Protein AF-A0AA36HZY8-F1 (afdb_monomer)

Foldseek 3Di:
DDDDDDDDDDDDDDDDDDDDDDDDDDDDDDDDDDDDDDDPDPPPPPPPPCPPPPVVPDDDPDDDDFLLLVQLQVLLLLQLPVLLLVLLVLQLLLQDPVSCVVLVHDDADPDQDDCPPPVNVVSLVSSQVSNVVSLLVSLLSQLVSLCLRQAPPNNLSNLSYPDPVSLLVSLVNLVLLLVLVLVLLVPLVVDDDLLSVLSVVLVLLLLRVQDPLRLLLSLQCVLQVSDSPDPSSVVSSSLVGSDDSDPCCVVVVVVVVVVQVLCLVQPPNQDDDPVNVVCSQPSQPLRPDDDDRDRDDSVLSVVSVVVSVVPPDDDPCRNPSDDRPDDDPPDPPPVDPVSCCVPRNGDGSLSSSSSSLSSLLSSPDDSVLSSQQQLQLLQDAQKWKDADQWIWHWSDDRRRWTFTATWDWDADPNFIKTFHDPSDPDSGDHTDTDTWRDLEQPPARMWIFRKRWDDQNNDDPVRNVTSTMIGGPDDTGRSNLRSLLQLREDDLVSLVVSCVVHVLDDFQAPADQDPVRGHDRDSLSSSLSVLCVNCVPDDPVSSVNSSCSHNPPPPPLPLDPVVLLVVLVPDDPCVVPPPSCVVVVVSSVVNVVVVVVVVVVVVCVVPVVDPPPDADQLCQLLAVVSVPDPFFHWDADPPQRKIKTKEWAPDVPPDTDIDIDTDDGPPVLDWSLRRSVVRSVVNVVVVCVRDVDPPCPVSRQDSVSSVVSVVVVCVVVVHDGDRDDDDDDDDDDDDDDDDDDDDDDDDDDDDDDDDDDDDDDDDDDDDDDDDDDDDD

Solvent-accessible surface area (backbone atoms only — not comparable to full-atom values): 46536 Å² total; per-residue (Å²): 140,86,82,89,84,88,86,88,88,88,88,83,90,85,89,82,89,82,90,85,88,84,86,82,86,85,81,90,82,85,89,84,89,87,84,90,79,88,78,83,78,76,84,74,80,70,78,73,71,70,64,69,77,69,72,77,73,78,71,69,98,63,81,80,76,53,61,27,56,48,38,28,44,50,44,2,34,37,14,28,18,53,58,47,57,56,32,49,50,47,51,37,40,69,61,30,70,67,52,38,50,75,70,71,47,84,71,86,62,98,63,73,77,62,75,85,41,68,70,50,46,52,50,50,52,53,49,49,50,50,49,56,50,33,46,51,51,27,26,54,48,48,51,68,48,43,41,28,43,70,35,58,57,42,18,51,26,3,49,55,25,93,47,68,68,34,11,48,49,35,27,52,49,52,50,51,47,51,54,39,51,50,52,48,54,52,46,40,75,76,41,93,47,68,46,28,55,37,49,51,56,37,55,59,39,29,54,47,71,59,33,67,66,24,46,51,51,51,48,46,31,58,66,47,71,45,42,48,82,32,67,65,46,46,50,50,28,41,72,76,45,22,65,74,70,43,69,66,55,59,51,48,46,52,52,43,46,51,49,46,50,52,45,45,67,41,90,83,59,81,61,81,49,69,64,57,55,47,44,68,58,59,72,46,91,62,46,94,56,94,80,34,85,63,81,76,51,78,62,55,59,50,51,50,59,53,51,60,69,52,85,74,77,90,85,81,54,85,63,55,87,67,72,65,84,60,80,65,66,94,61,81,72,67,88,38,72,66,49,40,35,73,76,73,45,72,71,48,56,73,38,54,37,27,19,42,18,24,48,55,36,57,72,74,56,63,64,88,48,50,69,33,19,59,35,23,62,45,50,46,56,63,22,38,37,33,46,90,95,46,39,27,39,28,48,26,50,32,79,41,20,23,41,23,44,70,37,43,84,43,78,56,96,90,42,69,32,40,27,56,64,78,90,66,94,60,80,58,42,76,73,46,74,48,72,31,57,54,66,37,70,87,75,34,73,38,26,23,24,55,53,42,69,59,54,77,68,73,56,52,78,92,52,66,85,54,59,27,52,31,30,60,74,49,78,75,32,38,28,57,54,35,20,47,66,69,13,49,61,55,57,56,73,55,48,52,50,44,27,56,74,63,71,55,76,82,65,74,34,78,46,62,70,39,97,83,74,47,38,38,73,43,54,52,31,52,30,43,42,46,42,51,71,74,44,70,86,52,52,70,69,58,46,50,51,21,24,35,26,27,55,46,61,77,69,70,78,65,76,57,54,67,68,59,44,50,58,50,68,69,41,55,71,68,58,55,66,30,84,83,37,46,67,58,49,53,44,38,55,49,31,51,51,48,50,51,53,48,56,65,39,72,82,39,68,88,51,67,90,58,81,69,82,68,46,57,78,72,55,30,74,64,38,67,72,55,51,71,39,78,74,42,41,47,40,72,40,87,87,71,67,26,46,34,28,35,35,62,38,87,44,93,87,77,50,89,46,70,51,71,43,71,52,77,48,82,80,72,74,62,52,70,64,57,49,46,52,53,34,43,51,51,49,42,52,52,46,58,75,72,43,98,56,87,82,57,71,88,69,64,76,46,74,67,54,54,51,52,39,45,53,55,50,28,61,77,72,72,50,80,92,72,81,84,82,77,91,78,82,87,85,88,84,88,89,80,89,87,87,85,82,85,83,86,87,87,89,85,84,84,82,92,77,87,84,85,82,80,86,78,84,84,84,82,88,79,89,84,77,92,84,81,89,84,92,132

Organism: NCBI:txid2562239

Mean predicted aligned error: 17.42 Å

Nearest PDB structures (foldseek):
  6uzl-assembly1_B  TM=1.230E-01  e=9.679E+00  Escherichia coli
  7qks-assembly1_A  TM=1.029E-01  e=6.547E+00  Komagataella phaffii CBS 7435

Radius of gyration: 38.02 Å; Cα contacts (8 Å, |Δi|>4): 880; chains: 1; bounding box: 108×96×110 Å

Sequence (776 aa):
MTRSPLKRLRRKNKRKLRTGRRRSTLKQSSSGTSFGKNTRTCIWWTCYTVTGTCSLSSVSAGSAPSLQESCLRWAAGLASGSWLTTVLQTLHLLHSAKFASDLNMTGWLPVKPQLDEPWVQEEVQIWETAWKLLVEIAAARSWSQATYSLCVPHVSAGVFAKSVRAREFCMVLQKKLWERLHAAAQFVKNNDDEISAALTALLDDCWWQKTQIALETLAVGQQAEWRHNNVEVRREAFRLHAGPGNTKFSCEDAFAHLHHVVQKANKGVHKLNKWARWFYASASKSLAGPVNMVETSVDDYYVTRQSAKMNTARSSRHGQYFSPRVELPKSLQLSSLVAVKKQWGTAGTEADMRSIAATATLLRVDFPSLPHLWAGCFFAKGFVVQIEAQTYLTLGFRTWASQAIKLETVQCNGQEFFAFPAMEEREHRMPHFIVNDDPKKTTCKWKMAKVAPVHPMMMEEGLQQHVSLLKPVMPLEPLPVAAVRWGVWMPAKLLQKVCKHNGVTAVTGSGKVLKSGRRSVLKVDWARALVQAWFPAASLAEQEEMVAGLSGVKKPSMECPEEIIECFQDLDPANQQAGYFIGLKDMAATAQKANQQVSARGDDIDVRSSKKHYTPKELIPLLPGKGSLERCFIQRHPVNKTYQGFYPVQDTTYGSGSKHATWAGKRENLTETQALTRVVRQLWAWHYFTVDDAVNKDMEPTDADIHRVVAGFSEFTGIRDQPAESGSGARSSTDPLPKAAGPKPKAGQPPKAGPTPKAGPKPKSVGRGKKRSATS

Structure (mmCIF, N/CA/C/O backbone):
data_AF-A0AA36HZY8-F1
#
_entry.id   AF-A0AA36HZY8-F1
#
loop_
_atom_site.group_PDB
_atom_site.id
_atom_site.type_symbol
_atom_site.label_atom_id
_atom_site.label_alt_id
_atom_site.label_comp_id
_atom_site.label_asym_id
_atom_site.label_entity_id
_atom_site.label_seq_id
_atom_site.pdbx_PDB_ins_code
_atom_site.Cartn_x
_atom_site.Cartn_y
_atom_site.Cartn_z
_atom_site.occupancy
_atom_site.B_iso_or_equiv
_atom_site.auth_seq_id
_atom_site.auth_comp_id
_atom_site.auth_asym_id
_atom_site.auth_atom_id
_atom_site.pdbx_PDB_model_num
ATOM 1 N N . MET A 1 1 ? 53.632 -23.801 -46.470 1.00 32.47 1 MET A N 1
ATOM 2 C CA . MET A 1 1 ? 54.754 -22.954 -46.940 1.00 32.47 1 MET A CA 1
ATOM 3 C C . MET A 1 1 ? 54.245 -21.518 -46.886 1.00 32.47 1 MET A C 1
ATOM 5 O O . MET A 1 1 ? 53.195 -21.298 -47.454 1.00 32.47 1 MET A O 1
ATOM 9 N N . THR A 1 2 ? 54.749 -20.540 -46.138 1.00 32.31 2 THR A N 1
ATOM 10 C CA . THR A 1 2 ? 56.031 -20.298 -45.457 1.00 32.31 2 THR A CA 1
ATOM 11 C C . THR A 1 2 ? 55.795 -19.331 -44.280 1.00 32.31 2 THR A C 1
ATOM 13 O O . THR A 1 2 ? 54.789 -18.631 -44.218 1.00 32.31 2 THR A O 1
ATOM 16 N N . ARG A 1 3 ? 56.706 -19.372 -43.303 1.00 29.53 3 ARG A N 1
ATOM 17 C CA . ARG A 1 3 ? 56.644 -18.783 -41.953 1.00 29.53 3 ARG A CA 1
ATOM 18 C C . ARG A 1 3 ? 57.263 -17.366 -41.876 1.00 29.53 3 ARG A C 1
ATOM 20 O O . ARG A 1 3 ? 58.287 -17.156 -42.509 1.00 29.53 3 ARG A O 1
ATOM 27 N N . SER A 1 4 ? 56.784 -16.571 -40.896 1.00 30.23 4 SER A N 1
ATOM 28 C CA . SER A 1 4 ? 57.526 -15.621 -40.003 1.00 30.23 4 SER A CA 1
ATOM 29 C C . SER A 1 4 ? 58.208 -14.352 -40.589 1.00 30.23 4 SER A C 1
ATOM 31 O O . SER A 1 4 ? 58.350 -14.296 -41.803 1.00 30.23 4 SER A O 1
ATOM 33 N N . PRO A 1 5 ? 58.693 -13.355 -39.775 1.00 51.53 5 PRO A N 1
ATOM 34 C CA . PRO A 1 5 ? 58.953 -13.387 -38.317 1.00 51.53 5 PRO A CA 1
ATOM 35 C C . PRO A 1 5 ? 58.607 -12.168 -37.414 1.00 51.53 5 PRO A C 1
ATOM 37 O O . PRO A 1 5 ? 58.583 -11.004 -37.799 1.00 51.53 5 PRO A O 1
ATOM 40 N N . LEU A 1 6 ? 58.482 -12.531 -36.128 1.00 32.25 6 LEU A N 1
ATOM 41 C CA . LEU A 1 6 ? 58.842 -11.868 -34.858 1.00 32.25 6 LEU A CA 1
ATOM 42 C C . LEU A 1 6 ? 59.732 -10.602 -34.870 1.00 32.25 6 LEU A C 1
ATOM 44 O O . LEU A 1 6 ? 60.822 -10.597 -35.437 1.00 32.25 6 LEU A O 1
ATOM 48 N N . LYS A 1 7 ? 59.410 -9.662 -33.961 1.00 32.06 7 LYS A N 1
ATOM 49 C CA . LYS A 1 7 ? 60.400 -8.849 -33.223 1.00 32.06 7 LYS A CA 1
ATOM 50 C C . LYS A 1 7 ? 60.172 -8.925 -31.706 1.00 32.06 7 LYS A C 1
ATOM 52 O O . LYS A 1 7 ? 59.118 -8.571 -31.190 1.00 32.06 7 LYS A O 1
ATOM 57 N N . ARG A 1 8 ? 61.209 -9.407 -31.011 1.00 31.05 8 ARG A N 1
ATOM 58 C CA . ARG A 1 8 ? 61.438 -9.389 -29.555 1.00 31.05 8 ARG A CA 1
ATOM 59 C C . ARG A 1 8 ? 62.174 -8.101 -29.175 1.00 31.05 8 ARG A C 1
ATOM 61 O O . ARG A 1 8 ? 63.092 -7.708 -29.888 1.00 31.05 8 ARG A O 1
ATOM 68 N N . LEU A 1 9 ? 61.919 -7.580 -27.975 1.00 30.52 9 LEU A N 1
ATOM 69 C CA . LEU A 1 9 ? 62.876 -6.745 -27.244 1.00 30.52 9 LEU A CA 1
ATOM 70 C C . LEU A 1 9 ? 62.975 -7.225 -25.787 1.00 30.52 9 LEU A C 1
ATOM 72 O O . LEU A 1 9 ? 61.982 -7.383 -25.084 1.00 30.52 9 LEU A O 1
ATOM 76 N N . ARG A 1 10 ? 64.211 -7.540 -25.387 1.00 31.67 10 ARG A N 1
ATOM 77 C CA . ARG A 1 10 ? 64.671 -8.009 -24.069 1.00 31.67 10 ARG A CA 1
ATOM 78 C C . ARG A 1 10 ? 65.386 -6.857 -23.355 1.00 31.67 10 ARG A C 1
ATOM 80 O O . ARG A 1 10 ? 66.175 -6.183 -24.010 1.00 31.67 10 ARG A O 1
ATOM 87 N N . ARG A 1 11 ? 65.251 -6.779 -22.022 1.00 30.58 11 ARG A N 1
ATOM 88 C CA . ARG A 1 11 ? 66.266 -6.473 -20.965 1.00 30.58 11 ARG A CA 1
ATOM 89 C C . ARG A 1 11 ? 65.507 -6.034 -19.696 1.00 30.58 11 ARG A C 1
ATOM 91 O O . ARG A 1 11 ? 64.504 -5.359 -19.828 1.00 30.58 11 ARG A O 1
ATOM 98 N N . LYS A 1 12 ? 65.887 -6.312 -18.447 1.00 29.78 12 LYS A N 1
ATOM 99 C CA . LYS A 1 12 ? 66.865 -7.190 -17.777 1.00 29.78 12 LYS A CA 1
ATOM 100 C C . LYS A 1 12 ? 66.467 -7.181 -16.280 1.00 29.78 12 LYS A C 1
ATOM 102 O O . LYS A 1 12 ? 65.964 -6.182 -15.784 1.00 29.78 12 LYS A O 1
ATOM 107 N N . ASN A 1 13 ? 66.717 -8.292 -15.591 1.00 30.33 13 ASN A N 1
ATOM 108 C CA . ASN A 1 13 ? 66.464 -8.544 -14.165 1.00 30.33 13 ASN A CA 1
ATOM 109 C C . ASN A 1 13 ? 67.177 -7.585 -13.192 1.00 30.33 13 ASN A C 1
ATOM 111 O O . ASN A 1 13 ? 68.329 -7.230 -13.435 1.00 30.33 13 ASN A O 1
ATOM 115 N N . LYS A 1 14 ? 66.599 -7.406 -11.991 1.00 29.92 14 LYS A N 1
ATOM 116 C CA . LYS A 1 14 ? 67.334 -7.526 -10.713 1.00 29.92 14 LYS A CA 1
ATOM 117 C C . LYS A 1 14 ? 66.409 -7.960 -9.561 1.00 29.92 14 LYS A C 1
ATOM 119 O O . LYS A 1 14 ? 65.411 -7.318 -9.264 1.00 29.92 14 LYS A O 1
ATOM 124 N N . ARG A 1 15 ? 66.781 -9.087 -8.941 1.00 33.06 15 ARG A N 1
ATOM 125 C CA . ARG A 1 15 ? 66.234 -9.686 -7.710 1.00 33.06 15 ARG A CA 1
ATOM 126 C C . ARG A 1 15 ? 66.537 -8.814 -6.482 1.00 33.06 15 ARG A C 1
ATOM 128 O O . ARG A 1 15 ? 67.659 -8.331 -6.369 1.00 33.06 15 ARG A O 1
ATOM 135 N N . LYS A 1 16 ? 65.639 -8.817 -5.491 1.00 30.11 16 LYS A N 1
ATOM 136 C CA . LYS A 1 16 ? 66.000 -8.938 -4.064 1.00 30.11 16 LYS A CA 1
ATOM 137 C C . LYS A 1 16 ? 64.950 -9.788 -3.340 1.00 30.11 16 LYS A C 1
ATOM 139 O O . LYS A 1 16 ? 63.770 -9.462 -3.326 1.00 30.11 16 LYS A O 1
ATOM 144 N N . LEU A 1 17 ? 65.421 -10.907 -2.793 1.00 33.62 17 LEU A N 1
ATOM 145 C CA . LEU A 1 17 ? 64.727 -11.790 -1.861 1.00 33.62 17 LEU A CA 1
ATOM 146 C C . LEU A 1 17 ? 64.622 -11.115 -0.488 1.00 33.62 17 LEU A C 1
ATOM 148 O O . LEU A 1 17 ? 65.614 -10.568 -0.006 1.00 33.62 17 LEU A O 1
ATOM 152 N N . ARG A 1 18 ? 63.481 -11.263 0.190 1.00 30.25 18 ARG A N 1
ATOM 153 C CA . ARG A 1 18 ? 63.458 -11.399 1.651 1.00 30.25 18 ARG A CA 1
ATOM 154 C C . ARG A 1 18 ? 62.280 -12.273 2.073 1.00 30.25 18 ARG A C 1
ATOM 156 O O . ARG A 1 18 ? 61.123 -11.993 1.788 1.00 30.25 18 ARG A O 1
ATOM 163 N N . THR A 1 19 ? 62.647 -13.385 2.687 1.00 32.97 19 THR A N 1
ATOM 164 C CA . THR A 1 19 ? 61.826 -14.445 3.264 1.00 32.97 19 THR A CA 1
ATOM 165 C C . THR A 1 19 ? 61.255 -14.021 4.615 1.00 32.97 19 THR A C 1
ATOM 167 O O . THR A 1 19 ? 61.982 -13.480 5.443 1.00 32.97 19 THR A O 1
ATOM 170 N N . GLY A 1 20 ? 59.988 -14.345 4.867 1.00 27.42 20 GLY A N 1
ATOM 171 C CA . GLY A 1 20 ? 59.344 -14.209 6.174 1.00 27.42 20 GLY A CA 1
ATOM 172 C C . GLY A 1 20 ? 58.092 -15.077 6.237 1.00 27.42 20 GLY A C 1
ATOM 173 O O . GLY A 1 20 ? 56.984 -14.595 6.046 1.00 27.42 20 GLY A O 1
ATOM 174 N N . ARG A 1 21 ? 58.282 -16.386 6.430 1.00 30.28 21 ARG A N 1
ATOM 175 C CA . ARG A 1 21 ? 57.223 -17.397 6.560 1.00 30.28 21 ARG A CA 1
ATOM 176 C C . ARG A 1 21 ? 57.064 -17.694 8.056 1.00 30.28 21 ARG A C 1
ATOM 178 O O . ARG A 1 21 ? 57.976 -18.259 8.648 1.00 30.28 21 ARG A O 1
ATOM 185 N N . ARG A 1 22 ? 55.928 -17.349 8.667 1.00 28.03 22 ARG A N 1
ATOM 186 C CA . ARG A 1 22 ? 55.488 -17.925 9.951 1.00 28.03 22 ARG A CA 1
ATOM 187 C C . ARG A 1 22 ? 54.153 -18.630 9.724 1.00 28.03 22 ARG A C 1
ATOM 189 O O . ARG A 1 22 ? 53.143 -17.989 9.465 1.00 28.03 22 ARG A O 1
ATOM 196 N N . ARG A 1 23 ? 54.192 -19.964 9.763 1.00 32.28 23 ARG A N 1
ATOM 197 C CA . ARG A 1 23 ? 53.033 -20.840 9.971 1.00 32.28 23 ARG A CA 1
ATOM 198 C C . ARG A 1 23 ? 52.913 -21.053 11.479 1.00 32.28 23 ARG A C 1
ATOM 200 O O . ARG A 1 23 ? 53.897 -21.462 12.088 1.00 32.28 23 ARG A O 1
ATOM 207 N N . SER A 1 24 ? 51.736 -20.832 12.049 1.00 28.61 24 SER A N 1
ATOM 208 C CA . SER A 1 24 ? 51.366 -21.367 13.360 1.00 28.61 24 SER A CA 1
ATOM 209 C C . SER A 1 24 ? 50.248 -22.386 13.173 1.00 28.61 24 SER A C 1
ATOM 211 O O . SER A 1 24 ? 49.175 -22.079 12.661 1.00 28.61 24 SER A O 1
ATOM 213 N N . THR A 1 25 ? 50.569 -23.615 13.548 1.00 31.33 25 THR A N 1
ATOM 214 C CA . THR A 1 25 ? 49.707 -24.783 13.725 1.00 31.33 25 THR A CA 1
ATOM 215 C C . THR A 1 25 ? 48.715 -24.564 14.867 1.00 31.33 25 THR A C 1
ATOM 217 O O . THR A 1 25 ? 49.142 -24.181 15.955 1.00 31.33 25 THR A O 1
ATOM 220 N N . LEU A 1 26 ? 47.430 -24.866 14.657 1.00 28.52 26 LEU A N 1
ATOM 221 C CA . LEU A 1 26 ? 46.455 -25.007 15.742 1.00 28.52 26 LEU A CA 1
ATOM 222 C C . LEU A 1 26 ? 46.300 -26.497 16.078 1.00 28.52 26 LEU A C 1
ATOM 224 O O . LEU A 1 26 ? 45.941 -27.296 15.213 1.00 28.52 26 LEU A O 1
ATOM 228 N N . LYS A 1 27 ? 46.621 -26.852 17.325 1.00 28.91 27 LYS A N 1
ATOM 229 C CA . LYS A 1 27 ? 46.382 -28.165 17.935 1.00 28.91 27 LYS A CA 1
ATOM 230 C C . LYS A 1 27 ? 44.932 -28.246 18.417 1.00 28.91 27 LYS A C 1
ATOM 232 O O . LYS A 1 27 ? 44.441 -27.313 19.045 1.00 28.91 27 LYS A O 1
ATOM 237 N N . GLN A 1 28 ? 44.300 -29.387 18.160 1.00 32.88 28 GLN A N 1
ATOM 238 C CA . GLN A 1 28 ? 43.131 -29.866 18.891 1.00 32.88 28 GLN A CA 1
ATOM 239 C C . GLN A 1 28 ? 43.563 -30.358 20.279 1.00 32.88 28 GLN A C 1
ATOM 241 O O . GLN A 1 28 ? 44.546 -31.091 20.392 1.00 32.88 28 GLN A O 1
ATOM 246 N N . SER A 1 29 ? 42.796 -30.016 21.310 1.00 27.86 29 SER A N 1
ATOM 247 C CA . SER A 1 29 ? 42.727 -30.791 22.548 1.00 27.86 29 SER A CA 1
ATOM 248 C C . SER A 1 29 ? 41.345 -30.641 23.172 1.00 27.86 29 SER A C 1
ATOM 250 O O . SER A 1 29 ? 40.812 -29.542 23.306 1.00 27.86 29 SER A O 1
ATOM 252 N N . SER A 1 30 ? 40.788 -31.793 23.505 1.00 30.97 30 SER A N 1
ATOM 253 C CA . SER A 1 30 ? 39.521 -32.062 24.169 1.00 30.97 30 SER A CA 1
ATOM 254 C C . SER A 1 30 ? 39.594 -31.889 25.693 1.00 30.97 30 SER A C 1
ATOM 256 O O . SER A 1 30 ? 40.678 -31.963 26.267 1.00 30.97 30 SER A O 1
ATOM 258 N N . SER A 1 31 ? 38.399 -31.853 26.303 1.00 30.14 31 SER A N 1
ATOM 259 C CA . SER A 1 31 ? 38.006 -32.211 27.688 1.00 30.14 31 SER A CA 1
ATOM 260 C C . SER A 1 31 ? 37.760 -31.081 28.709 1.00 30.14 31 SER A C 1
ATOM 262 O O . SER A 1 31 ? 38.574 -30.179 28.861 1.00 30.14 31 SER A O 1
ATOM 264 N N . GLY A 1 32 ? 36.635 -31.200 29.443 1.00 26.73 32 GLY A N 1
ATOM 265 C CA . GLY A 1 32 ? 36.565 -30.835 30.871 1.00 26.73 32 GLY A CA 1
ATOM 266 C C . GLY A 1 32 ? 35.585 -29.743 31.343 1.00 26.73 32 GLY A C 1
ATOM 267 O O . GLY A 1 32 ? 36.016 -28.649 31.667 1.00 26.73 32 GLY A O 1
ATOM 268 N N . THR A 1 33 ? 34.290 -30.073 31.440 1.00 28.67 33 THR A N 1
ATOM 269 C CA . THR A 1 33 ? 33.314 -29.745 32.523 1.00 28.67 33 THR A CA 1
ATOM 270 C C . THR A 1 33 ? 33.404 -28.460 33.387 1.00 28.67 33 THR A C 1
ATOM 272 O O . THR A 1 33 ? 34.289 -28.323 34.225 1.00 28.67 33 THR A O 1
ATOM 275 N N . SER A 1 34 ? 32.298 -27.689 33.377 1.00 26.42 34 SER A N 1
ATOM 276 C CA . SER A 1 34 ? 31.408 -27.355 34.528 1.00 26.42 34 SER A CA 1
ATOM 277 C C . SER A 1 34 ? 31.065 -25.866 34.778 1.00 26.42 34 SER A C 1
ATOM 279 O O . SER A 1 34 ? 31.925 -25.003 34.872 1.00 26.42 34 SER A O 1
ATOM 281 N N . PHE A 1 35 ? 29.747 -25.650 34.922 1.00 26.34 35 PHE A N 1
ATOM 282 C CA . PHE A 1 35 ? 28.996 -24.641 35.690 1.00 26.34 35 PHE A CA 1
ATOM 283 C C . PHE A 1 35 ? 29.164 -23.121 35.459 1.00 26.34 35 PHE A C 1
ATOM 285 O O . PHE A 1 35 ? 30.047 -22.466 35.994 1.00 26.34 35 PHE A O 1
ATOM 292 N N . GLY A 1 36 ? 28.108 -22.548 34.859 1.00 26.61 36 GLY A N 1
ATOM 293 C CA . GLY A 1 36 ? 27.237 -21.586 35.549 1.00 26.61 36 GLY A CA 1
ATOM 294 C C . GLY A 1 36 ? 27.568 -20.096 35.428 1.00 26.61 36 GLY A C 1
ATOM 295 O O . GLY A 1 36 ? 28.413 -19.597 36.162 1.00 26.61 36 GLY A O 1
ATOM 296 N N . LYS A 1 37 ? 26.783 -19.371 34.612 1.00 26.91 37 LYS A N 1
ATOM 297 C CA . LYS A 1 37 ? 26.009 -18.157 34.982 1.00 26.91 37 LYS A CA 1
ATOM 298 C C . LYS A 1 37 ? 25.560 -17.373 33.738 1.00 26.91 37 LYS A C 1
ATOM 300 O O . LYS A 1 37 ? 26.364 -17.039 32.878 1.00 26.91 37 LYS A O 1
ATOM 305 N N . ASN A 1 38 ? 24.257 -17.078 33.704 1.00 30.11 38 ASN A N 1
ATOM 306 C CA . ASN A 1 38 ? 23.578 -15.960 33.038 1.00 30.11 38 ASN A CA 1
ATOM 307 C C . ASN A 1 38 ? 24.191 -15.416 31.740 1.00 30.11 38 ASN A C 1
ATOM 309 O O . ASN A 1 38 ? 24.915 -14.423 31.748 1.00 30.11 38 ASN A O 1
ATOM 313 N N . THR A 1 39 ? 23.765 -15.966 30.605 1.00 25.91 39 THR A N 1
ATOM 314 C CA . THR A 1 39 ? 23.838 -15.264 29.320 1.00 25.91 39 THR A CA 1
ATOM 315 C C . THR A 1 39 ? 22.444 -14.778 28.942 1.00 25.91 39 THR A C 1
ATOM 317 O O . THR A 1 39 ? 21.607 -15.532 28.458 1.00 25.91 39 THR A O 1
ATOM 320 N N . ARG A 1 40 ? 22.191 -13.486 29.189 1.00 28.19 40 ARG A N 1
ATOM 321 C CA . ARG A 1 40 ? 21.090 -12.750 28.561 1.00 28.19 40 ARG A CA 1
ATOM 322 C C . ARG A 1 40 ? 21.330 -12.772 27.055 1.00 28.19 40 ARG A C 1
ATOM 324 O O . ARG A 1 40 ? 22.292 -12.184 26.563 1.00 28.19 40 ARG A O 1
ATOM 331 N N . THR A 1 41 ? 20.480 -13.486 26.334 1.00 24.45 41 THR A N 1
ATOM 332 C CA . THR A 1 41 ? 20.510 -13.554 24.877 1.00 24.45 41 THR A CA 1
ATOM 333 C C . THR A 1 41 ? 19.941 -12.245 24.329 1.00 24.45 41 THR A C 1
ATOM 335 O O . THR A 1 41 ? 18.736 -12.096 24.161 1.00 24.45 41 THR A O 1
ATOM 338 N N . CYS A 1 42 ? 20.804 -11.259 24.068 1.00 22.23 42 CYS A N 1
ATOM 339 C CA . CYS A 1 42 ? 20.448 -10.157 23.178 1.00 22.23 42 CYS A CA 1
ATOM 340 C C . CYS A 1 42 ? 20.217 -10.751 21.786 1.00 22.23 42 CYS A C 1
ATOM 342 O O . CYS A 1 42 ? 21.172 -11.124 21.101 1.00 22.23 42 CYS A O 1
ATOM 344 N N . ILE A 1 43 ? 18.952 -10.855 21.380 1.00 24.67 43 ILE A N 1
ATOM 345 C CA . ILE A 1 43 ? 18.560 -11.248 20.027 1.00 24.67 43 ILE A CA 1
ATOM 346 C C . ILE A 1 43 ? 18.962 -10.107 19.087 1.00 24.67 43 ILE A C 1
ATOM 348 O O . ILE A 1 43 ? 18.191 -9.193 18.802 1.00 24.67 43 ILE A O 1
ATOM 352 N N . TRP A 1 44 ? 20.205 -10.144 18.611 1.00 21.61 44 TRP A N 1
ATOM 353 C CA . TRP A 1 44 ? 20.622 -9.362 17.458 1.00 21.61 44 TRP A CA 1
ATOM 354 C C . TRP A 1 44 ? 19.903 -9.931 16.238 1.00 21.61 44 TRP A C 1
ATOM 356 O O . TRP A 1 44 ? 20.275 -10.977 15.704 1.00 21.61 44 TRP A O 1
ATOM 366 N N . TRP A 1 45 ? 18.860 -9.229 15.790 1.00 28.58 45 TRP A N 1
ATOM 367 C CA . TRP A 1 45 ? 18.311 -9.402 14.451 1.00 28.58 45 TRP A CA 1
ATOM 368 C C . TRP A 1 45 ? 19.375 -8.960 13.450 1.00 28.58 45 TRP A C 1
ATOM 370 O O . TRP A 1 45 ? 19.400 -7.824 12.976 1.00 28.58 45 TRP A O 1
ATOM 380 N N . THR A 1 46 ? 20.278 -9.877 13.117 1.00 23.91 46 THR A N 1
ATOM 381 C CA . THR A 1 46 ? 21.019 -9.790 11.869 1.00 23.91 46 THR A CA 1
ATOM 382 C C . THR A 1 46 ? 19.952 -9.736 10.789 1.00 23.91 46 THR A C 1
ATOM 384 O O . THR A 1 46 ? 19.219 -10.707 10.596 1.00 23.91 46 THR A O 1
ATOM 387 N N . CYS A 1 47 ? 19.817 -8.587 10.120 1.00 24.83 47 CYS A N 1
ATOM 388 C CA . CYS A 1 47 ? 19.181 -8.531 8.817 1.00 24.83 47 CYS A CA 1
ATOM 389 C C . CYS A 1 47 ? 19.810 -9.662 8.010 1.00 24.83 47 CYS A C 1
ATOM 391 O O . CYS A 1 47 ? 20.940 -9.536 7.538 1.00 24.83 47 CYS A O 1
ATOM 393 N N . TYR A 1 48 ? 19.094 -10.777 7.875 1.00 28.97 48 TYR A N 1
ATOM 394 C CA . TYR A 1 48 ? 19.298 -11.687 6.777 1.00 28.97 48 TYR A CA 1
ATOM 395 C C . TYR A 1 48 ? 19.013 -10.829 5.541 1.00 28.97 48 TYR A C 1
ATOM 397 O O . TYR A 1 48 ? 17.916 -10.812 4.987 1.00 28.97 48 TYR A O 1
ATOM 405 N N . THR A 1 49 ? 20.040 -10.128 5.051 1.00 29.11 49 THR A N 1
ATOM 406 C CA . THR A 1 49 ? 20.350 -10.272 3.645 1.00 29.11 49 THR A CA 1
ATOM 407 C C . THR A 1 49 ? 20.402 -11.771 3.441 1.00 29.11 49 THR A C 1
ATOM 409 O O . THR A 1 49 ? 21.431 -12.412 3.621 1.00 29.11 49 THR A O 1
ATOM 412 N N . VAL A 1 50 ? 19.254 -12.325 3.060 1.00 32.81 50 VAL A N 1
ATOM 413 C CA . VAL A 1 50 ? 19.222 -13.342 2.036 1.00 32.81 50 VAL A CA 1
ATOM 414 C C . VAL A 1 50 ? 19.926 -12.670 0.853 1.00 32.81 50 VAL A C 1
ATOM 416 O O . VAL A 1 50 ? 19.311 -12.171 -0.086 1.00 32.81 50 VAL A O 1
ATOM 419 N N . THR A 1 51 ? 21.266 -12.613 0.910 1.00 32.00 51 THR A N 1
ATOM 420 C CA . THR A 1 51 ? 22.047 -13.070 -0.219 1.00 32.00 51 THR A CA 1
ATOM 421 C C . THR A 1 51 ? 21.314 -14.331 -0.581 1.00 32.00 51 THR A C 1
ATOM 423 O O . THR A 1 51 ? 21.247 -15.262 0.224 1.00 32.00 51 THR A O 1
ATOM 426 N N . GLY A 1 52 ? 20.586 -14.295 -1.698 1.00 33.09 52 GLY A N 1
ATOM 427 C CA . GLY A 1 52 ? 20.098 -15.533 -2.248 1.00 33.09 52 GLY A CA 1
ATOM 428 C C . GLY A 1 52 ? 21.295 -16.457 -2.151 1.00 33.09 52 GLY A C 1
ATOM 429 O O . GLY A 1 52 ? 22.353 -16.171 -2.721 1.00 33.09 52 GLY A O 1
ATOM 430 N N . THR A 1 53 ? 21.157 -17.530 -1.390 1.00 31.69 53 THR A N 1
ATOM 431 C CA . THR A 1 53 ? 21.729 -18.771 -1.834 1.00 31.69 53 THR A CA 1
ATOM 432 C C . THR A 1 53 ? 21.101 -18.960 -3.215 1.00 31.69 53 THR A C 1
ATOM 434 O O . THR A 1 53 ? 20.110 -19.648 -3.403 1.00 31.69 53 THR A O 1
ATOM 437 N N . CYS A 1 54 ? 21.672 -18.284 -4.224 1.00 34.06 54 CYS A N 1
ATOM 438 C CA . CYS A 1 54 ? 22.003 -18.950 -5.454 1.00 34.06 54 CYS A CA 1
ATOM 439 C C . CYS A 1 54 ? 22.652 -20.220 -4.940 1.00 34.06 54 CYS A C 1
ATOM 441 O O . CYS A 1 54 ? 23.803 -20.182 -4.499 1.00 34.06 54 CYS A O 1
ATOM 443 N N . SER A 1 55 ? 21.867 -21.290 -4.833 1.00 30.62 55 SER A N 1
ATOM 444 C CA . SER A 1 55 ? 22.424 -22.606 -4.687 1.00 30.62 55 SER A CA 1
ATOM 445 C C . SER A 1 55 ? 23.359 -22.705 -5.880 1.00 30.62 55 SER A C 1
ATOM 447 O O . SER A 1 55 ? 22.950 -22.835 -7.031 1.00 30.62 55 SER A O 1
ATOM 449 N N . LEU A 1 56 ? 24.650 -22.531 -5.614 1.00 34.88 56 LEU A N 1
ATOM 450 C CA . LEU A 1 56 ? 25.719 -22.945 -6.500 1.00 34.88 56 LEU A CA 1
ATOM 451 C C . LEU A 1 56 ? 25.749 -24.475 -6.424 1.00 34.88 56 LEU A C 1
ATOM 453 O O . LEU A 1 56 ? 26.752 -25.082 -6.074 1.00 34.88 56 LEU A O 1
ATOM 457 N N . SER A 1 57 ? 24.606 -25.107 -6.682 1.00 30.89 57 SER A N 1
ATOM 458 C CA . SER A 1 57 ? 24.502 -26.517 -6.982 1.00 30.89 57 SER A CA 1
ATOM 459 C C . SER A 1 57 ? 25.195 -26.680 -8.328 1.00 30.89 57 SER A C 1
ATOM 461 O O . SER A 1 57 ? 24.672 -26.268 -9.361 1.00 30.89 57 SER A O 1
ATOM 463 N N . SER A 1 58 ? 26.442 -27.154 -8.262 1.00 35.50 58 SER A N 1
ATOM 464 C CA . SER A 1 58 ? 27.265 -27.606 -9.386 1.00 35.50 58 SER A CA 1
ATOM 465 C C . SER A 1 58 ? 27.266 -26.678 -10.608 1.00 35.50 58 SER A C 1
ATOM 467 O O . SER A 1 58 ? 26.839 -27.058 -11.697 1.00 35.50 58 SER A O 1
ATOM 469 N N . VAL A 1 59 ? 27.791 -25.459 -10.462 1.00 38.12 59 VAL A N 1
ATOM 470 C CA . VAL A 1 59 ? 28.232 -24.704 -11.642 1.00 38.12 59 VAL A CA 1
ATOM 471 C C . VAL A 1 59 ? 29.550 -25.331 -12.091 1.00 38.12 59 VAL A C 1
ATOM 473 O O . VAL A 1 59 ? 30.580 -25.166 -11.439 1.00 38.12 59 VAL A O 1
ATOM 476 N N . SER A 1 60 ? 29.495 -26.094 -13.187 1.00 41.72 60 SER A N 1
ATOM 477 C CA . SER A 1 60 ? 30.659 -26.488 -13.995 1.00 41.72 60 SER A CA 1
ATOM 478 C C . SER A 1 60 ? 31.632 -25.314 -14.111 1.00 41.72 60 SER A C 1
ATOM 480 O O . SER A 1 60 ? 31.142 -24.197 -14.231 1.00 41.72 60 SER A O 1
ATOM 482 N N . ALA A 1 61 ? 32.949 -25.552 -14.110 1.00 45.38 61 ALA A N 1
ATOM 483 C CA . ALA A 1 61 ? 34.053 -24.574 -14.071 1.00 45.38 61 ALA A CA 1
ATOM 484 C C . ALA A 1 61 ? 34.058 -23.475 -15.173 1.00 45.38 61 ALA A C 1
ATOM 486 O O . ALA A 1 61 ? 35.027 -23.301 -15.907 1.00 45.38 61 ALA A O 1
ATOM 487 N N . GLY A 1 62 ? 32.974 -22.714 -15.294 1.00 51.09 62 GLY A N 1
ATOM 488 C CA . GLY A 1 62 ? 32.830 -21.522 -16.105 1.00 51.09 62 GLY A CA 1
ATOM 489 C C . GLY A 1 62 ? 33.348 -20.320 -15.330 1.00 51.09 62 GLY A C 1
ATOM 490 O O . GLY A 1 62 ? 33.184 -20.223 -14.113 1.00 51.09 62 GLY A O 1
ATOM 491 N N . SER A 1 63 ? 33.998 -19.403 -16.041 1.00 64.00 63 SER A N 1
ATOM 492 C CA . SER A 1 63 ? 34.500 -18.145 -15.490 1.00 64.00 63 SER A CA 1
ATOM 493 C C . SER A 1 63 ? 33.414 -17.418 -14.693 1.00 64.00 63 SER A C 1
ATOM 495 O O . SER A 1 63 ? 32.306 -17.226 -15.201 1.00 64.00 63 SER A O 1
ATOM 497 N N . ALA A 1 64 ? 33.738 -16.993 -13.469 1.00 68.88 64 ALA A N 1
ATOM 498 C CA . ALA A 1 64 ? 32.840 -16.186 -12.651 1.00 68.88 64 ALA A CA 1
ATOM 499 C C . ALA A 1 64 ? 32.350 -14.956 -13.448 1.00 68.88 64 ALA A C 1
ATOM 501 O O . ALA A 1 64 ? 33.162 -14.319 -14.129 1.00 68.88 64 ALA A O 1
ATOM 502 N N . PRO A 1 65 ? 31.046 -14.624 -13.395 1.00 72.19 65 PRO A N 1
ATOM 503 C CA . PRO A 1 65 ? 30.512 -13.473 -14.111 1.00 72.19 65 PRO A CA 1
ATOM 504 C C . PRO A 1 65 ? 31.204 -12.193 -13.639 1.00 72.19 65 PRO A C 1
ATOM 506 O O . PRO A 1 65 ? 31.532 -12.042 -12.460 1.00 72.19 65 PRO A O 1
ATOM 509 N N . SER A 1 66 ? 31.405 -11.248 -14.558 1.00 81.12 66 SER A N 1
ATOM 510 C CA . SER A 1 66 ? 31.938 -9.931 -14.191 1.00 81.12 66 SER A CA 1
ATOM 511 C C . SER A 1 66 ? 31.022 -9.233 -13.169 1.00 81.12 66 SER A C 1
ATOM 513 O O . SER A 1 66 ? 29.821 -9.515 -13.095 1.00 81.12 66 SER A O 1
ATOM 515 N N . LEU A 1 67 ? 31.555 -8.289 -12.381 1.00 74.69 67 LEU A N 1
ATOM 516 C CA . LEU A 1 67 ? 30.737 -7.548 -11.407 1.00 74.69 67 LEU A CA 1
ATOM 517 C C . LEU A 1 67 ? 29.573 -6.812 -12.091 1.00 74.69 67 LEU A C 1
ATOM 519 O O . LEU A 1 67 ? 28.452 -6.837 -11.595 1.00 74.69 67 LEU A O 1
ATOM 523 N N . GLN A 1 68 ? 29.815 -6.241 -13.274 1.00 77.31 68 GLN A N 1
ATOM 524 C CA . GLN A 1 68 ? 28.785 -5.568 -14.071 1.00 77.31 68 GLN A CA 1
ATOM 525 C C . GLN A 1 68 ? 27.686 -6.527 -14.523 1.00 77.31 68 GLN A C 1
ATOM 527 O O . GLN A 1 68 ? 26.501 -6.214 -14.447 1.00 77.31 68 GLN A O 1
ATOM 532 N N . GLU A 1 69 ? 28.069 -7.728 -14.956 1.00 82.44 69 GLU A N 1
ATOM 533 C CA . GLU A 1 69 ? 27.110 -8.769 -15.310 1.00 82.44 69 GLU A CA 1
ATOM 534 C C . GLU A 1 69 ? 26.277 -9.207 -14.099 1.00 82.44 69 GLU A C 1
ATOM 536 O O . GLU A 1 69 ? 25.079 -9.451 -14.232 1.00 82.44 69 GLU A O 1
ATOM 541 N N . SER A 1 70 ? 26.877 -9.248 -12.909 1.00 82.94 70 SER A N 1
ATOM 542 C CA . SER A 1 70 ? 26.160 -9.543 -11.665 1.00 82.94 70 SER A CA 1
ATOM 543 C C . SER A 1 70 ? 25.149 -8.444 -11.314 1.00 82.94 70 SER A C 1
ATOM 545 O O . SER A 1 70 ? 23.997 -8.766 -11.023 1.00 82.94 70 SER A O 1
ATOM 547 N N . CYS A 1 71 ? 25.528 -7.164 -11.431 1.00 80.31 71 CYS A N 1
ATOM 548 C CA . CYS A 1 71 ? 24.617 -6.025 -11.257 1.00 80.31 71 CYS A CA 1
ATOM 549 C C . CYS A 1 71 ? 23.446 -6.074 -12.248 1.00 80.31 71 CYS A C 1
ATOM 551 O O . CYS A 1 71 ? 22.291 -5.933 -11.847 1.00 80.31 71 CYS A O 1
ATOM 553 N N . LEU A 1 72 ? 23.722 -6.360 -13.525 1.00 85.69 72 LEU A N 1
ATOM 554 C CA . LEU A 1 72 ? 22.681 -6.508 -14.547 1.00 85.69 72 LEU A CA 1
ATOM 555 C C . LEU A 1 72 ? 21.738 -7.659 -14.246 1.00 85.69 72 LEU A C 1
ATOM 557 O O . LEU A 1 72 ? 20.527 -7.487 -14.333 1.00 85.69 72 LEU A O 1
ATOM 561 N N . ARG A 1 73 ? 22.270 -8.833 -13.892 1.00 89.62 73 ARG A N 1
ATOM 562 C CA . ARG A 1 73 ? 21.450 -10.002 -13.553 1.00 89.62 73 ARG A CA 1
ATOM 563 C C . ARG A 1 73 ? 20.578 -9.729 -12.331 1.00 89.62 73 ARG A C 1
ATOM 565 O O . ARG A 1 73 ? 19.429 -10.161 -12.309 1.00 89.62 73 ARG A O 1
ATOM 572 N N . TRP A 1 74 ? 21.100 -9.003 -11.343 1.00 88.62 74 TRP A N 1
ATOM 573 C CA . TRP A 1 74 ? 20.341 -8.587 -10.168 1.00 88.62 74 TRP A CA 1
ATOM 574 C C . TRP A 1 74 ? 19.216 -7.608 -10.532 1.00 88.62 74 TRP A C 1
ATOM 576 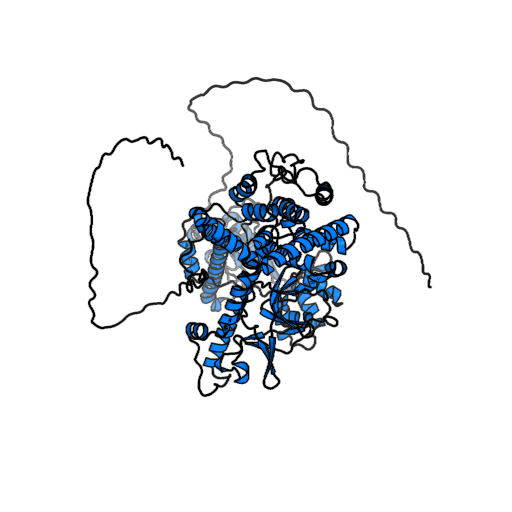O O . TRP A 1 74 ? 18.054 -7.894 -10.245 1.00 88.62 74 TRP A O 1
ATOM 586 N N . ALA A 1 75 ? 19.528 -6.517 -11.240 1.00 89.38 75 ALA A N 1
ATOM 587 C CA . ALA A 1 75 ? 18.541 -5.527 -11.675 1.00 89.38 75 ALA A CA 1
ATOM 588 C C . ALA A 1 75 ? 17.471 -6.146 -12.589 1.00 89.38 75 ALA A C 1
ATOM 590 O O . ALA A 1 75 ? 16.280 -5.885 -12.432 1.00 89.38 75 ALA A O 1
ATOM 591 N N . ALA A 1 76 ? 17.882 -7.025 -13.504 1.00 94.31 76 ALA A N 1
ATOM 592 C CA . ALA A 1 76 ? 16.976 -7.761 -14.371 1.00 94.31 76 ALA A CA 1
ATOM 593 C C . ALA A 1 76 ? 16.081 -8.729 -13.592 1.00 94.31 76 ALA A C 1
ATOM 595 O O . ALA A 1 76 ? 14.892 -8.826 -13.888 1.00 94.31 76 ALA A O 1
ATOM 596 N N . GLY A 1 77 ? 16.629 -9.403 -12.575 1.00 92.62 77 GLY A N 1
ATOM 597 C CA . GLY A 1 77 ? 15.858 -10.215 -11.638 1.00 92.62 77 GLY A CA 1
ATOM 598 C C . GLY A 1 77 ? 14.760 -9.391 -10.969 1.00 92.62 77 GLY A C 1
ATOM 599 O O . GLY A 1 77 ? 13.586 -9.762 -11.035 1.00 92.62 77 GLY A O 1
ATOM 600 N N . LEU A 1 78 ? 15.113 -8.221 -10.428 1.00 92.31 78 LEU A N 1
ATOM 601 C CA . LEU A 1 78 ? 14.143 -7.320 -9.811 1.00 92.31 78 LEU A CA 1
ATOM 602 C C . LEU A 1 78 ? 13.077 -6.837 -10.801 1.00 92.31 78 LEU A C 1
ATOM 604 O O . LEU A 1 78 ? 11.887 -6.910 -10.497 1.00 92.31 78 LEU A O 1
ATOM 608 N N . ALA A 1 79 ? 13.477 -6.413 -12.001 1.00 94.62 79 ALA A N 1
ATOM 609 C CA . ALA A 1 79 ? 12.551 -5.993 -13.050 1.00 94.62 79 ALA A CA 1
ATOM 610 C C . ALA A 1 79 ? 11.583 -7.115 -13.462 1.00 94.62 79 ALA A C 1
ATOM 612 O O . ALA A 1 79 ? 10.400 -6.858 -13.670 1.00 94.62 79 ALA A O 1
ATOM 613 N N . SER A 1 80 ? 12.053 -8.365 -13.493 1.00 94.31 80 SER A N 1
ATOM 614 C CA . SER A 1 80 ? 11.224 -9.546 -13.778 1.00 94.31 80 SER A CA 1
ATOM 615 C C . SER A 1 80 ? 10.344 -10.016 -12.608 1.00 94.31 80 SER A C 1
ATOM 617 O O . SER A 1 80 ? 9.510 -10.903 -12.786 1.00 94.31 80 SER A O 1
ATOM 619 N N . GLY A 1 81 ? 10.492 -9.420 -11.419 1.00 93.12 81 GLY A N 1
ATOM 620 C CA . GLY A 1 81 ? 9.664 -9.732 -10.252 1.00 93.12 81 GLY A CA 1
ATOM 621 C C . GLY A 1 81 ? 10.211 -10.833 -9.338 1.00 93.12 81 GLY A C 1
ATOM 622 O O . GLY A 1 81 ? 9.472 -11.361 -8.509 1.00 93.12 81 GLY A O 1
ATOM 623 N N . SER A 1 82 ? 11.503 -11.178 -9.434 1.00 91.56 82 SER A N 1
ATOM 624 C CA . SER A 1 82 ? 12.110 -12.242 -8.609 1.00 91.56 82 SER A CA 1
ATOM 625 C C . SER A 1 82 ? 11.998 -11.992 -7.098 1.00 91.56 82 SER A C 1
ATOM 627 O O . SER A 1 82 ? 12.010 -12.927 -6.301 1.00 91.56 82 SER A O 1
ATOM 629 N N . TRP A 1 83 ? 11.848 -10.732 -6.692 1.00 93.06 83 TRP A N 1
ATOM 630 C CA . TRP A 1 83 ? 11.658 -10.328 -5.303 1.00 93.06 83 TRP A CA 1
ATOM 631 C C . TRP A 1 83 ? 10.320 -10.786 -4.705 1.00 93.06 83 TRP A C 1
ATOM 633 O O . TRP A 1 83 ? 10.221 -10.869 -3.479 1.00 93.06 83 TRP A O 1
ATOM 643 N N . LEU A 1 84 ? 9.294 -11.087 -5.517 1.00 94.44 84 LEU A N 1
ATOM 644 C CA . LEU A 1 84 ? 8.001 -11.538 -4.989 1.00 94.44 84 LEU A CA 1
ATOM 645 C C . LEU A 1 84 ? 8.127 -12.918 -4.337 1.00 94.44 84 LEU A C 1
ATOM 647 O O . LEU A 1 84 ? 7.438 -13.199 -3.363 1.00 94.44 84 LEU A O 1
ATOM 651 N N . THR A 1 85 ? 9.057 -13.747 -4.811 1.00 93.00 85 THR A N 1
ATOM 652 C CA . THR A 1 85 ? 9.412 -15.017 -4.169 1.00 93.00 85 THR A CA 1
ATOM 653 C C . THR A 1 85 ? 9.823 -14.795 -2.716 1.00 93.00 85 THR A C 1
ATOM 655 O O . THR A 1 85 ? 9.332 -15.498 -1.844 1.00 93.00 85 THR A O 1
ATOM 658 N N . THR A 1 86 ? 10.634 -13.773 -2.428 1.00 92.62 86 THR A N 1
ATOM 659 C CA . THR A 1 86 ? 11.015 -13.428 -1.049 1.00 92.62 86 THR A CA 1
ATOM 660 C C . THR A 1 86 ? 9.813 -12.973 -0.223 1.00 92.62 86 THR A C 1
ATOM 662 O O . THR A 1 86 ? 9.682 -13.384 0.922 1.00 92.62 86 THR A O 1
ATOM 665 N N . VAL A 1 87 ? 8.913 -12.167 -0.796 1.00 94.94 87 VAL A N 1
ATOM 666 C CA . VAL A 1 87 ? 7.677 -11.727 -0.117 1.00 94.94 87 VAL A CA 1
ATOM 667 C C . VAL A 1 87 ? 6.809 -12.928 0.264 1.00 94.94 87 VAL A C 1
ATOM 669 O O . VAL A 1 87 ? 6.329 -13.008 1.390 1.00 94.94 87 VAL A O 1
ATOM 672 N N . LEU A 1 88 ? 6.636 -13.877 -0.656 1.00 95.19 88 LEU A N 1
ATOM 673 C CA . LEU A 1 88 ? 5.866 -15.091 -0.403 1.00 95.19 88 LEU A CA 1
ATOM 674 C C . LEU A 1 88 ? 6.568 -15.998 0.603 1.00 95.19 88 LEU A C 1
ATOM 676 O O . LEU A 1 88 ? 5.916 -16.471 1.522 1.00 95.19 88 LEU A O 1
ATOM 680 N N . GLN A 1 89 ? 7.889 -16.177 0.503 1.00 94.25 89 GLN A N 1
ATOM 681 C CA . GLN A 1 89 ? 8.674 -16.905 1.504 1.00 94.25 89 GLN A CA 1
ATOM 682 C C . GLN A 1 89 ? 8.487 -16.313 2.899 1.00 94.25 89 GLN A C 1
ATOM 684 O O . GLN A 1 89 ? 8.279 -17.071 3.835 1.00 94.25 89 GLN A O 1
ATOM 689 N N . THR A 1 90 ? 8.502 -14.982 3.038 1.00 95.50 90 THR A N 1
ATOM 690 C CA . THR A 1 90 ? 8.217 -14.312 4.315 1.00 95.50 90 THR A CA 1
ATOM 691 C C . THR A 1 90 ? 6.837 -14.682 4.849 1.00 95.50 90 THR A C 1
ATOM 693 O O . THR A 1 90 ? 6.713 -14.977 6.029 1.00 95.50 90 THR A O 1
ATOM 696 N N . LEU A 1 91 ? 5.806 -14.707 4.005 1.00 95.94 91 LEU A N 1
ATOM 697 C CA . LEU A 1 91 ? 4.454 -15.083 4.433 1.00 95.94 91 LEU A CA 1
ATOM 698 C C . LEU A 1 91 ? 4.348 -16.583 4.763 1.00 95.94 91 LEU A C 1
ATOM 700 O O . LEU A 1 91 ? 3.710 -16.946 5.745 1.00 95.94 91 LEU A O 1
ATOM 704 N N . HIS A 1 92 ? 5.049 -17.441 4.017 1.00 94.88 92 HIS A N 1
ATOM 705 C CA . HIS A 1 92 ? 5.153 -18.878 4.283 1.00 94.88 92 HIS A CA 1
ATOM 706 C C . HIS A 1 92 ? 5.956 -19.220 5.543 1.00 94.88 92 HIS A C 1
ATOM 708 O O . HIS A 1 92 ? 5.830 -20.340 6.034 1.00 94.88 92 HIS A O 1
ATOM 714 N N . LEU A 1 93 ? 6.751 -18.292 6.099 1.00 94.62 93 LEU A N 1
ATOM 715 C CA . LEU A 1 93 ? 7.416 -18.523 7.386 1.00 94.62 93 LEU A CA 1
ATOM 716 C C . LEU A 1 93 ? 6.414 -18.817 8.494 1.00 94.62 93 LEU A C 1
ATOM 718 O O . LEU A 1 93 ? 6.793 -19.524 9.421 1.00 94.62 93 LEU A O 1
ATOM 722 N N . LEU A 1 94 ? 5.174 -18.320 8.370 1.00 92.31 94 LEU A N 1
ATOM 723 C CA . LEU A 1 94 ? 4.136 -18.495 9.372 1.00 92.31 94 LEU A CA 1
ATOM 724 C C . LEU A 1 94 ? 4.072 -19.951 9.832 1.00 92.31 94 LEU A C 1
ATOM 726 O O . LEU A 1 94 ? 4.295 -20.167 10.998 1.00 92.31 94 LEU A O 1
ATOM 730 N N . HIS A 1 95 ? 3.923 -20.957 8.969 1.00 90.88 95 HIS A N 1
ATOM 731 C CA . HIS A 1 95 ? 3.865 -22.364 9.418 1.00 90.88 95 HIS A CA 1
ATOM 732 C C . HIS A 1 95 ? 5.162 -23.152 9.205 1.00 90.88 95 HIS A C 1
ATOM 734 O O . HIS A 1 95 ? 5.153 -24.381 9.158 1.00 90.88 95 HIS A O 1
ATOM 740 N N . SER A 1 96 ? 6.302 -22.468 9.095 1.00 92.25 96 SER A N 1
ATOM 741 C CA . SER A 1 96 ? 7.599 -23.144 9.080 1.00 92.25 96 SER A CA 1
ATOM 742 C C . SER A 1 96 ? 7.890 -23.746 10.454 1.00 92.25 96 SER A C 1
ATOM 744 O O . SER A 1 96 ? 7.932 -23.024 11.448 1.00 92.25 96 SER A O 1
ATOM 746 N N . ALA A 1 97 ? 8.179 -25.050 10.508 1.00 90.81 97 ALA A N 1
ATOM 747 C CA . ALA A 1 97 ? 8.539 -25.737 11.753 1.00 90.81 97 ALA A CA 1
ATOM 748 C C . ALA A 1 97 ? 9.722 -25.065 12.471 1.00 90.81 97 ALA A C 1
ATOM 750 O O . ALA A 1 97 ? 9.719 -24.928 13.691 1.00 90.81 97 ALA A O 1
ATOM 751 N N . LYS A 1 98 ? 10.706 -24.575 11.703 1.00 93.25 98 LYS A N 1
ATOM 752 C CA . LYS A 1 98 ? 11.834 -23.819 12.255 1.00 93.25 98 LYS A CA 1
ATOM 753 C C . LYS A 1 98 ? 11.374 -22.509 12.895 1.00 93.25 98 LYS A C 1
ATOM 755 O O . LYS A 1 98 ? 11.810 -22.197 13.990 1.00 93.25 98 LYS A O 1
ATOM 760 N N . PHE A 1 99 ? 10.499 -21.758 12.228 1.00 93.06 99 PHE A N 1
ATOM 761 C CA . PHE A 1 99 ? 10.030 -20.470 12.740 1.00 93.06 99 PHE A CA 1
ATOM 762 C C . PHE A 1 99 ? 9.165 -20.636 13.996 1.00 93.06 99 PHE A C 1
ATOM 764 O O . PHE A 1 99 ? 9.351 -19.899 14.956 1.00 93.06 99 PHE A O 1
ATOM 771 N N . ALA A 1 100 ? 8.285 -21.642 14.024 1.00 91.62 100 ALA A N 1
ATOM 772 C CA . ALA A 1 100 ? 7.521 -21.998 15.220 1.00 91.62 100 ALA A CA 1
ATOM 773 C C . ALA A 1 100 ? 8.447 -22.378 16.390 1.00 91.62 100 ALA A C 1
ATOM 775 O O . ALA A 1 100 ? 8.282 -21.880 17.501 1.00 91.62 100 ALA A O 1
ATOM 776 N N . SER A 1 101 ? 9.478 -23.188 16.122 1.00 92.44 101 SER A N 1
ATOM 777 C CA . SER A 1 101 ? 10.495 -23.534 17.121 1.00 92.44 101 SER A CA 1
ATOM 778 C C . SER A 1 101 ? 11.285 -22.314 17.604 1.00 92.44 101 SER A C 1
ATOM 780 O O . SER A 1 101 ? 11.546 -22.211 18.797 1.00 92.44 101 SER A O 1
ATOM 782 N N . ASP A 1 102 ? 11.655 -21.391 16.711 1.00 92.81 102 ASP A N 1
ATOM 783 C CA . ASP A 1 102 ? 12.374 -20.156 17.057 1.00 92.81 102 ASP A CA 1
ATOM 784 C C . ASP A 1 102 ? 11.513 -19.221 17.937 1.00 92.81 102 ASP A C 1
ATOM 786 O O . ASP A 1 102 ? 12.048 -18.421 18.705 1.00 92.81 102 ASP A O 1
ATOM 790 N N . LEU A 1 103 ? 10.181 -19.334 17.854 1.00 92.12 103 LEU A N 1
ATOM 791 C CA . LEU A 1 103 ? 9.219 -18.648 18.724 1.00 92.12 103 LEU A CA 1
ATOM 792 C C . LEU A 1 103 ? 8.924 -19.405 20.032 1.00 92.12 103 LEU A C 1
ATOM 794 O O . LEU A 1 103 ? 8.082 -18.954 20.803 1.00 92.12 103 LEU A O 1
ATOM 798 N N . ASN A 1 104 ? 9.622 -20.517 20.298 1.00 93.56 104 ASN A N 1
ATOM 799 C CA . ASN A 1 104 ? 9.383 -21.428 21.424 1.00 93.56 104 ASN A CA 1
ATOM 800 C C . ASN A 1 104 ? 7.946 -21.959 21.491 1.00 93.56 104 ASN A C 1
ATOM 802 O O . ASN A 1 104 ? 7.412 -22.163 22.577 1.00 93.56 104 ASN A O 1
ATOM 806 N N . MET A 1 105 ? 7.319 -22.170 20.336 1.00 91.31 105 MET A N 1
ATOM 807 C CA . MET A 1 105 ? 5.981 -22.744 20.296 1.00 91.31 105 MET A CA 1
ATOM 808 C C . MET A 1 105 ? 6.022 -24.248 20.487 1.00 91.31 105 MET A C 1
ATOM 810 O O . MET A 1 105 ? 6.956 -24.933 20.054 1.00 91.31 105 MET A O 1
ATOM 814 N N . THR A 1 106 ? 4.963 -24.759 21.094 1.00 89.94 106 THR A N 1
ATOM 815 C CA . THR A 1 106 ? 4.775 -26.178 21.325 1.00 89.94 106 THR A CA 1
ATOM 816 C C . THR A 1 106 ? 4.702 -26.914 19.988 1.00 89.94 106 THR A C 1
ATOM 818 O O . THR A 1 106 ? 4.030 -26.508 19.035 1.00 89.94 106 THR A O 1
ATOM 821 N N . GLY A 1 107 ? 5.469 -28.002 19.894 1.00 84.00 107 GLY A N 1
ATOM 822 C CA . GLY A 1 107 ? 5.473 -28.871 18.723 1.00 84.00 107 GLY A CA 1
ATOM 823 C C . GLY A 1 107 ? 4.154 -29.630 18.559 1.00 84.00 107 GLY A C 1
ATOM 824 O O . GLY A 1 107 ? 3.243 -29.549 19.378 1.00 84.00 107 GLY A O 1
ATOM 825 N N . TRP A 1 108 ? 4.059 -30.426 17.497 1.00 82.12 108 TRP A N 1
ATOM 826 C CA . TRP A 1 108 ? 2.905 -31.298 17.286 1.00 82.12 108 TRP A CA 1
ATOM 827 C C . TRP A 1 108 ? 2.739 -32.288 18.448 1.00 82.12 108 TRP A C 1
ATOM 829 O O . TRP A 1 108 ? 3.650 -33.062 18.740 1.00 82.12 108 TRP A O 1
ATOM 839 N N . LEU A 1 109 ? 1.564 -32.268 19.084 1.00 82.88 109 LEU A N 1
ATOM 840 C CA . LEU A 1 109 ? 1.177 -33.220 20.123 1.00 82.88 109 LEU A CA 1
ATOM 841 C C . LEU A 1 109 ? 0.270 -34.320 19.545 1.00 82.88 109 LEU A C 1
ATOM 843 O O . LEU A 1 109 ? -0.472 -34.057 18.597 1.00 82.88 109 LEU A O 1
ATOM 847 N N . PRO A 1 110 ? 0.274 -35.537 20.127 1.00 85.56 110 PRO A N 1
ATOM 848 C CA . PRO A 1 110 ? -0.618 -36.621 19.705 1.00 85.56 110 PRO A CA 1
ATOM 849 C C . PRO A 1 110 ? -2.105 -36.302 19.913 1.00 85.56 110 PRO A C 1
ATOM 851 O O . PRO A 1 110 ? -2.955 -36.780 19.169 1.00 85.56 110 PRO A O 1
ATOM 854 N N . VAL A 1 111 ? -2.416 -35.503 20.937 1.00 87.94 111 VAL A N 1
ATOM 855 C CA . VAL A 1 111 ? -3.775 -35.079 21.288 1.00 87.94 111 VAL A CA 1
ATOM 856 C C . VAL A 1 111 ? -3.884 -33.579 21.043 1.00 87.94 111 VAL A C 1
ATOM 858 O O . VAL A 1 111 ? -3.013 -32.818 21.466 1.00 87.94 111 VAL A O 1
ATOM 861 N N . LYS A 1 112 ? -4.947 -33.153 20.350 1.00 89.56 112 LYS A N 1
ATOM 862 C CA . LYS A 1 112 ? -5.208 -31.730 20.114 1.00 89.56 112 LYS A CA 1
ATOM 863 C C . LYS A 1 112 ? -5.563 -31.054 21.444 1.00 89.56 112 LYS A C 1
ATOM 865 O O . LYS A 1 112 ? -6.505 -31.517 22.089 1.00 89.56 112 LYS A O 1
ATOM 870 N N . PRO A 1 113 ? -4.850 -29.990 21.841 1.00 90.25 113 PRO A N 1
ATOM 871 C CA . PRO A 1 113 ? -5.171 -29.268 23.064 1.00 90.25 113 PRO A CA 1
ATOM 872 C C . PRO A 1 113 ? -6.502 -28.528 22.913 1.00 90.25 113 PRO A C 1
ATOM 874 O O . PRO A 1 113 ? -6.925 -28.208 21.792 1.00 90.25 113 PRO A O 1
ATOM 877 N N . GLN A 1 114 ? -7.166 -28.252 24.034 1.00 91.88 114 GLN A N 1
ATOM 878 C CA . GLN A 1 114 ? -8.373 -27.433 24.015 1.00 91.88 114 GLN A CA 1
ATOM 879 C C . GLN A 1 114 ? -7.993 -25.957 23.840 1.00 91.88 114 GLN A C 1
ATOM 881 O O . GLN A 1 114 ? -6.959 -25.496 24.319 1.00 91.88 114 GLN A O 1
ATOM 886 N N . LEU A 1 115 ? -8.807 -25.201 23.095 1.00 89.50 115 LEU A N 1
ATOM 887 C CA . LEU A 1 115 ? -8.485 -23.807 22.765 1.00 89.50 115 LEU A CA 1
ATOM 888 C C . LEU A 1 115 ? -8.460 -22.915 24.015 1.00 89.50 115 LEU A C 1
ATOM 890 O O . LEU A 1 115 ? -7.757 -21.915 24.027 1.00 89.50 115 LEU A O 1
ATOM 894 N N . ASP A 1 116 ? -9.241 -23.242 25.036 1.00 93.00 116 ASP A N 1
ATOM 895 C CA . ASP A 1 116 ? -9.386 -22.504 26.292 1.00 93.00 116 ASP A CA 1
ATOM 896 C C . ASP A 1 116 ? -8.228 -22.713 27.279 1.00 93.00 116 ASP A C 1
ATOM 898 O O . ASP A 1 116 ? -8.145 -21.991 28.274 1.00 93.00 116 ASP A O 1
ATOM 902 N N . GLU A 1 117 ? -7.298 -23.628 26.995 1.00 93.69 117 GLU A N 1
ATOM 903 C CA . GLU A 1 117 ? -6.096 -23.791 27.808 1.00 93.69 117 GLU A CA 1
ATOM 904 C C . GLU A 1 117 ? -5.246 -22.497 27.791 1.00 93.69 117 GLU A C 1
ATOM 906 O O . GLU A 1 117 ? -4.935 -21.976 26.713 1.00 93.69 117 GLU A O 1
ATOM 911 N N . PRO A 1 118 ? -4.827 -21.955 28.957 1.00 94.88 118 PRO A N 1
ATOM 912 C CA . PRO A 1 118 ? -4.153 -20.654 29.028 1.00 94.88 118 PRO A CA 1
ATOM 913 C C . PRO A 1 118 ? -2.894 -20.544 28.161 1.00 94.88 118 PRO A C 1
ATOM 915 O O . PRO A 1 118 ? -2.694 -19.538 27.484 1.00 94.88 118 PRO A O 1
ATOM 918 N N . TRP A 1 119 ? -2.075 -21.597 28.124 1.00 94.06 119 TRP A N 1
ATOM 919 C CA . TRP A 1 119 ? -0.853 -21.619 27.320 1.00 94.06 119 TRP A CA 1
ATOM 920 C C . TRP A 1 119 ? -1.149 -21.614 25.808 1.00 94.06 119 TRP A C 1
ATOM 922 O O . TRP A 1 119 ? -0.411 -20.997 25.044 1.00 94.06 119 TRP A O 1
ATOM 932 N N . VAL A 1 120 ? -2.263 -22.220 25.362 1.00 93.31 120 VAL A N 1
ATOM 933 C CA . VAL A 1 120 ? -2.700 -22.171 23.953 1.00 93.31 120 VAL A CA 1
ATOM 934 C C . VAL A 1 120 ? -3.105 -20.750 23.584 1.00 93.31 120 VAL A C 1
ATOM 936 O O . VAL A 1 120 ? -2.763 -20.267 22.507 1.00 93.31 120 VAL A O 1
ATOM 939 N N . GLN A 1 121 ? -3.811 -20.052 24.475 1.00 94.25 121 GLN A N 1
ATOM 940 C CA . GLN A 1 121 ? -4.185 -18.653 24.262 1.00 94.25 121 GLN A CA 1
ATOM 941 C C . GLN A 1 121 ? -2.955 -17.743 24.156 1.00 94.25 121 GLN A C 1
ATOM 943 O O . GLN A 1 121 ? -2.917 -16.869 23.286 1.00 94.25 121 GLN A O 1
ATOM 948 N N . GLU A 1 122 ? -1.934 -17.966 24.987 1.00 94.50 122 GLU A N 1
ATOM 949 C CA . GLU A 1 122 ? -0.651 -17.258 24.898 1.00 94.50 122 GLU A CA 1
ATOM 950 C C . GLU A 1 122 ? 0.042 -17.510 23.550 1.00 94.50 122 GLU A C 1
ATOM 952 O O . GLU A 1 122 ? 0.411 -16.557 22.856 1.00 94.50 122 GLU A O 1
ATOM 957 N N . GLU A 1 123 ? 0.149 -18.771 23.120 1.00 95.31 123 GLU A N 1
ATOM 958 C CA . GLU A 1 123 ? 0.734 -19.119 21.820 1.00 95.31 123 GLU A CA 1
ATOM 959 C C . GLU A 1 123 ? -0.054 -18.521 20.648 1.00 95.31 123 GLU A C 1
ATOM 961 O O . GLU A 1 123 ? 0.541 -17.972 19.719 1.00 95.31 123 GLU A O 1
ATOM 966 N N . VAL A 1 124 ? -1.389 -18.542 20.698 1.00 94.19 124 VAL A N 1
ATOM 967 C CA . VAL A 1 124 ? -2.252 -17.909 19.688 1.00 94.19 124 VAL A CA 1
ATOM 968 C C . VAL A 1 124 ? -1.983 -16.404 19.602 1.00 94.19 124 VAL A C 1
ATOM 970 O O . VAL A 1 124 ? -1.874 -15.869 18.496 1.00 94.19 124 VAL A O 1
ATOM 973 N N . GLN A 1 125 ? -1.808 -15.708 20.728 1.00 94.06 125 GLN A N 1
ATOM 974 C CA . GLN A 1 125 ? -1.480 -14.276 20.737 1.00 94.06 125 GLN A CA 1
ATOM 975 C C . GLN A 1 125 ? -0.087 -13.984 20.161 1.00 94.06 125 GLN A C 1
ATOM 977 O O . GLN A 1 125 ? 0.079 -13.032 19.381 1.00 94.06 125 GLN A O 1
ATOM 982 N N . ILE A 1 126 ? 0.913 -14.806 20.502 1.00 94.19 126 ILE A N 1
ATOM 983 C CA . ILE A 1 126 ? 2.258 -14.736 19.911 1.00 94.19 126 ILE A CA 1
ATOM 984 C C . ILE A 1 126 ? 2.156 -14.936 18.395 1.00 94.19 126 ILE A C 1
ATOM 986 O O . ILE A 1 126 ? 2.715 -14.152 17.623 1.00 94.19 126 ILE A O 1
ATOM 990 N N . TRP A 1 127 ? 1.370 -15.919 17.958 1.00 94.00 127 TRP A N 1
ATOM 991 C CA . TRP A 1 127 ? 1.171 -16.252 16.552 1.00 94.00 127 TRP A CA 1
ATOM 992 C C . TRP A 1 127 ? 0.481 -15.139 15.765 1.00 94.00 127 TRP A C 1
ATOM 994 O O . TRP A 1 127 ? 0.923 -14.773 14.674 1.00 94.00 127 TRP A O 1
ATOM 1004 N N . GLU A 1 128 ? -0.563 -14.526 16.323 1.00 94.69 128 GLU A N 1
ATOM 1005 C CA . GLU A 1 128 ? -1.211 -13.357 15.726 1.00 94.69 128 GLU A CA 1
ATOM 1006 C C . GLU A 1 128 ? -0.263 -12.157 15.615 1.00 94.69 128 GLU A C 1
ATOM 1008 O O . GLU A 1 128 ? -0.319 -11.397 14.641 1.00 94.69 128 GLU A O 1
ATOM 1013 N N . THR A 1 129 ? 0.609 -11.970 16.605 1.00 94.44 129 THR A N 1
ATOM 1014 C CA . THR A 1 129 ? 1.619 -10.906 16.601 1.00 94.44 129 THR A CA 1
ATOM 1015 C C . THR A 1 129 ? 2.678 -11.164 15.533 1.00 94.44 129 THR A C 1
ATOM 1017 O O . THR A 1 129 ? 2.989 -10.262 14.747 1.00 94.44 129 THR A O 1
ATOM 1020 N N . ALA A 1 130 ? 3.164 -12.403 15.429 1.00 94.88 130 ALA A N 1
ATOM 1021 C CA . ALA A 1 130 ? 4.075 -12.833 14.375 1.00 94.88 130 ALA A CA 1
ATOM 1022 C C . ALA A 1 130 ? 3.449 -12.636 12.987 1.00 94.88 130 ALA A C 1
ATOM 1024 O O . ALA A 1 130 ? 4.078 -12.053 12.105 1.00 94.88 130 ALA A O 1
ATOM 1025 N N . TRP A 1 131 ? 2.181 -13.012 12.801 1.00 96.19 131 TRP A N 1
ATOM 1026 C CA . TRP A 1 131 ? 1.449 -12.789 11.553 1.00 96.19 131 TRP A CA 1
ATOM 1027 C C . TRP A 1 131 ? 1.386 -11.308 11.163 1.00 96.19 131 TRP A C 1
ATOM 1029 O O . TRP A 1 131 ? 1.726 -10.950 10.031 1.00 96.19 131 TRP A O 1
ATOM 1039 N N . LYS A 1 132 ? 1.015 -10.425 12.101 1.00 95.38 132 LYS A N 1
ATOM 1040 C CA . LYS A 1 132 ? 1.003 -8.971 11.863 1.00 95.38 132 LYS A CA 1
ATOM 1041 C C . LYS A 1 132 ? 2.382 -8.480 11.411 1.00 95.38 132 LYS A C 1
ATOM 1043 O O . LYS A 1 132 ? 2.464 -7.731 10.438 1.00 95.38 132 LYS A O 1
ATOM 1048 N N . LEU A 1 133 ? 3.458 -8.934 12.059 1.00 94.44 133 LEU A N 1
ATOM 1049 C CA . LEU A 1 133 ? 4.832 -8.585 11.690 1.00 94.44 133 LEU A CA 1
ATOM 1050 C C . LEU A 1 133 ? 5.210 -9.093 10.287 1.00 94.44 133 LEU A C 1
ATOM 1052 O O . LEU A 1 133 ? 5.742 -8.326 9.483 1.00 94.44 133 LEU A O 1
ATOM 1056 N N . LEU A 1 134 ? 4.912 -10.353 9.958 1.00 96.12 134 LEU A N 1
ATOM 1057 C CA . LEU A 1 134 ? 5.213 -10.933 8.645 1.00 96.12 134 LEU A CA 1
ATOM 1058 C C . LEU A 1 134 ? 4.484 -10.189 7.519 1.00 96.12 134 LEU A C 1
ATOM 1060 O O . LEU A 1 134 ? 5.096 -9.879 6.496 1.00 96.12 134 LEU A O 1
ATOM 1064 N N . VAL A 1 135 ? 3.212 -9.829 7.718 1.00 97.19 135 VAL A N 1
ATOM 1065 C CA . VAL A 1 135 ? 2.441 -9.018 6.761 1.00 97.19 135 VAL A CA 1
ATOM 1066 C C . VAL A 1 135 ? 3.042 -7.621 6.590 1.00 97.19 135 VAL A C 1
ATOM 1068 O O . VAL A 1 135 ? 3.114 -7.119 5.467 1.00 97.19 135 VAL A O 1
ATOM 1071 N N . GLU A 1 136 ? 3.486 -6.980 7.674 1.00 94.75 136 GLU A N 1
ATOM 1072 C CA . GLU A 1 136 ? 4.165 -5.680 7.621 1.00 94.75 136 GLU A CA 1
ATOM 1073 C C . GLU A 1 136 ? 5.454 -5.744 6.791 1.00 94.75 136 GLU A C 1
ATOM 1075 O O . GLU A 1 136 ? 5.643 -4.932 5.880 1.00 94.75 136 GLU A O 1
ATOM 1080 N N . ILE A 1 137 ? 6.304 -6.744 7.048 1.00 93.00 137 ILE A N 1
ATOM 1081 C CA . ILE A 1 137 ? 7.560 -6.964 6.317 1.00 93.00 137 ILE A CA 1
ATOM 1082 C C . ILE A 1 137 ? 7.275 -7.266 4.842 1.00 93.00 137 ILE A C 1
ATOM 1084 O O . ILE A 1 137 ? 7.860 -6.637 3.955 1.00 93.00 137 ILE A O 1
ATOM 1088 N N . ALA A 1 138 ? 6.346 -8.185 4.570 1.00 96.38 138 ALA A N 1
ATOM 1089 C CA . ALA A 1 138 ? 5.947 -8.575 3.224 1.00 96.38 138 ALA A CA 1
ATOM 1090 C C . ALA A 1 138 ? 5.411 -7.377 2.426 1.00 96.38 138 ALA A C 1
ATOM 1092 O O . ALA A 1 138 ? 5.842 -7.139 1.296 1.00 96.38 138 ALA A O 1
ATOM 1093 N N . ALA A 1 139 ? 4.530 -6.573 3.026 1.00 96.31 139 ALA A N 1
ATOM 1094 C CA . ALA A 1 139 ? 3.988 -5.376 2.397 1.00 96.31 139 ALA A CA 1
ATOM 1095 C C . ALA A 1 139 ? 5.071 -4.321 2.143 1.00 96.31 139 ALA A C 1
ATOM 1097 O O . ALA A 1 139 ? 5.165 -3.801 1.030 1.00 96.31 139 ALA A O 1
ATOM 1098 N N . ALA A 1 140 ? 5.912 -4.016 3.136 1.00 90.00 140 ALA A N 1
ATOM 1099 C CA . ALA A 1 140 ? 6.993 -3.043 2.987 1.00 90.00 140 ALA A CA 1
ATOM 1100 C C . ALA A 1 140 ? 7.967 -3.456 1.875 1.00 90.00 140 ALA A C 1
ATOM 1102 O O . ALA A 1 140 ? 8.308 -2.645 1.006 1.00 90.00 140 ALA A O 1
ATOM 1103 N N . ARG A 1 141 ? 8.359 -4.737 1.848 1.00 92.31 141 ARG A N 1
ATOM 1104 C CA . ARG A 1 141 ? 9.227 -5.287 0.806 1.00 92.31 141 ARG A CA 1
ATOM 1105 C C . ARG A 1 141 ? 8.551 -5.210 -0.558 1.00 92.31 141 ARG A C 1
ATOM 1107 O O . ARG A 1 141 ? 9.150 -4.647 -1.472 1.00 92.31 141 ARG A O 1
ATOM 1114 N N . SER A 1 142 ? 7.315 -5.691 -0.681 1.00 95.81 142 SER A N 1
ATOM 1115 C CA . SER A 1 142 ? 6.567 -5.696 -1.943 1.00 95.81 142 SER A CA 1
ATOM 1116 C C . SER A 1 142 ? 6.436 -4.297 -2.543 1.00 95.81 142 SER A C 1
ATOM 1118 O O . SER A 1 142 ? 6.785 -4.073 -3.702 1.00 95.81 142 SER A O 1
ATOM 1120 N N . TRP A 1 143 ? 6.041 -3.312 -1.736 1.00 94.25 143 TRP A N 1
ATOM 1121 C CA . TRP A 1 143 ? 5.963 -1.923 -2.179 1.00 94.25 143 TRP A CA 1
ATOM 1122 C C . TRP A 1 143 ? 7.324 -1.346 -2.572 1.00 94.25 143 TRP A C 1
ATOM 1124 O O . TRP A 1 143 ? 7.419 -0.680 -3.596 1.00 94.25 143 TRP A O 1
ATOM 1134 N N . SER A 1 144 ? 8.386 -1.611 -1.806 1.00 88.00 144 SER A N 1
ATOM 1135 C CA . SER A 1 144 ? 9.723 -1.092 -2.133 1.00 88.00 144 SER A CA 1
ATOM 1136 C C . SER A 1 144 ? 10.275 -1.647 -3.450 1.00 88.00 144 SER A C 1
ATOM 1138 O O . SER A 1 144 ? 10.979 -0.941 -4.169 1.00 88.00 144 SER A O 1
ATOM 1140 N N . GLN A 1 145 ? 9.957 -2.906 -3.768 1.00 92.19 145 GLN A N 1
ATOM 1141 C CA . GLN A 1 145 ? 10.530 -3.608 -4.912 1.00 92.19 145 GLN A CA 1
ATOM 1142 C C . GLN A 1 145 ? 9.672 -3.494 -6.175 1.00 92.19 145 GLN A C 1
ATOM 1144 O O . GLN A 1 145 ? 10.202 -3.541 -7.283 1.00 92.19 145 GLN A O 1
ATOM 1149 N N . ALA A 1 146 ? 8.364 -3.258 -6.039 1.00 95.62 146 ALA A N 1
ATOM 1150 C CA . ALA A 1 146 ? 7.464 -3.106 -7.179 1.00 95.62 146 ALA A CA 1
ATOM 1151 C C . ALA A 1 146 ? 7.830 -1.935 -8.108 1.00 95.62 146 ALA A C 1
ATOM 1153 O O . ALA A 1 146 ? 7.487 -1.979 -9.289 1.00 95.62 146 ALA A O 1
ATOM 1154 N N . THR A 1 147 ? 8.589 -0.942 -7.624 1.00 92.75 147 THR A N 1
ATOM 1155 C CA . THR A 1 147 ? 9.132 0.124 -8.483 1.00 92.75 147 THR A CA 1
ATOM 1156 C C . THR A 1 147 ? 10.012 -0.441 -9.597 1.00 92.75 147 THR A C 1
ATOM 1158 O O . THR A 1 147 ? 9.961 0.043 -10.724 1.00 92.75 147 THR A O 1
ATOM 1161 N N . TYR A 1 148 ? 10.771 -1.509 -9.321 1.00 92.88 148 TYR A N 1
ATOM 1162 C CA . TYR A 1 148 ? 11.686 -2.085 -10.301 1.00 92.88 148 TYR A CA 1
ATOM 1163 C C . TYR A 1 148 ? 10.954 -2.797 -11.435 1.00 92.88 148 TYR A C 1
ATOM 1165 O O . TYR A 1 148 ? 11.440 -2.815 -12.562 1.00 92.88 148 TYR A O 1
ATOM 1173 N N . SER A 1 149 ? 9.789 -3.373 -11.139 1.00 95.44 149 SER A N 1
ATOM 1174 C CA . SER A 1 149 ? 9.022 -4.174 -12.095 1.00 95.44 149 SER A CA 1
ATOM 1175 C C . SER A 1 149 ? 7.971 -3.374 -12.860 1.00 95.44 149 SER A C 1
ATOM 1177 O O . SER A 1 149 ? 7.559 -3.818 -13.923 1.00 95.44 149 SER A O 1
ATOM 1179 N N . LEU A 1 150 ? 7.524 -2.220 -12.346 1.00 95.75 150 LEU A N 1
ATOM 1180 C CA . LEU A 1 150 ? 6.437 -1.435 -12.956 1.00 95.75 150 LEU A CA 1
ATOM 1181 C C . LEU A 1 150 ? 6.874 -0.087 -13.510 1.00 95.75 150 LEU A C 1
ATOM 1183 O O . LEU A 1 150 ? 6.294 0.372 -14.491 1.00 95.75 150 LEU A O 1
ATOM 1187 N N . CYS A 1 151 ? 7.858 0.558 -12.887 1.00 93.75 151 CYS A N 1
ATOM 1188 C CA . CYS A 1 151 ? 8.217 1.929 -13.214 1.00 93.75 151 CYS A CA 1
ATOM 1189 C C . CYS A 1 151 ? 9.414 1.971 -14.171 1.00 93.75 151 CYS A C 1
ATOM 1191 O O . CYS A 1 151 ? 10.346 1.162 -14.102 1.00 93.75 151 CYS A O 1
ATOM 1193 N N . VAL A 1 152 ? 9.415 2.964 -15.056 1.00 89.75 152 VAL A N 1
ATOM 1194 C CA . VAL A 1 152 ? 10.546 3.280 -15.934 1.00 89.75 152 VAL A CA 1
ATOM 1195 C C . VAL A 1 152 ? 11.470 4.255 -15.185 1.00 89.75 152 VAL A C 1
ATOM 1197 O O . VAL A 1 152 ? 10.969 5.126 -14.477 1.00 89.75 152 VAL A O 1
ATOM 1200 N N . PRO A 1 153 ? 12.805 4.121 -15.283 1.00 90.94 153 PRO A N 1
ATOM 1201 C CA . PRO A 1 153 ? 13.551 3.243 -16.191 1.00 90.94 153 PRO A CA 1
ATOM 1202 C C . PRO A 1 153 ? 13.794 1.821 -15.694 1.00 90.94 153 PRO A C 1
ATOM 1204 O O . PRO A 1 153 ? 14.328 1.013 -16.448 1.00 90.94 153 PRO A O 1
ATOM 1207 N N . HIS A 1 154 ? 13.439 1.481 -14.459 1.00 91.50 154 HIS A N 1
ATOM 1208 C CA . HIS A 1 154 ? 13.880 0.228 -13.845 1.00 91.50 154 HIS A CA 1
ATOM 1209 C C . HIS A 1 154 ? 13.418 -1.033 -14.581 1.00 91.50 154 HIS A C 1
ATOM 1211 O O . HIS A 1 154 ? 14.225 -1.939 -14.789 1.00 91.50 154 HIS A O 1
ATOM 1217 N N . VAL A 1 155 ? 12.176 -1.055 -15.072 1.00 96.00 155 VAL A N 1
ATOM 1218 C CA . VAL A 1 155 ? 11.632 -2.199 -15.822 1.00 96.00 155 VAL A CA 1
ATOM 1219 C C . VAL A 1 155 ? 12.443 -2.534 -17.091 1.00 96.00 155 VAL A C 1
ATOM 1221 O O . VAL A 1 155 ? 12.441 -3.681 -17.542 1.00 96.00 155 VAL A O 1
ATOM 1224 N N . SER A 1 156 ? 13.214 -1.579 -17.636 1.00 95.38 156 SER A N 1
ATOM 1225 C CA . SER A 1 156 ? 14.088 -1.807 -18.800 1.00 95.38 156 SER A CA 1
ATOM 1226 C C . SER A 1 156 ? 15.237 -2.774 -18.530 1.00 95.38 156 SER A C 1
ATOM 1228 O O . SER A 1 156 ? 15.677 -3.453 -19.457 1.00 95.38 156 SER A O 1
ATOM 1230 N N . ALA A 1 157 ? 15.669 -2.934 -17.272 1.00 95.50 157 ALA A N 1
ATOM 1231 C CA . ALA A 1 157 ? 16.664 -3.941 -16.903 1.00 95.50 157 ALA A CA 1
ATOM 1232 C C . ALA A 1 157 ? 16.203 -5.364 -17.267 1.00 95.50 157 ALA A C 1
ATOM 1234 O O . ALA A 1 157 ? 17.031 -6.241 -17.523 1.00 95.50 157 ALA A O 1
ATOM 1235 N N . GLY A 1 158 ? 14.886 -5.584 -17.363 1.00 96.50 158 GLY A N 1
ATOM 1236 C CA . GLY A 1 158 ? 14.274 -6.858 -17.727 1.00 96.50 158 GLY A CA 1
ATOM 1237 C C . GLY A 1 158 ? 14.747 -7.439 -19.062 1.00 96.50 158 GLY A C 1
ATOM 1238 O O . GLY A 1 158 ? 14.696 -8.652 -19.235 1.00 96.50 158 GLY A O 1
ATOM 1239 N N . VAL A 1 159 ? 15.314 -6.644 -19.982 1.00 97.44 159 VAL A N 1
ATOM 1240 C CA . VAL A 1 159 ? 15.919 -7.173 -21.226 1.00 97.44 159 VAL A CA 1
ATOM 1241 C C . VAL A 1 159 ? 17.141 -8.068 -20.985 1.00 97.44 159 VAL A C 1
ATOM 1243 O O . VAL A 1 159 ? 17.537 -8.838 -21.866 1.00 97.44 159 VAL A O 1
ATOM 1246 N N . PHE A 1 160 ? 17.725 -8.009 -19.787 1.00 96.31 160 PHE A N 1
ATOM 1247 C CA . PHE A 1 160 ? 18.797 -8.892 -19.326 1.00 96.31 160 PHE A CA 1
ATOM 1248 C C . PHE A 1 160 ? 18.302 -10.033 -18.427 1.00 96.31 160 PHE A C 1
ATOM 1250 O O . PHE A 1 160 ? 19.127 -10.754 -17.867 1.00 96.31 160 PHE A O 1
ATOM 1257 N N . ALA A 1 161 ? 16.983 -10.239 -18.297 1.00 95.44 161 ALA A N 1
ATOM 1258 C CA . ALA A 1 161 ? 16.438 -11.335 -17.495 1.00 95.44 161 ALA A CA 1
ATOM 1259 C C . ALA A 1 161 ? 16.948 -12.689 -18.010 1.00 95.44 161 ALA A C 1
ATOM 1261 O O . ALA A 1 161 ? 17.322 -12.824 -19.179 1.00 95.44 161 ALA A O 1
ATOM 1262 N N . LYS A 1 162 ? 17.003 -13.704 -17.144 1.00 93.62 162 LYS A N 1
ATOM 1263 C CA . LYS A 1 162 ? 17.552 -15.015 -17.525 1.00 93.62 162 LYS A CA 1
ATOM 1264 C C . LYS A 1 162 ? 16.746 -15.648 -18.660 1.00 93.62 162 LYS A C 1
ATOM 1266 O O . LYS A 1 162 ? 17.340 -16.060 -19.654 1.00 93.62 162 LYS A O 1
ATOM 1271 N N . SER A 1 163 ? 15.420 -15.634 -18.555 1.00 94.12 163 SER A N 1
ATOM 1272 C CA . SER A 1 163 ? 14.539 -16.245 -19.544 1.00 94.12 163 SER A CA 1
ATOM 1273 C C . SER A 1 163 ? 14.026 -15.273 -20.594 1.00 94.12 163 SER A C 1
ATOM 1275 O O . SER A 1 163 ? 13.811 -14.088 -20.338 1.00 94.12 163 SER A O 1
ATOM 1277 N N . VAL A 1 164 ? 13.807 -15.797 -21.801 1.00 95.31 164 VAL A N 1
ATOM 1278 C CA . VAL A 1 164 ? 13.258 -15.033 -22.930 1.00 95.31 164 VAL A CA 1
ATOM 1279 C C . VAL A 1 164 ? 11.861 -14.514 -22.596 1.00 95.31 164 VAL A C 1
ATOM 1281 O O . VAL A 1 164 ? 11.600 -13.329 -22.774 1.00 95.31 164 VAL A O 1
ATOM 1284 N N . ARG A 1 165 ? 11.017 -15.351 -21.981 1.00 94.50 165 ARG A N 1
ATOM 1285 C CA . ARG A 1 165 ? 9.663 -14.976 -21.559 1.00 94.50 165 ARG A CA 1
ATOM 1286 C C . ARG A 1 165 ? 9.651 -13.779 -20.605 1.00 94.50 165 ARG A C 1
ATOM 1288 O O . ARG A 1 165 ? 8.820 -12.889 -20.757 1.00 94.50 165 ARG A O 1
ATOM 1295 N N . ALA A 1 166 ? 10.574 -13.722 -19.641 1.00 93.94 166 ALA A N 1
ATOM 1296 C CA . ALA A 1 166 ? 10.687 -12.573 -18.742 1.00 93.94 166 ALA A CA 1
ATOM 1297 C C . ALA A 1 166 ? 11.129 -11.299 -19.485 1.00 93.94 166 ALA A C 1
ATOM 1299 O O . ALA A 1 166 ? 10.585 -10.222 -19.240 1.00 93.94 166 ALA A O 1
ATOM 1300 N N . ARG A 1 167 ? 12.066 -11.417 -20.438 1.00 96.00 167 ARG A N 1
ATOM 1301 C CA . ARG A 1 167 ? 12.499 -10.287 -21.281 1.00 96.00 167 ARG A CA 1
ATOM 1302 C C . ARG A 1 167 ? 11.348 -9.734 -22.118 1.00 96.00 167 ARG A C 1
ATOM 1304 O O . ARG A 1 167 ? 11.149 -8.521 -22.162 1.00 96.00 167 ARG A O 1
ATOM 1311 N N . GLU A 1 168 ? 10.595 -10.618 -22.767 1.00 96.19 168 GLU A N 1
ATOM 1312 C CA . GLU A 1 168 ? 9.409 -10.270 -23.553 1.00 96.19 168 GLU A CA 1
ATOM 1313 C C . GLU A 1 168 ? 8.347 -9.606 -22.680 1.00 96.19 168 GLU A C 1
ATOM 1315 O O . GLU A 1 168 ? 7.855 -8.535 -23.030 1.00 96.19 168 GLU A O 1
ATOM 1320 N N . PHE A 1 169 ? 8.054 -10.180 -21.510 1.00 95.12 169 PHE A N 1
ATOM 1321 C CA . PHE A 1 169 ? 7.110 -9.613 -20.550 1.00 95.12 169 PHE A CA 1
ATOM 1322 C C . PHE A 1 169 ? 7.465 -8.166 -20.178 1.00 95.12 169 PHE A C 1
ATOM 1324 O O . PHE A 1 169 ? 6.610 -7.284 -20.277 1.00 95.12 169 PHE A O 1
ATOM 1331 N N . CYS A 1 170 ? 8.723 -7.890 -19.817 1.00 96.44 170 CYS A N 1
ATOM 1332 C CA . CYS A 1 170 ? 9.160 -6.540 -19.451 1.00 96.44 170 CYS A CA 1
ATOM 1333 C C . CYS A 1 170 ? 9.057 -5.542 -20.618 1.00 96.44 170 CYS A C 1
ATOM 1335 O O . CYS A 1 170 ? 8.752 -4.369 -20.394 1.00 96.44 170 CYS A O 1
ATOM 1337 N N . MET A 1 171 ? 9.280 -5.977 -21.863 1.00 97.69 171 MET A N 1
ATOM 1338 C CA . MET A 1 171 ? 9.109 -5.111 -23.037 1.00 97.69 171 MET A CA 1
ATOM 1339 C C . MET A 1 171 ? 7.640 -4.869 -23.389 1.00 97.69 171 MET A C 1
ATOM 1341 O O . MET A 1 171 ? 7.264 -3.740 -23.702 1.00 97.69 171 MET A O 1
ATOM 1345 N N . VAL A 1 172 ? 6.793 -5.896 -23.287 1.00 97.00 172 VAL A N 1
ATOM 1346 C CA . VAL A 1 172 ? 5.337 -5.777 -23.456 1.00 97.00 172 VAL A CA 1
ATOM 1347 C C . VAL A 1 172 ? 4.758 -4.820 -22.417 1.00 97.00 172 VAL A C 1
ATOM 1349 O O . VAL A 1 172 ? 3.909 -3.991 -22.743 1.00 97.00 172 VAL A O 1
ATOM 1352 N N . LEU A 1 173 ? 5.233 -4.900 -21.173 1.00 96.25 173 LEU A N 1
ATOM 1353 C CA . LEU A 1 173 ? 4.826 -4.004 -20.098 1.00 96.25 173 LEU A CA 1
ATOM 1354 C C . LEU A 1 173 ? 5.204 -2.546 -20.400 1.00 96.25 173 LEU A C 1
ATOM 1356 O O . LEU A 1 173 ? 4.347 -1.671 -20.304 1.00 96.25 173 LEU A O 1
ATOM 1360 N N . GLN A 1 174 ? 6.442 -2.289 -20.837 1.00 96.56 174 GLN A N 1
ATOM 1361 C CA . GLN A 1 174 ? 6.880 -0.948 -21.250 1.00 96.56 174 GLN A CA 1
ATOM 1362 C C . GLN A 1 174 ? 6.069 -0.398 -22.426 1.00 96.56 174 GLN A C 1
ATOM 1364 O O . GLN A 1 174 ? 5.655 0.759 -22.389 1.00 96.56 174 GLN A O 1
ATOM 1369 N N . LYS A 1 175 ? 5.788 -1.232 -23.435 1.00 97.62 175 LYS A N 1
ATOM 1370 C CA . LYS A 1 175 ? 4.937 -0.860 -24.570 1.00 97.62 175 LYS A CA 1
ATOM 1371 C C . LYS A 1 175 ? 3.549 -0.422 -24.106 1.00 97.62 175 LYS A C 1
ATOM 1373 O O . LYS A 1 175 ? 3.102 0.667 -24.456 1.00 97.62 175 LYS A O 1
ATOM 1378 N N . LYS A 1 176 ? 2.889 -1.243 -23.281 1.00 97.12 176 LYS A N 1
ATOM 1379 C CA . LYS A 1 176 ? 1.560 -0.930 -22.729 1.00 97.12 176 LYS A CA 1
ATOM 1380 C C . LYS A 1 176 ? 1.579 0.357 -21.912 1.00 97.12 176 LYS A C 1
ATOM 1382 O O . LYS A 1 176 ? 0.653 1.156 -22.000 1.00 97.12 176 LYS A O 1
ATOM 1387 N N . LEU A 1 177 ? 2.632 0.561 -21.126 1.00 95.88 177 LEU A N 1
ATOM 1388 C CA . LEU A 1 177 ? 2.793 1.753 -20.306 1.00 95.88 177 LEU A CA 1
ATOM 1389 C C . LEU A 1 177 ? 2.937 3.018 -21.160 1.00 95.88 177 LEU A C 1
ATOM 1391 O O . LEU A 1 177 ? 2.262 4.007 -20.888 1.00 95.88 177 LEU A O 1
ATOM 1395 N N . TRP A 1 178 ? 3.744 2.969 -22.223 1.00 94.50 178 TRP A N 1
ATOM 1396 C CA . TRP A 1 178 ? 3.855 4.050 -23.206 1.00 94.50 178 TRP A CA 1
ATOM 1397 C C . TRP A 1 178 ? 2.511 4.375 -23.862 1.00 94.50 178 TRP A C 1
ATOM 1399 O O . TRP A 1 178 ? 2.104 5.535 -23.904 1.00 94.50 178 TRP A O 1
ATOM 1409 N N . GLU A 1 179 ? 1.802 3.353 -24.345 1.00 94.88 179 GLU A N 1
ATOM 1410 C CA . GLU A 1 179 ? 0.499 3.512 -24.999 1.00 94.88 179 GLU A CA 1
ATOM 1411 C C . GLU A 1 179 ? -0.529 4.150 -24.056 1.00 94.88 179 GLU A C 1
ATOM 1413 O O . GLU A 1 179 ? -1.228 5.088 -24.445 1.00 94.88 179 GLU A O 1
ATOM 1418 N N . ARG A 1 180 ? -0.582 3.698 -22.796 1.00 96.62 180 ARG A N 1
ATOM 1419 C CA . ARG A 1 180 ? -1.500 4.236 -21.786 1.00 96.62 180 ARG A CA 1
ATOM 1420 C C . ARG A 1 180 ? -1.130 5.651 -21.345 1.00 96.62 180 ARG A C 1
ATOM 1422 O O . ARG A 1 180 ? -2.034 6.469 -21.209 1.00 96.62 180 ARG A O 1
ATOM 1429 N N . LEU A 1 181 ? 0.157 5.968 -21.177 1.00 94.06 181 LEU A N 1
ATOM 1430 C CA . LEU A 1 181 ? 0.613 7.336 -20.898 1.00 94.06 181 LEU A CA 1
ATOM 1431 C C . LEU A 1 181 ? 0.236 8.293 -22.030 1.00 94.06 181 LEU A C 1
ATOM 1433 O O . LEU A 1 181 ? -0.284 9.376 -21.773 1.00 94.06 181 LEU A O 1
ATOM 1437 N N . HIS A 1 182 ? 0.454 7.885 -23.282 1.00 90.50 182 HIS A N 1
ATOM 1438 C CA . HIS A 1 182 ? 0.111 8.703 -24.439 1.00 90.50 182 HIS A CA 1
ATOM 1439 C C . HIS A 1 182 ? -1.399 8.940 -24.536 1.00 90.50 182 HIS A C 1
ATOM 1441 O O . HIS A 1 182 ? -1.827 10.085 -24.682 1.00 90.50 182 HIS A O 1
ATOM 1447 N N . ALA A 1 183 ? -2.204 7.881 -24.396 1.00 94.88 183 ALA A N 1
ATOM 1448 C CA . ALA A 1 183 ? -3.660 7.991 -24.375 1.00 94.88 183 ALA A CA 1
ATOM 1449 C C . ALA A 1 183 ? -4.138 8.901 -23.233 1.00 94.88 183 ALA A C 1
ATOM 1451 O O . ALA A 1 183 ? -5.021 9.733 -23.434 1.00 94.88 183 ALA A O 1
ATOM 1452 N N . ALA A 1 184 ? -3.519 8.791 -22.055 1.00 95.44 184 ALA A N 1
ATOM 1453 C CA . ALA A 1 184 ? -3.852 9.623 -20.912 1.00 95.44 184 ALA A CA 1
ATOM 1454 C C . ALA A 1 184 ? -3.532 11.105 -21.155 1.00 95.44 184 ALA A C 1
ATOM 1456 O O . ALA A 1 184 ? -4.376 11.969 -20.930 1.00 95.44 184 ALA A O 1
ATOM 1457 N N . ALA A 1 185 ? -2.338 11.402 -21.671 1.00 91.25 185 ALA A N 1
ATOM 1458 C CA . ALA A 1 185 ? -1.928 12.764 -21.997 1.00 91.25 185 ALA A CA 1
ATOM 1459 C C . ALA A 1 185 ? -2.820 13.394 -23.081 1.00 91.25 185 ALA A C 1
ATOM 1461 O O . ALA A 1 185 ? -3.172 14.569 -22.987 1.00 91.25 185 ALA A O 1
ATOM 1462 N N . GLN A 1 186 ? -3.225 12.617 -24.092 1.00 92.12 186 GLN A N 1
ATOM 1463 C CA . GLN A 1 186 ? -4.184 13.068 -25.105 1.00 92.12 186 GLN A CA 1
ATOM 1464 C C . GLN A 1 186 ? -5.559 13.353 -24.501 1.00 92.12 186 GLN A C 1
ATOM 1466 O O . GLN A 1 186 ? -6.160 14.374 -24.827 1.00 92.12 186 GLN A O 1
ATOM 1471 N N . PHE A 1 187 ? -6.040 12.487 -23.606 1.00 96.31 187 PHE A N 1
ATOM 1472 C CA . PHE A 1 187 ? -7.316 12.691 -22.931 1.00 96.31 187 PHE A CA 1
ATOM 1473 C C . PHE A 1 187 ? -7.308 13.985 -22.111 1.00 96.31 187 PHE A C 1
ATOM 1475 O O . PHE A 1 187 ? -8.213 14.797 -22.275 1.00 96.31 187 PHE A O 1
ATOM 1482 N N . VAL A 1 188 ? -6.265 14.214 -21.303 1.00 95.75 188 VAL A N 1
ATOM 1483 C CA . VAL A 1 188 ? -6.127 15.440 -20.498 1.00 95.75 188 VAL A CA 1
ATOM 1484 C C . VAL A 1 188 ? -6.047 16.692 -21.373 1.00 95.75 188 VAL A C 1
ATOM 1486 O O . VAL A 1 188 ? -6.647 17.708 -21.049 1.00 95.75 188 VAL A O 1
ATOM 1489 N N . LYS A 1 189 ? -5.340 16.635 -22.510 1.00 93.06 189 LYS A N 1
ATOM 1490 C CA . LYS A 1 189 ? -5.233 17.777 -23.435 1.00 93.06 189 LYS A CA 1
ATOM 1491 C C . LYS A 1 189 ? -6.571 18.140 -24.090 1.00 93.06 189 LYS A C 1
ATOM 1493 O O . LYS A 1 189 ? -6.797 19.309 -24.386 1.00 93.06 189 LYS A O 1
ATOM 1498 N N . ASN A 1 190 ? -7.419 17.147 -24.348 1.00 96.31 190 ASN A N 1
ATOM 1499 C CA . ASN A 1 190 ? -8.644 17.318 -25.130 1.00 96.31 190 ASN A CA 1
ATOM 1500 C C . ASN A 1 190 ? -9.906 17.517 -24.272 1.00 96.31 190 ASN A C 1
ATOM 1502 O O . ASN A 1 190 ? -10.948 17.845 -24.831 1.00 96.31 190 ASN A O 1
ATOM 1506 N N . ASN A 1 191 ? -9.836 17.306 -22.953 1.00 96.69 191 ASN A N 1
ATOM 1507 C CA . ASN A 1 191 ? -10.992 17.344 -22.055 1.00 96.69 191 ASN A CA 1
ATOM 1508 C C . ASN A 1 191 ? -10.684 18.154 -20.788 1.00 96.69 191 ASN A C 1
ATOM 1510 O O . ASN A 1 191 ? -9.587 18.062 -20.238 1.00 96.69 191 ASN A O 1
ATOM 1514 N N . ASP A 1 192 ? -11.680 18.882 -20.286 1.00 96.38 192 ASP A N 1
ATOM 1515 C CA . ASP A 1 192 ? -11.628 19.640 -19.025 1.00 96.38 192 ASP A CA 1
ATOM 1516 C C . ASP A 1 192 ? -12.792 19.219 -18.111 1.00 96.38 192 ASP A C 1
ATOM 1518 O O . ASP A 1 192 ? -13.706 19.985 -17.808 1.00 96.38 192 ASP A O 1
ATOM 1522 N N . ASP A 1 193 ? -12.819 17.933 -17.758 1.00 96.69 193 ASP A N 1
ATOM 1523 C CA . ASP A 1 193 ? -13.842 17.309 -16.918 1.00 96.69 193 ASP A CA 1
ATOM 1524 C C . ASP A 1 193 ? -13.240 16.665 -15.651 1.00 96.69 193 ASP A C 1
ATOM 1526 O O . ASP A 1 193 ? -12.032 16.710 -15.393 1.00 96.69 193 ASP A O 1
ATOM 1530 N N . GLU A 1 194 ? -14.089 16.056 -14.814 1.00 96.56 194 GLU A N 1
ATOM 1531 C CA . GLU A 1 194 ? -13.642 15.390 -13.580 1.00 96.56 194 GLU A CA 1
ATOM 1532 C C . GLU A 1 194 ? -12.681 14.220 -13.864 1.00 96.56 194 GLU A C 1
ATOM 1534 O O . GLU A 1 194 ? -11.764 13.968 -13.077 1.00 96.56 194 GLU A O 1
ATOM 1539 N N . ILE A 1 195 ? -12.847 13.540 -15.005 1.00 97.25 195 ILE A N 1
ATOM 1540 C CA . ILE A 1 195 ? -11.970 12.447 -15.438 1.00 97.25 195 ILE A CA 1
ATOM 1541 C C . ILE A 1 195 ? -10.579 12.997 -15.763 1.00 97.25 195 ILE A C 1
ATOM 1543 O O . ILE A 1 195 ? -9.587 12.469 -15.263 1.00 97.25 195 ILE A O 1
ATOM 1547 N N . SER A 1 196 ? -10.497 14.080 -16.538 1.00 97.06 196 SER A N 1
ATOM 1548 C CA . SER A 1 196 ? -9.255 14.782 -16.875 1.00 97.06 196 SER A CA 1
ATOM 1549 C C . SER A 1 196 ? -8.533 15.282 -15.620 1.00 97.06 196 SER A C 1
ATOM 1551 O O . SER A 1 196 ? -7.321 15.090 -15.476 1.00 97.06 196 SER A O 1
ATOM 1553 N N . ALA A 1 197 ? -9.270 15.818 -14.641 1.00 96.69 197 ALA A N 1
ATOM 1554 C CA . ALA A 1 197 ? -8.709 16.224 -13.353 1.00 96.69 197 ALA A CA 1
ATOM 1555 C C . ALA A 1 197 ? -8.150 15.032 -12.548 1.00 96.69 197 ALA A C 1
ATOM 1557 O O . ALA A 1 197 ? -7.043 15.109 -12.005 1.00 96.69 197 ALA A O 1
ATOM 1558 N N . ALA A 1 198 ? -8.881 13.912 -12.485 1.00 96.44 198 ALA A N 1
ATOM 1559 C CA . ALA A 1 198 ? -8.425 12.694 -11.811 1.00 96.44 198 ALA A CA 1
ATOM 1560 C C . ALA A 1 198 ? -7.198 12.081 -12.504 1.00 96.44 198 ALA A C 1
ATOM 1562 O O . ALA A 1 198 ? -6.248 11.660 -11.842 1.00 96.44 198 ALA A O 1
ATOM 1563 N N . LEU A 1 199 ? -7.189 12.081 -13.835 1.00 97.06 199 LEU A N 1
ATOM 1564 C CA . LEU A 1 199 ? -6.096 11.575 -14.652 1.00 97.06 199 LEU A CA 1
ATOM 1565 C C . LEU A 1 199 ? -4.846 12.453 -14.545 1.00 97.06 199 LEU A C 1
ATOM 1567 O O . LEU A 1 199 ? -3.742 11.926 -14.449 1.00 97.06 199 LEU A O 1
ATOM 1571 N N . THR A 1 200 ? -5.009 13.774 -14.465 1.00 95.44 200 THR A N 1
ATOM 1572 C CA . THR A 1 200 ? -3.912 14.709 -14.173 1.00 95.44 200 THR A CA 1
ATOM 1573 C C . THR A 1 200 ? -3.272 14.385 -12.824 1.00 95.44 200 THR A C 1
ATOM 1575 O O . THR A 1 200 ? -2.056 14.228 -12.741 1.00 95.44 200 THR A O 1
ATOM 1578 N N . ALA A 1 201 ? -4.083 14.183 -11.779 1.00 94.69 201 ALA A N 1
ATOM 1579 C CA . ALA A 1 201 ? -3.579 13.796 -10.462 1.00 94.69 201 ALA A CA 1
ATOM 1580 C C . ALA A 1 201 ? -2.866 12.428 -10.479 1.00 94.69 201 ALA A C 1
ATOM 1582 O O . ALA A 1 201 ? -1.846 12.258 -9.809 1.00 94.69 201 ALA A O 1
ATOM 1583 N N . LEU A 1 202 ? -3.364 11.466 -11.262 1.00 96.31 202 LEU A N 1
ATOM 1584 C CA . LEU A 1 202 ? -2.716 10.167 -11.451 1.00 96.31 202 LEU A CA 1
ATOM 1585 C C . LEU A 1 202 ? -1.358 10.318 -12.153 1.00 96.31 202 LEU A C 1
ATOM 1587 O O . LEU A 1 202 ? -0.364 9.751 -11.700 1.00 96.31 202 LEU A O 1
ATOM 1591 N N . LEU A 1 203 ? -1.293 11.107 -13.230 1.00 93.25 203 LEU A N 1
ATOM 1592 C CA . LEU A 1 203 ? -0.063 11.378 -13.982 1.00 93.25 203 LEU A CA 1
ATOM 1593 C C . LEU A 1 203 ? 0.975 12.163 -13.166 1.00 93.25 203 LEU A C 1
ATOM 1595 O O . LEU A 1 203 ? 2.176 12.002 -13.403 1.00 93.25 203 LEU A O 1
ATOM 1599 N N . ASP A 1 204 ? 0.533 12.984 -12.213 1.00 88.19 204 ASP A N 1
ATOM 1600 C CA . ASP A 1 204 ? 1.401 13.678 -11.260 1.00 88.19 204 ASP A CA 1
ATOM 1601 C C . ASP A 1 204 ? 2.007 12.727 -10.216 1.00 88.19 204 ASP A C 1
ATOM 1603 O O . ASP A 1 204 ? 3.173 12.888 -9.846 1.00 88.19 204 ASP A O 1
ATOM 1607 N N . ASP A 1 205 ? 1.262 11.708 -9.773 1.00 91.88 205 ASP A N 1
ATOM 1608 C CA . ASP A 1 205 ? 1.798 10.650 -8.906 1.00 91.88 205 ASP A CA 1
ATOM 1609 C C . ASP A 1 205 ? 2.713 9.675 -9.688 1.00 91.88 205 ASP A C 1
ATOM 1611 O O . ASP A 1 205 ? 3.673 9.139 -9.123 1.00 91.88 205 ASP A O 1
ATOM 1615 N N . CYS A 1 206 ? 2.524 9.510 -11.005 1.00 90.75 206 CYS A N 1
ATOM 1616 C CA . CYS A 1 206 ? 3.465 8.845 -11.926 1.00 90.75 206 CYS A CA 1
ATOM 1617 C C . CYS A 1 206 ? 4.740 9.680 -12.187 1.00 90.75 206 CYS A C 1
ATOM 1619 O O . CYS A 1 206 ? 5.174 9.813 -13.325 1.00 90.75 206 CYS A O 1
ATOM 1621 N N . TRP A 1 207 ? 5.363 10.248 -11.153 1.00 80.62 207 TRP A N 1
ATOM 1622 C CA . TRP A 1 207 ? 6.428 11.259 -11.260 1.00 80.62 207 TRP A CA 1
ATOM 1623 C C . TRP A 1 207 ? 7.575 10.914 -12.226 1.00 80.62 207 TRP A C 1
ATOM 1625 O O . TRP A 1 207 ? 8.135 11.810 -12.860 1.00 80.62 207 TRP A O 1
ATOM 1635 N N . TRP A 1 208 ? 7.916 9.630 -12.374 1.00 81.50 208 TRP A N 1
ATOM 1636 C CA . TRP A 1 208 ? 8.996 9.180 -13.249 1.00 81.50 208 TRP A CA 1
ATOM 1637 C C . TRP A 1 208 ? 8.728 9.489 -14.732 1.00 81.50 208 TRP A C 1
ATOM 1639 O O . TRP A 1 208 ? 9.684 9.665 -15.483 1.00 81.50 208 TRP A O 1
ATOM 1649 N N . GLN A 1 209 ? 7.466 9.625 -15.164 1.00 83.69 209 GLN A N 1
ATOM 1650 C CA . GLN A 1 209 ? 7.101 9.870 -16.572 1.00 83.69 209 GLN A CA 1
ATOM 1651 C C . GLN A 1 209 ? 7.560 11.236 -17.093 1.00 83.69 209 GLN A C 1
ATOM 1653 O O . GLN A 1 209 ? 7.709 11.421 -18.295 1.00 83.69 209 GLN A O 1
ATOM 1658 N N . LYS A 1 210 ? 7.841 12.177 -16.185 1.00 76.06 210 LYS A N 1
ATOM 1659 C CA . LYS A 1 210 ? 8.397 13.496 -16.516 1.00 76.06 210 LYS A CA 1
ATOM 1660 C C . LYS A 1 210 ? 9.929 13.495 -16.524 1.00 76.06 210 LYS A C 1
ATOM 1662 O O . LYS A 1 210 ? 10.544 14.512 -16.826 1.00 76.06 210 LYS A O 1
ATOM 1667 N N . THR A 1 211 ? 10.563 12.381 -16.148 1.00 70.50 211 THR A N 1
ATOM 1668 C CA . THR A 1 211 ? 12.024 12.300 -16.070 1.00 70.50 211 THR A CA 1
ATOM 1669 C C . THR A 1 211 ? 12.628 12.023 -17.437 1.00 70.50 211 THR A C 1
ATOM 1671 O O . THR A 1 211 ? 12.174 11.149 -18.175 1.00 70.50 211 THR A O 1
ATOM 1674 N N . GLN A 1 212 ? 13.720 12.725 -17.727 1.00 69.19 212 GLN A N 1
ATOM 1675 C CA . GLN A 1 212 ? 14.483 12.589 -18.964 1.00 69.19 212 GLN A CA 1
ATOM 1676 C C . GLN A 1 212 ? 14.852 11.132 -19.276 1.00 69.19 212 GLN A C 1
ATOM 1678 O O . GLN A 1 212 ? 14.626 10.642 -20.378 1.00 69.19 212 GLN A O 1
ATOM 1683 N N . ILE A 1 213 ? 15.363 10.419 -18.271 1.00 73.94 213 ILE A N 1
ATOM 1684 C CA . ILE A 1 213 ? 15.811 9.031 -18.417 1.00 73.94 213 ILE A CA 1
ATOM 1685 C C . ILE A 1 213 ? 14.642 8.115 -18.795 1.00 73.94 213 ILE A C 1
ATOM 1687 O O . ILE A 1 213 ? 14.795 7.228 -19.637 1.00 73.94 213 ILE A O 1
ATOM 1691 N N . ALA A 1 214 ? 13.463 8.313 -18.198 1.00 81.94 214 ALA A N 1
ATOM 1692 C CA . ALA A 1 214 ? 12.320 7.476 -18.523 1.00 81.94 214 ALA A CA 1
ATOM 1693 C C . ALA A 1 214 ? 11.825 7.700 -19.952 1.00 81.94 214 ALA A C 1
ATOM 1695 O O . ALA A 1 214 ? 11.515 6.742 -20.658 1.00 81.94 214 ALA A O 1
ATOM 1696 N N . LEU A 1 215 ? 11.805 8.952 -20.394 1.00 77.56 215 LEU A N 1
ATOM 1697 C CA . LEU A 1 215 ? 11.393 9.317 -21.742 1.00 77.56 215 LEU A CA 1
ATOM 1698 C C . LEU A 1 215 ? 12.358 8.777 -22.799 1.00 77.56 215 LEU A C 1
ATOM 1700 O O . LEU A 1 215 ? 11.912 8.196 -23.785 1.00 77.56 215 LEU A O 1
ATOM 1704 N N . GLU A 1 216 ? 13.669 8.893 -22.572 1.00 76.19 216 GLU A N 1
ATOM 1705 C CA . GLU A 1 216 ? 14.689 8.291 -23.439 1.00 76.19 216 GLU A CA 1
ATOM 1706 C C . GLU A 1 216 ? 14.533 6.769 -23.513 1.00 76.19 216 GLU A C 1
ATOM 1708 O O . GLU A 1 216 ? 14.532 6.202 -24.606 1.00 76.19 216 GLU A O 1
ATOM 1713 N N . THR A 1 217 ? 14.313 6.113 -22.369 1.00 83.12 217 THR A N 1
ATOM 1714 C CA . THR A 1 217 ? 14.085 4.661 -22.305 1.00 83.12 217 THR A CA 1
ATOM 1715 C C . THR A 1 217 ? 12.873 4.252 -23.150 1.00 83.12 217 THR A C 1
ATOM 1717 O O . THR A 1 217 ? 12.950 3.308 -23.940 1.00 83.12 217 THR A O 1
ATOM 1720 N N . LEU A 1 218 ? 11.757 4.979 -23.029 1.00 88.00 218 LEU A N 1
ATOM 1721 C CA . LEU A 1 218 ? 10.535 4.708 -23.790 1.00 88.00 218 LEU A CA 1
ATOM 1722 C C . LEU A 1 218 ? 10.699 5.016 -25.285 1.00 88.00 218 LEU A C 1
ATOM 1724 O O . LEU A 1 218 ? 10.234 4.236 -26.115 1.00 88.00 218 LEU A O 1
ATOM 1728 N N . ALA A 1 219 ? 11.405 6.092 -25.643 1.00 82.44 219 ALA A N 1
ATOM 1729 C CA . ALA A 1 219 ? 11.708 6.449 -27.028 1.00 82.44 219 ALA A CA 1
ATOM 1730 C C . ALA A 1 219 ? 12.572 5.382 -27.722 1.00 82.44 219 ALA A C 1
ATOM 1732 O O . ALA A 1 219 ? 12.258 4.953 -28.836 1.00 82.44 219 ALA A O 1
ATOM 1733 N N . VAL A 1 220 ? 13.630 4.910 -27.050 1.00 83.62 220 VAL A N 1
ATOM 1734 C CA . VAL A 1 220 ? 14.483 3.814 -27.537 1.00 83.62 220 VAL A CA 1
ATOM 1735 C C . VAL A 1 220 ? 13.664 2.531 -27.681 1.00 83.62 220 VAL A C 1
ATOM 1737 O O . VAL A 1 220 ? 13.748 1.866 -28.714 1.00 83.62 220 VAL A O 1
ATOM 1740 N N . GLY A 1 221 ? 12.817 2.213 -26.696 1.00 90.25 221 GLY A N 1
ATOM 1741 C CA . GLY A 1 221 ? 11.886 1.086 -26.761 1.00 90.25 221 GLY A CA 1
ATOM 1742 C C . GLY A 1 221 ? 10.951 1.159 -27.971 1.00 90.25 221 GLY A C 1
ATOM 1743 O O . GLY A 1 221 ? 10.845 0.189 -28.721 1.00 90.25 221 GLY A O 1
ATOM 1744 N N . GLN A 1 222 ? 10.340 2.319 -28.217 1.00 90.44 222 GLN A N 1
ATOM 1745 C CA . GLN A 1 222 ? 9.440 2.546 -29.347 1.00 90.44 222 GLN A CA 1
ATOM 1746 C C . GLN A 1 222 ? 10.145 2.368 -30.699 1.00 90.44 222 GLN A C 1
ATOM 1748 O O . GLN A 1 222 ? 9.631 1.666 -31.569 1.00 90.44 222 GLN A O 1
ATOM 1753 N N . GLN A 1 223 ? 11.321 2.974 -30.886 1.00 84.31 223 GLN A N 1
ATOM 1754 C CA . GLN A 1 223 ? 12.093 2.881 -32.136 1.00 84.31 223 GLN A CA 1
ATOM 1755 C C . GLN A 1 223 ? 12.623 1.475 -32.417 1.00 84.31 223 GLN A C 1
ATOM 1757 O O . GLN A 1 223 ? 12.826 1.094 -33.571 1.00 84.31 223 GLN A O 1
ATOM 1762 N N . ALA A 1 224 ? 12.863 0.712 -31.355 1.00 91.56 224 ALA A N 1
ATOM 1763 C CA . ALA A 1 224 ? 13.251 -0.685 -31.412 1.00 91.56 224 ALA A CA 1
ATOM 1764 C C . ALA A 1 224 ? 12.059 -1.644 -31.551 1.00 91.56 224 ALA A C 1
ATOM 1766 O O . ALA A 1 224 ? 12.257 -2.857 -31.447 1.00 91.56 224 ALA A O 1
ATOM 1767 N N . GLU A 1 225 ? 10.840 -1.124 -31.737 1.00 94.56 225 GLU A N 1
ATOM 1768 C CA . GLU A 1 225 ? 9.594 -1.898 -31.795 1.00 94.56 225 GLU A CA 1
ATOM 1769 C C . GLU A 1 225 ? 9.403 -2.811 -30.577 1.00 94.56 225 GLU A C 1
ATOM 1771 O O . GLU A 1 225 ? 8.833 -3.898 -30.669 1.00 94.56 225 GLU A O 1
ATOM 1776 N N . TRP A 1 226 ? 9.907 -2.379 -29.422 1.00 96.31 226 TRP A N 1
ATOM 1777 C CA . TRP A 1 226 ? 9.834 -3.105 -28.159 1.00 96.31 226 TRP A CA 1
ATOM 1778 C C . TRP A 1 226 ? 10.475 -4.505 -28.211 1.00 96.31 226 TRP A C 1
ATOM 1780 O O . TRP A 1 226 ? 10.117 -5.392 -27.440 1.00 96.31 226 TRP A O 1
ATOM 1790 N N . ARG A 1 227 ? 11.453 -4.725 -29.100 1.00 97.44 227 ARG A N 1
ATOM 1791 C CA . ARG A 1 227 ? 12.170 -6.005 -29.202 1.00 97.44 227 ARG A CA 1
ATOM 1792 C C . ARG A 1 227 ? 13.273 -6.095 -28.145 1.00 97.44 227 ARG A C 1
ATOM 1794 O O . ARG A 1 227 ? 14.235 -5.329 -28.169 1.00 97.44 227 ARG A O 1
ATOM 1801 N N . HIS A 1 228 ? 13.186 -7.074 -27.243 1.00 97.25 228 HIS A N 1
ATOM 1802 C CA . HIS A 1 228 ? 14.143 -7.238 -26.135 1.00 97.25 228 HIS A CA 1
ATOM 1803 C C . HIS A 1 228 ? 15.578 -7.602 -26.578 1.00 97.25 228 HIS A C 1
ATOM 1805 O O . HIS A 1 228 ? 16.529 -7.503 -25.797 1.00 97.25 228 HIS A O 1
ATOM 1811 N N . ASN A 1 229 ? 15.744 -8.093 -27.810 1.00 97.12 229 ASN A N 1
ATOM 1812 C CA . ASN A 1 229 ? 17.033 -8.434 -28.414 1.00 97.12 229 ASN A CA 1
ATOM 1813 C C . ASN A 1 229 ? 17.634 -7.280 -29.235 1.00 97.12 229 ASN A C 1
ATOM 1815 O O . ASN A 1 229 ? 18.741 -7.423 -29.749 1.00 97.12 229 ASN A O 1
ATOM 1819 N N . ASN A 1 230 ? 16.944 -6.139 -29.340 1.00 96.62 230 ASN A N 1
ATOM 1820 C CA . ASN A 1 230 ? 17.462 -4.973 -30.039 1.00 96.62 230 ASN A CA 1
ATOM 1821 C C . ASN A 1 230 ? 18.721 -4.434 -29.339 1.00 96.62 230 ASN A C 1
ATOM 1823 O O . ASN A 1 230 ? 18.743 -4.241 -28.120 1.00 96.62 230 ASN A O 1
ATOM 1827 N N . VAL A 1 231 ? 19.771 -4.184 -30.124 1.00 92.75 231 VAL A N 1
ATOM 1828 C CA . VAL A 1 231 ? 21.081 -3.750 -29.620 1.00 92.75 231 VAL A CA 1
ATOM 1829 C C . VAL A 1 231 ? 20.989 -2.422 -28.869 1.00 92.75 231 VAL A C 1
ATOM 1831 O O . VAL A 1 231 ? 21.642 -2.279 -27.839 1.00 92.75 231 VAL A O 1
ATOM 1834 N N . GLU A 1 232 ? 20.163 -1.483 -29.329 1.00 87.00 232 GLU A N 1
ATOM 1835 C CA . GLU A 1 232 ? 20.039 -0.158 -28.716 1.00 87.00 232 GLU A CA 1
ATOM 1836 C C . GLU A 1 232 ? 19.271 -0.205 -27.394 1.00 87.00 232 GLU A C 1
ATOM 1838 O O . GLU A 1 232 ? 19.728 0.367 -26.410 1.00 87.00 232 GLU A O 1
ATOM 1843 N N . VAL A 1 233 ? 18.189 -0.989 -27.306 1.00 91.31 233 VAL A N 1
ATOM 1844 C CA . VAL A 1 233 ? 17.473 -1.207 -26.031 1.00 91.31 233 VAL A CA 1
ATOM 1845 C C . VAL A 1 233 ? 18.398 -1.838 -24.993 1.00 91.31 233 VAL A C 1
ATOM 1847 O O . VAL A 1 233 ? 18.464 -1.390 -23.850 1.00 91.31 233 VAL A O 1
ATOM 1850 N N . ARG A 1 234 ? 19.150 -2.874 -25.388 1.00 93.12 234 ARG A N 1
ATOM 1851 C CA . ARG A 1 234 ? 20.107 -3.536 -24.492 1.00 93.12 234 ARG A CA 1
ATOM 1852 C C . ARG A 1 234 ? 21.237 -2.598 -24.091 1.00 93.12 234 ARG A C 1
ATOM 1854 O O . ARG A 1 234 ? 21.641 -2.614 -22.936 1.00 93.12 234 ARG A O 1
ATOM 1861 N N . ARG A 1 235 ? 21.748 -1.787 -25.018 1.00 83.88 235 ARG A N 1
ATOM 1862 C CA . ARG A 1 235 ? 22.793 -0.795 -24.745 1.00 83.88 235 ARG A CA 1
ATOM 1863 C C . ARG A 1 235 ? 22.308 0.263 -23.758 1.00 83.88 235 ARG A C 1
ATOM 1865 O O . ARG A 1 235 ? 23.058 0.604 -22.849 1.00 83.88 235 ARG A O 1
ATOM 1872 N N . GLU A 1 236 ? 21.080 0.744 -23.913 1.00 83.50 236 GLU A N 1
ATOM 1873 C CA . GLU A 1 236 ? 20.485 1.726 -23.010 1.00 83.50 236 GLU A CA 1
ATOM 1874 C C . GLU A 1 236 ? 20.272 1.138 -21.611 1.00 83.50 236 GLU A C 1
ATOM 1876 O O . GLU A 1 236 ? 20.824 1.642 -20.635 1.00 83.50 236 GLU A O 1
ATOM 1881 N N . ALA A 1 237 ? 19.617 -0.021 -21.513 1.00 86.44 237 ALA A N 1
ATOM 1882 C CA . ALA A 1 237 ? 19.461 -0.723 -20.241 1.00 86.44 237 ALA A CA 1
ATOM 1883 C C . ALA A 1 237 ? 20.818 -1.071 -19.592 1.00 86.44 237 ALA A C 1
ATOM 1885 O O . ALA A 1 237 ? 20.965 -0.990 -18.374 1.00 86.44 237 ALA A O 1
ATOM 1886 N N . PHE A 1 238 ? 21.840 -1.412 -20.386 1.00 83.81 238 PHE A N 1
ATOM 1887 C CA . PHE A 1 238 ? 23.191 -1.651 -19.879 1.00 83.81 238 PHE A CA 1
ATOM 1888 C C . PHE A 1 238 ? 23.773 -0.387 -19.244 1.00 83.81 238 PHE A C 1
ATOM 1890 O O . PHE A 1 238 ? 24.305 -0.446 -18.143 1.00 83.81 238 PHE A O 1
ATOM 1897 N N . ARG A 1 239 ? 23.661 0.771 -19.900 1.00 77.19 239 ARG A N 1
ATOM 1898 C CA . ARG A 1 239 ? 24.178 2.040 -19.360 1.00 77.19 239 ARG A CA 1
ATOM 1899 C C . ARG A 1 239 ? 23.526 2.413 -18.035 1.00 77.19 239 ARG A C 1
ATOM 1901 O O . ARG A 1 239 ? 24.218 2.905 -17.150 1.00 77.19 239 ARG A O 1
ATOM 1908 N N . LEU A 1 240 ? 22.228 2.152 -17.910 1.00 77.06 240 LEU A N 1
ATOM 1909 C CA . LEU A 1 240 ? 21.454 2.488 -16.719 1.00 77.06 240 LEU A CA 1
ATOM 1910 C C . LEU A 1 240 ? 21.730 1.541 -15.544 1.00 77.06 240 LEU A C 1
ATOM 1912 O O . LEU A 1 240 ? 21.764 1.994 -14.404 1.00 77.06 240 LEU A O 1
ATOM 1916 N N . HIS A 1 241 ? 21.948 0.247 -15.810 1.00 83.19 241 HIS A N 1
ATOM 1917 C CA . HIS A 1 241 ? 21.921 -0.786 -14.762 1.00 83.19 241 HIS A CA 1
ATOM 1918 C C . HIS A 1 241 ? 23.224 -1.576 -14.589 1.00 83.19 241 HIS A C 1
ATOM 1920 O O . HIS A 1 241 ? 23.366 -2.294 -13.601 1.00 83.19 241 HIS A O 1
ATOM 1926 N N . ALA A 1 242 ? 24.193 -1.474 -15.507 1.00 76.50 242 ALA A N 1
ATOM 1927 C CA . ALA A 1 242 ? 25.420 -2.274 -15.427 1.00 76.50 242 ALA A CA 1
ATOM 1928 C C . ALA A 1 242 ? 26.396 -1.820 -14.343 1.00 76.50 242 ALA A C 1
ATOM 1930 O O . ALA A 1 242 ? 27.274 -2.601 -13.984 1.00 76.50 242 ALA A O 1
ATOM 1931 N N . GLY A 1 243 ? 26.241 -0.600 -13.819 1.00 64.75 243 GLY A N 1
ATOM 1932 C CA . GLY A 1 243 ? 27.113 -0.007 -12.807 1.00 64.75 243 GLY A CA 1
ATOM 1933 C C . GLY A 1 243 ? 28.603 0.042 -13.202 1.00 64.75 243 GLY A C 1
ATOM 1934 O O . GLY A 1 243 ? 29.083 -0.668 -14.093 1.00 64.75 243 GLY A O 1
ATOM 1935 N N . PRO A 1 244 ? 29.420 0.884 -12.559 1.00 58.22 244 PRO A N 1
ATOM 1936 C CA . PRO A 1 244 ? 30.856 0.662 -12.578 1.00 58.22 244 PRO A CA 1
ATOM 1937 C C . PRO A 1 244 ? 31.133 -0.629 -11.798 1.00 58.22 244 PRO A C 1
ATOM 1939 O O . PRO A 1 244 ? 30.711 -0.766 -10.653 1.00 58.22 244 PRO A O 1
ATOM 1942 N N . GLY A 1 245 ? 31.837 -1.584 -12.410 1.00 52.16 245 GLY A N 1
ATOM 1943 C CA . GLY A 1 245 ? 32.228 -2.849 -11.781 1.00 52.16 245 GLY A CA 1
ATOM 1944 C C . GLY A 1 245 ? 33.296 -2.680 -10.695 1.00 52.16 245 GLY A C 1
ATOM 1945 O O . GLY A 1 245 ? 34.298 -3.387 -10.718 1.00 52.16 245 GLY A O 1
ATOM 1946 N N . ASN A 1 246 ? 33.123 -1.727 -9.775 1.00 53.47 246 ASN A N 1
ATOM 1947 C CA . ASN A 1 246 ? 34.002 -1.528 -8.636 1.00 53.47 246 ASN A CA 1
ATOM 1948 C C . ASN A 1 246 ? 33.276 -1.925 -7.333 1.00 53.47 246 ASN A C 1
ATOM 1950 O O . ASN A 1 246 ? 32.107 -1.608 -7.117 1.00 53.47 246 ASN A O 1
ATOM 1954 N N . THR A 1 247 ? 33.985 -2.651 -6.467 1.00 45.97 247 THR A N 1
ATOM 1955 C CA . THR A 1 247 ? 33.470 -3.161 -5.185 1.00 45.97 247 THR A CA 1
ATOM 1956 C C . THR A 1 247 ? 33.064 -2.043 -4.234 1.00 45.97 247 THR A C 1
ATOM 1958 O O . THR A 1 247 ? 32.145 -2.222 -3.443 1.00 45.97 247 THR A O 1
ATOM 1961 N N . LYS A 1 248 ? 33.702 -0.872 -4.342 1.00 47.38 248 LYS A N 1
ATOM 1962 C CA . LYS A 1 248 ? 33.342 0.319 -3.576 1.00 47.38 248 LYS A CA 1
ATOM 1963 C C . LYS A 1 248 ? 31.903 0.740 -3.874 1.00 47.38 248 LYS A C 1
ATOM 1965 O O . LYS A 1 248 ? 31.152 0.912 -2.939 1.00 47.38 248 LYS A O 1
ATOM 1970 N N . PHE A 1 249 ? 31.486 0.781 -5.135 1.00 41.00 249 PHE A N 1
ATOM 1971 C CA . PHE A 1 249 ? 30.134 1.126 -5.556 1.00 41.00 249 PHE A CA 1
ATOM 1972 C C . PHE A 1 249 ? 29.146 0.051 -5.129 1.00 41.00 249 PHE A C 1
ATOM 1974 O O . PHE A 1 249 ? 28.091 0.392 -4.645 1.00 41.00 249 PHE A O 1
ATOM 1981 N N . SER A 1 250 ? 29.462 -1.240 -5.245 1.00 41.44 250 SER A N 1
ATOM 1982 C CA . SER A 1 250 ? 28.524 -2.303 -4.841 1.00 41.44 250 SER A CA 1
ATOM 1983 C C . SER A 1 250 ? 28.330 -2.381 -3.320 1.00 41.44 250 SER A C 1
ATOM 1985 O O . SER A 1 250 ? 27.215 -2.592 -2.849 1.00 41.44 250 SER A O 1
ATOM 1987 N N . CYS A 1 251 ? 29.395 -2.174 -2.540 1.00 42.62 251 CYS A N 1
ATOM 1988 C CA . CYS A 1 251 ? 29.318 -2.118 -1.081 1.00 42.62 251 CYS A CA 1
ATOM 1989 C C . CYS A 1 251 ? 28.709 -0.794 -0.607 1.00 42.62 251 CYS A C 1
ATOM 1991 O O . CYS A 1 251 ? 27.831 -0.801 0.250 1.00 42.62 251 CYS A O 1
ATOM 1993 N N . GLU A 1 252 ? 29.120 0.336 -1.184 1.00 41.50 252 GLU A N 1
ATOM 1994 C CA . GLU A 1 252 ? 28.526 1.643 -0.906 1.00 41.50 252 GLU A CA 1
ATOM 1995 C C . GLU A 1 252 ? 27.100 1.740 -1.419 1.00 41.50 252 GLU A C 1
ATOM 1997 O O . GLU A 1 252 ? 26.377 2.511 -0.835 1.00 41.50 252 GLU A O 1
ATOM 2002 N N . ASP A 1 253 ? 26.651 0.978 -2.417 1.00 43.38 253 ASP A N 1
ATOM 2003 C CA . ASP A 1 253 ? 25.252 0.946 -2.865 1.00 43.38 253 ASP A CA 1
ATOM 2004 C C . ASP A 1 253 ? 24.413 0.009 -1.993 1.00 43.38 253 ASP A C 1
ATOM 2006 O O . ASP A 1 253 ? 23.248 0.285 -1.769 1.00 43.38 253 ASP A O 1
ATOM 2010 N N . ALA A 1 254 ? 24.989 -1.029 -1.374 1.00 40.06 254 ALA A N 1
ATOM 2011 C CA . ALA A 1 254 ? 24.315 -1.776 -0.307 1.00 40.06 254 ALA A CA 1
ATOM 2012 C C . ALA A 1 254 ? 24.178 -0.929 0.971 1.00 40.06 254 ALA A C 1
ATOM 2014 O O . ALA A 1 254 ? 23.091 -0.842 1.543 1.00 40.06 254 ALA A O 1
ATOM 2015 N N . PHE A 1 255 ? 25.248 -0.242 1.385 1.00 37.03 255 PHE A N 1
ATOM 2016 C CA . PHE A 1 255 ? 25.211 0.702 2.503 1.00 37.03 255 PHE A CA 1
ATOM 2017 C C . PHE A 1 255 ? 24.429 1.968 2.167 1.00 37.03 255 PHE A C 1
ATOM 2019 O O . PHE A 1 255 ? 23.752 2.480 3.043 1.00 37.03 255 PHE A O 1
ATOM 2026 N N . ALA A 1 256 ? 24.448 2.455 0.927 1.00 43.00 256 ALA A N 1
ATOM 2027 C CA . ALA A 1 256 ? 23.641 3.579 0.472 1.00 43.00 256 ALA A CA 1
ATOM 2028 C C . ALA A 1 256 ? 22.206 3.149 0.264 1.00 43.00 256 ALA A C 1
ATOM 2030 O O . ALA A 1 256 ? 21.355 3.971 0.524 1.00 43.00 256 ALA A O 1
ATOM 2031 N N . HIS A 1 257 ? 21.897 1.910 -0.115 1.00 44.94 257 HIS A N 1
ATOM 2032 C CA . HIS A 1 257 ? 20.538 1.378 -0.127 1.00 44.94 257 HIS A CA 1
ATOM 2033 C C . HIS A 1 257 ? 20.021 1.237 1.300 1.00 44.94 257 HIS A C 1
ATOM 2035 O O . HIS A 1 257 ? 18.938 1.728 1.576 1.00 44.94 257 HIS A O 1
ATOM 2041 N N . LEU A 1 258 ? 20.795 0.667 2.229 1.00 39.59 258 LEU A N 1
ATOM 2042 C CA . LEU A 1 258 ? 20.451 0.606 3.655 1.00 39.59 258 LEU A CA 1
ATOM 2043 C C . LEU A 1 258 ? 20.295 2.007 4.252 1.00 39.59 258 LEU A C 1
ATOM 2045 O O . LEU A 1 258 ? 19.277 2.306 4.860 1.00 39.59 258 LEU A O 1
ATOM 2049 N N . HIS A 1 259 ? 21.242 2.905 4.006 1.00 41.62 259 HIS A N 1
ATOM 2050 C CA . HIS A 1 259 ? 21.185 4.301 4.426 1.00 41.62 259 HIS A CA 1
ATOM 2051 C C . HIS A 1 259 ? 20.050 5.055 3.729 1.00 41.62 259 HIS A C 1
ATOM 2053 O O . HIS A 1 259 ? 19.398 5.875 4.354 1.00 41.62 259 HIS A O 1
ATOM 2059 N N . HIS A 1 260 ? 19.747 4.766 2.466 1.00 45.69 260 HIS A N 1
ATOM 2060 C CA . HIS A 1 260 ? 18.630 5.342 1.725 1.00 45.69 260 HIS A CA 1
ATOM 2061 C C . HIS A 1 260 ? 17.309 4.813 2.258 1.00 45.69 260 HIS A C 1
ATOM 2063 O O . HIS A 1 260 ? 16.395 5.606 2.386 1.00 45.69 260 HIS A O 1
ATOM 2069 N N . VAL A 1 261 ? 17.209 3.533 2.625 1.00 45.44 261 VAL A N 1
ATOM 2070 C CA . VAL A 1 261 ? 16.065 2.908 3.305 1.00 45.44 261 VAL A CA 1
ATOM 2071 C C . VAL A 1 261 ? 15.876 3.522 4.695 1.00 45.44 261 VAL A C 1
ATOM 2073 O O . VAL A 1 261 ? 14.757 3.894 5.032 1.00 45.44 261 VAL A O 1
ATOM 2076 N N . VAL A 1 262 ? 16.953 3.739 5.455 1.00 41.59 262 VAL A N 1
ATOM 2077 C CA . VAL A 1 262 ? 16.947 4.420 6.764 1.00 41.59 262 VAL A CA 1
ATOM 2078 C C . VAL A 1 262 ? 16.555 5.900 6.623 1.00 41.59 262 VAL A C 1
ATOM 2080 O O . VAL A 1 262 ? 15.665 6.380 7.322 1.00 41.59 262 VAL A O 1
ATOM 2083 N N . GLN A 1 263 ? 17.123 6.626 5.657 1.00 43.66 263 GLN A N 1
ATOM 2084 C CA . GLN A 1 263 ? 16.752 8.011 5.340 1.00 43.66 263 GLN A CA 1
ATOM 2085 C C . GLN A 1 263 ? 15.312 8.122 4.828 1.00 43.66 263 GLN A C 1
ATOM 2087 O O . GLN A 1 263 ? 14.628 9.101 5.113 1.00 43.66 263 GLN A O 1
ATOM 2092 N N . LYS A 1 264 ? 14.840 7.115 4.089 1.00 44.84 264 LYS A N 1
ATOM 2093 C CA . LYS A 1 264 ? 13.471 6.989 3.585 1.00 44.84 264 LYS A CA 1
ATOM 2094 C C . LYS A 1 264 ? 12.459 6.636 4.677 1.00 44.84 264 LYS A C 1
ATOM 2096 O O . LYS A 1 264 ? 11.297 7.023 4.553 1.00 44.84 264 LYS A O 1
ATOM 2101 N N . ALA A 1 265 ? 12.875 5.910 5.715 1.00 39.94 265 ALA A N 1
ATOM 2102 C CA . ALA A 1 265 ? 12.054 5.566 6.875 1.00 39.94 265 ALA A CA 1
ATOM 2103 C C . ALA A 1 265 ? 11.844 6.771 7.812 1.00 39.94 265 ALA A C 1
ATOM 2105 O O . ALA A 1 265 ? 10.779 6.912 8.417 1.00 39.94 265 ALA A O 1
ATOM 2106 N N . ASN A 1 266 ? 12.809 7.693 7.865 1.00 38.59 266 ASN A N 1
ATOM 2107 C CA . ASN A 1 266 ? 12.713 8.909 8.665 1.00 38.59 266 ASN A CA 1
ATOM 2108 C C . ASN A 1 266 ? 11.815 9.963 7.993 1.00 38.59 266 ASN A C 1
ATOM 2110 O O . ASN A 1 266 ? 12.214 10.696 7.083 1.00 38.59 266 ASN A O 1
ATOM 2114 N N . LYS A 1 267 ? 10.571 10.070 8.477 1.00 39.59 267 LYS A N 1
ATOM 2115 C CA . LYS A 1 267 ? 9.620 11.130 8.108 1.00 39.59 267 LYS A CA 1
ATOM 2116 C C . LYS A 1 267 ? 10.223 12.505 8.420 1.00 39.59 267 LYS A C 1
ATOM 2118 O O . LYS A 1 267 ? 10.199 12.944 9.562 1.00 39.59 267 LYS A O 1
ATOM 2123 N N . GLY A 1 268 ? 10.737 13.201 7.405 1.00 41.59 268 GLY A N 1
ATOM 2124 C CA . GLY A 1 268 ? 11.210 14.585 7.551 1.00 41.59 268 GLY A CA 1
ATOM 2125 C C . GLY A 1 268 ? 12.413 14.969 6.694 1.00 41.59 268 GLY A C 1
ATOM 2126 O O . GLY A 1 268 ? 12.615 16.156 6.444 1.00 41.59 268 GLY A O 1
ATOM 2127 N N . VAL A 1 269 ? 13.173 14.005 6.164 1.00 42.91 269 VAL A N 1
ATOM 2128 C CA . VAL A 1 269 ? 14.409 14.291 5.410 1.00 42.91 269 VAL A CA 1
ATOM 2129 C C . VAL A 1 269 ? 14.235 13.981 3.919 1.00 42.91 269 VAL A C 1
ATOM 2131 O O . VAL A 1 269 ? 15.002 13.256 3.300 1.00 42.91 269 VAL A O 1
ATOM 2134 N N . HIS A 1 270 ? 13.222 14.580 3.290 1.00 42.41 270 HIS A N 1
ATOM 2135 C CA . HIS A 1 270 ? 13.063 14.564 1.828 1.00 42.41 270 HIS A CA 1
ATOM 2136 C C . HIS A 1 270 ? 14.036 15.539 1.144 1.00 42.41 270 HIS A C 1
ATOM 2138 O O . HIS A 1 270 ? 13.630 16.450 0.423 1.00 42.41 270 HIS A O 1
ATOM 2144 N N . LYS A 1 271 ? 15.340 15.386 1.383 1.00 45.88 271 LYS A N 1
ATOM 2145 C CA . LYS A 1 271 ? 16.378 16.070 0.609 1.00 45.88 271 LYS A CA 1
ATOM 2146 C C . LYS A 1 271 ? 17.096 15.016 -0.221 1.00 45.88 271 LYS A C 1
ATOM 2148 O O . LYS A 1 271 ? 17.880 14.248 0.321 1.00 45.88 271 LYS A O 1
ATOM 2153 N N . LEU A 1 272 ? 16.905 15.028 -1.544 1.00 38.44 272 LEU A N 1
ATOM 2154 C CA . LEU A 1 272 ? 17.922 14.464 -2.432 1.00 38.44 272 LEU A CA 1
ATOM 2155 C C . LEU A 1 272 ? 19.243 15.144 -2.065 1.00 38.44 272 LEU A C 1
ATOM 2157 O O . LEU A 1 272 ? 19.336 16.378 -2.133 1.00 38.44 272 LEU A O 1
ATOM 2161 N N . ASN A 1 273 ? 20.224 14.353 -1.635 1.00 39.69 273 ASN A N 1
ATOM 2162 C CA . ASN A 1 273 ? 21.591 14.804 -1.415 1.00 39.69 273 ASN A CA 1
ATOM 2163 C C . ASN A 1 273 ? 22.035 15.628 -2.643 1.00 39.69 273 ASN A C 1
ATOM 2165 O O . ASN A 1 273 ? 21.752 15.243 -3.779 1.00 39.69 273 ASN A O 1
ATOM 2169 N N . LYS A 1 274 ? 22.704 16.772 -2.429 1.00 40.62 274 LYS A N 1
ATOM 2170 C CA . LYS A 1 274 ? 23.267 17.596 -3.514 1.00 40.62 274 LYS A CA 1
ATOM 2171 C C . LYS A 1 274 ? 24.104 16.757 -4.487 1.00 40.62 274 LYS A C 1
ATOM 2173 O O . LYS A 1 274 ? 23.991 16.955 -5.687 1.00 40.62 274 LYS A O 1
ATOM 2178 N N . TRP A 1 275 ? 24.842 15.774 -3.979 1.00 37.66 275 TRP A N 1
ATOM 2179 C CA . TRP A 1 275 ? 25.607 14.815 -4.767 1.00 37.66 275 TRP A CA 1
ATOM 2180 C C . TRP A 1 275 ? 24.736 13.858 -5.564 1.00 37.66 275 TRP A C 1
ATOM 2182 O O . TRP A 1 275 ? 25.082 13.577 -6.693 1.00 37.66 275 TRP A O 1
ATOM 2192 N N . ALA A 1 276 ? 23.586 13.414 -5.051 1.00 40.78 276 ALA A N 1
ATOM 2193 C CA . ALA A 1 276 ? 22.658 12.589 -5.826 1.00 40.78 276 ALA A CA 1
ATOM 2194 C C . ALA A 1 276 ? 22.017 13.390 -6.972 1.00 40.78 276 ALA A C 1
ATOM 2196 O O . ALA A 1 276 ? 21.890 12.876 -8.076 1.00 40.78 276 ALA A O 1
ATOM 2197 N N . ARG A 1 277 ? 21.690 14.673 -6.749 1.00 43.19 277 ARG A N 1
ATOM 2198 C CA . ARG A 1 277 ? 21.236 15.582 -7.823 1.00 43.19 277 ARG A CA 1
ATOM 2199 C C . ARG A 1 277 ? 22.335 15.829 -8.848 1.00 43.19 277 ARG A C 1
ATOM 2201 O O . ARG A 1 277 ? 22.070 15.803 -10.041 1.00 43.19 277 ARG A O 1
ATOM 2208 N N . TRP A 1 278 ? 23.557 16.052 -8.370 1.00 37.94 278 TRP A N 1
ATOM 2209 C CA . TRP A 1 278 ? 24.726 16.254 -9.212 1.00 37.94 278 TRP A CA 1
ATOM 2210 C C . TRP A 1 278 ? 25.067 14.994 -10.010 1.00 37.94 278 TRP A C 1
ATOM 2212 O O . TRP A 1 278 ? 25.276 15.113 -11.201 1.00 37.94 278 TRP A O 1
ATOM 2222 N N . PHE A 1 279 ? 25.024 13.801 -9.411 1.00 40.47 279 PHE A N 1
ATOM 2223 C CA . PHE A 1 279 ? 25.250 12.519 -10.088 1.00 40.47 279 PHE A CA 1
ATOM 2224 C C . PHE A 1 279 ? 24.167 12.209 -11.120 1.00 40.47 279 PHE A C 1
ATOM 2226 O O . PHE A 1 279 ? 24.497 11.786 -12.220 1.00 40.47 279 PHE A O 1
ATOM 2233 N N . TYR A 1 280 ? 22.892 12.477 -10.822 1.00 42.16 280 TYR A N 1
ATOM 2234 C CA . TYR A 1 280 ? 21.833 12.394 -11.835 1.00 42.16 280 TYR A CA 1
ATOM 2235 C C . TYR A 1 280 ? 22.064 13.381 -12.989 1.00 42.16 280 TYR A C 1
ATOM 2237 O O . TYR A 1 280 ? 21.798 13.050 -14.140 1.00 42.16 280 TYR A O 1
ATOM 2245 N N . ALA A 1 281 ? 22.601 14.566 -12.693 1.00 39.44 281 ALA A N 1
ATOM 2246 C CA . ALA A 1 281 ? 22.960 15.568 -13.693 1.00 39.44 281 ALA A CA 1
ATOM 2247 C C . ALA A 1 281 ? 24.311 15.308 -14.396 1.00 39.44 281 ALA A C 1
ATOM 2249 O O . ALA A 1 281 ? 24.552 15.893 -15.444 1.00 39.44 281 ALA A O 1
ATOM 2250 N N . SER A 1 282 ? 25.199 14.465 -13.856 1.00 32.84 282 SER A N 1
ATOM 2251 C CA . SER A 1 282 ? 26.573 14.276 -14.356 1.00 32.84 282 SER A CA 1
ATOM 2252 C C . SER A 1 282 ? 26.859 12.878 -14.911 1.00 32.84 282 SER A C 1
ATOM 2254 O O . SER A 1 282 ? 27.819 12.710 -15.661 1.00 32.84 282 SER A O 1
ATOM 2256 N N . ALA A 1 283 ? 26.039 11.870 -14.594 1.00 34.81 283 ALA A N 1
ATOM 2257 C CA . ALA A 1 283 ? 26.223 10.491 -15.057 1.00 34.81 283 ALA A CA 1
ATOM 2258 C C . ALA A 1 283 ? 25.642 10.217 -16.457 1.00 34.81 283 ALA A C 1
ATOM 2260 O O . ALA A 1 283 ? 25.954 9.185 -17.053 1.00 34.81 283 ALA A O 1
ATOM 2261 N N . SER A 1 284 ? 24.850 11.135 -17.023 1.00 36.66 284 SER A N 1
ATOM 2262 C CA . SER A 1 284 ? 24.505 11.067 -18.443 1.00 36.66 284 SER A CA 1
ATOM 2263 C C . SER A 1 284 ? 25.652 11.629 -19.282 1.00 36.66 284 SER A C 1
ATOM 2265 O O . SER A 1 284 ? 25.974 12.815 -19.207 1.00 36.66 284 SER A O 1
ATOM 2267 N N . LYS A 1 285 ? 26.244 10.793 -20.145 1.00 34.94 285 LYS A N 1
ATOM 2268 C CA . LYS A 1 285 ? 27.280 11.209 -21.113 1.00 34.94 285 LYS A CA 1
ATOM 2269 C C . LYS A 1 285 ? 26.809 12.291 -22.103 1.00 34.94 285 LYS A C 1
ATOM 2271 O O . LYS A 1 285 ? 27.636 12.794 -22.856 1.00 34.94 285 LYS A O 1
ATOM 2276 N N . SER A 1 286 ? 25.526 12.664 -22.102 1.00 36.19 286 SER A N 1
ATOM 2277 C CA . SER A 1 286 ? 24.981 13.768 -22.899 1.00 36.19 286 SER A CA 1
ATOM 2278 C C . SER A 1 286 ? 25.122 15.161 -22.260 1.00 36.19 286 SER A C 1
ATOM 2280 O O . SER A 1 286 ? 24.783 16.143 -22.911 1.00 36.19 286 SER A O 1
ATOM 2282 N N . LEU A 1 287 ? 25.648 15.286 -21.031 1.00 36.38 287 LEU A N 1
ATOM 2283 C CA . LEU A 1 287 ? 25.632 16.543 -20.257 1.00 36.38 287 LEU A CA 1
ATOM 2284 C C . LEU A 1 287 ? 27.002 17.225 -20.093 1.00 36.38 287 LEU A C 1
ATOM 2286 O O . LEU A 1 287 ? 27.283 17.841 -19.068 1.00 36.38 287 LEU A O 1
ATOM 2290 N N . ALA A 1 288 ? 27.836 17.227 -21.136 1.00 31.58 288 ALA A N 1
ATOM 2291 C CA . ALA A 1 288 ? 28.986 18.142 -21.223 1.00 31.58 288 ALA A CA 1
ATOM 2292 C C . ALA A 1 288 ? 28.565 19.608 -21.517 1.00 31.58 288 ALA A C 1
ATOM 2294 O O . ALA A 1 288 ? 29.229 20.314 -22.272 1.00 31.58 288 ALA A O 1
ATOM 2295 N N . GLY A 1 289 ? 27.450 20.069 -20.939 1.00 37.09 289 GLY A N 1
ATOM 2296 C CA . GLY A 1 289 ? 26.896 21.413 -21.107 1.00 37.09 289 GLY A CA 1
ATOM 2297 C C . GLY A 1 289 ? 25.979 21.814 -19.939 1.00 37.09 289 GLY A C 1
ATOM 2298 O O . GLY A 1 289 ? 25.543 20.947 -19.182 1.00 37.09 289 GLY A O 1
ATOM 2299 N N . PRO A 1 290 ? 25.704 23.119 -19.748 1.00 36.62 290 PRO A N 1
ATOM 2300 C CA . PRO A 1 290 ? 24.950 23.637 -18.606 1.00 36.62 290 PRO A CA 1
ATOM 2301 C C . PRO A 1 290 ? 23.480 23.196 -18.687 1.00 36.62 290 PRO A C 1
ATOM 2303 O O . PRO A 1 290 ? 22.760 23.553 -19.615 1.00 36.62 290 PRO A O 1
ATOM 2306 N N . VAL A 1 291 ? 23.049 22.372 -17.731 1.00 38.31 291 VAL A N 1
ATOM 2307 C CA . VAL A 1 291 ? 21.811 21.585 -17.840 1.00 38.31 291 VAL A CA 1
ATOM 2308 C C . VAL A 1 291 ? 20.600 22.324 -17.306 1.00 38.31 291 VAL A C 1
ATOM 2310 O O . VAL A 1 291 ? 20.525 22.623 -16.117 1.00 38.31 291 VAL A O 1
ATOM 2313 N N . ASN A 1 292 ? 19.600 22.469 -18.168 1.00 37.97 292 ASN A N 1
ATOM 2314 C CA . ASN A 1 292 ? 18.221 22.724 -17.787 1.00 37.97 292 ASN A CA 1
ATOM 2315 C C . ASN A 1 292 ? 17.415 21.444 -17.724 1.00 37.97 292 ASN A C 1
ATOM 2317 O O . ASN A 1 292 ? 17.488 20.622 -18.633 1.00 37.97 292 ASN A O 1
ATOM 2321 N N . MET A 1 293 ? 16.613 21.297 -16.671 1.00 38.34 293 MET A N 1
ATOM 2322 C CA . MET A 1 293 ? 15.575 20.275 -16.666 1.00 38.34 293 MET A CA 1
ATOM 2323 C C . MET A 1 293 ? 14.527 20.625 -17.718 1.00 38.34 293 MET A C 1
ATOM 2325 O O . MET A 1 293 ? 13.973 21.722 -17.704 1.00 38.34 293 MET A O 1
ATOM 2329 N N . VAL A 1 294 ? 14.270 19.687 -18.622 1.00 35.72 294 VAL A N 1
ATOM 2330 C CA . VAL A 1 294 ? 13.203 19.781 -19.615 1.00 35.72 294 VAL A CA 1
ATOM 2331 C C . VAL A 1 294 ? 11.885 19.480 -18.900 1.00 35.72 294 VAL A C 1
ATOM 2333 O O . VAL A 1 294 ? 11.678 18.362 -18.434 1.00 35.72 294 VAL A O 1
ATOM 2336 N N . GLU A 1 295 ? 10.998 20.470 -18.779 1.00 36.81 295 GLU A N 1
ATOM 2337 C CA . GLU A 1 295 ? 9.579 20.165 -18.590 1.00 36.81 295 GLU A CA 1
ATOM 2338 C C . GLU A 1 295 ? 9.083 19.547 -19.893 1.00 36.81 295 GLU A C 1
ATOM 2340 O O . GLU A 1 295 ? 9.200 20.151 -20.959 1.00 36.81 295 GLU A O 1
ATOM 2345 N N . THR A 1 296 ? 8.587 18.316 -19.818 1.00 42.56 296 THR A N 1
ATOM 2346 C CA . THR A 1 296 ? 8.077 17.623 -20.996 1.00 42.56 296 THR A CA 1
ATOM 2347 C C . THR A 1 296 ? 6.749 18.217 -21.422 1.00 42.56 296 THR A C 1
ATOM 2349 O O . THR A 1 296 ? 5.792 18.262 -20.648 1.00 42.56 296 THR A O 1
ATOM 2352 N N . SER A 1 297 ? 6.678 18.631 -22.680 1.00 48.72 297 SER A N 1
ATOM 2353 C CA . SER A 1 297 ? 5.434 19.004 -23.333 1.00 48.72 297 SER A CA 1
ATOM 2354 C C . SER A 1 297 ? 4.795 17.776 -23.984 1.00 48.72 297 SER A C 1
ATOM 2356 O O . SER A 1 297 ? 5.460 16.797 -24.331 1.00 48.72 297 SER A O 1
ATOM 2358 N N . VAL A 1 298 ? 3.482 17.827 -24.210 1.00 50.53 298 VAL A N 1
ATOM 2359 C CA . VAL A 1 298 ? 2.785 16.819 -25.029 1.00 50.53 298 VAL A CA 1
ATOM 2360 C C . VAL A 1 298 ? 3.418 16.710 -26.429 1.00 50.53 298 VAL A C 1
ATOM 2362 O O . VAL A 1 298 ? 3.395 15.641 -27.040 1.00 50.53 298 VAL A O 1
ATOM 2365 N N . ASP A 1 299 ? 4.027 17.788 -26.919 1.00 49.88 299 ASP A N 1
ATOM 2366 C CA . ASP A 1 299 ? 4.663 17.838 -28.232 1.00 49.88 299 ASP A CA 1
ATOM 2367 C C . ASP A 1 299 ? 5.927 16.971 -28.299 1.00 49.88 299 ASP A C 1
ATOM 2369 O O . ASP A 1 299 ? 6.205 16.393 -29.349 1.00 49.88 299 ASP A O 1
ATOM 2373 N N . ASP A 1 300 ? 6.623 16.737 -27.183 1.00 48.81 300 ASP A N 1
ATOM 2374 C CA . ASP A 1 300 ? 7.803 15.863 -27.152 1.00 48.81 300 ASP A CA 1
ATOM 2375 C C . ASP A 1 300 ? 7.449 14.391 -27.443 1.00 48.81 300 ASP A C 1
ATOM 2377 O O . ASP A 1 300 ? 8.176 13.674 -28.145 1.00 48.81 300 ASP A O 1
ATOM 2381 N N . TYR A 1 301 ? 6.272 13.943 -26.990 1.00 51.81 301 TYR A N 1
ATOM 2382 C CA . TYR A 1 301 ? 5.733 12.620 -27.327 1.00 51.81 301 TYR A CA 1
ATOM 2383 C C . TYR A 1 301 ? 5.421 12.505 -28.829 1.00 51.81 301 TYR A C 1
ATOM 2385 O O . TYR A 1 301 ? 5.653 11.458 -29.445 1.00 51.81 301 TYR A O 1
ATOM 2393 N N . TYR A 1 302 ? 4.932 13.586 -29.446 1.00 53.78 302 TYR A N 1
ATOM 2394 C CA . TYR A 1 302 ? 4.671 13.642 -30.885 1.00 53.78 302 TYR A CA 1
ATOM 2395 C C . TYR A 1 302 ? 5.960 13.677 -31.706 1.00 53.78 302 TYR A C 1
ATOM 2397 O O . TYR A 1 302 ? 6.070 12.916 -32.670 1.00 53.78 302 TYR A O 1
ATOM 2405 N N . VAL A 1 303 ? 6.949 14.481 -31.307 1.00 55.72 303 VAL A N 1
ATOM 2406 C CA . VAL A 1 303 ? 8.269 14.552 -31.954 1.00 55.72 303 VAL A CA 1
ATOM 2407 C C . VAL A 1 303 ? 8.944 13.185 -31.935 1.00 55.72 303 VAL A C 1
ATOM 2409 O O . VAL A 1 303 ? 9.455 12.742 -32.963 1.00 55.72 303 VAL A O 1
ATOM 2412 N N . THR A 1 304 ? 8.872 12.460 -30.818 1.00 51.12 304 THR A N 1
ATOM 2413 C CA . THR A 1 304 ? 9.407 11.094 -30.708 1.00 51.12 304 THR A CA 1
ATOM 2414 C C . THR A 1 304 ? 8.703 10.136 -31.677 1.00 51.12 304 THR A C 1
ATOM 2416 O O . THR A 1 304 ? 9.356 9.408 -32.432 1.00 51.12 304 THR A O 1
ATOM 2419 N N . ARG A 1 305 ? 7.365 10.186 -31.738 1.00 51.31 305 ARG A N 1
ATOM 2420 C CA . ARG A 1 305 ? 6.552 9.342 -32.631 1.00 51.31 305 ARG A CA 1
ATOM 2421 C C . ARG A 1 305 ? 6.775 9.657 -34.114 1.00 51.31 305 ARG A C 1
ATOM 2423 O O . ARG A 1 305 ? 6.760 8.739 -34.930 1.00 51.31 305 ARG A O 1
ATOM 2430 N N . GLN A 1 306 ? 6.965 10.924 -34.474 1.00 53.69 306 GLN A N 1
ATOM 2431 C CA . GLN A 1 306 ? 7.259 11.345 -35.847 1.00 53.69 306 GLN A CA 1
ATOM 2432 C C . GLN A 1 306 ? 8.702 11.011 -36.242 1.00 53.69 306 GLN A C 1
ATOM 2434 O O . GLN A 1 306 ? 8.931 10.491 -37.332 1.00 53.69 306 GLN A O 1
ATOM 2439 N N . SER A 1 307 ? 9.659 11.200 -35.331 1.00 53.81 307 SER A N 1
ATOM 2440 C CA . SER A 1 307 ? 11.068 10.841 -35.539 1.00 53.81 307 SER A CA 1
ATOM 2441 C C . SER A 1 307 ? 11.256 9.338 -35.741 1.00 53.81 307 SER A C 1
ATOM 2443 O O . SER A 1 307 ? 12.079 8.935 -36.554 1.00 53.81 307 SER A O 1
ATOM 2445 N N . ALA A 1 308 ? 10.460 8.499 -35.068 1.00 53.09 308 ALA A N 1
ATOM 2446 C CA . ALA A 1 308 ? 10.451 7.052 -35.290 1.00 53.09 308 ALA A CA 1
ATOM 2447 C C . ALA A 1 308 ? 9.960 6.654 -36.698 1.00 53.09 308 ALA A C 1
ATOM 2449 O O . ALA A 1 308 ? 10.350 5.606 -37.204 1.00 53.09 308 ALA A O 1
ATOM 2450 N N . LYS A 1 309 ? 9.127 7.484 -37.345 1.00 50.97 309 LYS A N 1
ATOM 2451 C CA . LYS A 1 309 ? 8.673 7.269 -38.731 1.00 50.97 309 LYS A CA 1
ATOM 2452 C C . LYS A 1 309 ? 9.703 7.726 -39.770 1.00 50.97 309 LYS A C 1
ATOM 2454 O O . LYS A 1 309 ? 9.696 7.225 -40.890 1.00 50.97 309 LYS A O 1
ATOM 2459 N N . MET A 1 310 ? 10.588 8.659 -39.418 1.00 51.47 310 MET A N 1
ATOM 2460 C CA . MET A 1 310 ? 11.641 9.158 -40.303 1.00 51.47 310 MET A CA 1
ATOM 2461 C C . MET A 1 310 ? 12.922 8.330 -40.118 1.00 51.47 310 MET A C 1
ATOM 2463 O O . MET A 1 310 ? 13.740 8.585 -39.240 1.00 51.47 310 MET A O 1
ATOM 2467 N N . ASN A 1 311 ? 13.083 7.315 -40.968 1.00 46.69 311 ASN A N 1
ATOM 2468 C CA . ASN A 1 311 ? 14.126 6.275 -40.941 1.00 46.69 311 ASN A CA 1
ATOM 2469 C C . ASN A 1 311 ? 15.584 6.759 -41.168 1.00 46.69 311 ASN A C 1
ATOM 2471 O O . ASN A 1 311 ? 16.475 5.956 -41.449 1.00 46.69 311 ASN A O 1
ATOM 2475 N N . THR A 1 312 ? 15.869 8.057 -41.093 1.00 44.38 312 THR A N 1
ATOM 2476 C CA . THR A 1 312 ? 17.163 8.632 -41.482 1.00 44.38 312 THR A CA 1
ATOM 2477 C C . THR A 1 312 ? 18.177 8.633 -40.326 1.00 44.38 312 THR A C 1
ATOM 2479 O O . THR A 1 312 ? 18.018 9.347 -39.344 1.00 44.38 312 THR A O 1
ATOM 2482 N N . ALA A 1 313 ? 19.249 7.842 -40.488 1.00 45.56 313 ALA A N 1
ATOM 2483 C CA . ALA A 1 313 ? 20.504 7.784 -39.711 1.00 45.56 313 ALA A CA 1
ATOM 2484 C C . ALA A 1 313 ? 20.407 7.392 -38.213 1.00 45.56 313 ALA A C 1
ATOM 2486 O O . ALA A 1 313 ? 20.331 8.227 -37.312 1.00 45.56 313 ALA A O 1
ATOM 2487 N N . ARG A 1 314 ? 20.492 6.077 -37.952 1.00 47.84 314 ARG A N 1
ATOM 2488 C CA . ARG A 1 314 ? 20.303 5.410 -36.645 1.00 47.84 314 ARG A CA 1
ATOM 2489 C C . ARG A 1 314 ? 21.483 5.445 -35.649 1.00 47.84 314 ARG A C 1
ATOM 2491 O O . ARG A 1 314 ? 21.270 5.057 -34.507 1.00 47.84 314 ARG A O 1
ATOM 2498 N N . SER A 1 315 ? 22.704 5.871 -36.001 1.00 42.44 315 SER A N 1
ATOM 2499 C CA . SER A 1 315 ? 23.883 5.608 -35.137 1.00 42.44 315 SER A CA 1
ATOM 2500 C C . SER A 1 315 ? 24.419 6.775 -34.288 1.00 42.44 315 SER A C 1
ATOM 2502 O O . SER A 1 315 ? 25.202 6.520 -33.376 1.00 42.44 315 SER A O 1
ATOM 2504 N N . SER A 1 316 ? 23.990 8.029 -34.488 1.00 45.06 316 SER A N 1
ATOM 2505 C CA . SER A 1 316 ? 24.575 9.205 -33.799 1.00 45.06 316 SER A CA 1
ATOM 2506 C C . SER A 1 316 ? 23.705 9.856 -32.707 1.00 45.06 316 SER A C 1
ATOM 2508 O O . SER A 1 316 ? 24.113 10.855 -32.124 1.00 45.06 316 SER A O 1
ATOM 2510 N N . ARG A 1 317 ? 22.524 9.303 -32.386 1.00 50.34 317 ARG A N 1
ATOM 2511 C CA . ARG A 1 317 ? 21.467 10.027 -31.638 1.00 50.34 317 ARG A CA 1
ATOM 2512 C C . ARG A 1 317 ? 21.381 9.793 -30.121 1.00 50.34 317 ARG A C 1
ATOM 2514 O O . ARG A 1 317 ? 20.466 10.304 -29.477 1.00 50.34 317 ARG A O 1
ATOM 2521 N N . HIS A 1 318 ? 22.302 9.048 -29.510 1.00 41.00 318 HIS A N 1
ATOM 2522 C CA . HIS A 1 318 ? 22.252 8.839 -28.054 1.00 41.00 318 HIS A CA 1
ATOM 2523 C C . HIS A 1 318 ? 22.583 10.144 -27.322 1.00 41.00 318 HIS A C 1
ATOM 2525 O O . HIS A 1 318 ? 23.671 10.685 -27.502 1.00 41.00 318 HIS A O 1
ATOM 2531 N N . GLY A 1 319 ? 21.640 10.643 -26.518 1.00 46.91 319 GLY A N 1
ATOM 2532 C CA . GLY A 1 319 ? 21.733 11.956 -25.876 1.00 46.91 319 GLY A CA 1
ATOM 2533 C C . GLY A 1 319 ? 21.172 13.129 -26.688 1.00 46.91 319 GLY A C 1
ATOM 2534 O O . GLY A 1 319 ? 21.310 14.263 -26.247 1.00 46.91 319 GLY A O 1
ATOM 2535 N N . GLN A 1 320 ? 20.560 12.881 -27.857 1.00 42.94 320 GLN A N 1
ATOM 2536 C CA . GLN A 1 320 ? 19.972 13.929 -28.710 1.00 42.94 320 GLN A CA 1
ATOM 2537 C C . GLN A 1 320 ? 18.442 14.028 -28.633 1.00 42.94 320 GLN A C 1
ATOM 2539 O O . GLN A 1 320 ? 17.888 14.990 -29.159 1.00 42.94 320 GLN A O 1
ATOM 2544 N N . TYR A 1 321 ? 17.744 13.060 -28.021 1.00 44.78 321 TYR A N 1
ATOM 2545 C CA . TYR A 1 321 ? 16.272 13.028 -28.055 1.00 44.78 321 TYR A CA 1
ATOM 2546 C C . TYR A 1 321 ? 15.621 14.226 -27.379 1.00 44.78 321 TYR A C 1
ATOM 2548 O O . TYR A 1 321 ? 14.550 14.650 -27.798 1.00 44.78 321 TYR A O 1
ATOM 2556 N N . PHE A 1 322 ? 16.294 14.805 -26.390 1.00 44.00 322 PHE A N 1
ATOM 2557 C CA . PHE A 1 322 ? 15.828 16.013 -25.742 1.00 44.00 322 PHE A CA 1
ATOM 2558 C C . PHE A 1 322 ? 17.002 16.977 -25.647 1.00 44.00 322 PHE A C 1
ATOM 2560 O O . PHE A 1 322 ? 17.959 16.772 -24.903 1.00 44.00 322 PHE A O 1
ATOM 2567 N N . SER A 1 323 ? 16.941 18.018 -26.471 1.00 38.66 323 SER A N 1
ATOM 2568 C CA . SER A 1 323 ? 17.853 19.148 -26.375 1.00 38.66 323 SER A CA 1
ATOM 2569 C C . SER A 1 323 ? 17.284 20.127 -25.340 1.00 38.66 323 SER A C 1
ATOM 2571 O O . SER A 1 323 ? 16.104 20.477 -25.440 1.00 38.66 323 SER A O 1
ATOM 2573 N N . PRO A 1 324 ? 18.068 20.567 -24.341 1.00 39.91 324 PRO A N 1
ATOM 2574 C CA . PRO A 1 324 ? 17.605 21.530 -23.349 1.00 39.91 324 PRO A CA 1
ATOM 2575 C C . PRO A 1 324 ? 17.313 22.870 -24.038 1.00 39.91 324 PRO A C 1
ATOM 2577 O O . PRO A 1 324 ? 18.229 23.606 -24.391 1.00 39.91 324 PRO A O 1
ATOM 2580 N N . ARG A 1 325 ? 16.030 23.180 -24.262 1.00 38.06 325 ARG A N 1
ATOM 2581 C CA . ARG A 1 325 ? 15.590 24.448 -24.880 1.00 38.06 325 ARG A CA 1
ATOM 2582 C C . ARG A 1 325 ? 15.268 25.554 -23.873 1.00 38.06 325 ARG A C 1
ATOM 2584 O O . ARG A 1 325 ? 15.119 26.704 -24.266 1.00 38.06 325 ARG A O 1
ATOM 2591 N N . VAL A 1 326 ? 15.127 25.216 -22.595 1.00 38.94 326 VAL A N 1
ATOM 2592 C CA . VAL A 1 326 ? 14.780 26.165 -21.525 1.00 38.94 326 VAL A CA 1
ATOM 2593 C C . VAL A 1 326 ? 16.069 26.710 -20.913 1.00 38.94 326 VAL A C 1
ATOM 2595 O O . VAL A 1 326 ? 17.035 25.961 -20.835 1.00 38.94 326 VAL A O 1
ATOM 2598 N N . GLU A 1 327 ? 16.110 27.984 -20.509 1.00 37.62 327 GLU A N 1
ATOM 2599 C CA . GLU A 1 327 ? 17.234 28.597 -19.778 1.00 37.62 327 GLU A CA 1
ATOM 2600 C C . GLU A 1 327 ? 17.174 28.314 -18.266 1.00 37.62 327 GLU A C 1
ATOM 2602 O O . GLU A 1 327 ? 16.096 28.211 -17.680 1.00 37.62 327 GLU A O 1
ATOM 2607 N N . LEU A 1 328 ? 18.349 28.230 -17.620 1.00 39.69 328 LEU A N 1
ATOM 2608 C CA . LEU A 1 328 ? 18.464 27.889 -16.195 1.00 39.69 328 LEU A CA 1
ATOM 2609 C C . LEU A 1 328 ? 17.950 29.058 -15.381 1.00 39.69 328 LEU A C 1
ATOM 2611 O O . LEU A 1 328 ? 18.479 30.165 -15.536 1.00 39.69 328 LEU A O 1
ATOM 2615 N N . PRO A 1 329 ? 16.981 28.840 -14.468 1.00 42.44 329 PRO A N 1
ATOM 2616 C CA . PRO A 1 329 ? 16.697 29.827 -13.451 1.00 42.44 329 PRO A CA 1
ATOM 2617 C C . PRO A 1 329 ? 18.020 30.158 -12.762 1.00 42.44 329 PRO A C 1
ATOM 2619 O O . PRO A 1 329 ? 18.644 29.292 -12.145 1.00 42.44 329 PRO A O 1
ATOM 2622 N N . LYS A 1 330 ? 18.461 31.416 -12.888 1.00 47.16 330 LYS A N 1
ATOM 2623 C CA . LYS A 1 330 ? 19.744 31.903 -12.345 1.00 47.16 330 LYS A CA 1
ATOM 2624 C C . LYS A 1 330 ? 19.879 31.633 -10.839 1.00 47.16 330 LYS A C 1
ATOM 2626 O O . LYS A 1 330 ? 20.984 31.596 -10.310 1.00 47.16 330 LYS A O 1
ATOM 2631 N N . SER A 1 331 ? 18.757 31.395 -10.160 1.00 49.59 331 SER A N 1
ATOM 2632 C CA . SER A 1 331 ? 18.693 30.773 -8.847 1.00 49.59 331 SER A CA 1
ATOM 2633 C C . SER A 1 331 ? 17.689 29.617 -8.851 1.00 49.59 331 SER A C 1
ATOM 2635 O O . SER A 1 331 ? 16.521 29.771 -9.211 1.00 49.59 331 SER A O 1
ATOM 2637 N N . LEU A 1 332 ? 18.126 28.445 -8.385 1.00 47.59 332 LEU A N 1
ATOM 2638 C CA . LEU A 1 332 ? 17.206 27.413 -7.918 1.00 47.59 332 LEU A CA 1
ATOM 2639 C C . LEU A 1 332 ? 16.507 27.994 -6.681 1.00 47.59 332 LEU A C 1
ATOM 2641 O O . LEU A 1 332 ? 17.099 28.014 -5.601 1.00 47.59 332 LEU A O 1
ATOM 2645 N N . GLN A 1 333 ? 15.285 28.519 -6.831 1.00 46.69 333 GLN A N 1
ATOM 2646 C CA . GLN A 1 333 ? 14.466 29.029 -5.724 1.00 46.69 333 GLN A CA 1
ATOM 2647 C C . GLN A 1 333 ? 14.001 27.869 -4.821 1.00 46.69 333 GLN A C 1
ATOM 2649 O O . GLN A 1 333 ? 12.825 27.541 -4.713 1.00 46.69 333 GLN A O 1
ATOM 2654 N N . LEU A 1 334 ? 14.954 27.236 -4.135 1.00 52.78 334 LEU A N 1
ATOM 2655 C CA . LEU A 1 334 ? 14.751 26.184 -3.136 1.00 52.78 334 LEU A CA 1
ATOM 2656 C C . LEU A 1 334 ? 14.397 26.780 -1.766 1.00 52.78 334 LEU A C 1
ATOM 2658 O O . LEU A 1 334 ? 14.611 26.135 -0.740 1.00 52.78 334 LEU A O 1
ATOM 2662 N N . SER A 1 335 ? 13.900 28.019 -1.730 1.00 49.44 335 SER A N 1
ATOM 2663 C CA . SER A 1 335 ? 13.634 28.761 -0.494 1.00 49.44 335 SER A CA 1
ATOM 2664 C C . SER A 1 335 ? 12.550 28.105 0.366 1.00 49.44 335 SER A C 1
ATOM 2666 O O . SER A 1 335 ? 12.480 28.379 1.560 1.00 49.44 335 SER A O 1
ATOM 2668 N N . SER A 1 336 ? 11.734 27.197 -0.194 1.00 50.75 336 SER A N 1
ATOM 2669 C CA . SER A 1 336 ? 10.768 26.406 0.573 1.00 50.75 336 SER A CA 1
ATOM 2670 C C . SER A 1 336 ? 10.566 24.983 0.037 1.00 50.75 336 SER A C 1
ATOM 2672 O O . SER A 1 336 ? 10.631 24.722 -1.164 1.00 50.75 336 SER A O 1
ATOM 2674 N N . LEU A 1 337 ? 10.228 24.055 0.940 1.00 47.84 337 LEU A N 1
ATOM 2675 C CA . LEU A 1 337 ? 9.825 22.682 0.596 1.00 47.84 337 LEU A CA 1
ATOM 2676 C C . LEU A 1 337 ? 8.588 22.634 -0.313 1.00 47.84 337 LEU A C 1
ATOM 2678 O O . LEU A 1 337 ? 8.434 21.686 -1.077 1.00 47.84 337 LEU A O 1
ATOM 2682 N N . VAL A 1 338 ? 7.711 23.639 -0.238 1.00 55.38 338 VAL A N 1
ATOM 2683 C CA . VAL A 1 338 ? 6.526 23.746 -1.101 1.00 55.38 338 VAL A CA 1
ATOM 2684 C C . VAL A 1 338 ? 6.943 24.035 -2.542 1.00 55.38 338 VAL A C 1
ATOM 2686 O O . VAL A 1 338 ? 6.437 23.383 -3.450 1.00 55.38 338 VAL A O 1
ATOM 2689 N N . ALA A 1 339 ? 7.908 24.937 -2.750 1.00 53.34 339 ALA A N 1
ATOM 2690 C CA . ALA A 1 339 ? 8.455 25.225 -4.075 1.00 53.34 339 ALA A CA 1
ATOM 2691 C C . ALA A 1 339 ? 9.166 24.000 -4.671 1.00 53.34 339 ALA A C 1
ATOM 2693 O O . ALA A 1 339 ? 8.912 23.644 -5.818 1.00 53.34 339 ALA A O 1
ATOM 2694 N N . VAL A 1 340 ? 9.965 23.285 -3.865 1.00 50.28 340 VAL A N 1
ATOM 2695 C CA . VAL A 1 340 ? 10.620 22.040 -4.304 1.00 50.28 340 VAL A CA 1
ATOM 2696 C C . VAL A 1 340 ? 9.593 20.971 -4.670 1.00 50.28 340 VAL A C 1
ATOM 2698 O O . VAL A 1 340 ? 9.702 20.386 -5.738 1.00 50.28 340 VAL A O 1
ATOM 2701 N N . LYS A 1 341 ? 8.565 20.745 -3.840 1.00 55.28 341 LYS A N 1
ATOM 2702 C CA . LYS A 1 341 ? 7.495 19.783 -4.153 1.00 55.28 341 LYS A CA 1
ATOM 2703 C C . LYS A 1 341 ? 6.722 20.156 -5.413 1.00 55.28 341 LYS A C 1
ATOM 2705 O O . LYS A 1 341 ? 6.378 19.274 -6.188 1.00 55.28 341 LYS A O 1
ATOM 2710 N N . LYS A 1 342 ? 6.447 21.448 -5.605 1.00 58.00 342 LYS A N 1
ATOM 2711 C CA . LYS A 1 342 ? 5.736 21.954 -6.782 1.00 58.00 342 LYS A CA 1
ATOM 2712 C C . LYS A 1 342 ? 6.556 21.768 -8.062 1.00 58.00 342 LYS A C 1
ATOM 2714 O O . LYS A 1 342 ? 5.979 21.448 -9.088 1.00 58.00 342 LYS A O 1
ATOM 2719 N N . GLN A 1 343 ? 7.873 21.957 -7.992 1.00 54.12 343 GLN A N 1
ATOM 2720 C CA . GLN A 1 343 ? 8.748 21.938 -9.167 1.00 54.12 343 GLN A CA 1
ATOM 2721 C C . GLN A 1 343 ? 9.357 20.553 -9.465 1.00 54.12 343 GLN A C 1
ATOM 2723 O O . GLN A 1 343 ? 9.600 20.236 -10.620 1.00 54.12 343 GLN A O 1
ATOM 2728 N N . TRP A 1 344 ? 9.597 19.718 -8.450 1.00 51.06 344 TRP A N 1
ATOM 2729 C CA . TRP A 1 344 ? 10.318 18.437 -8.577 1.00 51.06 344 TRP A CA 1
ATOM 2730 C C . TRP A 1 344 ? 9.473 17.222 -8.171 1.00 51.06 344 TRP A C 1
ATOM 2732 O O . TRP A 1 344 ? 9.954 16.091 -8.211 1.00 51.06 344 TRP A O 1
ATOM 2742 N N . GLY A 1 345 ? 8.228 17.442 -7.747 1.00 56.88 345 GLY A N 1
ATOM 2743 C CA . GLY A 1 345 ? 7.365 16.398 -7.208 1.00 56.88 345 GLY A CA 1
ATOM 2744 C C . GLY A 1 345 ? 7.704 16.014 -5.764 1.00 56.88 345 GLY A C 1
ATOM 2745 O O . GLY A 1 345 ? 8.576 16.580 -5.098 1.00 56.88 345 GLY A O 1
ATOM 2746 N N . THR A 1 346 ? 6.959 15.043 -5.238 1.00 62.34 346 THR A N 1
ATOM 2747 C CA . THR A 1 346 ? 7.219 14.494 -3.901 1.00 62.34 346 THR A CA 1
ATOM 2748 C C . THR A 1 346 ? 8.194 13.329 -4.045 1.00 62.34 346 THR A C 1
ATOM 2750 O O . THR A 1 346 ? 7.915 12.420 -4.810 1.00 62.34 346 THR A O 1
ATOM 2753 N N . ALA A 1 347 ? 9.307 13.324 -3.312 1.00 62.75 347 ALA A N 1
ATOM 2754 C CA . ALA A 1 347 ? 10.235 12.188 -3.268 1.00 62.75 347 ALA A CA 1
ATOM 2755 C C . ALA A 1 347 ? 10.081 11.405 -1.954 1.00 62.75 347 ALA A C 1
ATOM 2757 O O . ALA A 1 347 ? 9.669 11.979 -0.948 1.00 62.75 347 ALA A O 1
ATOM 2758 N N . GLY A 1 348 ? 10.457 10.123 -1.933 1.00 67.94 348 GLY A N 1
ATOM 2759 C CA . GLY A 1 348 ? 10.472 9.269 -0.735 1.00 67.94 348 GLY A CA 1
ATOM 2760 C C . GLY A 1 348 ? 9.537 8.063 -0.835 1.00 67.94 348 GLY A C 1
ATOM 2761 O O . GLY A 1 348 ? 8.767 7.954 -1.781 1.00 67.94 348 GLY A O 1
ATOM 2762 N N . THR A 1 349 ? 9.574 7.172 0.161 1.00 75.19 349 THR A N 1
ATOM 2763 C CA . THR A 1 349 ? 8.884 5.865 0.119 1.00 75.19 349 THR A CA 1
ATOM 2764 C C . THR A 1 349 ? 7.404 5.960 -0.217 1.00 75.19 349 THR A C 1
ATOM 2766 O O . THR A 1 349 ? 6.923 5.237 -1.078 1.00 75.19 349 THR A O 1
ATOM 2769 N N . GLU A 1 350 ? 6.675 6.876 0.422 1.00 80.56 350 GLU A N 1
ATOM 2770 C CA . GLU A 1 350 ? 5.240 7.041 0.167 1.00 80.56 350 GLU A CA 1
ATOM 2771 C C . GLU A 1 350 ? 4.949 7.633 -1.219 1.00 80.56 350 GLU A C 1
ATOM 2773 O O . GLU A 1 350 ? 3.890 7.390 -1.791 1.00 80.56 350 GLU A O 1
ATOM 2778 N N . ALA A 1 351 ? 5.870 8.417 -1.783 1.00 80.38 351 ALA A N 1
ATOM 2779 C CA . ALA A 1 351 ? 5.734 8.890 -3.156 1.00 80.38 351 ALA A CA 1
ATOM 2780 C C . ALA A 1 351 ? 6.036 7.771 -4.161 1.00 80.38 351 ALA A C 1
ATOM 2782 O O . ALA A 1 351 ? 5.275 7.606 -5.107 1.00 80.38 351 ALA A O 1
ATOM 2783 N N . ASP A 1 352 ? 7.064 6.954 -3.911 1.00 83.50 352 ASP A N 1
ATOM 2784 C CA . ASP A 1 352 ? 7.381 5.770 -4.719 1.00 83.50 352 ASP A CA 1
ATOM 2785 C C . ASP A 1 352 ? 6.199 4.788 -4.714 1.00 83.50 352 ASP A C 1
ATOM 2787 O O . ASP A 1 352 ? 5.726 4.370 -5.765 1.00 83.50 352 ASP A O 1
ATOM 2791 N N . MET A 1 353 ? 5.642 4.505 -3.534 1.00 91.00 353 MET A N 1
ATOM 2792 C CA . MET A 1 353 ? 4.436 3.693 -3.349 1.00 91.00 353 MET A CA 1
ATOM 2793 C C . MET A 1 353 ? 3.232 4.224 -4.136 1.00 91.00 353 MET A C 1
ATOM 2795 O O . MET A 1 353 ? 2.561 3.458 -4.829 1.00 91.00 353 MET A O 1
ATOM 2799 N N . ARG A 1 354 ? 2.959 5.534 -4.062 1.00 92.69 354 ARG A N 1
ATOM 2800 C CA . ARG A 1 354 ? 1.890 6.161 -4.855 1.00 92.69 354 ARG A CA 1
ATOM 2801 C C . ARG A 1 354 ? 2.166 6.086 -6.350 1.00 92.69 354 ARG A C 1
ATOM 2803 O O . ARG A 1 354 ? 1.243 5.808 -7.103 1.00 92.69 354 ARG A O 1
ATOM 2810 N N . SER A 1 355 ? 3.418 6.252 -6.766 1.00 92.31 355 SER A N 1
ATOM 2811 C CA . SER A 1 355 ? 3.824 6.136 -8.166 1.00 92.31 355 SER A CA 1
ATOM 2812 C C . SER A 1 355 ? 3.618 4.731 -8.714 1.00 92.31 355 SER A C 1
ATOM 2814 O O . SER A 1 355 ? 3.084 4.562 -9.807 1.00 92.31 355 SER A O 1
ATOM 2816 N N . ILE A 1 356 ? 3.956 3.711 -7.925 1.00 96.31 356 ILE A N 1
ATOM 2817 C CA . ILE A 1 356 ? 3.706 2.305 -8.251 1.00 96.31 356 ILE A CA 1
ATOM 2818 C C . ILE A 1 356 ? 2.202 2.056 -8.388 1.00 96.31 356 ILE A C 1
ATOM 2820 O O . ILE A 1 356 ? 1.767 1.452 -9.366 1.00 96.31 356 ILE A O 1
ATOM 2824 N N . ALA A 1 357 ? 1.401 2.537 -7.433 1.00 97.75 357 ALA A N 1
ATOM 2825 C CA . ALA A 1 357 ? -0.049 2.382 -7.472 1.00 97.75 357 ALA A CA 1
ATOM 2826 C C . ALA A 1 357 ? -0.680 3.108 -8.671 1.00 97.75 357 ALA A C 1
ATOM 2828 O O . ALA A 1 357 ? -1.530 2.532 -9.347 1.00 97.75 357 ALA A O 1
ATOM 2829 N N . ALA A 1 358 ? -0.237 4.331 -8.971 1.00 97.44 358 ALA A N 1
ATOM 2830 C CA . ALA A 1 358 ? -0.673 5.112 -10.126 1.00 97.44 358 ALA A CA 1
ATOM 2831 C C . ALA A 1 358 ? -0.299 4.414 -11.444 1.00 97.44 358 ALA A C 1
ATOM 2833 O O . ALA A 1 358 ? -1.148 4.240 -12.313 1.00 97.44 358 ALA A O 1
ATOM 2834 N N . THR A 1 359 ? 0.935 3.911 -11.550 1.00 97.62 359 THR A N 1
ATOM 2835 C CA . THR A 1 359 ? 1.427 3.163 -12.718 1.00 97.62 359 THR A CA 1
ATOM 2836 C C . THR A 1 359 ? 0.620 1.882 -12.935 1.00 97.62 359 THR A C 1
ATOM 2838 O O . THR A 1 359 ? 0.166 1.606 -14.043 1.00 97.62 359 THR A O 1
ATOM 2841 N N . ALA A 1 360 ? 0.373 1.114 -11.871 1.00 97.50 360 ALA A N 1
ATOM 2842 C CA . ALA A 1 360 ? -0.451 -0.088 -11.942 1.00 97.50 360 ALA A CA 1
ATOM 2843 C C . ALA A 1 360 ? -1.909 0.221 -12.314 1.00 97.50 360 ALA A C 1
ATOM 2845 O 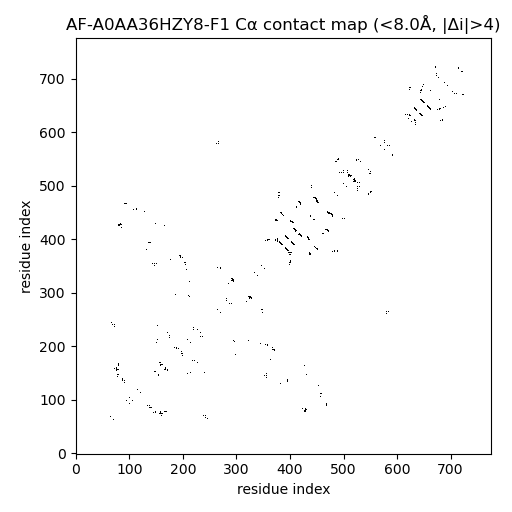O . ALA A 1 360 ? -2.524 -0.538 -13.060 1.00 97.50 360 ALA A O 1
ATOM 2846 N N . THR A 1 361 ? -2.451 1.338 -11.829 1.00 97.88 361 THR A N 1
ATOM 2847 C CA . THR A 1 361 ? -3.807 1.799 -12.158 1.00 97.88 361 THR A CA 1
ATOM 2848 C C . THR A 1 361 ? -3.910 2.181 -13.630 1.00 97.88 361 THR A C 1
ATOM 2850 O O . THR A 1 361 ? -4.793 1.688 -14.326 1.00 97.88 361 THR A O 1
ATOM 2853 N N . LEU A 1 362 ? -2.949 2.963 -14.134 1.00 97.06 362 LEU A N 1
ATOM 2854 C CA . LEU A 1 362 ? -2.864 3.372 -15.538 1.00 97.06 362 LEU A CA 1
ATOM 2855 C C . LEU A 1 362 ? -2.853 2.178 -16.505 1.00 97.06 362 LEU A C 1
ATOM 2857 O O . LEU A 1 362 ? -3.391 2.253 -17.607 1.00 97.06 362 LEU A O 1
ATOM 2861 N N . LEU A 1 363 ? -2.240 1.067 -16.091 1.00 96.44 363 LEU A N 1
ATOM 2862 C CA . LEU A 1 363 ? -2.147 -0.154 -16.889 1.00 96.44 363 LEU A CA 1
ATOM 2863 C C . LEU A 1 363 ? -3.433 -0.991 -16.909 1.00 96.44 363 LEU A C 1
ATOM 2865 O O . LEU A 1 363 ? -3.578 -1.829 -17.801 1.00 96.44 363 LEU A O 1
ATOM 2869 N N . ARG A 1 364 ? -4.325 -0.829 -15.924 1.00 94.19 364 ARG A N 1
ATOM 2870 C CA . ARG A 1 364 ? -5.419 -1.783 -15.666 1.00 94.19 364 ARG A CA 1
ATOM 2871 C C . ARG A 1 364 ? -6.813 -1.190 -15.757 1.00 94.19 364 ARG A C 1
ATOM 2873 O O . ARG A 1 364 ? -7.747 -1.956 -15.958 1.00 94.19 364 ARG A O 1
ATOM 2880 N N . VAL A 1 365 ? -6.950 0.115 -15.563 1.00 93.00 365 VAL A N 1
ATOM 2881 C CA . VAL A 1 365 ? -8.244 0.749 -15.328 1.00 93.00 365 VAL A CA 1
ATOM 2882 C C . VAL A 1 365 ? -8.633 1.664 -16.482 1.00 93.00 365 VAL A C 1
ATOM 2884 O O . VAL A 1 365 ? -7.794 2.369 -17.046 1.00 93.00 365 VAL A O 1
ATOM 2887 N N . ASP A 1 366 ? -9.922 1.672 -16.805 1.00 95.31 366 ASP A N 1
ATOM 2888 C CA . ASP A 1 366 ? -10.497 2.602 -17.768 1.00 95.31 366 ASP A CA 1
ATOM 2889 C C . ASP A 1 366 ? -10.707 3.983 -17.140 1.00 95.31 366 ASP A C 1
ATOM 2891 O O . ASP A 1 366 ? -11.170 4.111 -16.002 1.00 95.31 366 ASP A O 1
ATOM 2895 N N . PHE A 1 367 ? -10.396 5.034 -17.903 1.00 96.06 367 PHE A N 1
ATOM 2896 C CA . PHE A 1 367 ? -10.397 6.416 -17.411 1.00 96.06 367 PHE A CA 1
ATOM 2897 C C . PHE A 1 367 ? -11.708 6.864 -16.739 1.00 96.06 367 PHE A C 1
ATOM 2899 O O . PHE A 1 367 ? -11.610 7.523 -15.703 1.00 96.06 367 PHE A O 1
ATOM 2906 N N . PRO A 1 368 ? -12.915 6.473 -17.206 1.00 96.62 368 PRO A N 1
ATOM 2907 C CA . PRO A 1 368 ? -14.169 6.895 -16.574 1.00 96.62 368 PRO A CA 1
ATOM 2908 C C . PRO A 1 368 ? -14.320 6.507 -15.098 1.00 96.62 368 PRO A C 1
ATOM 2910 O O . PRO A 1 368 ? -15.022 7.187 -14.358 1.00 96.62 368 PRO A O 1
ATOM 2913 N N . SER A 1 369 ? -13.650 5.446 -14.644 1.00 94.94 369 SER A N 1
ATOM 2914 C CA . SER A 1 369 ? -13.719 5.001 -13.243 1.00 94.94 369 SER A CA 1
ATOM 2915 C C . SER A 1 369 ? -12.720 5.715 -12.316 1.00 94.94 369 SER A C 1
ATOM 2917 O O . SER A 1 369 ? -12.858 5.653 -11.092 1.00 94.94 369 SER A O 1
ATOM 2919 N N . LEU A 1 370 ? -11.739 6.447 -12.870 1.00 95.75 370 LEU A N 1
ATOM 2920 C CA . LEU A 1 370 ? -10.681 7.128 -12.107 1.00 95.75 370 LEU A CA 1
ATOM 2921 C C . LEU A 1 370 ? -11.197 8.049 -10.991 1.00 95.75 370 LEU A C 1
ATOM 2923 O O . LEU A 1 370 ? -10.645 7.979 -9.887 1.00 95.75 370 LEU A O 1
ATOM 2927 N N . PRO A 1 371 ? -12.252 8.867 -11.201 1.00 96.00 371 PRO A N 1
ATOM 2928 C CA . PRO A 1 371 ? -12.798 9.722 -10.147 1.00 96.00 371 PRO A CA 1
ATOM 2929 C C . PRO A 1 371 ? -13.304 8.961 -8.917 1.00 96.00 371 PRO A C 1
ATOM 2931 O O . PRO A 1 371 ? -13.443 9.556 -7.846 1.00 96.00 371 PRO A O 1
ATOM 2934 N N . HIS A 1 372 ? -13.555 7.655 -9.041 1.00 95.25 372 HIS A N 1
ATOM 2935 C CA . HIS A 1 372 ? -14.120 6.819 -7.985 1.00 95.25 372 HIS A CA 1
ATOM 2936 C C . HIS A 1 372 ? -13.104 5.888 -7.310 1.00 95.25 372 HIS A C 1
ATOM 2938 O O . HIS A 1 372 ? -13.384 5.380 -6.227 1.00 95.25 372 HIS A O 1
ATOM 2944 N N . LEU A 1 373 ? -11.886 5.739 -7.848 1.00 96.06 373 LEU A N 1
ATOM 2945 C CA . LEU A 1 373 ? -10.870 4.816 -7.309 1.00 96.06 373 LEU A CA 1
ATOM 2946 C C . LEU A 1 373 ? -10.367 5.143 -5.901 1.00 96.06 373 LEU A C 1
ATOM 2948 O O . LEU A 1 373 ? -9.762 4.299 -5.236 1.00 96.06 373 LEU A O 1
ATOM 2952 N N . TRP A 1 374 ? -10.645 6.348 -5.400 1.00 94.75 374 TRP A N 1
ATOM 2953 C CA . TRP A 1 374 ? -10.407 6.665 -3.993 1.00 94.75 374 TRP A CA 1
ATOM 2954 C C . TRP A 1 374 ? -11.180 5.725 -3.052 1.00 94.75 374 TRP A C 1
ATOM 2956 O O . TRP A 1 374 ? -10.772 5.582 -1.900 1.00 94.75 374 TRP A O 1
ATOM 2966 N N . ALA A 1 375 ? -12.242 5.060 -3.532 1.00 95.06 375 ALA A N 1
ATOM 2967 C CA . ALA A 1 375 ? -12.982 4.028 -2.810 1.00 95.06 375 ALA A CA 1
ATOM 2968 C C . ALA A 1 375 ? -12.125 2.789 -2.484 1.00 95.06 375 ALA A C 1
ATOM 2970 O O . ALA A 1 375 ? -12.483 2.003 -1.610 1.00 95.06 375 ALA A O 1
ATOM 2971 N N . GLY A 1 376 ? -10.942 2.634 -3.083 1.00 93.69 376 GLY A N 1
ATOM 2972 C CA . GLY A 1 376 ? -9.936 1.672 -2.628 1.00 93.69 376 GLY A CA 1
ATOM 2973 C C . GLY A 1 376 ? -9.420 1.926 -1.204 1.00 93.69 376 GLY A C 1
ATOM 2974 O O . GLY A 1 376 ? -8.758 1.057 -0.641 1.00 93.69 376 GLY A O 1
ATOM 2975 N N . CYS A 1 377 ? -9.752 3.061 -0.571 1.00 94.25 377 CYS A N 1
ATOM 2976 C CA . CYS A 1 377 ? -9.372 3.357 0.813 1.00 94.25 377 CYS A CA 1
ATOM 2977 C C . CYS A 1 377 ? -9.897 2.355 1.851 1.00 94.25 377 CYS A C 1
ATOM 2979 O O . CYS A 1 377 ? -9.397 2.347 2.973 1.00 94.25 377 CYS A O 1
ATOM 2981 N N . PHE A 1 378 ? -10.877 1.521 1.494 1.00 96.69 378 PHE A N 1
ATOM 2982 C CA . PHE A 1 378 ? -11.367 0.438 2.347 1.00 96.69 378 PHE A CA 1
ATOM 2983 C C . PHE A 1 378 ? -10.407 -0.757 2.427 1.00 96.69 378 PHE A C 1
ATOM 2985 O O . PHE A 1 378 ? -10.494 -1.536 3.372 1.00 96.69 378 PHE A O 1
ATOM 2992 N N . PHE A 1 379 ? -9.470 -0.904 1.483 1.00 97.50 379 PHE A N 1
ATOM 2993 C CA . PHE A 1 379 ? -8.475 -1.972 1.535 1.00 97.50 379 PHE A CA 1
ATOM 2994 C C . PHE A 1 379 ? -7.459 -1.717 2.656 1.00 97.50 379 PHE A C 1
ATOM 2996 O O . PHE A 1 379 ? -6.507 -0.941 2.513 1.00 97.50 379 PHE A O 1
ATOM 3003 N N . ALA A 1 380 ? -7.633 -2.420 3.771 1.00 96.19 380 ALA A N 1
ATOM 3004 C CA . ALA A 1 380 ? -6.676 -2.450 4.867 1.00 96.19 380 ALA A CA 1
ATOM 3005 C C . ALA A 1 380 ? -5.721 -3.620 4.704 1.00 96.19 380 ALA A C 1
ATOM 3007 O O . ALA A 1 380 ? -6.155 -4.710 4.369 1.00 96.19 380 ALA A O 1
ATOM 3008 N N . LYS A 1 381 ? -4.430 -3.398 4.948 1.00 96.75 381 LYS A N 1
ATOM 3009 C CA . LYS A 1 381 ? -3.384 -4.427 4.889 1.00 96.75 381 LYS A CA 1
ATOM 3010 C C . LYS A 1 381 ? -3.642 -5.554 5.899 1.00 96.75 381 LYS A C 1
ATOM 3012 O O . LYS A 1 381 ? -4.003 -5.267 7.036 1.00 96.75 381 LYS A O 1
ATOM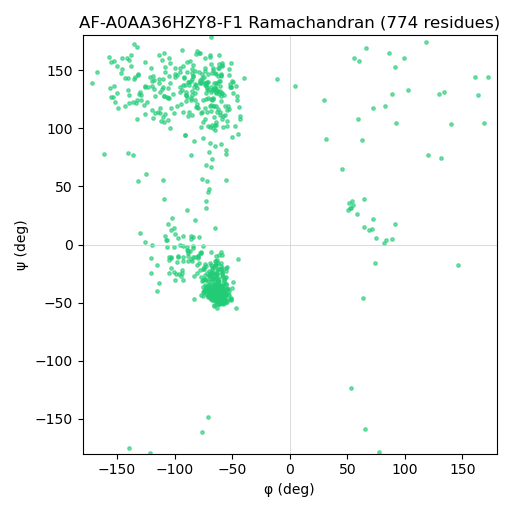 3017 N N . GLY A 1 382 ? -3.376 -6.798 5.499 1.00 97.19 382 GLY A N 1
ATOM 3018 C CA . GLY A 1 382 ? -3.547 -7.990 6.338 1.00 97.19 382 GLY A CA 1
ATOM 3019 C C . GLY A 1 382 ? -4.972 -8.539 6.362 1.00 97.19 382 GLY A C 1
ATOM 3020 O O . GLY A 1 382 ? -5.238 -9.500 7.076 1.00 97.19 382 GLY A O 1
ATOM 3021 N N . PHE A 1 383 ? -5.876 -7.945 5.585 1.00 98.12 383 PHE A N 1
ATOM 3022 C CA . PHE A 1 383 ? -7.237 -8.434 5.410 1.00 98.12 383 PHE A CA 1
ATOM 3023 C C . PHE A 1 383 ? -7.313 -9.300 4.161 1.00 98.12 383 PHE A C 1
ATOM 3025 O O . PHE A 1 383 ? -6.567 -9.099 3.198 1.00 98.12 383 PHE A O 1
ATOM 3032 N N . VAL A 1 384 ? -8.246 -10.244 4.168 1.00 98.31 384 VAL A N 1
ATOM 3033 C CA . VAL A 1 384 ? -8.604 -10.981 2.963 1.00 98.31 384 VAL A CA 1
ATOM 3034 C C . VAL A 1 384 ? -9.779 -10.287 2.304 1.00 98.31 384 VAL A C 1
ATOM 3036 O O . VAL A 1 384 ? -10.754 -9.931 2.963 1.00 98.31 384 VAL A O 1
ATOM 3039 N N . VAL A 1 385 ? -9.670 -10.082 0.998 1.00 98.31 385 VAL A N 1
ATOM 3040 C CA . VAL A 1 385 ? -10.745 -9.569 0.159 1.00 98.31 385 VAL A CA 1
ATOM 3041 C C . VAL A 1 385 ? -11.074 -10.554 -0.939 1.00 98.31 385 VAL A C 1
ATOM 3043 O O . VAL A 1 385 ? -10.193 -11.217 -1.485 1.00 98.31 385 VAL A O 1
ATOM 3046 N N . GLN A 1 386 ? -12.353 -10.627 -1.270 1.00 98.00 386 GLN A N 1
ATOM 3047 C CA . GLN A 1 386 ? -12.872 -11.512 -2.293 1.00 98.00 386 GLN A CA 1
ATOM 3048 C C . GLN A 1 386 ? -13.667 -10.698 -3.307 1.00 98.00 386 GLN A C 1
ATOM 3050 O O . GLN A 1 386 ? -14.465 -9.833 -2.941 1.00 98.00 386 GLN A O 1
ATOM 3055 N N . ILE A 1 387 ? -13.448 -10.982 -4.583 1.00 97.31 387 ILE A N 1
ATOM 3056 C CA . ILE A 1 387 ? -14.314 -10.543 -5.672 1.00 97.31 387 ILE A CA 1
ATOM 3057 C C . ILE A 1 387 ? -14.647 -11.768 -6.504 1.00 97.31 387 ILE A C 1
ATOM 3059 O O . ILE A 1 387 ? -13.747 -12.478 -6.955 1.00 97.31 387 ILE A O 1
ATOM 3063 N N . GLU A 1 388 ? -15.941 -12.032 -6.675 1.00 94.50 388 GLU A N 1
ATOM 3064 C CA . GLU A 1 388 ? -16.412 -13.233 -7.369 1.00 94.50 388 GLU A CA 1
ATOM 3065 C C . GLU A 1 388 ? -15.770 -14.497 -6.752 1.00 94.50 388 GLU A C 1
ATOM 3067 O O . GLU A 1 388 ? -15.874 -14.705 -5.546 1.00 94.50 388 GLU A O 1
ATOM 3072 N N . ALA A 1 389 ? -15.078 -15.315 -7.550 1.00 95.19 389 ALA A N 1
ATOM 3073 C CA . ALA A 1 389 ? -14.381 -16.525 -7.105 1.00 95.19 389 ALA A CA 1
ATOM 3074 C C . ALA A 1 389 ? -12.898 -16.298 -6.737 1.00 95.19 389 ALA A C 1
ATOM 3076 O O . ALA A 1 389 ? -12.151 -17.257 -6.551 1.00 95.19 389 ALA A O 1
ATOM 3077 N N . GLN A 1 390 ? -12.423 -15.050 -6.703 1.00 97.38 390 GLN A N 1
ATOM 3078 C CA . GLN A 1 390 ? -11.008 -14.737 -6.506 1.00 97.38 390 GLN A CA 1
ATOM 3079 C C . GLN A 1 390 ? -10.760 -14.130 -5.129 1.00 97.38 390 GLN A C 1
ATOM 3081 O O . GLN A 1 390 ? -11.357 -13.113 -4.773 1.00 97.38 390 GLN A O 1
ATOM 3086 N N . THR A 1 391 ? -9.810 -14.716 -4.404 1.00 98.00 391 THR A N 1
ATOM 3087 C CA . THR A 1 391 ? -9.468 -14.333 -3.034 1.00 98.00 391 THR A CA 1
ATOM 3088 C C . THR A 1 391 ? -8.064 -13.748 -2.970 1.00 98.00 391 THR A C 1
ATOM 3090 O O . THR A 1 391 ? -7.134 -14.236 -3.618 1.00 98.00 391 THR A O 1
ATOM 3093 N N . TYR A 1 392 ? -7.903 -12.688 -2.184 1.00 98.25 392 TYR A N 1
ATOM 3094 C CA . TYR A 1 392 ? -6.682 -11.903 -2.127 1.00 98.25 392 TYR A CA 1
ATOM 3095 C C . TYR A 1 392 ? -6.338 -11.473 -0.700 1.00 98.25 392 TYR A C 1
ATOM 3097 O O . TYR A 1 392 ? -7.177 -10.905 -0.012 1.00 98.25 392 TYR A O 1
ATOM 3105 N N . LEU A 1 393 ? -5.081 -11.637 -0.285 1.00 98.19 393 LEU A N 1
ATOM 3106 C CA . LEU A 1 393 ? -4.518 -10.950 0.877 1.00 98.19 393 LEU A CA 1
ATOM 3107 C C . LEU A 1 393 ? -4.064 -9.550 0.473 1.00 98.19 393 LEU A C 1
ATOM 3109 O O . LEU A 1 393 ? -3.211 -9.403 -0.403 1.00 98.19 393 LEU A O 1
ATOM 3113 N N . THR A 1 394 ? -4.558 -8.519 1.140 1.00 98.25 394 THR A N 1
ATOM 3114 C CA . THR A 1 394 ? -4.164 -7.134 0.875 1.00 98.25 394 THR A CA 1
ATOM 3115 C C . THR A 1 394 ? -2.825 -6.784 1.543 1.00 98.25 394 THR A C 1
ATOM 3117 O O . THR A 1 394 ? -2.589 -7.002 2.732 1.00 98.25 394 THR A O 1
ATOM 3120 N N . LEU A 1 395 ? -1.944 -6.130 0.792 1.00 97.62 395 LEU A N 1
ATOM 3121 C CA . LEU A 1 395 ? -0.687 -5.532 1.265 1.00 97.62 395 LEU A CA 1
ATOM 3122 C C . LEU A 1 395 ? -0.817 -4.007 1.465 1.00 97.62 395 LEU A C 1
ATOM 3124 O O . LEU A 1 395 ? 0.169 -3.281 1.612 1.00 97.62 395 LEU A O 1
ATOM 3128 N N . GLY A 1 396 ? -2.057 -3.510 1.483 1.00 95.75 396 GLY A N 1
ATOM 3129 C CA . GLY A 1 396 ? -2.415 -2.119 1.748 1.00 95.75 396 GLY A CA 1
ATOM 3130 C C . GLY A 1 396 ? -2.683 -1.290 0.495 1.00 95.75 396 GLY A C 1
ATOM 3131 O O . GLY A 1 396 ? -2.296 -1.652 -0.617 1.00 95.75 396 GLY A O 1
ATOM 3132 N N . PHE A 1 397 ? -3.379 -0.172 0.691 1.00 96.81 397 PHE A N 1
ATOM 3133 C CA . PHE A 1 397 ? -3.797 0.771 -0.348 1.00 96.81 397 PHE A CA 1
ATOM 3134 C C . PHE A 1 397 ? -2.886 1.998 -0.432 1.00 96.81 397 PHE A C 1
ATOM 3136 O O . PHE A 1 397 ? -2.370 2.466 0.590 1.00 96.81 397 PHE A O 1
ATOM 3143 N N . ARG A 1 398 ? -2.695 2.538 -1.643 1.00 95.19 398 ARG A N 1
ATOM 3144 C CA . ARG A 1 398 ? -1.891 3.744 -1.905 1.00 95.19 398 ARG A CA 1
ATOM 3145 C C . ARG A 1 398 ? -2.537 4.639 -2.961 1.00 95.19 398 ARG A C 1
ATOM 3147 O O . ARG A 1 398 ? -2.116 4.648 -4.110 1.00 95.19 398 ARG A O 1
ATOM 3154 N N . THR A 1 399 ? -3.542 5.409 -2.544 1.00 94.12 399 THR A N 1
ATOM 3155 C CA . THR A 1 399 ? -4.298 6.411 -3.333 1.00 94.12 399 THR A CA 1
ATOM 3156 C C . THR A 1 399 ? -5.105 5.869 -4.516 1.00 94.12 399 THR A C 1
ATOM 3158 O O . THR A 1 399 ? -6.259 6.256 -4.659 1.00 94.12 399 THR A O 1
ATOM 3161 N N . TRP A 1 400 ? -4.524 5.000 -5.342 1.00 96.81 400 TRP A N 1
ATOM 3162 C CA . TRP A 1 400 ? -5.085 4.553 -6.618 1.00 96.81 400 TRP A CA 1
ATOM 3163 C C . TRP A 1 400 ? -5.417 3.061 -6.628 1.00 96.81 400 TRP A C 1
ATOM 3165 O O . TRP A 1 400 ? -6.463 2.657 -7.121 1.00 96.81 400 TRP A O 1
ATOM 3175 N N . ALA A 1 401 ? -4.548 2.241 -6.035 1.00 97.88 401 ALA A N 1
ATOM 3176 C CA . ALA A 1 401 ? -4.691 0.791 -6.009 1.00 97.88 401 ALA A CA 1
ATOM 3177 C C . ALA A 1 401 ? -4.155 0.196 -4.704 1.00 97.88 401 ALA A C 1
ATOM 3179 O O . ALA A 1 401 ? -3.350 0.814 -3.993 1.00 97.88 401 ALA A O 1
ATOM 3180 N N . SER A 1 402 ? -4.591 -1.026 -4.403 1.00 97.88 402 SER A N 1
ATOM 3181 C CA . SER A 1 402 ? -4.016 -1.858 -3.349 1.00 97.88 402 SER A CA 1
ATOM 3182 C C . SER A 1 402 ? -3.176 -2.974 -3.959 1.00 97.88 402 SER A C 1
ATOM 3184 O O . SER A 1 402 ? -3.596 -3.614 -4.921 1.00 97.88 402 SER A O 1
ATOM 3186 N N . GLN A 1 403 ? -1.982 -3.202 -3.408 1.00 97.62 403 GLN A N 1
ATOM 3187 C CA . GLN A 1 403 ? -1.231 -4.422 -3.702 1.00 97.62 403 GLN A CA 1
ATOM 3188 C C . GLN A 1 403 ? -1.867 -5.595 -2.971 1.00 97.62 403 GLN A C 1
ATOM 3190 O O . GLN A 1 403 ? -2.314 -5.443 -1.836 1.00 97.62 403 GLN A O 1
ATOM 3195 N N . ALA A 1 404 ? -1.866 -6.762 -3.599 1.00 98.00 404 ALA A N 1
ATOM 3196 C CA . ALA A 1 404 ? -2.450 -7.962 -3.049 1.00 98.00 404 ALA A CA 1
ATOM 3197 C C . ALA A 1 404 ? -1.742 -9.237 -3.529 1.00 98.00 404 ALA A C 1
ATOM 3199 O O . ALA A 1 404 ? -1.162 -9.287 -4.618 1.00 98.00 404 ALA A O 1
ATOM 3200 N N . ILE A 1 405 ? -1.814 -10.280 -2.708 1.00 97.25 405 ILE A N 1
ATOM 3201 C CA . ILE A 1 405 ? -1.356 -11.636 -3.015 1.00 97.25 405 ILE A CA 1
ATOM 3202 C C . ILE A 1 405 ? -2.587 -12.500 -3.238 1.00 97.25 405 ILE A C 1
ATOM 3204 O O . ILE A 1 405 ? -3.478 -12.520 -2.395 1.00 97.25 405 ILE A O 1
ATOM 3208 N N . LYS A 1 406 ? -2.656 -13.196 -4.373 1.00 96.69 406 LYS A N 1
ATOM 3209 C CA . LYS A 1 406 ? -3.742 -14.142 -4.633 1.00 96.69 406 LYS A CA 1
ATOM 3210 C C . LYS A 1 406 ? -3.625 -15.327 -3.671 1.00 96.69 406 LYS A C 1
ATOM 3212 O O . LYS A 1 406 ? -2.529 -15.859 -3.512 1.00 96.69 406 LYS A O 1
ATOM 3217 N N . LEU A 1 407 ? -4.740 -15.708 -3.062 1.00 97.06 407 LEU A N 1
ATOM 3218 C CA . LEU A 1 407 ? -4.869 -16.866 -2.183 1.00 97.06 407 LEU A CA 1
ATOM 3219 C C . LEU A 1 407 ? -5.721 -17.945 -2.854 1.00 97.06 407 LEU A C 1
ATOM 3221 O O . LEU A 1 407 ? -6.514 -17.662 -3.757 1.00 97.06 407 LEU A O 1
ATOM 3225 N N . GLU A 1 408 ? -5.560 -19.173 -2.385 1.00 96.62 408 GLU A N 1
ATOM 3226 C CA . GLU A 1 408 ? -6.424 -20.304 -2.698 1.00 96.62 408 GLU A CA 1
ATOM 3227 C C . GLU A 1 408 ? -7.478 -20.436 -1.597 1.00 96.62 408 GLU A C 1
ATOM 3229 O O . GLU A 1 408 ? -7.157 -20.393 -0.411 1.00 96.62 408 GLU A O 1
ATOM 3234 N N . THR A 1 409 ? -8.744 -20.565 -1.985 1.00 96.94 409 THR A N 1
ATOM 3235 C CA . THR A 1 409 ? -9.824 -20.865 -1.043 1.00 96.94 409 THR A CA 1
ATOM 3236 C C . THR A 1 409 ? -9.901 -22.378 -0.862 1.00 96.94 409 THR A C 1
ATOM 3238 O O . THR A 1 409 ? -10.064 -23.106 -1.840 1.00 96.94 409 THR A O 1
ATOM 3241 N N . VAL A 1 410 ? -9.806 -22.841 0.383 1.00 96.88 410 VAL A N 1
ATOM 3242 C CA . VAL A 1 410 ? -9.865 -24.258 0.763 1.00 96.88 410 VAL A CA 1
ATOM 3243 C C . VAL A 1 410 ? -11.052 -24.458 1.698 1.00 96.88 410 VAL A C 1
ATOM 3245 O O . VAL A 1 410 ? -11.276 -23.649 2.593 1.00 96.88 410 VAL A O 1
ATOM 3248 N N . GLN A 1 411 ? -11.828 -25.517 1.490 1.00 96.69 411 GLN A N 1
ATOM 3249 C CA . GLN A 1 411 ? -12.946 -25.886 2.359 1.00 96.69 411 GLN A CA 1
ATOM 3250 C C . GLN A 1 411 ? -12.570 -27.151 3.126 1.00 96.69 411 GLN A C 1
ATOM 3252 O O . GLN A 1 411 ? -12.172 -28.138 2.511 1.00 96.69 411 GLN A O 1
ATOM 3257 N N . CYS A 1 412 ? -12.703 -27.132 4.449 1.00 96.12 412 CYS A N 1
ATOM 3258 C CA . CYS A 1 412 ? -12.509 -28.309 5.293 1.00 96.12 412 CYS A CA 1
ATOM 3259 C C . CYS A 1 412 ? -13.581 -28.308 6.383 1.00 96.12 412 CYS A C 1
ATOM 3261 O O . CYS A 1 412 ? -13.819 -27.274 7.002 1.00 96.12 412 CYS A O 1
ATOM 3263 N N . ASN A 1 413 ? -14.295 -29.426 6.548 1.00 94.75 413 ASN A N 1
ATOM 3264 C CA . ASN A 1 413 ? -15.392 -29.571 7.515 1.00 94.75 413 ASN A CA 1
ATOM 3265 C C . ASN A 1 413 ? -16.467 -28.462 7.448 1.00 94.75 413 ASN A C 1
ATOM 3267 O O . ASN A 1 413 ? -17.020 -28.045 8.462 1.00 94.75 413 ASN A O 1
ATOM 3271 N N . GLY A 1 414 ? -16.767 -27.966 6.242 1.00 94.81 414 GLY A N 1
ATOM 3272 C CA . GLY A 1 414 ? -17.744 -26.888 6.029 1.00 94.81 414 GLY A CA 1
ATOM 3273 C C . GLY A 1 414 ? -17.255 -25.488 6.423 1.00 94.81 414 GLY A C 1
ATOM 3274 O O . GLY A 1 414 ? -18.033 -24.537 6.360 1.00 94.81 414 GLY A O 1
ATOM 3275 N N . GLN A 1 415 ? -15.984 -25.348 6.809 1.00 95.75 415 GLN A N 1
ATOM 3276 C CA . GLN A 1 415 ? -15.341 -24.073 7.095 1.00 95.75 415 GLN A CA 1
ATOM 3277 C C . GLN A 1 415 ? -14.410 -23.649 5.951 1.00 95.75 415 GLN A C 1
ATOM 3279 O O . GLN A 1 415 ? -13.650 -24.447 5.397 1.00 95.75 415 GLN A O 1
ATOM 3284 N N . GLU A 1 416 ? -14.448 -22.353 5.631 1.00 96.44 416 GLU A N 1
ATOM 3285 C CA . GLU A 1 416 ? -13.580 -21.731 4.635 1.00 96.44 416 GLU A CA 1
ATOM 3286 C C . GLU A 1 416 ? -12.228 -21.326 5.241 1.00 96.44 416 GLU A C 1
ATOM 3288 O O . GLU A 1 416 ? -12.163 -20.660 6.277 1.00 96.44 416 GLU A O 1
ATOM 3293 N N . PHE A 1 417 ? -11.150 -21.680 4.549 1.00 97.56 417 PHE A N 1
ATOM 3294 C CA . PHE A 1 417 ? -9.772 -21.302 4.839 1.00 97.56 417 PHE A CA 1
ATOM 3295 C C . PHE A 1 417 ? -9.136 -20.655 3.609 1.00 97.56 417 PHE A C 1
ATOM 3297 O O . PHE A 1 417 ? -9.539 -20.890 2.468 1.00 97.56 417 PHE A O 1
ATOM 3304 N N . PHE A 1 418 ? -8.097 -19.859 3.840 1.00 97.62 418 PHE A N 1
ATOM 3305 C CA . PHE A 1 418 ? -7.334 -19.212 2.781 1.00 97.62 418 PHE A CA 1
ATOM 3306 C C . PHE A 1 418 ? -5.879 -19.660 2.843 1.00 97.62 418 PHE A C 1
ATOM 3308 O O . PHE A 1 418 ? -5.175 -19.377 3.816 1.00 97.62 418 PHE A O 1
ATOM 3315 N N . ALA A 1 419 ? -5.437 -20.357 1.802 1.00 96.81 419 ALA A N 1
ATOM 3316 C CA . ALA A 1 419 ? -4.085 -20.864 1.667 1.00 96.81 419 ALA A CA 1
ATOM 3317 C C . ALA A 1 419 ? -3.243 -19.957 0.769 1.00 96.81 419 ALA A C 1
ATOM 3319 O O . ALA A 1 419 ? -3.715 -19.402 -0.228 1.00 96.81 419 ALA A O 1
ATOM 3320 N N . PHE A 1 420 ? -1.963 -19.825 1.102 1.00 94.75 420 PHE A N 1
ATOM 3321 C CA . PHE A 1 420 ? -1.001 -19.263 0.164 1.00 94.75 420 PHE A CA 1
ATOM 3322 C C . PHE A 1 420 ? -0.712 -20.261 -0.959 1.00 94.75 420 PHE A C 1
ATOM 3324 O O . PHE A 1 420 ? -0.542 -21.448 -0.671 1.00 94.75 420 PHE A O 1
ATOM 3331 N N . PRO A 1 421 ? -0.614 -19.795 -2.218 1.00 90.31 421 PRO A N 1
ATOM 3332 C CA . PRO A 1 421 ? -0.317 -20.676 -3.334 1.00 90.31 421 PRO A CA 1
ATOM 3333 C C . PRO A 1 421 ? 1.034 -21.347 -3.115 1.00 90.31 421 PRO A C 1
ATOM 3335 O O . PRO A 1 421 ? 1.964 -20.725 -2.591 1.00 90.31 421 PRO A O 1
ATOM 3338 N N . ALA A 1 422 ? 1.161 -22.592 -3.569 1.00 89.00 422 ALA A N 1
ATOM 3339 C CA . ALA A 1 422 ? 2.438 -23.284 -3.529 1.00 89.00 422 ALA A CA 1
ATOM 3340 C C . ALA A 1 422 ? 3.538 -22.439 -4.199 1.00 89.00 422 ALA A C 1
ATOM 3342 O O . ALA A 1 422 ? 3.326 -21.707 -5.180 1.00 89.00 422 ALA A O 1
ATOM 3343 N N . MET A 1 423 ? 4.752 -22.541 -3.661 1.00 86.50 423 MET A N 1
ATOM 3344 C CA . MET A 1 423 ? 5.933 -21.872 -4.198 1.00 86.50 423 MET A CA 1
ATOM 3345 C C . MET A 1 423 ? 6.384 -22.549 -5.499 1.00 86.50 423 MET A C 1
ATOM 3347 O O . MET A 1 423 ? 7.430 -23.178 -5.556 1.00 86.50 423 MET A O 1
ATOM 3351 N N . GLU A 1 424 ? 5.595 -22.433 -6.566 1.00 82.88 424 GLU A N 1
ATOM 3352 C CA . GLU A 1 424 ? 6.016 -22.861 -7.900 1.00 82.88 424 GLU A CA 1
ATOM 3353 C C . GLU A 1 424 ? 7.183 -21.990 -8.391 1.00 82.88 424 GLU A C 1
ATOM 3355 O O . GLU A 1 424 ? 7.151 -20.759 -8.275 1.00 82.88 424 GLU A O 1
ATOM 3360 N N . GLU A 1 425 ? 8.189 -22.578 -9.029 1.00 66.19 425 GLU A N 1
ATOM 3361 C CA . GLU A 1 425 ? 9.228 -21.809 -9.715 1.00 66.19 425 GLU A CA 1
ATOM 3362 C C . GLU A 1 425 ? 8.649 -21.129 -10.968 1.00 66.19 425 GLU A C 1
ATOM 3364 O O . GLU A 1 425 ? 8.788 -21.590 -12.096 1.00 66.19 425 GLU A O 1
ATOM 3369 N N . ARG A 1 426 ? 7.956 -20.001 -10.782 1.00 70.56 426 ARG A N 1
ATOM 3370 C CA . ARG A 1 426 ? 7.586 -19.110 -11.886 1.00 70.56 426 ARG A CA 1
ATOM 3371 C C . ARG A 1 426 ? 8.636 -18.023 -11.998 1.00 70.56 426 ARG A C 1
ATOM 3373 O O . ARG A 1 426 ? 8.822 -17.237 -11.075 1.00 70.56 426 ARG A O 1
ATOM 3380 N N . GLU A 1 427 ? 9.272 -17.951 -13.161 1.00 62.09 427 GLU A N 1
ATOM 3381 C CA . GLU A 1 427 ? 10.343 -16.990 -13.449 1.00 62.09 427 GLU A CA 1
ATOM 3382 C C . GLU A 1 427 ? 9.887 -15.521 -13.434 1.00 62.09 427 GLU A C 1
ATOM 3384 O O . GLU A 1 427 ? 10.722 -14.626 -13.344 1.00 62.09 427 GLU A O 1
ATOM 3389 N N . HIS A 1 428 ? 8.580 -15.262 -13.536 1.00 67.69 428 HIS A N 1
ATOM 3390 C CA . HIS A 1 428 ? 7.994 -13.923 -13.487 1.00 67.69 428 HIS A CA 1
ATOM 3391 C C . HIS A 1 428 ? 6.791 -13.916 -12.545 1.00 67.69 428 HIS A C 1
ATOM 3393 O O . HIS A 1 428 ? 5.827 -14.666 -12.724 1.00 67.69 428 HIS A O 1
ATOM 3399 N N . ARG A 1 429 ? 6.855 -13.061 -11.523 1.00 80.62 429 ARG A N 1
ATOM 3400 C CA . ARG A 1 429 ? 5.818 -12.918 -10.503 1.00 80.62 429 ARG A CA 1
ATOM 3401 C C . ARG A 1 429 ? 5.644 -11.438 -10.170 1.00 80.62 429 ARG A C 1
ATOM 3403 O O . ARG A 1 429 ? 6.579 -10.770 -9.752 1.00 80.62 429 ARG A O 1
ATOM 3410 N N . MET A 1 430 ? 4.433 -10.925 -10.348 1.00 89.25 430 MET A N 1
ATOM 3411 C CA . MET A 1 430 ? 4.043 -9.581 -9.921 1.00 89.25 430 MET A CA 1
ATOM 3412 C C . MET A 1 430 ? 2.929 -9.708 -8.882 1.00 89.25 430 MET A C 1
ATOM 3414 O O . MET A 1 430 ? 2.074 -10.583 -9.047 1.00 89.25 430 MET A O 1
ATOM 3418 N N . PRO A 1 431 ? 2.900 -8.873 -7.827 1.00 93.12 431 PRO A N 1
ATOM 3419 C CA . PRO A 1 431 ? 1.732 -8.821 -6.968 1.00 93.12 431 PRO A CA 1
ATOM 3420 C C . PRO A 1 431 ? 0.527 -8.381 -7.799 1.00 93.12 431 PRO A C 1
ATOM 3422 O O . PRO A 1 431 ? 0.646 -7.646 -8.786 1.00 93.12 431 PRO A O 1
ATOM 3425 N N . HIS A 1 432 ? -0.652 -8.814 -7.378 1.00 96.31 432 HIS A N 1
ATOM 3426 C CA . HIS A 1 432 ? -1.882 -8.315 -7.956 1.00 96.31 432 HIS A CA 1
ATOM 3427 C C . HIS A 1 432 ? -2.095 -6.880 -7.475 1.00 96.31 432 HIS A C 1
ATOM 3429 O O . HIS A 1 432 ? -1.902 -6.560 -6.310 1.00 96.31 432 HIS A O 1
ATOM 3435 N N . PHE A 1 433 ? -2.507 -6.005 -8.381 1.00 97.31 433 PHE A N 1
ATOM 3436 C CA . PHE A 1 433 ? -3.046 -4.692 -8.032 1.00 97.31 433 PHE A CA 1
ATOM 3437 C C . PHE A 1 433 ? -4.559 -4.732 -8.169 1.00 97.31 433 PHE A C 1
ATOM 3439 O O . PHE A 1 433 ? -5.064 -4.987 -9.262 1.00 97.31 433 PHE A O 1
ATOM 3446 N N . ILE A 1 434 ? -5.264 -4.530 -7.068 1.00 97.75 434 ILE A N 1
ATOM 3447 C CA . ILE A 1 434 ? -6.723 -4.505 -7.032 1.00 97.75 434 ILE A CA 1
ATOM 3448 C C . ILE A 1 434 ? -7.201 -3.073 -6.817 1.00 97.75 434 ILE A C 1
ATOM 3450 O O . ILE A 1 434 ? -6.522 -2.256 -6.184 1.00 97.75 434 ILE A O 1
ATOM 3454 N N . VAL A 1 435 ? -8.364 -2.770 -7.380 1.00 97.00 435 VAL A N 1
ATOM 3455 C CA . VAL A 1 435 ? -8.990 -1.451 -7.328 1.00 97.00 435 VAL A CA 1
ATOM 3456 C C . VAL A 1 435 ? -10.450 -1.610 -6.931 1.00 97.00 435 VAL A C 1
ATOM 3458 O O . VAL A 1 435 ? -11.089 -2.602 -7.277 1.00 97.00 435 VAL A O 1
ATOM 3461 N N . ASN A 1 436 ? -10.954 -0.639 -6.178 1.00 96.31 436 ASN A N 1
ATOM 3462 C CA . ASN A 1 436 ? -12.367 -0.522 -5.861 1.00 96.31 436 ASN A CA 1
ATOM 3463 C C . ASN A 1 436 ? -12.819 0.859 -6.318 1.00 96.31 436 ASN A C 1
ATOM 3465 O O . ASN A 1 436 ? -12.249 1.866 -5.895 1.00 96.31 436 ASN A O 1
ATOM 3469 N N . ASP A 1 437 ? -13.820 0.877 -7.179 1.00 95.31 437 ASP A N 1
ATOM 3470 C CA . ASP A 1 437 ? -14.484 2.059 -7.713 1.00 95.31 437 ASP A CA 1
ATOM 3471 C C . ASP A 1 437 ? -15.884 2.252 -7.111 1.00 95.31 437 ASP A C 1
ATOM 3473 O O . ASP A 1 437 ? -16.533 3.256 -7.389 1.00 95.31 437 ASP A O 1
ATOM 3477 N N . ASP A 1 438 ? -16.342 1.345 -6.240 1.00 95.25 438 ASP A N 1
ATOM 3478 C CA . ASP A 1 438 ? -17.651 1.443 -5.607 1.00 95.25 438 ASP A CA 1
ATOM 3479 C C . ASP A 1 438 ? -17.546 1.785 -4.108 1.00 95.25 438 ASP A C 1
ATOM 3481 O O . ASP A 1 438 ? -17.188 0.931 -3.285 1.00 95.25 438 ASP A O 1
ATOM 3485 N N . PRO A 1 439 ? -17.860 3.035 -3.711 1.00 92.06 439 PRO A N 1
ATOM 3486 C CA . PRO A 1 439 ? -17.850 3.442 -2.313 1.00 92.06 439 PRO A CA 1
ATOM 3487 C C . PRO A 1 439 ? -19.144 3.115 -1.555 1.00 92.06 439 PRO A C 1
ATOM 3489 O O . PRO A 1 439 ? -19.259 3.476 -0.376 1.00 92.06 439 PRO A O 1
ATOM 3492 N N . LYS A 1 440 ? -20.155 2.533 -2.210 1.00 94.38 440 LYS A N 1
ATOM 3493 C CA . LYS A 1 440 ? -21.481 2.349 -1.618 1.00 94.38 440 LYS A CA 1
ATOM 3494 C C . LYS A 1 440 ? -21.574 1.046 -0.837 1.00 94.38 440 LYS A C 1
ATOM 3496 O O . LYS A 1 440 ? -21.133 -0.008 -1.286 1.00 94.38 440 LYS A O 1
ATOM 3501 N N . LYS A 1 441 ? -22.254 1.110 0.308 1.00 93.19 441 LYS A N 1
ATOM 3502 C CA . LYS A 1 441 ? -22.529 -0.055 1.165 1.00 93.19 441 LYS A CA 1
ATOM 3503 C C . LYS A 1 441 ? -23.256 -1.193 0.431 1.00 93.19 441 LYS A C 1
ATOM 3505 O O . LYS A 1 441 ? -22.977 -2.353 0.706 1.00 93.19 441 LYS A O 1
ATOM 3510 N N . THR A 1 442 ? -24.202 -0.872 -0.453 1.00 93.75 442 THR A N 1
ATOM 3511 C CA . THR A 1 442 ? -25.155 -1.846 -1.018 1.00 93.75 442 THR A CA 1
ATOM 3512 C C . THR A 1 442 ? -24.756 -2.424 -2.371 1.00 93.75 442 THR A C 1
ATOM 3514 O O . THR A 1 442 ? -25.208 -3.514 -2.702 1.00 93.75 442 THR A O 1
ATOM 3517 N N . THR A 1 443 ? -23.944 -1.718 -3.159 1.00 95.94 443 THR A N 1
ATOM 3518 C CA . THR A 1 443 ? -23.593 -2.137 -4.528 1.00 95.94 443 THR A CA 1
ATOM 3519 C C . THR A 1 443 ? -22.179 -2.704 -4.646 1.00 95.94 443 THR A C 1
ATOM 3521 O O . THR A 1 443 ? -21.872 -3.355 -5.646 1.00 95.94 443 THR A O 1
ATOM 3524 N N . CYS A 1 444 ? -21.333 -2.516 -3.624 1.00 95.81 444 CYS A N 1
ATOM 3525 C CA . CYS A 1 444 ? -19.942 -2.944 -3.680 1.00 95.81 444 CYS A CA 1
ATOM 3526 C C . CYS A 1 444 ? -19.838 -4.472 -3.791 1.00 95.81 444 CYS A C 1
ATOM 3528 O O . CYS A 1 444 ? -20.263 -5.211 -2.903 1.00 95.81 444 CYS A O 1
ATOM 3530 N N . LYS A 1 445 ? -19.235 -4.939 -4.890 1.00 96.75 445 LYS A N 1
ATOM 3531 C CA . LYS A 1 445 ? -19.048 -6.370 -5.193 1.00 96.75 445 LYS A CA 1
ATOM 3532 C C . LYS A 1 445 ? -17.944 -7.025 -4.368 1.00 96.75 445 LYS A C 1
ATOM 3534 O O . LYS A 1 445 ? -17.905 -8.247 -4.250 1.00 96.75 445 LYS A O 1
ATOM 3539 N N . TRP A 1 446 ? -17.028 -6.219 -3.839 1.00 97.94 446 TRP A N 1
ATOM 3540 C CA . TRP A 1 446 ? -15.945 -6.707 -3.005 1.00 97.94 446 TRP A CA 1
ATOM 3541 C C . TRP A 1 446 ? -16.486 -7.128 -1.647 1.00 97.94 446 TRP A C 1
ATOM 3543 O O . TRP A 1 446 ? -17.240 -6.389 -1.015 1.00 97.94 446 TRP A O 1
ATOM 3553 N N . LYS A 1 447 ? -16.034 -8.283 -1.171 1.00 98.00 447 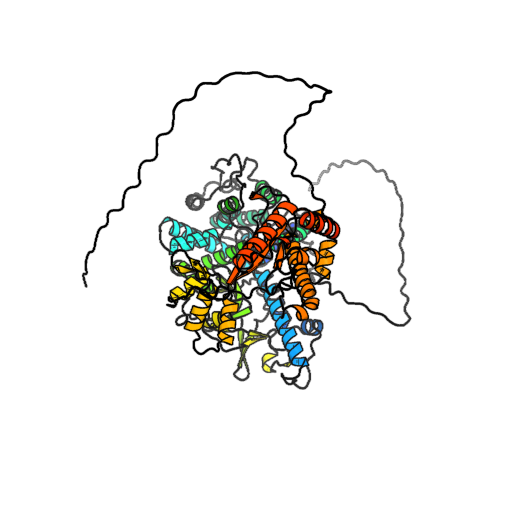LYS A N 1
ATOM 3554 C CA . LYS A 1 447 ? -16.197 -8.714 0.213 1.00 98.00 447 LYS A CA 1
ATOM 3555 C C . LYS A 1 447 ? -14.861 -8.647 0.937 1.00 98.00 447 LYS A C 1
ATOM 3557 O O . LYS A 1 447 ? -13.813 -8.758 0.304 1.00 98.00 447 LYS A O 1
ATOM 3562 N N . MET A 1 448 ? -14.884 -8.458 2.248 1.00 98.19 448 MET A N 1
ATOM 3563 C CA . MET A 1 448 ? -13.692 -8.419 3.085 1.00 98.19 448 MET A CA 1
ATOM 3564 C C . MET A 1 448 ? -13.932 -9.135 4.409 1.00 98.19 448 MET A C 1
ATOM 3566 O O . MET A 1 448 ? -15.003 -9.027 5.000 1.00 98.19 448 MET A O 1
ATOM 3570 N N . ALA A 1 449 ? -12.900 -9.822 4.889 1.00 97.44 449 ALA A N 1
ATOM 3571 C CA . ALA A 1 449 ? -12.851 -10.414 6.214 1.00 97.44 449 ALA A CA 1
ATOM 3572 C C . ALA A 1 449 ? -11.497 -10.125 6.870 1.00 97.44 449 ALA A C 1
ATOM 3574 O O . ALA A 1 449 ? -10.441 -10.143 6.224 1.00 97.44 449 ALA A O 1
ATOM 3575 N N . LYS A 1 450 ? -11.522 -9.877 8.182 1.00 96.94 450 LYS A N 1
ATOM 3576 C CA . LYS A 1 450 ? -10.316 -9.994 9.001 1.00 96.94 450 LYS A CA 1
ATOM 3577 C C . LYS A 1 450 ? -9.980 -11.473 9.112 1.00 96.94 450 LYS A C 1
ATOM 3579 O O . LYS A 1 450 ? -10.877 -12.299 9.279 1.00 96.94 450 LYS A O 1
ATOM 3584 N N . VAL A 1 451 ? -8.699 -11.792 9.043 1.00 97.75 451 VAL A N 1
ATOM 3585 C CA . VAL A 1 451 ? -8.215 -13.165 9.146 1.00 97.75 451 VAL A CA 1
ATOM 3586 C C . VAL A 1 451 ? -7.270 -13.323 10.321 1.00 97.75 451 VAL A C 1
ATOM 3588 O O . VAL A 1 451 ? -6.589 -12.374 10.713 1.00 97.75 451 VAL A O 1
ATOM 3591 N N . ALA A 1 452 ? -7.242 -14.534 10.859 1.00 96.62 452 ALA A N 1
ATOM 3592 C CA . ALA A 1 452 ? -6.280 -14.972 11.850 1.00 96.62 452 ALA A CA 1
ATOM 3593 C C . ALA A 1 452 ? -5.481 -16.152 11.282 1.00 96.62 452 ALA A C 1
ATOM 3595 O O . ALA A 1 452 ? -6.035 -16.961 10.528 1.00 96.62 452 ALA A O 1
ATOM 3596 N N . PRO A 1 453 ? -4.189 -16.266 11.614 1.00 96.50 453 PRO A N 1
ATOM 3597 C CA . PRO A 1 453 ? -3.419 -17.447 11.265 1.00 96.50 453 PRO A CA 1
ATOM 3598 C C . PRO A 1 453 ? -3.994 -18.680 11.978 1.00 96.50 453 PRO A C 1
ATOM 3600 O O . PRO A 1 453 ? -4.384 -18.613 13.144 1.00 96.50 453 PRO A O 1
ATOM 3603 N N . VAL A 1 454 ? -4.066 -19.820 11.288 1.00 95.06 454 VAL A N 1
ATOM 3604 C CA . VAL A 1 454 ? -4.433 -21.090 11.939 1.00 95.06 454 VAL A CA 1
ATOM 3605 C C . VAL A 1 454 ? -3.251 -21.540 12.798 1.00 95.06 454 VAL A C 1
ATOM 3607 O O . VAL A 1 454 ? -2.120 -21.542 12.321 1.00 95.06 454 VAL A O 1
ATOM 3610 N N . HIS A 1 455 ? -3.467 -21.895 14.061 1.00 92.50 455 HIS A N 1
ATOM 3611 C CA . HIS A 1 455 ? -2.389 -22.430 14.894 1.00 92.50 455 HIS A CA 1
ATOM 3612 C C . HIS A 1 455 ? -1.952 -23.808 14.355 1.00 92.50 455 HIS A C 1
ATOM 3614 O O . HIS A 1 455 ? -2.842 -24.617 14.080 1.00 92.50 455 HIS A O 1
ATOM 3620 N N . PRO A 1 456 ? -0.645 -24.115 14.199 1.00 89.44 456 PRO A N 1
ATOM 3621 C CA . PRO A 1 456 ? -0.190 -25.385 13.622 1.00 89.44 456 PRO A CA 1
ATOM 3622 C C . PRO A 1 456 ? -0.825 -26.611 14.289 1.00 89.44 456 PRO A C 1
ATOM 3624 O O . PRO A 1 456 ? -1.383 -27.459 13.604 1.00 89.44 456 PRO A O 1
ATOM 3627 N N . MET A 1 457 ? -0.858 -26.646 15.625 1.00 88.31 457 MET A N 1
ATOM 3628 C CA . MET A 1 457 ? -1.435 -27.765 16.387 1.00 88.31 457 MET A CA 1
ATOM 3629 C C . MET A 1 457 ? -2.956 -27.903 16.248 1.00 88.31 457 MET A C 1
ATOM 3631 O O . MET A 1 457 ? -3.520 -28.955 16.537 1.00 88.31 457 MET A O 1
ATOM 3635 N N . MET A 1 458 ? -3.635 -26.838 15.820 1.00 89.25 458 MET A N 1
ATOM 3636 C CA . MET A 1 458 ? -5.084 -26.837 15.617 1.00 89.25 458 MET A CA 1
ATOM 3637 C C . MET A 1 458 ? -5.475 -27.123 14.168 1.00 89.25 458 MET A C 1
ATOM 3639 O O . MET A 1 458 ? -6.661 -27.154 13.845 1.00 89.25 458 MET A O 1
ATOM 3643 N N . MET A 1 459 ? -4.498 -27.325 13.286 1.00 91.12 459 MET A N 1
ATOM 3644 C CA . MET A 1 459 ? -4.748 -27.605 11.883 1.00 91.12 459 MET A CA 1
ATOM 3645 C C . MET A 1 459 ? -5.390 -28.991 11.722 1.00 91.12 459 MET A C 1
ATOM 3647 O O . MET A 1 459 ? -5.013 -29.977 12.362 1.00 91.12 459 MET A O 1
ATOM 3651 N N . GLU A 1 460 ? -6.422 -29.068 10.890 1.00 92.12 460 GLU A N 1
ATOM 3652 C CA . GLU A 1 460 ? -7.072 -30.333 10.546 1.00 92.12 460 GLU A CA 1
ATOM 3653 C C . GLU A 1 460 ? -6.192 -31.154 9.601 1.00 92.12 460 GLU A C 1
ATOM 3655 O O . GLU A 1 460 ? -5.401 -30.590 8.852 1.00 92.12 460 GLU A O 1
ATOM 3660 N N . GLU A 1 461 ? -6.315 -32.482 9.627 1.00 90.19 461 GLU A N 1
ATOM 3661 C CA . GLU A 1 461 ? -5.442 -33.382 8.857 1.00 90.19 461 GLU A CA 1
ATOM 3662 C C . GLU A 1 461 ? -5.481 -33.081 7.350 1.00 90.19 461 GLU A C 1
ATOM 3664 O O . GLU A 1 461 ? -4.436 -32.927 6.722 1.00 90.19 461 GLU A O 1
ATOM 3669 N N . GLY A 1 462 ? -6.674 -32.837 6.792 1.00 92.06 462 GLY A N 1
ATOM 3670 C CA . GLY A 1 462 ? -6.844 -32.447 5.384 1.00 92.06 462 GLY A CA 1
ATOM 3671 C C . GLY A 1 462 ? -6.233 -31.088 5.012 1.00 92.06 462 GLY A C 1
ATOM 3672 O O . GLY A 1 462 ? -6.057 -30.787 3.833 1.00 92.06 462 GLY A O 1
ATOM 3673 N N . LEU A 1 463 ? -5.878 -30.271 6.005 1.00 93.69 463 LEU A N 1
ATOM 3674 C CA . LEU A 1 463 ? -5.280 -28.952 5.823 1.00 93.69 463 LEU A CA 1
ATOM 3675 C C . LEU A 1 463 ? -3.747 -28.960 5.950 1.00 93.69 463 LEU A C 1
ATOM 3677 O O . LEU A 1 463 ? -3.105 -28.010 5.504 1.00 93.69 463 LEU A O 1
ATOM 3681 N N . GLN A 1 464 ? -3.148 -30.029 6.489 1.00 89.88 464 GLN A N 1
ATOM 3682 C CA . GLN A 1 464 ? -1.704 -30.115 6.770 1.00 89.88 464 GLN A CA 1
ATOM 3683 C C . GLN A 1 464 ? -0.816 -30.042 5.520 1.00 89.88 464 GLN A C 1
ATOM 3685 O O . GLN A 1 464 ? 0.356 -29.684 5.613 1.00 89.88 464 GLN A O 1
ATOM 3690 N N . GLN A 1 465 ? -1.365 -30.334 4.339 1.00 89.69 465 GLN A N 1
ATOM 3691 C CA . GLN A 1 465 ? -0.657 -30.196 3.062 1.00 89.69 465 GLN A CA 1
ATOM 3692 C C . GLN A 1 465 ? -0.367 -28.735 2.670 1.00 89.69 465 GLN A C 1
ATOM 3694 O O . GLN A 1 465 ? 0.475 -28.478 1.808 1.00 89.69 465 GLN A O 1
ATOM 3699 N N . HIS A 1 466 ? -1.062 -27.762 3.271 1.00 89.56 466 HIS A N 1
ATOM 3700 C CA . HIS A 1 466 ? -0.905 -26.353 2.929 1.00 89.56 466 HIS A CA 1
ATOM 3701 C C . HIS A 1 466 ? 0.174 -25.689 3.786 1.00 89.56 466 HIS A C 1
ATOM 3703 O O . HIS A 1 466 ? 0.140 -25.710 5.011 1.00 89.56 466 HIS A O 1
ATOM 3709 N N . VAL A 1 467 ? 1.112 -25.014 3.117 1.00 81.75 467 VAL A N 1
ATOM 3710 C CA . VAL A 1 467 ? 2.284 -24.398 3.762 1.00 81.75 467 VAL A CA 1
ATOM 3711 C C . VAL A 1 467 ? 1.916 -23.186 4.613 1.00 81.75 467 VAL A C 1
ATOM 3713 O O . VAL A 1 467 ? 2.669 -22.832 5.507 1.00 81.75 467 VAL A O 1
ATOM 3716 N N . SER A 1 468 ? 0.818 -22.484 4.317 1.00 92.75 468 SER A N 1
ATOM 3717 C CA . SER A 1 468 ? 0.351 -21.421 5.201 1.00 92.75 468 SER A CA 1
ATOM 3718 C C . SER A 1 468 ? -1.139 -21.148 5.058 1.00 92.75 468 SER A C 1
ATOM 3720 O O . SER A 1 468 ? -1.620 -20.932 3.944 1.00 92.75 468 SER A O 1
ATOM 3722 N N . LEU A 1 469 ? -1.850 -21.174 6.190 1.00 95.75 469 LEU A N 1
ATOM 3723 C CA . LEU A 1 469 ? -3.310 -21.107 6.267 1.00 95.75 469 LEU A CA 1
ATOM 3724 C C . LEU A 1 469 ? -3.819 -19.986 7.170 1.00 95.75 469 LEU A C 1
ATOM 3726 O O . LEU A 1 469 ? -3.368 -19.792 8.302 1.00 95.75 469 LEU A O 1
ATOM 3730 N N . LEU A 1 470 ? -4.839 -19.300 6.670 1.00 97.69 470 LEU A N 1
ATOM 3731 C CA . LEU A 1 470 ? -5.563 -18.243 7.355 1.00 97.69 470 LEU A CA 1
ATOM 3732 C C . LEU A 1 470 ? -7.029 -18.656 7.487 1.00 97.69 470 LEU A C 1
ATOM 3734 O O . LEU A 1 470 ? -7.605 -19.204 6.548 1.00 97.69 470 LEU A O 1
ATOM 3738 N N . LYS A 1 471 ? -7.645 -18.358 8.628 1.00 97.00 471 LYS A N 1
ATOM 3739 C CA . LYS A 1 471 ? -9.087 -18.518 8.839 1.00 97.00 471 LYS A CA 1
ATOM 3740 C C . LYS A 1 471 ? -9.767 -17.150 8.942 1.00 97.00 471 LYS A C 1
ATOM 3742 O O . LYS A 1 471 ? -9.182 -16.234 9.534 1.00 97.00 471 LYS A O 1
ATOM 3747 N N . PRO A 1 472 ? -10.978 -16.974 8.394 1.00 97.44 472 PRO A N 1
ATOM 3748 C CA . PRO A 1 472 ? -11.766 -15.775 8.641 1.00 97.44 472 PRO A CA 1
ATOM 3749 C C . PRO A 1 472 ? -12.128 -15.684 10.131 1.00 97.44 472 PRO A C 1
ATOM 3751 O O . PRO A 1 472 ? -12.577 -16.657 10.728 1.00 97.44 472 PRO A O 1
ATOM 3754 N N . VAL A 1 473 ? -11.927 -14.509 10.735 1.00 96.12 473 VAL A N 1
ATOM 3755 C CA . VAL A 1 473 ? -12.367 -14.215 12.116 1.00 96.12 473 VAL A CA 1
ATOM 3756 C C . VAL A 1 473 ? -13.879 -13.985 12.155 1.00 96.12 473 VAL A C 1
ATOM 3758 O O . VAL A 1 473 ? -14.534 -14.280 13.146 1.00 96.12 473 VAL A O 1
ATOM 3761 N N . MET A 1 474 ? -14.433 -13.462 11.062 1.00 92.88 474 MET A N 1
ATOM 3762 C CA . MET A 1 474 ? -15.866 -13.266 10.852 1.00 92.88 474 MET A CA 1
ATOM 3763 C C . MET A 1 474 ? -16.218 -13.580 9.395 1.00 92.88 474 MET A C 1
ATOM 3765 O O . MET A 1 474 ? -15.321 -13.528 8.544 1.00 92.88 474 MET A O 1
ATOM 3769 N N . PRO A 1 475 ? -17.500 -13.850 9.087 1.00 95.88 475 PRO A N 1
ATOM 3770 C CA . PRO A 1 475 ? -17.956 -14.029 7.717 1.00 95.88 475 PRO A CA 1
ATOM 3771 C C . PRO A 1 475 ? -17.562 -12.861 6.808 1.00 95.88 475 PRO A C 1
ATOM 3773 O O . PRO A 1 475 ? -17.440 -11.714 7.241 1.00 95.88 475 PRO A O 1
ATOM 3776 N N . LEU A 1 476 ? -17.385 -13.164 5.526 1.00 96.75 476 LEU A N 1
ATOM 3777 C CA . LEU A 1 476 ? -17.110 -12.177 4.489 1.00 96.75 476 LEU A CA 1
ATOM 3778 C C . LEU A 1 476 ? -18.295 -11.208 4.336 1.00 96.75 476 LEU A C 1
ATOM 3780 O O . LEU A 1 476 ? -19.369 -11.588 3.871 1.00 96.75 476 LEU A O 1
ATOM 3784 N N . GLU A 1 477 ? -18.078 -9.940 4.678 1.00 97.06 477 GLU A N 1
ATOM 3785 C CA . GLU A 1 477 ? -19.059 -8.854 4.543 1.00 97.06 477 GLU A CA 1
ATOM 3786 C C . GLU A 1 477 ? -18.699 -7.946 3.353 1.00 97.06 477 GLU A C 1
ATOM 3788 O O . GLU A 1 477 ? -17.540 -7.935 2.933 1.00 97.06 477 GLU A O 1
ATOM 3793 N N . PRO A 1 478 ? -19.633 -7.139 2.808 1.00 97.81 478 PRO A N 1
ATOM 3794 C CA . PRO A 1 478 ? -19.296 -6.128 1.805 1.00 97.81 478 PRO A CA 1
ATOM 3795 C C . PRO A 1 478 ? -18.138 -5.228 2.265 1.00 97.81 478 PRO A C 1
ATOM 3797 O O . PRO A 1 478 ? -18.120 -4.762 3.406 1.00 97.81 478 PRO A O 1
ATOM 3800 N N . LEU A 1 479 ? -17.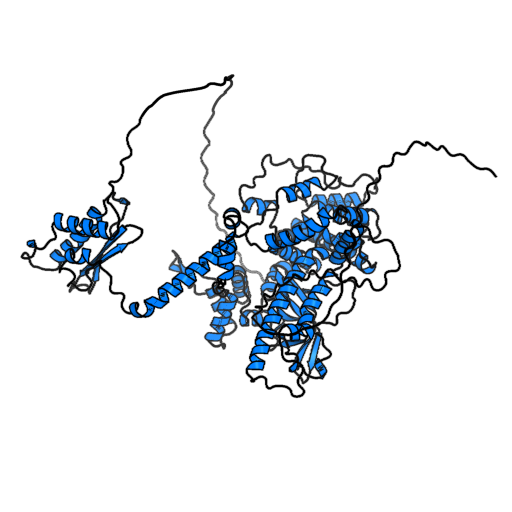181 -4.954 1.377 1.00 97.81 479 LEU A N 1
ATOM 3801 C CA . LEU A 1 479 ? -15.906 -4.300 1.691 1.00 97.81 479 LEU A CA 1
ATOM 3802 C C . LEU A 1 479 ? -16.060 -2.993 2.497 1.00 97.81 479 LEU A C 1
ATOM 3804 O O . LEU A 1 479 ? -15.368 -2.862 3.509 1.00 97.81 479 LEU A O 1
ATOM 3808 N N . PRO A 1 480 ? -16.953 -2.042 2.142 1.00 97.81 480 PRO A N 1
ATOM 3809 C CA . PRO A 1 480 ? -17.134 -0.831 2.940 1.00 97.81 480 PRO A CA 1
ATOM 3810 C C . PRO A 1 480 ? -17.633 -1.132 4.359 1.00 97.81 480 PRO A C 1
ATOM 3812 O O . PRO A 1 480 ? -17.148 -0.534 5.317 1.00 97.81 480 PRO A O 1
ATOM 3815 N N . VAL A 1 481 ? -18.567 -2.081 4.499 1.00 97.62 481 VAL A N 1
ATOM 3816 C CA . VAL A 1 481 ? -19.157 -2.487 5.787 1.00 97.62 481 VAL A CA 1
ATOM 3817 C C . VAL A 1 481 ? -18.079 -3.072 6.684 1.00 97.62 481 VAL A C 1
ATOM 3819 O O . VAL A 1 481 ? -17.840 -2.544 7.768 1.00 97.62 481 VAL A O 1
ATOM 3822 N N . ALA A 1 482 ? -17.361 -4.080 6.187 1.00 97.62 482 ALA A N 1
ATOM 3823 C CA . ALA A 1 482 ? -16.252 -4.692 6.900 1.00 97.62 482 ALA A CA 1
ATOM 3824 C C . ALA A 1 482 ? -15.195 -3.647 7.293 1.00 97.62 482 ALA A C 1
ATOM 3826 O O . ALA A 1 482 ? -14.694 -3.657 8.412 1.00 97.62 482 ALA A O 1
ATOM 3827 N N . ALA A 1 483 ? -14.863 -2.711 6.399 1.00 97.44 483 ALA A N 1
ATOM 3828 C CA . ALA A 1 483 ? -13.840 -1.706 6.666 1.00 97.44 483 ALA A CA 1
ATOM 3829 C C . ALA A 1 483 ? -14.247 -0.713 7.760 1.00 97.44 483 ALA A C 1
ATOM 3831 O O . ALA A 1 483 ? -13.404 -0.313 8.561 1.00 97.44 483 ALA A O 1
ATOM 3832 N N . VAL A 1 484 ? -15.524 -0.332 7.833 1.00 97.62 484 VAL A N 1
ATOM 3833 C CA . VAL A 1 484 ? -16.029 0.495 8.937 1.00 97.62 484 VAL A CA 1
ATOM 3834 C C . VAL A 1 484 ? -16.079 -0.300 10.237 1.00 97.62 484 VAL A C 1
ATOM 3836 O O . VAL A 1 484 ? -15.587 0.199 11.248 1.00 97.62 484 VAL A O 1
ATOM 3839 N N . ARG A 1 485 ? -16.593 -1.537 10.203 1.00 97.31 485 ARG A N 1
ATOM 3840 C CA . ARG A 1 485 ? -16.681 -2.411 11.381 1.00 97.31 485 ARG A CA 1
ATOM 3841 C C . ARG A 1 485 ? -15.308 -2.665 12.004 1.00 97.31 485 ARG A C 1
ATOM 3843 O O . ARG A 1 485 ? -15.147 -2.572 13.211 1.00 97.31 485 ARG A O 1
ATOM 3850 N N . TRP A 1 486 ? -14.296 -2.909 11.174 1.00 95.94 486 TRP A N 1
ATOM 3851 C CA . TRP A 1 486 ? -12.917 -3.123 11.619 1.00 95.94 486 TRP A CA 1
ATOM 3852 C C . TRP A 1 486 ? -12.109 -1.833 11.807 1.00 95.94 486 TRP A C 1
ATOM 3854 O O . TRP A 1 486 ? -10.899 -1.893 12.027 1.00 95.94 486 TRP A O 1
ATOM 3864 N N . GLY A 1 487 ? -12.743 -0.661 11.703 1.00 95.69 487 GLY A N 1
ATOM 3865 C CA . GLY A 1 487 ? -12.101 0.607 12.022 1.00 95.69 487 GLY A CA 1
ATOM 3866 C C . GLY A 1 487 ? -10.926 0.964 11.104 1.00 95.69 487 GLY A C 1
ATOM 3867 O O . GLY A 1 487 ? -9.909 1.482 11.565 1.00 95.69 487 GLY A O 1
ATOM 3868 N N . VAL A 1 488 ? -11.031 0.690 9.801 1.00 95.50 488 VAL A N 1
ATOM 3869 C CA . VAL A 1 488 ? -9.979 1.007 8.825 1.00 95.50 488 VAL A CA 1
ATOM 3870 C C . VAL A 1 488 ? -9.753 2.518 8.762 1.00 95.50 488 VAL A C 1
ATOM 3872 O O . VAL A 1 488 ? -10.631 3.288 8.378 1.00 95.50 488 VAL A O 1
ATOM 3875 N N . TRP A 1 489 ? -8.551 2.965 9.126 1.00 94.62 489 TRP A N 1
ATOM 3876 C CA . TRP A 1 489 ? -8.234 4.390 9.195 1.00 94.62 489 TRP A CA 1
ATOM 3877 C C . TRP A 1 489 ? -8.394 5.099 7.841 1.00 94.62 489 TRP A C 1
ATOM 3879 O O . TRP A 1 489 ? -7.827 4.677 6.834 1.00 94.62 489 TRP A O 1
ATOM 3889 N N . MET A 1 490 ? -9.074 6.252 7.837 1.00 93.19 490 MET A N 1
ATOM 3890 C CA . MET A 1 490 ? -9.235 7.090 6.640 1.00 93.19 490 MET A CA 1
ATOM 3891 C C . MET A 1 490 ? -8.912 8.564 6.912 1.00 93.19 490 MET A C 1
ATOM 3893 O O . MET A 1 490 ? -9.206 9.076 7.986 1.00 93.19 490 MET A O 1
ATOM 3897 N N . PRO A 1 491 ? -8.362 9.326 5.957 1.00 93.44 491 PRO A N 1
ATOM 3898 C CA . PRO A 1 491 ? -8.300 10.784 6.045 1.00 93.44 491 PRO A CA 1
ATOM 3899 C C . PRO A 1 491 ? -9.694 11.423 6.144 1.00 93.44 491 PRO A C 1
ATOM 3901 O O . PRO A 1 491 ? -10.634 10.978 5.489 1.00 93.44 491 PRO A O 1
ATOM 3904 N N . ALA A 1 492 ? -9.816 12.539 6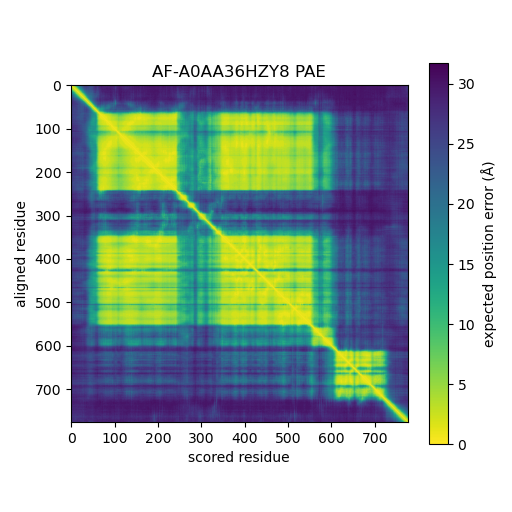.874 1.00 94.81 492 ALA A N 1
ATOM 3905 C CA . ALA A 1 492 ? -11.097 13.235 7.070 1.00 94.81 492 ALA A CA 1
ATOM 3906 C C . ALA A 1 492 ? -11.814 13.593 5.751 1.00 94.81 492 ALA A C 1
ATOM 3908 O O . ALA A 1 492 ? -13.027 13.452 5.651 1.00 94.81 492 ALA A O 1
ATOM 3909 N N . LYS A 1 493 ? -11.059 13.994 4.716 1.00 95.19 493 LYS A N 1
ATOM 3910 C CA . LYS A 1 493 ? -11.612 14.300 3.385 1.00 95.19 493 LYS A CA 1
ATOM 3911 C C . LYS A 1 493 ? -12.231 13.076 2.702 1.00 95.19 493 LYS A C 1
ATOM 3913 O O . LYS A 1 493 ? -13.247 13.217 2.033 1.00 95.19 493 LYS A O 1
ATOM 3918 N N . LEU A 1 494 ? -11.621 11.897 2.849 1.00 94.69 494 LEU A N 1
ATOM 3919 C CA . LEU A 1 494 ? -12.159 10.660 2.274 1.00 94.69 494 LEU A CA 1
ATOM 3920 C C . LEU A 1 494 ? -13.386 10.200 3.051 1.00 94.69 494 LEU A C 1
ATOM 3922 O O . LEU A 1 494 ? -14.401 9.897 2.439 1.00 94.69 494 LEU A O 1
ATOM 3926 N N . LEU A 1 495 ? -13.344 10.274 4.381 1.00 95.88 495 LEU A N 1
ATOM 3927 C CA . LEU A 1 495 ? -14.494 9.951 5.221 1.00 95.88 495 LEU A CA 1
ATOM 3928 C C . LEU A 1 495 ? -15.714 10.828 4.888 1.00 95.88 495 LEU A C 1
ATOM 3930 O O . LEU A 1 495 ? -16.813 10.317 4.704 1.00 95.88 495 LEU A O 1
ATOM 3934 N N . GLN A 1 496 ? -15.507 12.134 4.688 1.00 96.00 496 GLN A N 1
ATOM 3935 C CA . GLN A 1 496 ? -16.559 13.041 4.221 1.00 96.00 496 GLN A CA 1
ATOM 3936 C C . GLN A 1 496 ? -17.122 12.627 2.849 1.00 96.00 496 GLN A C 1
ATOM 3938 O O . GLN A 1 496 ? -18.336 12.683 2.639 1.00 96.00 496 GLN A O 1
ATOM 3943 N N . LYS A 1 497 ? -16.265 12.198 1.907 1.00 95.38 497 LYS A N 1
ATOM 3944 C CA . LYS A 1 497 ? -16.712 11.680 0.603 1.00 95.38 497 LYS A CA 1
ATOM 3945 C C . LYS A 1 497 ? -17.544 10.405 0.757 1.00 95.38 497 LYS A C 1
ATOM 3947 O O . LYS A 1 497 ? -18.583 10.320 0.105 1.00 95.38 497 LYS A O 1
ATOM 3952 N N . VAL A 1 498 ? -17.134 9.468 1.619 1.00 96.00 498 VAL A N 1
ATOM 3953 C CA . VAL A 1 498 ? -17.883 8.232 1.921 1.00 96.00 498 VAL A CA 1
ATOM 3954 C C . VAL A 1 498 ? -19.269 8.565 2.469 1.00 96.00 498 VAL A C 1
ATOM 3956 O O . VAL A 1 498 ? -20.261 8.086 1.921 1.00 96.00 498 VAL A O 1
ATOM 3959 N N . CYS A 1 499 ? -19.351 9.436 3.481 1.00 96.62 499 CYS A N 1
ATOM 3960 C CA . CYS A 1 499 ? -20.621 9.892 4.050 1.00 96.62 499 CYS A CA 1
ATOM 3961 C C . CYS A 1 499 ? -21.534 10.492 2.975 1.00 96.62 499 CYS A C 1
ATOM 3963 O O . CYS A 1 499 ? -22.684 10.078 2.843 1.00 96.62 499 CYS A O 1
ATOM 3965 N N . LYS A 1 500 ? -21.004 11.400 2.141 1.00 95.56 500 LYS A N 1
ATOM 3966 C CA . LYS A 1 500 ? -21.769 12.038 1.060 1.00 95.56 500 LYS A CA 1
ATOM 3967 C C . LYS A 1 500 ? -22.306 11.023 0.043 1.00 95.56 500 LYS A C 1
ATOM 3969 O O . LYS A 1 500 ? -23.465 11.122 -0.340 1.00 95.56 500 LYS A O 1
ATOM 3974 N N . HIS A 1 501 ? -21.491 10.052 -0.378 1.00 94.94 501 HIS A N 1
ATOM 3975 C CA . HIS A 1 501 ? -21.902 9.030 -1.356 1.00 94.94 501 HIS A CA 1
ATOM 3976 C C . HIS A 1 501 ? -22.956 8.063 -0.814 1.00 94.94 501 HIS A C 1
ATOM 3978 O O . HIS A 1 501 ? -23.700 7.475 -1.594 1.00 94.94 501 HIS A O 1
ATOM 3984 N N . ASN A 1 502 ? -23.031 7.915 0.507 1.00 95.94 502 ASN A N 1
ATOM 3985 C CA . ASN A 1 502 ? -23.965 7.020 1.180 1.00 95.94 502 ASN A CA 1
ATOM 3986 C C . ASN A 1 502 ? -25.120 7.773 1.864 1.00 95.94 502 ASN A C 1
ATOM 3988 O O . ASN A 1 502 ? -25.775 7.218 2.739 1.00 95.94 502 ASN A O 1
ATOM 3992 N N . GLY A 1 503 ? -25.366 9.037 1.493 1.00 95.88 503 GLY A N 1
ATOM 3993 C CA . GLY A 1 503 ? -26.514 9.809 1.983 1.00 95.88 503 GLY A CA 1
ATOM 3994 C C . GLY A 1 503 ? -26.435 10.248 3.451 1.00 95.88 503 GLY A C 1
ATOM 3995 O O . GLY A 1 503 ? -27.431 10.708 4.000 1.00 95.88 503 GLY A O 1
ATOM 3996 N N . VAL A 1 504 ? -25.267 10.161 4.094 1.00 95.94 504 VAL A N 1
ATOM 3997 C CA . VAL A 1 504 ? -25.058 10.598 5.484 1.00 95.94 504 VAL A CA 1
ATOM 3998 C C . VAL A 1 504 ? -24.796 12.108 5.494 1.00 95.94 504 VAL A C 1
ATOM 4000 O O . VAL A 1 504 ? -23.657 12.559 5.350 1.00 95.94 504 VAL A O 1
ATOM 4003 N N . THR A 1 505 ? -25.863 12.905 5.592 1.00 86.81 505 THR A N 1
ATOM 4004 C CA . THR A 1 505 ? -25.814 14.376 5.450 1.00 86.81 505 THR A CA 1
ATOM 4005 C C . THR A 1 505 ? -25.941 15.144 6.768 1.00 86.81 505 THR A C 1
ATOM 4007 O O . THR A 1 505 ? -25.446 16.269 6.862 1.00 86.81 505 THR A O 1
ATOM 4010 N N . ALA A 1 506 ? -26.548 14.554 7.799 1.00 80.62 506 ALA A N 1
ATOM 4011 C CA . ALA A 1 506 ? -26.738 15.187 9.101 1.00 80.62 506 ALA A CA 1
ATOM 4012 C C . ALA A 1 506 ? -25.557 14.883 10.037 1.00 80.62 506 ALA A C 1
ATOM 4014 O O . ALA A 1 506 ? -25.530 13.851 10.701 1.00 80.62 506 ALA A O 1
ATOM 4015 N N . VAL A 1 507 ? -24.570 15.785 10.089 1.00 91.62 507 VAL A N 1
ATOM 4016 C CA . VAL A 1 507 ? -23.435 15.666 11.019 1.00 91.62 507 VAL A CA 1
ATOM 4017 C C . VAL A 1 507 ? -23.423 16.830 11.998 1.00 91.62 507 VAL A C 1
ATOM 4019 O O . VAL A 1 507 ? -23.180 17.981 11.627 1.00 91.62 507 VAL A O 1
ATOM 4022 N N . THR A 1 508 ? -23.659 16.516 13.267 1.00 93.88 508 THR A N 1
ATOM 4023 C CA . THR A 1 508 ? -23.569 17.474 14.370 1.00 93.88 508 THR A CA 1
ATOM 4024 C C . THR A 1 508 ? -22.106 17.668 14.754 1.00 93.88 508 THR A C 1
ATOM 4026 O O . THR A 1 508 ? -21.438 16.726 15.174 1.00 93.88 508 THR A O 1
ATOM 4029 N N . GLY A 1 509 ? -21.589 18.889 14.602 1.00 94.75 509 GLY A N 1
ATOM 4030 C CA . GLY A 1 509 ? -20.203 19.199 14.954 1.00 94.75 509 GLY A CA 1
ATOM 4031 C C . GLY A 1 509 ? -19.975 19.210 16.468 1.00 94.75 509 GLY A C 1
ATOM 4032 O O . GLY A 1 509 ? -20.718 19.863 17.200 1.00 94.75 509 GLY A O 1
ATOM 4033 N N . SER A 1 510 ? -18.918 18.550 16.941 1.00 95.75 510 SER A N 1
ATOM 4034 C CA . SER A 1 510 ? -18.492 18.585 18.350 1.00 95.75 510 SER A CA 1
ATOM 4035 C C . SER A 1 510 ? -17.370 19.592 18.623 1.00 95.75 510 SER A C 1
ATOM 4037 O O . SER A 1 510 ? -17.068 19.880 19.781 1.00 95.75 510 SER A O 1
ATOM 4039 N N . GLY A 1 511 ? -16.760 20.161 17.576 1.00 94.44 511 GLY A N 1
ATOM 4040 C CA . GLY A 1 511 ? -15.620 21.063 17.707 1.00 94.44 511 GLY A CA 1
ATOM 4041 C C . GLY A 1 511 ? -15.968 22.484 18.175 1.00 94.44 511 GLY A C 1
ATOM 4042 O O . GLY A 1 511 ? -17.022 22.746 18.757 1.00 94.44 511 GLY A O 1
ATOM 4043 N N . LYS A 1 512 ? -15.046 23.427 17.936 1.00 95.69 512 LYS A N 1
ATOM 4044 C CA . LYS A 1 512 ? -15.166 24.819 18.401 1.00 95.69 512 LYS A CA 1
ATOM 4045 C C . LYS A 1 512 ? -16.397 25.496 17.796 1.00 95.69 512 LYS A C 1
ATOM 4047 O O . LYS A 1 512 ? -16.682 25.326 16.610 1.00 95.69 512 LYS A O 1
ATOM 4052 N N . VAL A 1 513 ? -17.092 26.299 18.600 1.00 96.56 513 VAL A N 1
ATOM 4053 C CA . VAL A 1 513 ? -18.186 27.157 18.130 1.00 96.56 513 VAL A CA 1
ATOM 4054 C C . VAL A 1 513 ? -17.597 28.215 17.195 1.00 96.56 513 VAL A C 1
ATOM 4056 O O . VAL A 1 513 ? -16.708 28.976 17.577 1.00 96.56 513 VAL A O 1
ATOM 4059 N N . LEU A 1 514 ? -18.038 28.216 15.940 1.00 95.19 514 LEU A N 1
ATOM 4060 C CA . LEU A 1 514 ? -17.663 29.211 14.942 1.00 95.19 514 LEU A CA 1
ATOM 4061 C C . LEU A 1 514 ? -18.450 30.503 15.181 1.00 95.19 514 LEU A C 1
ATOM 4063 O O . LEU A 1 514 ? -19.486 30.505 15.840 1.00 95.19 514 LEU A O 1
ATOM 4067 N N . LYS A 1 515 ? -18.012 31.604 14.559 1.00 95.94 515 LYS A N 1
ATOM 4068 C CA . LYS A 1 515 ? -18.723 32.897 14.610 1.00 95.94 515 LYS A CA 1
ATOM 4069 C C . LYS A 1 515 ? -20.186 32.808 14.154 1.00 95.94 515 LYS A C 1
ATOM 4071 O O . LYS A 1 515 ? -20.995 33.634 14.542 1.00 95.94 515 LYS A O 1
ATOM 4076 N N . SER A 1 516 ? -20.525 31.798 13.354 1.00 94.75 516 SER A N 1
ATOM 4077 C CA . SER A 1 516 ? -21.888 31.517 12.900 1.00 94.75 516 SER A CA 1
ATOM 4078 C C . SER A 1 516 ? -22.763 30.801 13.942 1.00 94.75 516 SER A C 1
ATOM 4080 O O . SER A 1 516 ? -23.822 30.299 13.579 1.00 94.75 516 SER A O 1
ATOM 4082 N N . GLY A 1 517 ? -22.295 30.613 15.182 1.00 95.50 517 GLY A N 1
ATOM 4083 C CA . GLY A 1 517 ? -22.974 29.842 16.236 1.00 95.50 517 GLY A CA 1
ATOM 4084 C C . GLY A 1 517 ? -22.927 28.318 16.051 1.00 95.50 517 GLY A C 1
ATOM 4085 O O . GLY A 1 517 ? -23.134 27.565 16.997 1.00 95.50 517 GLY A O 1
ATOM 4086 N N . ARG A 1 518 ? -22.595 27.834 14.847 1.00 95.50 518 ARG A N 1
ATOM 4087 C CA . ARG A 1 518 ? -22.429 26.402 14.552 1.00 95.50 518 ARG A CA 1
ATOM 4088 C C . ARG A 1 518 ? -21.085 25.890 15.061 1.00 95.50 518 ARG A C 1
ATOM 4090 O O . ARG A 1 518 ? -20.067 26.562 14.915 1.00 95.50 518 ARG A O 1
ATOM 4097 N N . ARG A 1 519 ? -21.054 24.669 15.592 1.00 96.38 519 ARG A N 1
ATOM 4098 C CA . ARG A 1 519 ? -19.804 23.981 15.946 1.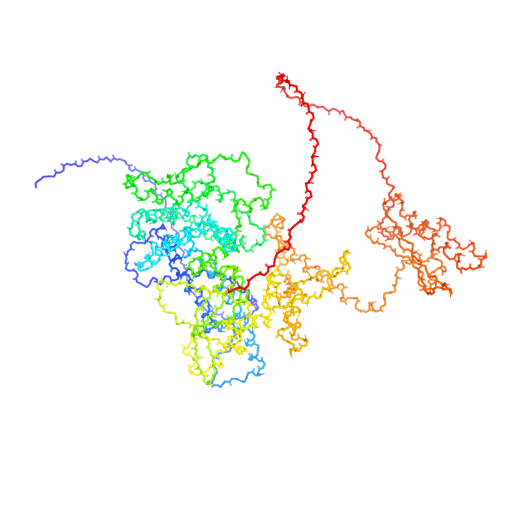00 96.38 519 ARG A CA 1
ATOM 4099 C C . ARG A 1 519 ? -19.101 23.440 14.701 1.00 96.38 519 ARG A C 1
ATOM 4101 O O . ARG A 1 519 ? -19.745 22.941 13.781 1.00 96.38 519 ARG A O 1
ATOM 4108 N N . SER A 1 520 ? -17.773 23.535 14.672 1.00 96.44 520 SER A N 1
ATOM 4109 C CA . SER A 1 520 ? -16.947 22.958 13.610 1.00 96.44 520 SER A CA 1
ATOM 4110 C C . SER A 1 520 ? -17.066 21.430 13.602 1.00 96.44 520 SER A C 1
ATOM 4112 O O . SER A 1 520 ? -16.925 20.810 14.657 1.00 96.44 520 SER A O 1
ATOM 4114 N N . VAL A 1 521 ? -17.256 20.832 12.426 1.00 96.75 521 VAL A N 1
ATOM 4115 C CA . VAL A 1 521 ? -17.332 19.373 12.262 1.00 96.75 521 VAL A CA 1
ATOM 4116 C C . VAL A 1 521 ? -15.927 18.770 12.227 1.00 96.75 521 VAL A C 1
ATOM 4118 O O . VAL A 1 521 ? -15.105 19.130 11.381 1.00 96.75 521 VAL A O 1
ATOM 4121 N N . LEU A 1 522 ? -15.644 17.860 13.153 1.00 95.94 522 LEU A N 1
ATOM 4122 C CA . LEU A 1 522 ? -14.385 17.131 13.272 1.00 95.94 522 LEU A CA 1
ATOM 4123 C C . LEU A 1 522 ? -14.451 15.785 12.534 1.00 95.94 522 LEU A C 1
ATOM 4125 O O . LEU A 1 522 ? -15.517 15.295 12.172 1.00 95.94 522 LEU A O 1
ATOM 4129 N N . LYS A 1 523 ? -13.294 15.139 12.341 1.00 95.75 523 LYS A N 1
ATOM 4130 C CA . LYS A 1 523 ? -13.215 13.792 11.746 1.00 95.75 523 LYS A CA 1
ATOM 4131 C C . LYS A 1 523 ? -14.057 12.764 12.519 1.00 95.75 523 LYS A C 1
ATOM 4133 O O . LYS A 1 523 ? -14.738 11.956 11.899 1.00 95.75 523 LYS A O 1
ATOM 4138 N N . VAL A 1 524 ? -14.012 12.828 13.851 1.00 96.88 524 VAL A N 1
ATOM 4139 C CA . VAL A 1 524 ? -14.764 11.931 14.741 1.00 96.88 524 VAL A CA 1
ATOM 4140 C C . VAL A 1 524 ? -16.278 12.079 14.570 1.00 96.88 524 VAL A C 1
ATOM 4142 O O . VAL A 1 524 ? -16.994 11.091 14.674 1.00 96.88 524 VAL A O 1
ATOM 4145 N N . ASP A 1 525 ? -16.760 13.276 14.222 1.00 97.44 525 ASP A N 1
ATOM 4146 C CA . ASP A 1 525 ? -18.189 13.524 14.001 1.00 97.44 525 ASP A CA 1
ATOM 4147 C C . ASP A 1 525 ? -18.669 12.822 12.723 1.00 97.44 525 ASP A C 1
ATOM 4149 O O . ASP A 1 525 ? -19.707 12.165 12.730 1.00 97.44 525 ASP A O 1
ATOM 4153 N N . TRP A 1 526 ? -17.877 12.887 11.644 1.00 97.56 526 TRP A N 1
ATOM 4154 C CA . TRP A 1 526 ? -18.149 12.135 10.413 1.00 97.56 526 TRP A CA 1
ATOM 4155 C C . TRP A 1 526 ? -18.103 10.622 10.644 1.00 97.56 526 TRP A C 1
ATOM 4157 O O . TRP A 1 526 ? -18.960 9.904 10.137 1.00 97.56 526 TRP A O 1
ATOM 4167 N N . ALA A 1 527 ? -17.125 10.137 11.419 1.00 97.44 527 ALA A N 1
ATOM 4168 C CA . ALA A 1 527 ? -17.008 8.715 11.742 1.00 97.44 527 ALA A CA 1
ATOM 4169 C C . ALA A 1 527 ? -18.232 8.233 12.527 1.00 97.44 527 ALA A C 1
ATOM 4171 O O . ALA A 1 527 ? -18.834 7.230 12.159 1.00 97.44 527 ALA A O 1
ATOM 4172 N N . ARG A 1 528 ? -18.640 8.985 13.556 1.00 97.69 528 ARG A N 1
ATOM 4173 C CA . ARG A 1 528 ? -19.819 8.675 14.371 1.00 97.69 528 ARG A CA 1
ATOM 4174 C C . ARG A 1 528 ? -21.097 8.662 13.542 1.00 97.69 528 ARG A C 1
ATOM 4176 O O . ARG A 1 528 ? -21.849 7.700 13.633 1.00 97.69 528 ARG A O 1
ATOM 4183 N N . ALA A 1 529 ? -21.308 9.672 12.700 1.00 97.81 529 ALA A N 1
ATOM 4184 C CA . ALA A 1 529 ? -22.479 9.726 11.829 1.00 97.81 529 ALA A CA 1
ATOM 4185 C C . ALA A 1 529 ? -22.527 8.541 10.848 1.00 97.81 529 ALA A C 1
ATOM 4187 O O . ALA A 1 529 ? -23.591 7.969 10.624 1.00 97.81 529 ALA A O 1
ATOM 4188 N N . LEU A 1 530 ? -21.379 8.140 10.286 1.00 97.69 530 LEU A N 1
ATOM 4189 C CA . LEU A 1 530 ? -21.297 6.980 9.396 1.00 97.69 530 LEU A CA 1
ATOM 4190 C C . LEU A 1 530 ? -21.613 5.671 10.130 1.00 97.69 530 LEU A C 1
ATOM 4192 O O . LEU A 1 530 ? -22.412 4.877 9.640 1.00 97.69 530 LEU A O 1
ATOM 4196 N N . VAL A 1 531 ? -21.005 5.462 11.301 1.00 97.81 531 VAL A N 1
ATOM 4197 C CA . VAL A 1 531 ? -21.197 4.255 12.117 1.00 97.81 531 VAL A CA 1
ATOM 4198 C C . VAL A 1 531 ? -22.649 4.133 12.569 1.00 97.81 531 VAL A C 1
ATOM 4200 O O . VAL A 1 531 ? -23.252 3.087 12.357 1.00 97.81 531 VAL A O 1
ATOM 4203 N N . GLN A 1 532 ? -23.250 5.208 13.082 1.00 97.56 532 GLN A N 1
ATOM 4204 C CA . GLN A 1 532 ? -24.661 5.219 13.484 1.00 97.56 532 GLN A CA 1
ATOM 4205 C C . GLN A 1 532 ? -25.602 4.925 12.309 1.00 97.56 532 GLN A C 1
ATOM 4207 O O . GLN A 1 532 ? -26.571 4.187 12.465 1.00 97.56 532 GLN A O 1
ATOM 4212 N N . ALA A 1 533 ? -25.307 5.462 11.120 1.00 97.44 533 ALA A N 1
ATOM 4213 C CA . ALA A 1 533 ? -26.112 5.208 9.930 1.00 97.44 533 ALA A CA 1
ATOM 4214 C C . ALA A 1 533 ? -25.990 3.760 9.424 1.00 97.44 533 ALA A C 1
ATOM 4216 O O . ALA A 1 533 ? -26.947 3.208 8.884 1.00 97.44 533 ALA A O 1
ATOM 4217 N N . TRP A 1 534 ? -24.812 3.140 9.540 1.00 97.31 534 TRP A N 1
ATOM 4218 C CA . TRP A 1 534 ? -24.559 1.811 8.975 1.00 97.31 534 TRP A CA 1
ATOM 4219 C C . TRP A 1 534 ? -24.776 0.658 9.950 1.00 97.31 534 TRP A C 1
ATOM 4221 O O . TRP A 1 534 ? -25.096 -0.437 9.478 1.00 97.31 534 TRP A O 1
ATOM 4231 N N . PHE A 1 535 ? -24.620 0.906 11.249 1.00 97.62 535 PHE A N 1
ATOM 4232 C CA . PHE A 1 535 ? -24.677 -0.075 12.333 1.00 97.62 535 PHE A CA 1
ATOM 4233 C C . PHE A 1 535 ? -25.575 0.402 13.491 1.00 97.62 535 PHE A C 1
ATOM 4235 O O . PHE A 1 535 ? -25.135 0.415 14.639 1.00 97.62 535 PHE A O 1
ATOM 4242 N N . PRO A 1 536 ? -26.846 0.773 13.240 1.00 97.62 536 PRO A N 1
ATOM 4243 C CA . PRO A 1 536 ? -27.737 1.264 14.295 1.00 97.62 536 PRO A CA 1
ATOM 4244 C C . PRO A 1 536 ? -28.030 0.216 15.382 1.00 97.62 536 PRO A C 1
ATOM 4246 O O . PRO A 1 536 ? -28.362 0.582 16.503 1.00 97.62 536 PRO A O 1
ATOM 4249 N N . ALA A 1 537 ? -27.896 -1.075 15.056 1.00 97.88 537 ALA A N 1
ATOM 4250 C CA . ALA A 1 537 ? -28.111 -2.189 15.979 1.00 97.88 537 ALA A CA 1
ATOM 4251 C C . ALA A 1 537 ? -26.858 -2.589 16.783 1.00 97.88 537 ALA A C 1
ATOM 4253 O O . ALA A 1 537 ? -26.963 -3.410 17.690 1.00 97.88 537 ALA A O 1
ATOM 4254 N N . ALA A 1 538 ? -25.677 -2.051 16.452 1.00 97.62 538 ALA A N 1
ATOM 4255 C CA . ALA A 1 538 ? -24.452 -2.336 17.196 1.00 97.62 538 ALA A CA 1
ATOM 4256 C C . ALA A 1 538 ? -24.495 -1.673 18.578 1.00 97.62 538 ALA A C 1
ATOM 4258 O O . ALA A 1 538 ? -25.048 -0.578 18.729 1.00 97.62 538 ALA A O 1
ATOM 4259 N N . SER A 1 539 ? -23.880 -2.312 19.575 1.00 97.69 539 SER A N 1
ATOM 4260 C CA . SER A 1 539 ? -23.791 -1.749 20.928 1.00 97.69 539 SER A CA 1
ATOM 4261 C C . SER A 1 539 ? -23.018 -0.424 20.932 1.00 97.69 539 SER A C 1
ATOM 4263 O O . SER A 1 539 ? -22.174 -0.189 20.067 1.00 97.69 539 SER A O 1
ATOM 4265 N N . LEU A 1 540 ? -23.263 0.448 21.919 1.00 97.44 540 LEU A N 1
ATOM 4266 C CA . LEU A 1 540 ? -22.536 1.722 22.026 1.00 97.44 540 LEU A CA 1
ATOM 4267 C C . LEU A 1 540 ? -21.016 1.514 22.101 1.00 97.44 540 LEU A C 1
ATOM 4269 O O . LEU A 1 540 ? -20.280 2.241 21.443 1.00 97.44 540 LEU A O 1
ATOM 4273 N N . ALA A 1 541 ? -20.559 0.490 22.828 1.00 97.00 541 ALA A N 1
ATOM 4274 C CA . ALA A 1 541 ? -19.142 0.145 22.924 1.00 97.00 541 ALA A CA 1
ATOM 4275 C C . ALA A 1 541 ? -18.553 -0.265 21.561 1.00 97.00 541 ALA A C 1
ATOM 4277 O O . ALA A 1 541 ? -17.502 0.237 21.166 1.00 97.00 541 ALA A O 1
ATOM 4278 N N . GLU A 1 542 ? -19.261 -1.111 20.804 1.00 96.88 542 GLU A N 1
ATOM 4279 C CA . GLU A 1 542 ? -18.841 -1.522 19.457 1.00 96.88 542 GLU A CA 1
ATOM 4280 C C . GLU A 1 542 ? -18.808 -0.316 18.501 1.00 96.88 542 GLU A C 1
ATOM 4282 O O . GLU A 1 542 ? -17.847 -0.125 17.757 1.00 96.88 542 GLU A O 1
ATOM 4287 N N . GLN A 1 543 ? -19.819 0.559 18.555 1.00 97.81 543 GLN A N 1
ATOM 4288 C CA . GLN A 1 543 ? -19.840 1.787 17.756 1.00 97.81 543 GLN A CA 1
ATOM 4289 C C . GLN A 1 543 ? -18.664 2.713 18.100 1.00 97.81 543 GLN A C 1
ATOM 4291 O O . GLN A 1 543 ? -18.050 3.291 17.201 1.00 97.81 543 GLN A O 1
ATOM 4296 N N . GLU A 1 544 ? -18.331 2.867 19.382 1.00 96.56 544 GLU A N 1
ATOM 4297 C CA . GLU A 1 544 ? -17.189 3.669 19.824 1.00 96.56 544 GLU A CA 1
ATOM 4298 C C . GLU A 1 544 ? -15.854 3.098 19.334 1.00 96.56 544 GLU A C 1
ATOM 4300 O O . GLU A 1 544 ? -14.998 3.872 18.891 1.00 96.56 544 GLU A O 1
ATOM 4305 N N . GLU A 1 545 ? -15.696 1.772 19.312 1.00 95.38 545 GLU A N 1
ATOM 4306 C CA . GLU A 1 545 ? -14.522 1.103 18.742 1.00 95.38 545 GLU A CA 1
ATOM 4307 C C . GLU A 1 545 ? -14.394 1.371 17.233 1.00 95.38 545 GLU A C 1
ATOM 4309 O O . GLU A 1 545 ? -13.334 1.810 16.766 1.00 95.38 545 GLU A O 1
ATOM 4314 N N . MET A 1 546 ? -15.488 1.221 16.474 1.00 97.38 546 MET A N 1
ATOM 4315 C CA . MET A 1 546 ? -15.514 1.543 15.039 1.00 97.38 546 MET A CA 1
ATOM 4316 C C . MET A 1 546 ? -15.127 3.009 14.789 1.00 97.38 546 MET A C 1
ATOM 4318 O O . MET A 1 546 ? -14.302 3.319 13.921 1.00 97.38 546 MET A O 1
ATOM 4322 N N . VAL A 1 547 ? -15.693 3.934 15.575 1.00 97.00 547 VAL A N 1
ATOM 4323 C CA . VAL A 1 547 ? -15.404 5.374 15.486 1.00 97.00 547 VAL A CA 1
ATOM 4324 C C . VAL A 1 547 ? -13.943 5.668 15.812 1.00 97.00 547 VAL A C 1
ATOM 4326 O O . VAL A 1 547 ? -13.318 6.482 15.116 1.00 97.00 547 VAL A O 1
ATOM 4329 N N . ALA A 1 548 ? -13.386 5.023 16.839 1.00 94.88 548 ALA A N 1
ATOM 4330 C CA . ALA A 1 548 ? -11.993 5.170 17.235 1.00 94.88 548 ALA A CA 1
ATOM 4331 C C . ALA A 1 548 ? -11.046 4.675 16.134 1.00 94.88 548 ALA A C 1
ATOM 4333 O O . ALA A 1 548 ? -10.122 5.402 15.757 1.00 94.88 548 ALA A O 1
ATOM 4334 N N . GLY A 1 549 ? -11.311 3.507 15.544 1.00 94.50 549 GLY A N 1
ATOM 4335 C CA . GLY A 1 549 ? -10.520 2.974 14.434 1.00 94.50 549 GLY A CA 1
ATOM 4336 C C . GLY A 1 549 ? -10.544 3.882 13.198 1.00 94.50 549 GLY A C 1
ATOM 4337 O O . GLY A 1 549 ? -9.490 4.331 12.732 1.00 94.50 549 GLY A O 1
ATOM 4338 N N . LEU A 1 550 ? -11.737 4.281 12.736 1.00 95.81 550 LEU A N 1
ATOM 4339 C CA . LEU A 1 550 ? -11.903 5.210 11.608 1.00 95.81 550 LEU A CA 1
ATOM 4340 C C . LEU A 1 550 ? -11.189 6.546 11.846 1.00 95.81 550 LEU A C 1
ATOM 4342 O O . LEU A 1 550 ? -10.519 7.089 10.956 1.00 95.81 550 LEU A O 1
ATOM 4346 N N . SER A 1 551 ? -11.324 7.092 13.059 1.00 94.31 551 SER A N 1
ATOM 4347 C CA . SER A 1 551 ? -10.698 8.352 13.481 1.00 94.31 551 SER A CA 1
ATOM 4348 C C . SER A 1 551 ? -9.182 8.229 13.627 1.00 94.31 551 SER A C 1
ATOM 4350 O O . SER A 1 551 ? -8.461 9.212 13.416 1.00 94.31 551 SER A O 1
ATOM 4352 N N . GLY A 1 552 ? -8.702 7.005 13.824 1.00 89.12 552 GLY A N 1
ATOM 4353 C CA . GLY A 1 552 ? -7.379 6.695 14.317 1.00 89.12 552 GLY A CA 1
ATOM 4354 C C . GLY A 1 552 ? -7.387 6.794 15.827 1.00 89.12 552 GLY A C 1
ATOM 4355 O O . GLY A 1 552 ? -7.601 7.875 16.380 1.00 89.12 552 GLY A O 1
ATOM 4356 N N . VAL A 1 553 ? -7.094 5.677 16.484 1.00 79.06 553 VAL A N 1
ATOM 4357 C CA . VAL A 1 553 ? -6.702 5.699 17.887 1.00 79.06 553 VAL A CA 1
ATOM 4358 C C . VAL A 1 553 ? -5.488 6.620 17.953 1.00 79.06 553 VAL A C 1
ATOM 4360 O O . VAL A 1 553 ? -4.554 6.472 17.151 1.00 79.06 553 VAL A O 1
ATOM 4363 N N . LYS A 1 554 ? -5.501 7.618 18.848 1.00 66.06 554 LYS A N 1
ATOM 4364 C CA . LYS A 1 554 ? -4.249 8.290 19.210 1.00 66.06 554 LYS A CA 1
ATOM 4365 C C . LYS A 1 554 ? -3.342 7.156 19.637 1.00 66.06 554 LYS A C 1
ATOM 4367 O O . LYS A 1 554 ? -3.627 6.566 20.674 1.00 66.06 554 LYS A O 1
ATOM 4372 N N . LYS A 1 555 ? -2.356 6.796 18.800 1.00 56.69 555 LYS A N 1
ATOM 4373 C CA . LYS A 1 555 ? -1.428 5.718 19.135 1.00 56.69 555 LYS A CA 1
ATOM 4374 C C . LYS A 1 555 ? -1.027 5.982 20.581 1.00 56.69 555 LYS A C 1
ATOM 4376 O O . LYS A 1 555 ? -0.653 7.139 20.834 1.00 56.69 555 LYS A O 1
ATOM 4381 N N . PRO A 1 556 ? -1.205 5.016 21.506 1.00 51.91 556 PRO A N 1
ATOM 4382 C CA . PRO A 1 556 ? -0.667 5.191 22.843 1.00 51.91 556 PRO A CA 1
ATOM 4383 C C . PRO A 1 556 ? 0.751 5.692 22.623 1.00 51.91 556 PRO A C 1
ATOM 4385 O O . PRO A 1 556 ? 1.431 5.182 21.723 1.00 51.91 556 PRO A O 1
ATOM 4388 N N . SER A 1 557 ? 1.089 6.815 23.269 1.00 52.12 557 SER A N 1
ATOM 4389 C CA . SER A 1 557 ? 2.440 7.369 23.201 1.00 52.12 557 SER A CA 1
ATOM 4390 C C . SER A 1 557 ? 3.352 6.170 23.352 1.00 52.12 557 SER A C 1
ATOM 4392 O O . SER A 1 557 ? 3.264 5.533 24.395 1.00 52.12 557 SER A O 1
ATOM 4394 N N . MET A 1 558 ? 4.061 5.773 22.284 1.00 53.28 558 MET A N 1
ATOM 4395 C CA . MET A 1 558 ? 4.882 4.567 22.342 1.00 53.28 558 MET A CA 1
ATOM 4396 C C . MET A 1 558 ? 5.778 4.784 23.546 1.00 53.28 558 MET A C 1
ATOM 4398 O O . MET A 1 558 ? 6.519 5.771 23.564 1.00 53.28 558 MET A O 1
ATOM 4402 N N . GLU A 1 559 ? 5.622 3.944 24.564 1.00 55.97 559 GLU A N 1
ATOM 4403 C CA . GLU A 1 559 ? 6.581 3.896 25.648 1.00 55.97 559 GLU A CA 1
ATOM 4404 C C . GLU A 1 559 ? 7.891 3.550 24.964 1.00 55.97 559 GLU A C 1
ATOM 4406 O O . GLU A 1 559 ? 8.039 2.498 24.344 1.00 55.97 559 GLU A O 1
ATOM 4411 N N . CYS A 1 560 ? 8.768 4.545 24.896 1.00 58.19 560 CYS A N 1
ATOM 4412 C CA . CYS A 1 560 ? 10.109 4.350 24.403 1.00 58.19 560 CYS A CA 1
ATOM 4413 C C . CYS A 1 560 ? 10.823 3.647 25.555 1.00 58.19 560 CYS A C 1
ATOM 4415 O O . CYS A 1 560 ? 10.923 4.277 26.612 1.00 58.19 560 CYS A O 1
ATOM 4417 N N . PRO A 1 561 ? 11.257 2.382 25.394 1.00 73.12 561 PRO A N 1
ATOM 4418 C CA . PRO A 1 561 ? 12.009 1.690 26.432 1.00 73.12 561 PRO A CA 1
ATOM 4419 C C . PRO A 1 561 ? 13.162 2.575 26.906 1.00 73.12 561 PRO A C 1
ATOM 4421 O O . PRO A 1 561 ? 13.762 3.288 26.086 1.00 73.12 561 PRO A O 1
ATOM 4424 N N . GLU A 1 562 ? 13.434 2.573 28.211 1.00 70.00 562 GLU A N 1
ATOM 4425 C CA . GLU A 1 562 ? 14.469 3.422 28.814 1.00 70.00 562 GLU A CA 1
ATOM 4426 C C . GLU A 1 562 ? 15.820 3.197 28.131 1.00 70.00 562 GLU A C 1
ATOM 4428 O O . GLU A 1 562 ? 16.524 4.159 27.840 1.00 70.00 562 GLU A O 1
ATOM 4433 N N . GLU A 1 563 ? 16.099 1.969 27.693 1.00 70.12 563 GLU A N 1
ATOM 4434 C CA . GLU A 1 563 ? 17.325 1.601 26.990 1.00 70.12 563 GLU A CA 1
ATOM 4435 C C . GLU A 1 563 ? 17.494 2.349 25.656 1.00 70.12 563 GLU A C 1
ATOM 4437 O O . GLU A 1 563 ? 18.609 2.698 25.269 1.00 70.12 563 GLU A O 1
ATOM 4442 N N . ILE A 1 564 ? 16.402 2.634 24.931 1.00 67.25 564 ILE A N 1
ATOM 4443 C CA . ILE A 1 564 ? 16.458 3.412 23.679 1.00 67.25 564 ILE A CA 1
ATOM 4444 C C . ILE A 1 564 ? 16.718 4.892 23.983 1.00 67.25 564 ILE A C 1
ATOM 4446 O O . ILE A 1 564 ? 17.400 5.573 23.212 1.00 67.25 564 ILE A O 1
ATOM 4450 N N . ILE A 1 565 ? 16.176 5.393 25.095 1.00 72.56 565 ILE A N 1
ATOM 4451 C CA . ILE A 1 565 ? 16.386 6.770 25.550 1.00 72.56 565 ILE A CA 1
ATOM 4452 C C . ILE A 1 565 ? 17.842 6.956 25.983 1.00 72.56 565 ILE A C 1
ATOM 4454 O O . ILE A 1 565 ? 18.471 7.916 25.543 1.00 72.56 565 ILE A O 1
ATOM 4458 N N . GLU A 1 566 ? 18.385 6.023 26.763 1.00 77.56 566 GLU A N 1
ATOM 4459 C CA . GLU A 1 566 ? 19.791 5.994 27.180 1.00 77.56 566 GLU A CA 1
ATOM 4460 C C . GLU A 1 566 ? 20.722 5.913 25.966 1.00 77.56 566 GLU A C 1
ATOM 4462 O O . GLU A 1 566 ? 21.568 6.784 25.779 1.00 77.56 566 GLU A O 1
ATOM 4467 N N . CYS A 1 567 ? 20.478 4.975 25.040 1.00 70.75 567 CYS A N 1
ATOM 4468 C CA . CYS A 1 567 ? 21.259 4.871 23.804 1.00 70.75 567 CYS A CA 1
ATOM 4469 C C . CYS A 1 567 ? 21.229 6.163 22.971 1.00 70.75 567 CYS A C 1
ATOM 4471 O O . CYS A 1 567 ? 22.203 6.484 22.292 1.00 70.75 567 CYS A O 1
ATOM 4473 N N . PHE A 1 568 ? 20.112 6.901 22.979 1.00 75.94 568 PHE A N 1
ATOM 4474 C CA . PHE A 1 568 ? 20.015 8.191 22.296 1.00 75.94 568 PHE A CA 1
ATOM 4475 C C . PHE A 1 568 ? 20.784 9.299 23.032 1.00 75.94 568 PHE A C 1
ATOM 4477 O O . PHE A 1 568 ? 21.400 10.146 22.382 1.00 75.94 568 PHE A O 1
ATOM 4484 N N . GLN A 1 569 ? 20.755 9.300 24.366 1.00 78.62 569 GLN A N 1
ATOM 4485 C CA . GLN A 1 569 ? 21.502 10.239 25.207 1.00 78.62 569 GLN A CA 1
ATOM 4486 C C . GLN A 1 569 ? 23.018 10.012 25.145 1.00 78.62 569 GLN A C 1
ATOM 4488 O O . GLN A 1 569 ? 23.771 10.976 25.277 1.00 78.62 569 GLN A O 1
ATOM 4493 N N . ASP A 1 570 ? 23.448 8.786 24.855 1.00 81.12 570 ASP A N 1
ATOM 4494 C CA . ASP A 1 570 ? 24.855 8.418 24.673 1.00 81.12 570 ASP A CA 1
ATOM 4495 C C . ASP A 1 570 ? 25.417 8.778 23.287 1.00 81.12 570 ASP A C 1
ATOM 4497 O O . ASP A 1 570 ? 26.632 8.736 23.071 1.00 81.12 570 ASP A O 1
ATOM 4501 N N . LEU A 1 571 ? 24.567 9.160 22.325 1.00 69.56 571 LEU A N 1
ATOM 4502 C CA . LEU A 1 571 ? 25.043 9.693 21.046 1.00 69.56 571 LEU A CA 1
ATOM 4503 C C . LEU A 1 571 ? 25.778 11.017 21.270 1.00 69.56 571 LEU A C 1
ATOM 4505 O O . LEU A 1 571 ? 25.400 11.816 22.122 1.00 69.56 571 LEU A O 1
ATOM 4509 N N . ASP A 1 572 ? 26.785 11.316 20.454 1.00 83.25 572 ASP A N 1
ATOM 4510 C CA . ASP A 1 572 ? 27.450 12.614 20.531 1.00 83.25 572 ASP A CA 1
ATOM 4511 C C . ASP A 1 572 ? 26.473 13.773 20.218 1.00 83.25 572 ASP A C 1
ATOM 4513 O O . ASP A 1 572 ? 25.519 13.607 19.445 1.00 83.25 572 ASP A O 1
ATOM 4517 N N . PRO A 1 573 ? 26.704 14.984 20.765 1.00 80.31 573 PRO A N 1
ATOM 4518 C CA . PRO A 1 573 ? 25.792 16.115 20.597 1.00 80.31 573 PRO A CA 1
ATOM 4519 C C . PRO A 1 573 ? 25.507 16.490 19.137 1.00 80.31 573 PRO A C 1
ATOM 4521 O O . PRO A 1 573 ? 24.420 16.986 18.837 1.00 80.31 573 PRO A O 1
ATOM 4524 N N . ALA A 1 574 ? 26.448 16.248 18.217 1.00 75.38 574 ALA A N 1
ATOM 4525 C CA . ALA A 1 574 ? 26.243 16.531 16.800 1.00 75.38 574 ALA A CA 1
ATOM 4526 C C . ALA A 1 574 ? 25.240 15.546 16.179 1.00 75.38 574 ALA A C 1
ATOM 4528 O O . ALA A 1 574 ? 24.372 15.971 15.416 1.00 75.38 574 ALA A O 1
ATOM 4529 N N . ASN A 1 575 ? 25.287 14.267 16.560 1.00 69.06 575 ASN A N 1
ATOM 4530 C CA . ASN A 1 575 ? 24.309 13.259 16.155 1.00 69.06 575 ASN A CA 1
ATOM 4531 C C . ASN A 1 575 ? 22.952 13.421 16.855 1.00 69.06 575 ASN A C 1
ATOM 4533 O O . ASN A 1 575 ? 21.920 13.300 16.195 1.00 69.06 575 ASN A O 1
ATOM 4537 N N . GLN A 1 576 ? 22.915 13.815 18.131 1.00 67.06 576 GLN A N 1
ATOM 4538 C CA . GLN A 1 576 ? 21.657 14.155 18.816 1.00 67.06 576 GLN A CA 1
ATOM 4539 C C . GLN A 1 576 ? 20.929 15.352 18.178 1.00 67.06 576 GLN A C 1
ATOM 4541 O O . GLN A 1 576 ? 19.699 15.448 18.222 1.00 67.06 576 GLN A O 1
ATOM 4546 N N . GLN A 1 577 ? 21.687 16.297 17.610 1.00 68.00 577 GLN A N 1
ATOM 4547 C CA . GLN A 1 577 ? 21.165 17.479 16.917 1.00 68.00 577 GLN A CA 1
ATOM 4548 C C . GLN A 1 577 ? 21.004 17.271 15.405 1.00 68.00 577 GLN A C 1
ATOM 4550 O O . GLN A 1 577 ? 20.378 18.095 14.730 1.00 68.00 577 GLN A O 1
ATOM 4555 N N . ALA A 1 578 ? 21.532 16.175 14.855 1.00 67.56 578 ALA A N 1
ATOM 4556 C CA . ALA A 1 578 ? 21.390 15.861 13.447 1.00 67.56 578 ALA A CA 1
ATOM 4557 C C . ALA A 1 578 ? 19.917 15.592 13.121 1.00 67.56 578 ALA A C 1
ATOM 4559 O O . ALA A 1 578 ? 19.218 14.841 13.802 1.00 67.56 578 ALA A O 1
ATOM 4560 N N . GLY A 1 579 ? 19.440 16.167 12.012 1.00 49.47 579 GLY A N 1
ATOM 4561 C CA . GLY A 1 579 ? 18.034 16.078 11.604 1.00 49.47 579 GLY A CA 1
ATOM 4562 C C . GLY A 1 579 ? 17.499 14.654 11.383 1.00 49.47 579 GLY A C 1
ATOM 4563 O O . GLY A 1 579 ? 16.294 14.488 11.220 1.00 49.47 579 GLY A O 1
ATOM 4564 N N . TYR A 1 580 ? 18.366 13.637 11.387 1.00 51.53 580 TYR A N 1
ATOM 4565 C CA . TYR A 1 580 ? 17.997 12.228 11.253 1.00 51.53 580 TYR A CA 1
ATOM 4566 C C . TYR A 1 580 ? 17.414 11.626 12.539 1.00 51.53 580 TYR A C 1
ATOM 4568 O O . TYR A 1 580 ? 16.579 10.735 12.435 1.00 51.53 580 TYR A O 1
ATOM 4576 N N . PHE A 1 581 ? 17.787 12.124 13.725 1.00 55.38 581 PHE A N 1
ATOM 4577 C CA . PHE A 1 581 ? 17.297 11.593 15.004 1.00 55.38 581 PHE A CA 1
ATOM 4578 C C . PHE A 1 581 ? 16.278 12.496 15.710 1.00 55.38 581 PHE A C 1
ATOM 4580 O O . PHE A 1 581 ? 15.810 12.156 16.792 1.00 55.38 581 PHE A O 1
ATOM 4587 N N . ILE A 1 582 ? 15.863 13.609 15.094 1.00 63.81 582 ILE A N 1
ATOM 4588 C CA . ILE A 1 582 ? 14.853 14.522 15.664 1.00 63.81 582 ILE A CA 1
ATOM 4589 C C . ILE A 1 582 ? 13.568 13.785 16.066 1.00 63.81 582 ILE A C 1
ATOM 4591 O O . ILE A 1 582 ? 13.031 14.047 17.134 1.00 63.81 582 ILE A O 1
ATOM 4595 N N . GLY A 1 583 ? 13.106 12.819 15.265 1.00 61.72 583 GLY A N 1
ATOM 4596 C CA . GLY A 1 583 ? 11.913 12.037 15.606 1.00 61.72 583 GLY A CA 1
ATOM 4597 C C . GLY A 1 583 ? 12.095 11.160 16.851 1.00 61.72 583 GLY A C 1
ATOM 4598 O O . GLY A 1 583 ? 11.190 11.082 17.675 1.00 61.72 583 GLY A O 1
ATOM 4599 N N . LEU A 1 584 ? 13.273 10.549 17.012 1.00 63.59 584 LEU A N 1
ATOM 4600 C CA . LEU A 1 584 ? 13.644 9.774 18.202 1.00 63.59 584 LEU A CA 1
ATOM 4601 C C . LEU A 1 584 ? 13.814 10.681 19.423 1.00 63.59 584 LEU A C 1
ATOM 4603 O O . LEU A 1 584 ? 13.335 10.336 20.494 1.00 63.59 584 LEU A O 1
ATOM 4607 N N . LYS A 1 585 ? 14.391 11.874 19.248 1.00 71.06 585 LYS A N 1
ATOM 4608 C CA . LYS A 1 585 ? 14.484 12.904 20.288 1.00 71.06 585 LYS A CA 1
ATOM 4609 C C . LYS A 1 585 ? 13.107 13.362 20.764 1.00 71.06 585 LYS A C 1
ATOM 4611 O O . LYS A 1 585 ? 12.875 13.447 21.965 1.00 71.06 585 LYS A O 1
ATOM 4616 N N . ASP A 1 586 ? 12.194 13.642 19.835 1.00 73.81 586 ASP A N 1
ATOM 4617 C CA . ASP A 1 586 ? 10.825 14.056 20.149 1.00 73.81 586 ASP A CA 1
ATOM 4618 C C . ASP A 1 586 ? 10.055 12.922 20.839 1.00 73.81 586 ASP A C 1
ATOM 4620 O O . ASP A 1 586 ? 9.313 13.170 21.792 1.00 73.81 586 ASP A O 1
ATOM 4624 N N . MET A 1 587 ? 10.261 11.673 20.404 1.00 68.69 587 MET A N 1
ATOM 4625 C CA . MET A 1 587 ? 9.705 10.486 21.058 1.00 68.69 587 MET A CA 1
ATOM 4626 C C . MET A 1 587 ? 10.259 10.300 22.472 1.00 68.69 587 MET A C 1
ATOM 4628 O O . MET A 1 587 ? 9.469 10.173 23.401 1.00 68.69 587 MET A O 1
ATOM 4632 N N . ALA A 1 588 ? 11.579 10.358 22.652 1.00 69.56 588 ALA A N 1
ATOM 4633 C CA . ALA A 1 588 ? 12.239 10.244 23.949 1.00 69.56 588 ALA A CA 1
ATOM 4634 C C . ALA A 1 588 ? 11.794 11.362 24.900 1.00 69.56 588 ALA A C 1
ATOM 4636 O O . ALA A 1 588 ? 11.420 11.092 26.034 1.00 69.56 588 ALA A O 1
ATOM 4637 N N . ALA A 1 589 ? 11.723 12.610 24.428 1.00 77.12 589 ALA A N 1
ATOM 4638 C CA . ALA A 1 589 ? 11.233 13.736 25.220 1.00 77.12 589 ALA A CA 1
ATOM 4639 C C . ALA A 1 589 ? 9.745 13.598 25.583 1.00 77.12 589 ALA A C 1
ATOM 4641 O O . ALA A 1 589 ? 9.324 14.021 26.660 1.00 77.12 589 ALA A O 1
ATOM 4642 N N . THR A 1 590 ? 8.930 13.023 24.694 1.00 75.00 590 THR A N 1
ATOM 4643 C CA . THR A 1 590 ? 7.509 12.761 24.964 1.00 75.00 590 THR A CA 1
ATOM 4644 C C . THR A 1 590 ? 7.341 11.631 25.976 1.00 75.00 590 THR A C 1
ATOM 4646 O O . THR A 1 590 ? 6.555 11.786 26.907 1.00 75.00 590 THR A O 1
ATOM 4649 N N . ALA A 1 591 ? 8.112 10.549 25.845 1.00 71.31 591 ALA A N 1
ATOM 4650 C CA . ALA A 1 591 ? 8.141 9.435 26.788 1.00 71.31 591 ALA A CA 1
ATOM 4651 C C . ALA A 1 591 ? 8.642 9.884 28.168 1.00 71.31 591 ALA A C 1
ATOM 4653 O O . ALA A 1 591 ? 7.972 9.641 29.162 1.00 71.31 591 ALA A O 1
ATOM 4654 N N . GLN A 1 592 ? 9.729 10.659 28.237 1.00 76.25 592 GLN A N 1
ATOM 4655 C CA . GLN A 1 592 ? 10.222 11.245 29.489 1.00 76.25 592 GLN A CA 1
ATOM 4656 C C . GLN A 1 592 ? 9.185 12.153 30.146 1.00 76.25 592 GLN A C 1
ATOM 4658 O O . GLN A 1 592 ? 8.978 12.066 31.350 1.00 76.25 592 GLN A O 1
ATOM 4663 N N . LYS A 1 593 ? 8.488 13.002 29.377 1.00 80.50 593 LYS A N 1
ATOM 4664 C CA . LYS A 1 593 ? 7.395 13.824 29.919 1.00 80.50 593 LYS A CA 1
ATOM 4665 C C . LYS A 1 593 ? 6.220 12.980 30.399 1.00 80.50 593 LYS A C 1
ATOM 4667 O O . LYS A 1 593 ? 5.606 13.346 31.393 1.00 80.50 593 LYS A O 1
ATOM 4672 N N . ALA A 1 594 ? 5.889 11.893 29.705 1.00 73.69 594 ALA A N 1
ATOM 4673 C CA . ALA A 1 594 ? 4.846 10.971 30.136 1.00 73.69 594 ALA A CA 1
ATOM 4674 C C . ALA A 1 594 ? 5.248 10.272 31.443 1.00 73.69 594 ALA A C 1
ATOM 4676 O O . ALA A 1 594 ? 4.481 10.327 32.398 1.00 73.69 594 ALA A O 1
ATOM 4677 N N . ASN A 1 595 ? 6.474 9.752 31.538 1.00 71.06 595 ASN A N 1
ATOM 4678 C CA . ASN A 1 595 ? 7.009 9.120 32.746 1.00 71.06 595 ASN A CA 1
ATOM 4679 C C . ASN A 1 595 ? 7.103 10.114 33.909 1.00 71.06 595 ASN A C 1
ATOM 4681 O O . ASN A 1 595 ? 6.663 9.795 35.004 1.00 71.06 595 ASN A O 1
ATOM 4685 N N . GLN A 1 596 ? 7.558 11.349 33.666 1.00 76.56 596 GLN A N 1
ATOM 4686 C CA . GLN A 1 596 ? 7.538 12.431 34.659 1.00 76.56 596 GLN A CA 1
ATOM 4687 C C . GLN A 1 596 ? 6.115 12.791 35.097 1.00 76.56 596 GLN A C 1
ATOM 4689 O O . GLN A 1 596 ? 5.892 13.131 36.251 1.00 76.56 596 GLN A O 1
ATOM 4694 N N . GLN A 1 597 ? 5.132 12.738 34.194 1.00 73.00 597 GLN A N 1
ATOM 4695 C CA . GLN A 1 597 ? 3.730 12.966 34.545 1.00 73.00 597 GLN A CA 1
ATOM 4696 C C . GLN A 1 597 ? 3.117 11.795 35.313 1.00 73.00 597 GLN A C 1
ATOM 4698 O O . GLN A 1 597 ? 2.196 12.028 36.089 1.00 73.00 597 GLN A O 1
ATOM 4703 N N . VAL A 1 598 ? 3.577 10.564 35.086 1.00 70.31 598 VAL A N 1
ATOM 4704 C CA . VAL A 1 598 ? 3.148 9.370 35.826 1.00 70.31 598 VAL A CA 1
ATOM 4705 C C . VAL A 1 598 ? 3.809 9.334 37.205 1.00 70.31 598 VAL A C 1
ATOM 4707 O O . VAL A 1 598 ? 3.097 9.148 38.186 1.00 70.31 598 VAL A O 1
ATOM 4710 N N . SER A 1 599 ? 5.109 9.627 37.320 1.00 68.00 599 SER A N 1
ATOM 4711 C CA . SER A 1 599 ? 5.801 9.731 38.613 1.00 68.00 599 SER A CA 1
ATOM 4712 C C . SER A 1 599 ? 5.267 10.895 39.448 1.00 68.00 599 SER A C 1
ATOM 4714 O O . SER A 1 599 ? 4.913 10.704 40.603 1.00 68.00 599 SER A O 1
ATOM 4716 N N . ALA A 1 600 ? 5.029 12.060 38.835 1.00 62.38 600 ALA A N 1
ATOM 4717 C CA . ALA A 1 600 ? 4.356 13.183 39.495 1.00 62.38 600 ALA A CA 1
ATOM 4718 C C . ALA A 1 600 ? 2.864 12.929 39.793 1.00 62.38 600 ALA A C 1
ATOM 4720 O O . ALA A 1 600 ? 2.209 13.780 40.388 1.00 62.38 600 ALA A O 1
ATOM 4721 N N . ARG A 1 601 ? 2.282 11.812 39.332 1.00 52.97 601 ARG A N 1
ATOM 4722 C CA . ARG A 1 601 ? 0.931 11.368 39.712 1.00 52.97 601 ARG A CA 1
ATOM 4723 C C . ARG A 1 601 ? 0.959 10.286 40.788 1.00 52.97 601 ARG A C 1
ATOM 4725 O O . ARG A 1 601 ? 0.020 10.254 41.571 1.00 52.97 601 ARG A O 1
ATOM 4732 N N . GLY A 1 602 ? 1.990 9.442 40.832 1.00 46.09 602 GLY A N 1
ATOM 4733 C CA . GLY A 1 602 ? 2.139 8.375 41.828 1.00 46.09 602 GLY A CA 1
ATOM 4734 C C . GLY A 1 602 ? 2.170 8.898 43.264 1.00 46.09 602 GLY A C 1
ATOM 4735 O O . GLY A 1 602 ? 1.534 8.308 44.127 1.00 46.09 602 GLY A O 1
ATOM 4736 N N . ASP A 1 603 ? 2.775 10.067 43.479 1.00 51.56 603 ASP A N 1
ATOM 4737 C CA . ASP A 1 603 ? 2.860 10.693 44.807 1.00 51.56 603 ASP A CA 1
ATOM 4738 C C . ASP A 1 603 ? 1.665 11.616 45.141 1.00 51.56 603 ASP A C 1
ATOM 4740 O O . ASP A 1 603 ? 1.591 12.181 46.227 1.00 51.56 603 ASP A O 1
ATOM 4744 N N . ASP A 1 604 ? 0.715 11.792 44.214 1.00 44.94 604 ASP A N 1
ATOM 4745 C CA . ASP A 1 604 ? -0.219 12.935 44.205 1.00 44.94 604 ASP A CA 1
ATOM 4746 C C . ASP A 1 604 ? -1.707 12.506 44.155 1.00 44.94 604 ASP A C 1
ATOM 4748 O O . ASP A 1 604 ? -2.615 13.345 44.085 1.00 44.94 604 ASP A O 1
ATOM 4752 N N . ILE A 1 605 ? -1.985 11.192 44.172 1.00 48.03 605 ILE A N 1
ATOM 4753 C CA . ILE A 1 605 ? -3.353 10.635 44.124 1.00 48.03 605 ILE A CA 1
ATOM 4754 C C . ILE A 1 605 ? -4.115 10.851 45.442 1.00 48.03 605 ILE A C 1
ATOM 4756 O O . ILE A 1 605 ? -5.332 11.024 45.389 1.00 48.03 605 ILE A O 1
ATOM 4760 N N . ASP A 1 606 ? -3.430 11.007 46.578 1.00 47.78 606 ASP A N 1
ATOM 4761 C CA . ASP A 1 606 ? -4.092 11.314 47.859 1.00 47.78 606 ASP A CA 1
ATOM 4762 C C . ASP A 1 606 ? -4.414 12.808 48.068 1.00 47.78 606 ASP A C 1
ATOM 4764 O O . ASP A 1 606 ? -5.182 13.168 48.958 1.00 47.78 606 ASP A O 1
ATOM 4768 N N . VAL A 1 607 ? -3.901 13.714 47.224 1.00 50.75 607 VAL A N 1
ATOM 4769 C CA . VAL A 1 607 ? -4.063 15.171 47.431 1.00 50.75 607 VAL A CA 1
ATOM 4770 C C . VAL A 1 607 ? -5.130 15.789 46.512 1.00 50.75 607 VAL A C 1
ATOM 4772 O O . VAL A 1 607 ? -5.697 16.847 46.801 1.00 50.75 607 VAL A O 1
ATOM 4775 N N . ARG A 1 608 ? -5.491 15.136 45.399 1.00 44.06 608 ARG A N 1
ATOM 4776 C CA . ARG A 1 608 ? -6.335 15.762 44.357 1.00 44.06 608 ARG A CA 1
ATOM 4777 C C . ARG A 1 608 ? -7.837 15.807 44.626 1.00 44.06 608 ARG A C 1
ATOM 4779 O O . ARG A 1 608 ? -8.523 16.545 43.917 1.00 44.06 608 ARG A O 1
ATOM 4786 N N . SER A 1 609 ? -8.347 15.124 45.649 1.00 43.75 609 SER A N 1
ATOM 4787 C CA . SER A 1 609 ? -9.737 15.305 46.099 1.00 43.75 609 SER A CA 1
ATOM 4788 C C . SER A 1 609 ? -9.938 16.591 46.916 1.00 43.75 609 SER A C 1
ATOM 4790 O O . SER A 1 609 ? -11.076 16.985 47.161 1.00 43.75 609 SER A O 1
ATOM 4792 N N . SER A 1 610 ? -8.864 17.317 47.257 1.00 47.25 610 SER A N 1
ATOM 4793 C CA . SER A 1 610 ? -8.950 18.621 47.918 1.00 47.25 610 SER A CA 1
ATOM 4794 C C . SER A 1 610 ? -7.987 19.636 47.296 1.00 47.25 610 SER A C 1
ATOM 4796 O O . SER A 1 610 ? -6.960 19.997 47.860 1.00 47.25 610 SER A O 1
ATOM 4798 N N . LYS A 1 611 ? -8.329 20.186 46.122 1.00 49.44 611 LYS A N 1
ATOM 4799 C CA . LYS A 1 611 ? -7.690 21.433 45.658 1.00 49.44 611 LYS A CA 1
ATOM 4800 C C . LYS A 1 611 ? -8.110 22.600 46.563 1.00 49.44 611 LYS A C 1
ATOM 4802 O O . LYS A 1 611 ? -8.901 23.451 46.169 1.00 49.44 611 LYS A O 1
ATOM 4807 N N . LYS A 1 612 ? -7.574 22.640 47.785 1.00 56.22 612 LYS A N 1
ATOM 4808 C CA . LYS A 1 612 ? -7.511 23.850 48.600 1.00 56.22 612 LYS A CA 1
ATOM 4809 C C . LYS A 1 612 ? -6.565 24.801 47.878 1.00 56.22 612 LYS A C 1
ATOM 4811 O O . LYS A 1 612 ? -5.416 24.465 47.604 1.00 56.22 612 LYS A O 1
ATOM 4816 N N . HIS A 1 613 ? -7.077 25.960 47.493 1.00 65.06 613 HIS A N 1
ATOM 4817 C CA . HIS A 1 613 ? -6.267 27.019 46.915 1.00 65.06 613 HIS A CA 1
ATOM 4818 C C . HIS A 1 613 ? -5.131 27.375 47.888 1.00 65.06 613 HIS A C 1
ATOM 4820 O O . HIS A 1 613 ? -5.387 27.729 49.035 1.00 65.06 613 HIS A O 1
ATOM 4826 N N . TYR A 1 614 ? -3.880 27.209 47.453 1.00 75.25 614 TYR A N 1
ATOM 4827 C CA . TYR A 1 614 ? -2.709 27.378 48.312 1.00 75.25 614 TYR A CA 1
ATOM 4828 C C . TYR A 1 614 ? -2.235 28.836 48.297 1.00 75.25 614 TYR A C 1
ATOM 4830 O O . TYR A 1 614 ? -1.710 29.304 47.284 1.00 75.25 614 TYR A O 1
ATOM 4838 N N . THR A 1 615 ? -2.404 29.534 49.423 1.00 84.38 615 THR A N 1
ATOM 4839 C CA . THR A 1 615 ? -1.662 30.766 49.728 1.00 84.38 615 THR A CA 1
ATOM 4840 C C . THR A 1 615 ? -0.333 30.370 50.374 1.00 84.38 615 THR A C 1
ATOM 4842 O O . THR A 1 615 ? -0.365 29.655 51.379 1.00 84.38 615 THR A O 1
ATOM 4845 N N . PRO A 1 616 ? 0.825 30.824 49.861 1.00 84.56 616 PRO A N 1
ATOM 4846 C CA . PRO A 1 616 ? 2.098 30.665 50.561 1.00 84.56 616 PRO A CA 1
ATOM 4847 C C . PRO A 1 616 ? 2.008 31.188 51.998 1.00 84.56 616 PRO A C 1
ATOM 4849 O O . PRO A 1 616 ? 1.391 32.230 52.231 1.00 84.56 616 PRO A O 1
ATOM 4852 N N . LYS A 1 617 ? 2.596 30.471 52.963 1.00 83.75 617 LYS A N 1
ATOM 4853 C CA . LYS A 1 617 ? 2.437 30.766 54.400 1.00 83.75 617 LYS A CA 1
ATOM 4854 C C . LYS A 1 617 ? 2.860 32.190 54.756 1.00 83.75 617 LYS A C 1
ATOM 4856 O O . LYS A 1 617 ? 2.276 32.807 55.638 1.00 83.75 617 LYS A O 1
ATOM 4861 N N . GLU A 1 618 ? 3.826 32.717 54.023 1.00 85.31 618 GLU A N 1
ATOM 4862 C CA . GLU A 1 618 ? 4.398 34.047 54.184 1.00 85.31 618 GLU A CA 1
ATOM 4863 C C . GLU A 1 618 ? 3.405 35.144 53.784 1.00 85.31 618 GLU A C 1
ATOM 4865 O O . GLU A 1 618 ? 3.438 36.231 54.347 1.00 85.31 618 GLU A O 1
ATOM 4870 N N . LEU A 1 619 ? 2.493 34.861 52.845 1.00 88.00 619 LEU A N 1
ATOM 4871 C CA . LEU A 1 619 ? 1.484 35.815 52.370 1.00 88.00 619 LEU A CA 1
ATOM 4872 C C . LEU A 1 619 ? 0.197 35.791 53.205 1.00 88.00 619 LEU A C 1
ATOM 4874 O O . LEU A 1 619 ? -0.612 36.709 53.093 1.00 88.00 619 LEU A O 1
ATOM 4878 N N . ILE A 1 620 ? -0.005 34.769 54.046 1.00 90.69 620 ILE A N 1
ATOM 4879 C CA . ILE A 1 620 ? -1.196 34.630 54.901 1.00 90.69 620 ILE A CA 1
ATOM 4880 C C . ILE A 1 620 ? -1.425 35.853 55.812 1.00 90.69 620 ILE A C 1
ATOM 4882 O O . ILE A 1 620 ? -2.564 36.320 55.868 1.00 90.69 620 ILE A O 1
ATOM 4886 N N . PRO A 1 621 ? -0.399 36.429 56.475 1.00 91.81 621 PRO A N 1
ATOM 4887 C CA . PRO A 1 621 ? -0.573 37.612 57.319 1.00 91.81 621 PRO A CA 1
ATOM 4888 C C . PRO A 1 621 ? -1.057 38.858 56.565 1.00 91.81 621 PRO A C 1
ATOM 4890 O O . PRO A 1 621 ? -1.604 39.757 57.193 1.00 91.81 621 PRO A O 1
ATOM 4893 N N . LEU A 1 622 ? -0.866 38.913 55.239 1.00 89.75 622 LEU A N 1
ATOM 4894 C CA . LEU A 1 622 ? -1.286 40.040 54.402 1.00 89.75 622 LEU A CA 1
ATOM 4895 C C . LEU A 1 622 ? -2.750 39.943 53.954 1.00 89.75 622 LEU A C 1
ATOM 4897 O O . LEU A 1 622 ? -3.297 40.916 53.436 1.00 89.75 622 LEU A O 1
ATOM 4901 N N . LEU A 1 623 ? -3.387 38.780 54.104 1.00 92.31 623 LEU A N 1
ATOM 4902 C CA . LEU A 1 623 ? -4.785 38.597 53.726 1.00 92.31 623 LEU A CA 1
ATOM 4903 C C . LEU A 1 623 ? -5.723 39.229 54.765 1.00 92.31 623 LEU A C 1
ATOM 4905 O O . LEU A 1 623 ? -5.451 39.131 55.966 1.00 92.31 623 LEU A O 1
ATOM 4909 N N . PRO A 1 624 ? -6.877 39.771 54.341 1.00 89.81 624 PRO A N 1
ATOM 4910 C CA . PRO A 1 624 ? -7.961 40.092 55.261 1.00 89.81 624 PRO A CA 1
ATOM 4911 C C . PRO A 1 624 ? -8.311 38.890 56.155 1.00 89.81 624 PRO A C 1
ATOM 4913 O O . PRO A 1 624 ? -8.340 37.741 55.702 1.00 89.81 624 PRO A O 1
ATOM 4916 N N . GLY A 1 625 ? -8.494 39.140 57.454 1.00 86.44 625 GLY A N 1
ATOM 4917 C CA . GLY A 1 625 ? -8.699 38.094 58.463 1.00 86.44 625 GLY A CA 1
ATOM 4918 C C . GLY A 1 625 ? -7.507 37.148 58.675 1.00 86.44 625 GLY A C 1
ATOM 4919 O O . GLY A 1 625 ? -7.681 36.084 59.268 1.00 86.44 625 GLY A O 1
ATOM 4920 N N . LYS A 1 626 ? -6.301 37.484 58.191 1.00 88.00 626 LYS A N 1
ATOM 4921 C CA . LYS A 1 626 ? -5.059 36.707 58.384 1.00 88.00 626 LYS A CA 1
ATOM 4922 C C . LYS A 1 626 ? -5.186 35.234 57.960 1.00 88.00 626 LYS A C 1
ATOM 4924 O O . LYS A 1 626 ? -4.675 34.334 58.621 1.00 88.00 626 LYS A O 1
ATOM 4929 N N . GLY A 1 627 ? -5.920 34.988 56.872 1.00 83.94 627 GLY A N 1
ATOM 4930 C CA . GLY A 1 627 ? -6.168 33.653 56.312 1.00 83.94 627 GLY A CA 1
ATOM 4931 C C . GLY A 1 627 ? -7.280 32.843 56.981 1.00 83.94 627 GLY A C 1
ATOM 4932 O O . GLY A 1 627 ? -7.530 31.720 56.553 1.00 83.94 627 GLY A O 1
ATOM 4933 N N . SER A 1 628 ? -7.965 33.394 57.989 1.00 86.00 628 SER A N 1
ATOM 4934 C CA . SER A 1 628 ? -9.156 32.761 58.579 1.00 86.00 628 SER A CA 1
ATOM 4935 C C . SER A 1 628 ? -10.400 32.872 57.691 1.00 86.00 628 SER A C 1
ATOM 4937 O O . SER A 1 628 ? -11.317 32.063 57.816 1.00 86.00 628 SER A O 1
ATOM 4939 N N . LEU A 1 629 ? -10.429 33.840 56.766 1.00 85.31 629 LEU A N 1
ATOM 4940 C CA . LEU A 1 629 ? -11.534 34.005 55.827 1.00 85.31 629 LEU A CA 1
ATOM 4941 C C . LEU A 1 629 ? -11.519 32.893 54.777 1.00 85.31 629 LEU A C 1
ATOM 4943 O O . LEU A 1 629 ? -10.630 32.817 53.922 1.00 85.31 629 LEU A O 1
ATOM 4947 N N . GLU A 1 630 ? -12.547 32.049 54.815 1.00 80.75 630 GLU A N 1
ATOM 4948 C CA . GLU A 1 630 ? -12.704 30.963 53.859 1.00 80.75 630 GLU A CA 1
ATOM 4949 C C . GLU A 1 630 ? -12.788 31.523 52.427 1.00 80.75 630 GLU A C 1
ATOM 4951 O O . GLU A 1 630 ? -13.555 32.440 52.140 1.00 80.75 630 GLU A O 1
ATOM 4956 N N . ARG A 1 631 ? -11.992 30.963 51.506 1.00 84.56 631 ARG A N 1
ATOM 4957 C CA . ARG A 1 631 ? -11.888 31.386 50.090 1.00 84.56 631 ARG A CA 1
ATOM 4958 C C . ARG A 1 631 ? -11.246 32.762 49.846 1.00 84.56 631 ARG A C 1
ATOM 4960 O O . ARG A 1 631 ? -11.278 33.226 48.706 1.00 84.56 631 ARG A O 1
ATOM 4967 N N . CYS A 1 632 ? -10.606 33.373 50.846 1.00 91.44 632 CYS A N 1
ATOM 4968 C CA . CYS A 1 632 ? -9.689 34.495 50.635 1.00 91.44 632 CYS A CA 1
ATOM 4969 C C . CYS A 1 632 ? -8.250 33.977 50.490 1.00 91.44 632 CYS A C 1
ATOM 4971 O O . CYS A 1 632 ? -7.693 33.421 51.435 1.00 91.44 632 CYS A O 1
ATOM 4973 N N . PHE A 1 633 ? -7.639 34.116 49.312 1.00 92.81 633 PHE A N 1
ATOM 4974 C CA . PHE A 1 633 ? -6.291 33.589 49.058 1.00 92.81 633 PHE A CA 1
ATOM 4975 C C . PHE A 1 633 ? -5.539 34.369 47.977 1.00 92.81 633 PHE A C 1
ATOM 4977 O O . PHE A 1 633 ? -6.147 35.013 47.123 1.00 92.81 633 PHE A O 1
ATOM 4984 N N . ILE A 1 634 ? -4.205 34.286 47.988 1.00 92.75 634 ILE A N 1
ATOM 4985 C CA . ILE A 1 634 ? -3.338 34.829 46.930 1.00 92.75 634 ILE A CA 1
ATOM 4986 C C . ILE A 1 634 ? -2.575 33.682 46.273 1.00 92.75 634 ILE A C 1
ATOM 4988 O O . ILE A 1 634 ? -1.885 32.917 46.941 1.00 92.75 634 ILE A O 1
ATOM 4992 N N . GLN A 1 635 ? -2.648 33.607 44.946 1.00 89.12 635 GLN A N 1
ATOM 4993 C CA . GLN A 1 635 ? -1.899 32.661 44.129 1.00 89.12 635 GLN A CA 1
ATOM 4994 C C . GLN A 1 635 ? -0.830 33.393 43.307 1.00 89.12 635 GLN A C 1
ATOM 4996 O O . GLN A 1 635 ? -1.118 34.397 42.657 1.00 89.12 635 GLN A O 1
ATOM 5001 N N . ARG A 1 636 ? 0.403 32.872 43.287 1.00 84.75 636 ARG A N 1
ATOM 5002 C CA . ARG A 1 636 ? 1.500 33.382 42.447 1.00 84.75 636 ARG A CA 1
ATOM 5003 C C . ARG A 1 636 ? 1.754 32.441 41.273 1.00 84.75 636 ARG A C 1
ATOM 5005 O O . ARG A 1 636 ? 1.997 31.252 41.467 1.00 84.75 636 ARG A O 1
ATOM 5012 N N . HIS A 1 637 ? 1.745 32.960 40.048 1.00 78.00 637 HIS A N 1
ATOM 5013 C CA . HIS A 1 637 ? 2.109 32.174 38.871 1.00 78.00 637 HIS A CA 1
ATOM 5014 C C . HIS A 1 637 ? 3.638 31.981 38.817 1.00 78.00 637 HIS A C 1
ATOM 5016 O O . HIS A 1 637 ? 4.360 32.978 38.754 1.00 78.00 637 HIS A O 1
ATOM 5022 N N . PRO A 1 638 ? 4.162 30.741 38.748 1.00 70.19 638 PRO A N 1
ATOM 5023 C CA . PRO A 1 638 ? 5.598 30.476 38.904 1.00 70.19 638 PRO A CA 1
ATOM 5024 C C . PRO A 1 638 ? 6.457 31.093 37.792 1.00 70.19 638 PRO A C 1
ATOM 5026 O O . PRO A 1 638 ? 7.516 31.643 38.064 1.00 70.19 638 PRO A O 1
ATOM 5029 N N . VAL A 1 639 ? 5.980 31.050 36.541 1.00 67.31 639 VAL A N 1
ATOM 5030 C CA . VAL A 1 639 ? 6.732 31.553 35.372 1.00 67.31 639 VAL A CA 1
ATOM 5031 C C . VAL A 1 639 ? 6.589 33.065 35.178 1.00 67.31 639 VAL A C 1
ATOM 5033 O O . VAL A 1 639 ? 7.573 33.767 34.967 1.00 67.31 639 VAL A O 1
ATOM 5036 N N . ASN A 1 640 ? 5.359 33.580 35.247 1.00 69.69 640 ASN A N 1
ATOM 5037 C CA . ASN A 1 640 ? 5.066 34.976 34.917 1.00 69.69 640 ASN A CA 1
ATOM 5038 C C . ASN A 1 640 ? 5.215 35.926 36.111 1.00 69.69 640 ASN A C 1
ATOM 5040 O O . ASN A 1 640 ? 5.101 37.135 35.922 1.00 69.69 640 ASN A O 1
ATOM 5044 N N . LYS A 1 641 ? 5.430 35.383 37.319 1.00 74.44 641 LYS A N 1
ATOM 5045 C CA . LYS A 1 641 ? 5.481 36.127 38.586 1.00 74.44 641 LYS A CA 1
ATOM 5046 C C . LYS A 1 641 ? 4.256 37.023 38.810 1.00 74.44 641 LYS A C 1
ATOM 5048 O O . LYS A 1 641 ? 4.343 38.092 39.400 1.00 74.44 641 LYS A O 1
ATOM 5053 N N . THR A 1 642 ? 3.100 36.608 38.293 1.00 80.75 642 THR A N 1
ATOM 5054 C CA . THR A 1 642 ? 1.845 37.348 38.442 1.00 80.75 642 THR A CA 1
ATOM 5055 C C . THR A 1 642 ? 1.115 36.888 39.691 1.00 80.75 642 THR A C 1
ATOM 5057 O O . THR A 1 642 ? 0.931 35.683 39.875 1.00 80.75 642 THR A O 1
ATOM 5060 N N . TYR A 1 643 ? 0.667 37.835 40.511 1.00 87.25 643 TYR A N 1
ATOM 5061 C CA . TYR A 1 643 ? -0.191 37.564 41.659 1.00 87.25 643 TYR A CA 1
ATOM 5062 C C . TYR A 1 643 ? -1.664 37.661 41.263 1.00 87.25 643 TYR A C 1
ATOM 5064 O O . TYR A 1 643 ? -2.073 38.575 40.538 1.00 87.25 643 TYR A O 1
ATOM 5072 N N . GLN A 1 644 ? -2.450 36.706 41.750 1.00 91.25 644 GLN A N 1
ATOM 5073 C CA . GLN A 1 644 ? -3.897 36.697 41.647 1.00 91.25 644 GLN A CA 1
ATOM 5074 C C . GLN A 1 644 ? -4.493 36.531 43.044 1.00 91.25 644 GLN A C 1
ATOM 5076 O O . GLN A 1 644 ? -4.325 35.488 43.671 1.00 91.25 644 GLN A O 1
ATOM 5081 N N . GLY A 1 645 ? -5.149 37.574 43.540 1.00 93.19 645 GLY A N 1
ATOM 5082 C CA . GLY A 1 645 ? -5.888 37.548 44.798 1.00 93.19 645 GLY A CA 1
ATOM 5083 C C . GLY A 1 645 ? -7.344 37.176 44.556 1.00 93.19 645 GLY A C 1
ATOM 5084 O O . GLY A 1 645 ? -7.930 37.610 43.566 1.00 93.19 645 GLY A O 1
ATOM 5085 N N . PHE A 1 646 ? -7.934 36.410 45.462 1.00 92.12 646 PHE A N 1
ATOM 5086 C CA . PHE A 1 646 ? -9.349 36.063 45.469 1.00 92.12 646 PHE A CA 1
ATOM 5087 C C . PHE A 1 646 ? -9.958 36.486 46.801 1.00 92.12 646 PHE A C 1
ATOM 5089 O O . PHE A 1 646 ? -9.362 36.242 47.847 1.00 92.12 646 PHE A O 1
ATOM 5096 N N . TYR A 1 647 ? -11.133 37.111 46.751 1.00 91.94 647 TYR A N 1
ATOM 5097 C CA . TYR A 1 647 ? -11.891 37.543 47.921 1.00 91.94 647 TYR A CA 1
ATOM 5098 C C . TYR A 1 647 ? -13.351 37.081 47.799 1.00 91.94 647 TYR A C 1
ATOM 5100 O O . TYR A 1 647 ? -13.975 37.311 46.753 1.00 91.94 647 TYR A O 1
ATOM 5108 N N . PRO A 1 648 ? -13.916 36.421 48.822 1.00 88.94 648 PRO A N 1
ATOM 5109 C CA . PRO A 1 648 ? -15.315 36.010 48.817 1.00 88.94 648 PRO A CA 1
ATOM 5110 C C . PRO A 1 648 ? -16.228 37.232 48.974 1.00 88.94 648 PRO A C 1
ATOM 5112 O O . PRO A 1 648 ? -16.003 38.071 49.837 1.00 88.94 648 PRO A O 1
ATOM 5115 N N . VAL A 1 649 ? -17.280 37.335 48.165 1.00 82.56 649 VAL A N 1
ATOM 5116 C CA . VAL A 1 649 ? -18.315 38.360 48.345 1.00 82.56 649 VAL A CA 1
ATOM 5117 C C . VAL A 1 649 ? -19.605 37.666 48.749 1.00 82.56 649 VAL A C 1
ATOM 5119 O O . VAL A 1 649 ? -20.195 36.922 47.963 1.00 82.56 649 VAL A O 1
ATOM 5122 N N . GLN A 1 650 ? -20.036 37.906 49.984 1.00 72.06 650 GLN A N 1
ATOM 5123 C CA . GLN A 1 650 ? -21.380 37.569 50.439 1.00 72.06 650 GLN A CA 1
ATOM 5124 C C . GLN A 1 650 ? -22.300 38.736 50.077 1.00 72.06 650 GLN A C 1
ATOM 5126 O O . GLN A 1 650 ? -22.600 39.585 50.906 1.00 72.06 650 GLN A O 1
ATOM 5131 N N . ASP A 1 651 ? -22.682 38.826 48.804 1.00 66.94 651 ASP A N 1
ATOM 5132 C CA . ASP A 1 651 ? -23.728 39.759 48.389 1.00 66.94 651 ASP A CA 1
ATOM 5133 C C . ASP A 1 651 ? -25.077 39.067 48.609 1.00 66.94 651 ASP A C 1
ATOM 5135 O O . ASP A 1 651 ? -25.396 38.078 47.938 1.00 66.94 651 ASP A O 1
ATOM 5139 N N . THR A 1 652 ? -25.855 39.554 49.575 1.00 57.00 652 THR A N 1
ATOM 5140 C CA . THR A 1 652 ? -27.186 39.020 49.900 1.00 57.00 652 THR A CA 1
ATOM 5141 C C . THR A 1 652 ? -28.169 39.162 48.735 1.00 57.00 652 THR A C 1
ATOM 5143 O O . THR A 1 652 ? -29.183 38.468 48.711 1.00 57.00 652 THR A O 1
ATOM 5146 N N . THR A 1 653 ? -27.853 39.997 47.739 1.00 58.38 653 THR A N 1
ATOM 5147 C CA . THR A 1 653 ? -28.739 40.327 46.618 1.00 58.38 653 THR A CA 1
ATOM 5148 C C . THR A 1 653 ? -28.467 39.540 45.328 1.00 58.38 653 THR A C 1
ATOM 5150 O O . THR A 1 653 ? -29.391 39.369 44.536 1.00 58.38 653 THR A O 1
ATOM 5153 N N . TYR A 1 654 ? -27.246 39.032 45.096 1.00 50.12 654 TYR A N 1
ATOM 5154 C CA . TYR A 1 654 ? -26.859 38.415 43.804 1.00 50.12 654 TYR A CA 1
ATOM 5155 C C . TYR A 1 654 ? -26.189 37.026 43.889 1.00 50.12 654 TYR A C 1
ATOM 5157 O O . TYR A 1 654 ? -25.741 36.492 42.871 1.00 50.12 654 TYR A O 1
ATOM 5165 N N . GLY A 1 655 ? -26.181 36.390 45.064 1.00 57.38 655 GLY A N 1
ATOM 5166 C CA . GLY A 1 655 ? -25.647 35.037 45.262 1.00 57.38 655 GLY A CA 1
ATOM 5167 C C . GLY A 1 655 ? -24.138 35.001 45.531 1.00 57.38 655 GLY A C 1
ATOM 5168 O O . GLY A 1 655 ? -23.416 35.974 45.328 1.00 57.38 655 GLY A O 1
ATOM 5169 N N . SER A 1 656 ? -23.646 33.861 46.029 1.00 62.59 656 SER A N 1
ATOM 5170 C CA . SER A 1 656 ? -22.247 33.691 46.445 1.00 62.59 656 SER A CA 1
ATOM 5171 C C . SER A 1 656 ? -21.280 33.828 45.260 1.00 62.59 656 SER A C 1
ATOM 5173 O O . SER A 1 656 ? -21.127 32.896 44.466 1.00 62.59 656 SER A O 1
ATOM 5175 N N . GLY A 1 657 ? -20.608 34.974 45.153 1.00 72.25 657 GLY A N 1
ATOM 5176 C CA . GLY A 1 657 ? -19.585 35.253 44.146 1.00 72.25 657 GLY A CA 1
ATOM 5177 C C . GLY A 1 657 ? -18.194 35.418 44.763 1.00 72.25 657 GLY A C 1
ATOM 5178 O O . GLY A 1 657 ? -18.049 35.644 45.962 1.00 72.25 657 GLY A O 1
ATOM 5179 N N . SER A 1 658 ? -17.143 35.323 43.948 1.00 80.12 658 SER A N 1
ATOM 5180 C CA . SER A 1 658 ? -15.789 35.730 44.341 1.00 80.12 658 SER A CA 1
ATOM 5181 C C . SER A 1 658 ? -15.297 36.861 43.443 1.00 80.12 658 SER A C 1
ATOM 5183 O O . SER A 1 658 ? -15.425 36.817 42.217 1.00 80.12 658 SER A O 1
ATOM 5185 N N . LYS A 1 659 ? -14.724 37.897 44.056 1.00 85.75 659 LYS A N 1
ATOM 5186 C CA . LYS A 1 659 ? -13.958 38.919 43.340 1.00 85.75 659 LYS A CA 1
ATOM 5187 C C . LYS A 1 659 ? -12.525 38.422 43.202 1.00 85.75 659 LYS A C 1
ATOM 5189 O O . LYS A 1 659 ? -11.987 37.798 44.114 1.00 85.75 659 LYS A O 1
ATOM 5194 N N . HIS A 1 660 ? -11.910 38.672 42.052 1.00 87.38 660 HIS A N 1
ATOM 5195 C CA . HIS A 1 660 ? -10.521 38.301 41.812 1.00 87.38 660 HIS A CA 1
ATOM 5196 C C . HIS A 1 660 ? -9.736 39.491 41.271 1.00 87.38 660 HIS A C 1
ATOM 5198 O O . HIS A 1 660 ? -10.179 40.186 40.359 1.00 87.38 660 HIS A O 1
ATOM 5204 N N . ALA A 1 661 ? -8.572 39.746 41.858 1.00 85.75 661 ALA A N 1
ATOM 5205 C CA . ALA A 1 661 ? -7.644 40.784 41.442 1.00 85.75 661 ALA A CA 1
ATOM 5206 C C . ALA A 1 661 ? -6.486 40.077 40.754 1.00 85.75 661 ALA A C 1
ATOM 5208 O O . ALA A 1 661 ? -5.693 39.414 41.416 1.00 85.75 661 ALA A O 1
ATOM 5209 N N . THR A 1 662 ? -6.403 40.178 39.429 1.00 81.44 662 THR A N 1
ATOM 5210 C CA . THR A 1 662 ? -5.266 39.635 38.675 1.00 81.44 662 THR A CA 1
ATOM 5211 C C . THR A 1 662 ? -4.388 40.785 38.241 1.00 81.44 662 THR A C 1
ATOM 5213 O O . THR A 1 662 ? -4.869 41.709 37.585 1.00 81.44 662 THR A O 1
ATOM 5216 N N . TRP A 1 663 ? -3.102 40.727 38.562 1.00 78.62 663 TRP A N 1
ATOM 5217 C CA . TRP A 1 663 ? -2.165 41.712 38.043 1.00 78.62 663 TRP A CA 1
ATOM 5218 C C . TRP A 1 663 ? -1.597 41.302 36.672 1.00 78.62 663 TRP A C 1
ATOM 5220 O O . TRP A 1 663 ? -1.225 40.148 36.448 1.00 78.62 663 TRP A O 1
ATOM 5230 N N . ALA A 1 664 ? -1.512 42.269 35.751 1.00 60.53 664 ALA A N 1
ATOM 5231 C CA . ALA A 1 664 ? -1.204 42.076 34.331 1.00 60.53 664 ALA A CA 1
ATOM 5232 C C . ALA A 1 664 ? 0.297 42.112 33.965 1.00 60.53 664 ALA A C 1
ATOM 5234 O O . ALA A 1 664 ? 0.650 42.454 32.831 1.00 60.53 664 ALA A O 1
ATOM 5235 N N . GLY A 1 665 ? 1.194 41.708 34.866 1.00 64.38 665 GLY A N 1
ATOM 5236 C CA . GLY A 1 665 ? 2.586 41.440 34.494 1.00 64.38 665 GLY A CA 1
ATOM 5237 C C . GLY A 1 665 ? 3.388 42.663 34.019 1.00 64.38 665 GLY A C 1
ATOM 5238 O O . GLY A 1 665 ? 3.013 43.820 34.209 1.00 64.38 665 GLY A O 1
ATOM 5239 N N . LYS A 1 666 ? 4.471 42.366 33.281 1.00 58.19 666 LYS A N 1
ATOM 5240 C CA . LYS A 1 666 ? 5.408 43.291 32.600 1.00 58.19 666 LYS A CA 1
ATOM 5241 C C . LYS A 1 666 ? 4.781 44.458 31.813 1.00 58.19 666 LYS A C 1
ATOM 5243 O O . LYS A 1 666 ? 5.515 45.343 31.399 1.00 58.19 666 LYS A O 1
ATOM 5248 N N . ARG A 1 667 ? 3.468 44.468 31.556 1.00 67.75 667 ARG A N 1
ATOM 5249 C CA . ARG A 1 667 ? 2.800 45.534 30.791 1.00 67.75 667 ARG A CA 1
ATOM 5250 C C . ARG A 1 667 ? 2.756 46.875 31.522 1.00 67.75 667 ARG A C 1
ATOM 5252 O O . ARG A 1 667 ? 2.679 47.895 30.853 1.00 67.75 667 ARG A O 1
ATOM 5259 N N . GLU A 1 668 ? 2.814 46.870 32.852 1.00 75.12 668 GLU A N 1
ATOM 5260 C CA . GLU A 1 668 ? 2.726 48.093 33.667 1.00 75.12 668 GLU A CA 1
ATOM 5261 C C . GLU A 1 668 ? 4.065 48.502 34.313 1.00 75.12 668 GLU A C 1
ATOM 5263 O O . GLU A 1 668 ? 4.085 49.431 35.110 1.00 75.12 668 GLU A O 1
ATOM 5268 N N . ASN A 1 669 ? 5.183 47.834 33.982 1.00 81.19 669 ASN A N 1
ATOM 5269 C CA . ASN A 1 669 ? 6.524 48.108 34.535 1.00 81.19 669 ASN A CA 1
ATOM 5270 C C . ASN A 1 669 ? 6.597 48.185 36.080 1.00 81.19 669 ASN A C 1
ATOM 5272 O O . ASN A 1 669 ? 7.446 48.886 36.623 1.00 81.19 669 ASN A O 1
ATOM 5276 N N . LEU A 1 670 ? 5.734 47.454 36.793 1.00 78.00 670 LEU A N 1
ATOM 5277 C CA . LEU A 1 670 ? 5.771 47.373 38.257 1.00 78.00 670 LEU A CA 1
ATOM 5278 C C . LEU A 1 670 ? 6.779 46.320 38.732 1.00 78.00 670 LEU A C 1
ATOM 5280 O O . LEU A 1 670 ? 6.930 45.265 38.106 1.00 78.00 670 LEU A O 1
ATOM 5284 N N . THR A 1 671 ? 7.433 46.588 39.862 1.00 84.06 671 THR A N 1
ATOM 5285 C CA . THR A 1 671 ? 8.241 45.588 40.575 1.00 84.06 671 THR A CA 1
ATOM 5286 C C . THR A 1 671 ? 7.351 44.506 41.190 1.00 84.06 671 THR A C 1
ATOM 5288 O O . THR A 1 671 ? 6.139 44.681 41.339 1.00 84.06 671 THR A O 1
ATOM 5291 N N . GLU A 1 672 ? 7.941 43.368 41.563 1.00 81.88 672 GLU A N 1
ATOM 5292 C CA . GLU A 1 672 ? 7.202 42.257 42.178 1.00 81.88 672 GLU A CA 1
ATOM 5293 C C . GLU A 1 672 ? 6.519 42.694 43.486 1.00 81.88 672 GLU A C 1
ATOM 5295 O O . GLU A 1 672 ? 5.340 42.401 43.700 1.00 81.88 672 GLU A O 1
ATOM 5300 N N . THR A 1 673 ? 7.218 43.507 44.286 1.00 82.44 673 THR A N 1
ATOM 5301 C CA . THR A 1 673 ? 6.666 44.143 45.488 1.00 82.44 673 THR A CA 1
ATOM 5302 C C . THR A 1 673 ? 5.452 45.015 45.162 1.00 82.44 673 THR A C 1
ATOM 5304 O O . THR A 1 673 ? 4.389 44.825 45.743 1.00 82.44 673 THR A O 1
ATOM 5307 N N . GLN A 1 674 ? 5.559 45.915 44.178 1.00 84.00 674 GLN A N 1
ATOM 5308 C CA . GLN A 1 674 ? 4.452 46.796 43.781 1.00 84.00 674 GLN A CA 1
ATOM 5309 C C . GLN A 1 674 ? 3.233 46.015 43.264 1.00 84.00 674 GLN A C 1
ATOM 5311 O O . GLN A 1 674 ? 2.089 46.391 43.534 1.00 84.00 674 GLN A O 1
ATOM 5316 N N . ALA A 1 675 ? 3.463 44.916 42.538 1.00 84.50 675 ALA A N 1
ATOM 5317 C CA . ALA A 1 675 ? 2.402 44.038 42.058 1.00 84.50 675 ALA A CA 1
ATOM 5318 C C . ALA A 1 675 ? 1.661 43.351 43.215 1.00 84.50 675 ALA A C 1
ATOM 5320 O O . ALA A 1 675 ? 0.427 43.344 43.231 1.00 84.50 675 ALA A O 1
ATOM 5321 N N . LEU A 1 676 ? 2.393 42.813 44.198 1.00 87.56 676 LEU A N 1
ATOM 5322 C CA . LEU A 1 676 ? 1.793 42.211 45.387 1.00 87.56 676 LEU A CA 1
ATOM 5323 C C . LEU A 1 676 ? 1.061 43.257 46.238 1.00 87.56 676 LEU A C 1
ATOM 5325 O O . LEU A 1 676 ? -0.095 43.023 46.586 1.00 87.56 676 LEU A O 1
ATOM 5329 N N . THR A 1 677 ? 1.663 44.427 46.491 1.00 87.81 677 THR A N 1
ATOM 5330 C CA . THR A 1 677 ? 1.024 45.541 47.217 1.00 87.81 677 THR A CA 1
ATOM 5331 C C . THR A 1 677 ? -0.320 45.899 46.596 1.00 87.81 677 THR A C 1
ATOM 5333 O O . THR A 1 677 ? -1.311 46.057 47.304 1.00 87.81 677 THR A O 1
ATOM 5336 N N . ARG A 1 678 ? -0.395 45.969 45.262 1.00 88.44 678 ARG A N 1
ATOM 5337 C CA . ARG A 1 678 ? -1.644 46.289 44.565 1.00 88.44 678 ARG A CA 1
ATOM 5338 C C . ARG A 1 678 ? -2.712 45.213 44.743 1.00 88.44 678 ARG A C 1
ATOM 5340 O O . ARG A 1 678 ? -3.871 45.553 44.961 1.00 88.44 678 ARG A O 1
ATOM 5347 N N . VAL A 1 679 ? -2.341 43.933 44.659 1.00 92.00 679 VAL A N 1
ATOM 5348 C CA . VAL A 1 679 ? -3.282 42.825 44.893 1.00 92.00 679 VAL A CA 1
ATOM 5349 C C . VAL A 1 679 ? -3.766 42.826 46.345 1.00 92.00 679 VAL A C 1
ATOM 5351 O O . VAL A 1 679 ? -4.968 42.727 46.569 1.00 92.00 679 VAL A O 1
ATOM 5354 N N . VAL A 1 680 ? -2.869 43.008 47.318 1.00 91.56 680 VAL A N 1
ATOM 5355 C CA . VAL A 1 680 ? -3.203 43.064 48.752 1.00 91.56 680 VAL A CA 1
ATOM 5356 C C . VAL A 1 680 ? -4.139 44.234 49.053 1.00 91.56 680 VAL A C 1
ATOM 5358 O O . VAL A 1 680 ? -5.219 44.012 49.595 1.00 91.56 680 VAL A O 1
ATOM 5361 N N . ARG A 1 681 ? -3.800 45.454 48.614 1.00 89.44 681 ARG A N 1
ATOM 5362 C CA . ARG A 1 681 ? -4.663 46.637 48.784 1.00 89.44 681 ARG A CA 1
ATOM 5363 C C . ARG A 1 681 ? -6.036 46.442 48.151 1.00 89.44 681 ARG A C 1
ATOM 5365 O O . ARG A 1 681 ? -7.037 46.871 48.710 1.00 89.44 681 ARG A O 1
ATOM 5372 N N . GLN A 1 682 ? -6.113 45.763 47.006 1.00 91.69 682 GLN A N 1
ATOM 5373 C CA . GLN A 1 682 ? -7.396 45.484 46.363 1.00 91.69 682 GLN A CA 1
ATOM 5374 C C . GLN A 1 682 ? -8.259 44.498 47.168 1.00 91.69 682 GLN A C 1
ATOM 5376 O O . GLN A 1 682 ? -9.474 44.686 47.234 1.00 91.69 682 GLN A O 1
ATOM 5381 N N . LEU A 1 683 ? -7.650 43.475 47.782 1.00 91.25 683 LEU A N 1
ATOM 5382 C CA . LEU A 1 683 ? -8.349 42.544 48.675 1.00 91.25 683 LEU A CA 1
ATOM 5383 C C . LEU A 1 683 ? -8.865 43.259 49.931 1.00 91.25 683 LEU A C 1
ATOM 5385 O O . LEU A 1 683 ? -10.019 43.063 50.301 1.00 91.25 683 LEU A O 1
ATOM 5389 N N . TRP A 1 684 ? -8.050 44.122 50.543 1.00 90.00 684 TRP A N 1
ATOM 5390 C CA . TRP A 1 684 ? -8.447 44.923 51.707 1.00 90.00 684 TRP A CA 1
ATOM 5391 C C . TRP A 1 684 ? -9.512 45.964 51.374 1.00 90.00 684 TRP A C 1
ATOM 5393 O O . TRP A 1 684 ? -10.484 46.091 52.109 1.00 90.00 684 TRP A O 1
ATOM 5403 N N . ALA A 1 685 ? -9.419 46.620 50.215 1.00 87.38 685 ALA A N 1
ATOM 5404 C CA . ALA A 1 685 ? -10.478 47.498 49.732 1.00 87.38 685 ALA A CA 1
ATOM 5405 C C . ALA A 1 685 ? -11.811 46.745 49.631 1.00 87.38 685 ALA A C 1
ATOM 5407 O O . ALA A 1 685 ? -12.828 47.228 50.119 1.00 87.38 685 ALA A O 1
ATOM 5408 N N . TRP A 1 686 ? -11.820 45.537 49.052 1.00 89.56 686 TRP A N 1
ATOM 5409 C CA . TRP A 1 686 ? -13.033 44.715 49.021 1.00 89.56 686 TRP A CA 1
ATOM 5410 C C . TRP A 1 686 ? -13.510 44.300 50.405 1.00 89.56 686 TRP A C 1
ATOM 5412 O O . TRP A 1 686 ? -14.718 44.298 50.616 1.00 89.56 686 TRP A O 1
ATOM 5422 N N . HIS A 1 687 ? -12.596 44.009 51.330 1.00 87.31 687 HIS A N 1
ATOM 5423 C CA . HIS A 1 687 ? -12.941 43.704 52.712 1.00 87.31 687 HIS A CA 1
ATOM 5424 C C . HIS A 1 687 ? -13.674 44.864 53.389 1.00 87.31 687 HIS A C 1
ATOM 5426 O O . HIS A 1 687 ? -14.781 44.659 53.886 1.00 87.31 687 HIS A O 1
ATOM 5432 N N . TYR A 1 688 ? -13.141 46.084 53.294 1.00 83.81 688 TYR A N 1
ATOM 5433 C CA . TYR A 1 688 ? -13.774 47.286 53.845 1.00 83.81 688 TYR A CA 1
ATOM 5434 C C . TYR A 1 688 ? -15.137 47.599 53.232 1.00 83.81 688 TYR A C 1
ATOM 5436 O O . TYR A 1 688 ? -16.018 48.082 53.926 1.00 83.81 688 TYR A O 1
ATOM 5444 N N . PHE A 1 689 ? -15.341 47.307 51.945 1.00 80.56 689 PHE A N 1
ATOM 5445 C CA . PHE A 1 689 ? -16.660 47.470 51.325 1.00 80.56 689 PHE A CA 1
ATOM 5446 C C . PHE A 1 689 ? -17.677 46.407 51.761 1.00 80.56 689 PHE A C 1
ATOM 5448 O O . PHE A 1 689 ? -18.866 46.592 51.526 1.00 80.56 689 PHE A O 1
ATOM 5455 N N . THR A 1 690 ? -17.227 45.278 52.315 1.00 77.88 690 THR A N 1
ATOM 5456 C CA . THR A 1 690 ? -18.112 44.178 52.739 1.00 77.88 690 THR A CA 1
ATOM 5457 C C . THR A 1 690 ? -18.397 44.144 54.233 1.00 77.88 690 THR A C 1
ATOM 5459 O O . THR A 1 690 ? -19.404 43.567 54.627 1.00 77.88 690 THR A O 1
ATOM 5462 N N . VAL A 1 691 ? -17.525 44.719 55.059 1.00 76.94 691 VAL A N 1
ATOM 5463 C CA . VAL A 1 691 ? -17.693 44.759 56.512 1.00 76.94 691 VAL A CA 1
ATOM 5464 C C . VAL A 1 691 ? -18.026 46.198 56.886 1.00 76.94 691 VAL A C 1
ATOM 5466 O O . VAL A 1 691 ? -17.180 47.074 56.740 1.00 76.94 691 VAL A O 1
ATOM 5469 N N . ASP A 1 692 ? -19.253 46.439 57.348 1.00 62.75 692 ASP A N 1
ATOM 5470 C CA . ASP A 1 692 ? -19.815 47.764 57.674 1.00 62.75 692 ASP A CA 1
ATOM 5471 C C . ASP A 1 692 ? -19.216 48.375 58.967 1.00 62.75 692 ASP A C 1
ATOM 5473 O O . ASP A 1 692 ? -19.879 49.089 59.715 1.00 62.75 692 ASP A O 1
ATOM 5477 N N . ASP A 1 693 ? -17.945 48.075 59.258 1.00 58.38 693 ASP A N 1
ATOM 5478 C CA . ASP A 1 693 ? -17.246 48.486 60.473 1.00 58.38 693 ASP A CA 1
ATOM 5479 C C . ASP A 1 693 ? -16.143 49.495 60.155 1.00 58.38 693 ASP A C 1
ATOM 5481 O O . ASP A 1 693 ? -15.047 49.162 59.693 1.00 58.38 693 ASP A O 1
ATOM 5485 N N . ALA A 1 694 ? -16.397 50.755 60.507 1.00 55.66 694 ALA A N 1
ATOM 5486 C CA . ALA A 1 694 ? -15.385 51.810 60.515 1.00 55.66 694 ALA A CA 1
ATOM 5487 C C . ALA A 1 694 ? -14.249 51.552 61.535 1.00 55.66 694 ALA A C 1
ATOM 5489 O O . ALA A 1 694 ? -13.233 52.245 61.500 1.00 55.66 694 ALA A O 1
ATOM 5490 N N . VAL A 1 695 ? -14.400 50.553 62.413 1.00 55.59 695 VAL A N 1
ATOM 5491 C CA . VAL A 1 695 ? -13.504 50.244 63.541 1.00 55.59 695 VAL A CA 1
ATOM 5492 C C . VAL A 1 695 ? -12.226 49.494 63.120 1.00 55.59 695 VAL A C 1
ATOM 5494 O O . VAL A 1 695 ? -11.254 49.487 63.864 1.00 55.59 695 VAL A O 1
ATOM 5497 N N . ASN A 1 696 ? -12.158 48.916 61.913 1.00 59.41 696 ASN A N 1
ATOM 5498 C CA . ASN A 1 696 ? -11.050 48.024 61.518 1.00 59.41 696 ASN A CA 1
ATOM 5499 C C . ASN A 1 696 ? -9.987 48.629 60.580 1.00 59.41 696 ASN A C 1
ATOM 5501 O O . ASN A 1 696 ? -9.155 47.888 60.053 1.00 59.41 696 ASN A O 1
ATOM 5505 N N . LYS A 1 697 ? -9.957 49.954 60.371 1.00 60.50 697 LYS A N 1
ATOM 5506 C CA . LYS A 1 697 ? -8.929 50.583 59.511 1.00 60.50 697 LYS A CA 1
ATOM 5507 C C . LYS A 1 697 ? -7.498 50.422 60.037 1.00 60.50 697 LYS A C 1
ATOM 5509 O O . LYS A 1 697 ? -6.568 50.385 59.237 1.00 60.50 697 LYS A O 1
ATOM 5514 N N . ASP A 1 698 ? -7.327 50.242 61.345 1.00 60.44 698 ASP A N 1
ATOM 5515 C CA . ASP A 1 698 ? -6.013 50.062 61.979 1.00 60.44 698 ASP A CA 1
ATOM 5516 C C . ASP A 1 698 ? -5.403 48.664 61.744 1.00 60.44 698 ASP A C 1
ATOM 5518 O O . ASP A 1 698 ? -4.292 48.385 62.194 1.00 60.44 698 ASP A O 1
ATOM 5522 N N . MET A 1 699 ? -6.110 47.769 61.039 1.00 67.88 699 MET A N 1
ATOM 5523 C CA . MET A 1 699 ? -5.635 46.418 60.719 1.00 67.88 699 MET A CA 1
ATOM 5524 C C . MET A 1 699 ? -5.087 46.254 59.294 1.00 67.88 699 MET A C 1
ATOM 5526 O O . MET A 1 699 ? -4.627 45.155 58.968 1.00 67.88 699 MET A O 1
ATOM 5530 N N . GLU A 1 700 ? -5.109 47.294 58.448 1.00 76.81 700 GLU A N 1
ATOM 5531 C CA . GLU A 1 700 ? -4.500 47.199 57.115 1.00 76.81 700 GLU A CA 1
ATOM 5532 C C . GLU A 1 700 ? -2.984 46.980 57.241 1.00 76.81 700 GLU A C 1
ATOM 5534 O O . GLU A 1 700 ? -2.320 47.731 57.961 1.00 76.81 700 GLU A O 1
ATOM 5539 N N . PRO A 1 701 ? -2.400 45.989 56.544 1.00 77.88 701 PRO A N 1
ATOM 5540 C CA . PRO A 1 701 ? -0.956 45.824 56.528 1.00 77.88 701 PRO A CA 1
ATOM 5541 C C . PRO A 1 701 ? -0.302 47.084 55.958 1.00 77.88 701 PRO A C 1
ATOM 5543 O O . PRO A 1 701 ? -0.641 47.539 54.863 1.00 77.88 701 PRO A O 1
ATOM 5546 N N . THR A 1 702 ? 0.658 47.636 56.697 1.00 81.12 702 THR A N 1
ATOM 5547 C CA . THR A 1 702 ? 1.408 48.810 56.251 1.00 81.12 702 THR A CA 1
ATOM 5548 C C . THR A 1 702 ? 2.313 48.445 55.073 1.00 81.12 702 THR A C 1
ATOM 5550 O O . THR A 1 702 ? 2.663 47.279 54.866 1.00 81.12 702 THR A O 1
ATOM 5553 N N . ASP A 1 703 ? 2.773 49.440 54.309 1.00 76.31 703 ASP A N 1
ATOM 5554 C CA . ASP A 1 703 ? 3.756 49.191 53.244 1.00 76.31 703 ASP A CA 1
ATOM 5555 C C . ASP A 1 703 ? 5.026 48.517 53.794 1.00 76.31 703 ASP A C 1
ATOM 5557 O O . ASP A 1 703 ? 5.620 47.678 53.116 1.00 76.31 703 ASP A O 1
ATOM 5561 N N . ALA A 1 704 ? 5.400 48.801 55.047 1.00 75.56 704 ALA A N 1
ATOM 5562 C CA . ALA A 1 704 ? 6.511 48.144 55.729 1.00 75.56 704 ALA A CA 1
ATOM 5563 C C . ALA A 1 704 ? 6.253 46.646 55.986 1.00 75.56 704 ALA A C 1
ATOM 5565 O O . ALA A 1 704 ? 7.168 45.836 55.819 1.00 75.56 704 ALA A O 1
ATOM 5566 N N . ASP A 1 705 ? 5.020 46.259 56.328 1.00 74.50 705 ASP A N 1
ATOM 5567 C CA . ASP A 1 705 ? 4.632 44.855 56.512 1.00 74.50 705 ASP A CA 1
ATOM 5568 C C . ASP A 1 705 ? 4.672 44.091 55.187 1.00 74.50 705 ASP A C 1
ATOM 5570 O O . ASP A 1 705 ? 5.216 42.986 55.115 1.00 74.50 705 ASP A O 1
ATOM 5574 N N . ILE A 1 706 ? 4.171 44.709 54.112 1.00 76.88 706 ILE A N 1
ATOM 5575 C CA . ILE A 1 706 ? 4.202 44.123 52.767 1.00 76.88 706 ILE A CA 1
ATOM 5576 C C . ILE A 1 706 ? 5.653 43.967 52.295 1.00 76.88 706 ILE A C 1
ATOM 5578 O O . ILE A 1 706 ? 6.031 42.890 51.834 1.00 76.88 706 ILE A O 1
ATOM 5582 N N . HIS A 1 707 ? 6.493 44.992 52.469 1.00 74.81 707 HIS A N 1
ATOM 5583 C CA . HIS A 1 707 ? 7.917 44.928 52.131 1.00 74.81 707 HIS A CA 1
ATOM 5584 C C . HIS A 1 707 ? 8.666 43.849 52.925 1.00 74.81 707 HIS A C 1
ATOM 5586 O O . HIS A 1 707 ? 9.472 43.124 52.340 1.00 74.81 707 HIS A O 1
ATOM 5592 N N . ARG A 1 708 ? 8.391 43.694 54.229 1.00 75.44 708 ARG A N 1
ATOM 5593 C CA . ARG A 1 708 ? 9.003 42.649 55.070 1.00 75.44 708 ARG A CA 1
ATOM 5594 C C . ARG A 1 708 ? 8.623 41.248 54.589 1.00 75.44 708 ARG A C 1
ATOM 5596 O O . ARG A 1 708 ? 9.489 40.380 54.493 1.00 75.44 708 ARG A O 1
ATOM 5603 N N . VAL A 1 709 ? 7.352 41.039 54.251 1.00 76.12 709 VAL A N 1
ATOM 5604 C CA . VAL A 1 709 ? 6.863 39.759 53.724 1.00 76.12 709 VAL A CA 1
ATOM 5605 C C . VAL A 1 709 ? 7.460 39.457 52.349 1.00 76.12 709 VAL A C 1
ATOM 5607 O O . VAL A 1 709 ? 7.886 38.328 52.113 1.00 76.12 709 VAL A O 1
ATOM 5610 N N . VAL A 1 710 ? 7.557 40.448 51.456 1.00 71.62 710 VAL A N 1
ATOM 5611 C CA . VAL A 1 710 ? 8.172 40.249 50.132 1.00 71.62 710 VAL A CA 1
ATOM 5612 C C . VAL A 1 710 ? 9.658 39.940 50.264 1.00 71.62 710 VAL A C 1
ATOM 5614 O O . VAL A 1 710 ? 10.136 39.027 49.602 1.00 71.62 710 VAL A O 1
ATOM 5617 N N . ALA A 1 711 ? 10.384 40.646 51.134 1.00 69.06 711 ALA A N 1
ATOM 5618 C CA . ALA A 1 711 ? 11.805 40.400 51.363 1.00 69.06 711 ALA A CA 1
ATOM 5619 C C . ALA A 1 711 ? 12.057 38.967 51.862 1.00 69.06 711 ALA A C 1
ATOM 5621 O O . ALA A 1 711 ? 12.872 38.259 51.273 1.00 69.06 711 ALA A O 1
ATOM 5622 N N . GLY A 1 712 ? 11.292 38.506 52.861 1.00 70.19 712 GLY A N 1
ATOM 5623 C CA . GLY A 1 712 ? 11.385 37.127 53.356 1.00 70.19 712 GLY A CA 1
ATOM 5624 C C . GLY A 1 712 ? 10.982 36.080 52.309 1.00 70.19 712 GLY A C 1
ATOM 5625 O O . GLY A 1 712 ? 11.608 35.027 52.202 1.00 70.19 712 GLY A O 1
ATOM 5626 N N . PHE A 1 713 ? 9.982 36.379 51.475 1.00 67.88 713 PHE A N 1
ATOM 5627 C CA . PHE A 1 713 ? 9.537 35.485 50.402 1.00 67.88 713 PHE A CA 1
ATOM 5628 C C . PHE A 1 713 ? 10.545 35.397 49.239 1.00 67.88 713 PHE A C 1
ATOM 5630 O O . PHE A 1 713 ? 10.792 34.322 48.686 1.00 67.88 713 PHE A O 1
ATOM 5637 N N . SER A 1 714 ? 11.166 36.518 48.873 1.00 64.62 714 SER A N 1
ATOM 5638 C CA . SER A 1 714 ? 12.231 36.607 47.867 1.00 64.62 714 SER A CA 1
ATOM 5639 C C . SER A 1 714 ? 13.504 35.884 48.315 1.00 64.62 714 SER A C 1
ATOM 5641 O O . SER A 1 714 ? 14.144 35.204 47.512 1.00 64.62 714 SER A O 1
ATOM 5643 N N . GLU A 1 715 ? 13.831 35.950 49.607 1.00 62.28 715 GLU A N 1
ATOM 5644 C CA . GLU A 1 715 ? 14.946 35.216 50.211 1.00 62.28 715 GLU A CA 1
ATOM 5645 C C . GLU A 1 715 ? 14.687 33.700 50.230 1.00 62.28 715 GLU A C 1
ATOM 5647 O O . GLU A 1 715 ? 15.541 32.929 49.792 1.00 62.28 715 GLU A O 1
ATOM 5652 N N . PHE A 1 716 ? 13.473 33.269 50.598 1.00 56.28 716 PHE A N 1
ATOM 5653 C CA . PHE A 1 716 ? 13.065 31.857 50.569 1.00 56.28 716 PHE A CA 1
ATOM 5654 C C . PHE A 1 716 ? 13.042 31.261 49.151 1.00 56.28 716 PHE A C 1
ATOM 5656 O O . PHE A 1 716 ? 13.364 30.092 48.947 1.00 56.28 716 PHE A O 1
ATOM 5663 N N . THR A 1 717 ? 12.679 32.065 48.148 1.00 58.84 717 THR A N 1
ATOM 5664 C CA . THR A 1 717 ? 12.640 31.630 46.742 1.00 58.84 717 THR A CA 1
ATOM 5665 C C . THR A 1 717 ? 13.972 31.806 46.003 1.00 58.84 717 THR A C 1
ATOM 5667 O O . THR A 1 717 ? 14.087 31.358 44.861 1.00 58.84 717 THR A O 1
ATOM 5670 N N . GLY A 1 718 ? 14.984 32.418 46.635 1.00 51.31 718 GLY A N 1
ATOM 5671 C CA . GLY A 1 718 ? 16.317 32.638 46.064 1.00 51.31 718 GLY A CA 1
ATOM 5672 C C . GLY A 1 718 ? 16.381 33.717 44.973 1.00 51.31 718 GLY A C 1
ATOM 5673 O O . GLY A 1 718 ? 17.286 33.699 44.137 1.00 51.31 718 GLY A O 1
ATOM 5674 N N . ILE A 1 719 ? 15.425 34.647 44.935 1.00 55.62 719 ILE A N 1
ATOM 5675 C CA . ILE A 1 719 ? 15.263 35.636 43.859 1.00 55.62 719 ILE A CA 1
ATOM 5676 C C . ILE A 1 719 ? 15.522 37.042 44.420 1.00 55.62 719 ILE A C 1
ATOM 5678 O O . ILE A 1 719 ? 14.740 37.539 45.218 1.00 55.62 719 ILE A O 1
ATOM 5682 N N . ARG A 1 720 ? 16.590 37.724 43.982 1.00 52.31 720 ARG A N 1
ATOM 5683 C CA . ARG A 1 720 ? 16.832 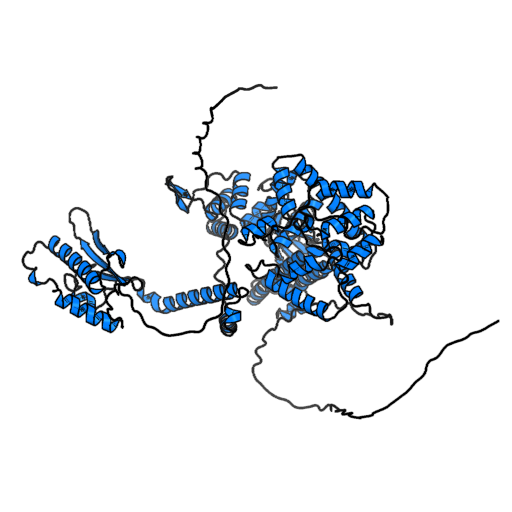39.143 44.324 1.00 52.31 720 ARG A CA 1
ATOM 5684 C C . ARG A 1 720 ? 16.058 40.082 43.391 1.00 52.31 720 ARG A C 1
ATOM 5686 O O . ARG A 1 720 ? 16.098 39.901 42.174 1.00 52.31 720 ARG A O 1
ATOM 5693 N N . ASP A 1 721 ? 15.422 41.108 43.956 1.00 49.03 721 ASP A N 1
ATOM 5694 C CA . ASP A 1 721 ? 14.849 42.231 43.202 1.00 49.03 721 ASP A CA 1
ATOM 5695 C C . ASP A 1 721 ? 15.990 43.024 42.536 1.00 49.03 721 ASP A C 1
ATOM 5697 O O . ASP A 1 721 ? 16.776 43.687 43.210 1.00 49.03 721 ASP A O 1
ATOM 5701 N N . GLN A 1 722 ? 16.107 42.946 41.207 1.00 46.69 722 GLN A N 1
ATOM 5702 C CA . GLN A 1 722 ? 16.914 43.887 40.427 1.00 46.69 722 GLN A CA 1
ATOM 5703 C C . GLN A 1 722 ? 15.980 44.919 39.780 1.00 46.69 722 GLN A C 1
ATOM 5705 O O . GLN A 1 722 ? 14.997 44.518 39.145 1.00 46.69 722 GLN A O 1
ATOM 5710 N N . PRO A 1 723 ? 16.242 46.232 39.918 1.00 41.06 723 PRO A N 1
ATOM 5711 C CA . PRO A 1 723 ? 15.477 47.244 39.201 1.00 41.06 723 PRO A CA 1
ATOM 5712 C C . PRO A 1 723 ? 15.659 47.072 37.686 1.00 41.06 723 PRO A C 1
ATOM 5714 O O . PRO A 1 723 ? 16.729 46.692 37.214 1.00 41.06 723 PRO A O 1
ATOM 5717 N N . ALA A 1 724 ? 14.599 47.340 36.920 1.00 43.47 724 ALA A N 1
ATOM 5718 C CA . ALA A 1 724 ? 14.637 47.284 35.464 1.00 43.47 724 ALA A CA 1
ATOM 5719 C C . ALA A 1 724 ? 15.672 48.289 34.928 1.00 43.47 724 ALA A C 1
ATOM 5721 O O . ALA A 1 724 ? 15.494 49.496 35.081 1.00 43.47 724 ALA A O 1
ATOM 5722 N N . GLU A 1 725 ? 16.748 47.795 34.310 1.00 38.53 725 GLU A N 1
ATOM 5723 C CA . GLU A 1 725 ? 17.768 48.628 33.670 1.00 38.53 725 GLU A CA 1
ATOM 5724 C C . GLU A 1 725 ? 17.132 49.521 32.592 1.00 38.53 725 GLU A C 1
ATOM 5726 O O . GLU A 1 725 ? 16.679 49.063 31.540 1.00 38.53 725 GLU A O 1
ATOM 5731 N N . SER A 1 726 ? 17.100 50.825 32.862 1.00 37.75 726 SER A N 1
ATOM 5732 C CA . SER A 1 726 ? 16.804 51.864 31.884 1.00 37.75 726 SER A CA 1
ATOM 5733 C C . SER A 1 726 ? 18.011 52.036 30.961 1.00 37.75 726 SER A C 1
ATOM 5735 O O . SER A 1 726 ? 19.045 52.569 31.364 1.00 37.75 726 SER A O 1
ATOM 5737 N N . GLY A 1 727 ? 17.891 51.581 29.715 1.00 37.03 727 GLY A N 1
ATOM 5738 C CA . GLY A 1 727 ? 18.916 51.767 28.694 1.00 37.03 727 GLY A CA 1
ATOM 5739 C C . GLY A 1 727 ? 19.046 53.230 28.265 1.00 37.03 727 GLY A C 1
ATOM 5740 O O . GLY A 1 727 ? 18.276 53.705 27.435 1.00 37.03 727 GLY A O 1
ATOM 5741 N N . SER A 1 728 ? 20.061 53.924 28.777 1.00 33.59 728 SER A N 1
ATOM 5742 C CA . SER A 1 728 ? 20.613 55.140 28.172 1.00 33.59 728 SER A CA 1
ATOM 5743 C C . SER A 1 728 ? 22.079 55.301 28.567 1.00 33.59 728 SER A C 1
ATOM 5745 O O . SER A 1 728 ? 22.383 55.338 29.756 1.00 33.59 728 SER A O 1
ATOM 5747 N N . GLY A 1 729 ? 22.975 55.463 27.591 1.00 30.31 729 GLY A N 1
ATOM 5748 C CA . GLY A 1 729 ? 24.312 56.002 27.848 1.00 30.31 729 GLY A CA 1
ATOM 5749 C C . GLY A 1 729 ? 25.439 55.325 27.084 1.00 30.31 729 GLY A C 1
ATOM 5750 O O . GLY A 1 729 ? 25.899 54.250 27.445 1.00 30.31 729 GLY A O 1
ATOM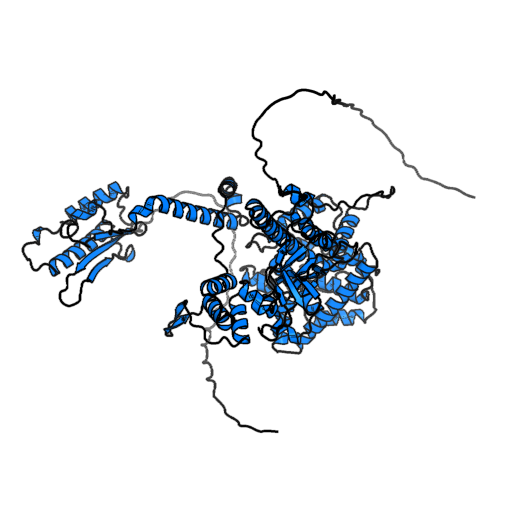 5751 N N . ALA A 1 730 ? 25.901 56.016 26.046 1.00 36.69 730 ALA A N 1
ATOM 5752 C CA . ALA A 1 730 ? 27.121 55.763 25.298 1.00 36.69 730 ALA A CA 1
ATOM 5753 C C . ALA A 1 730 ? 28.371 55.615 26.183 1.00 36.69 730 ALA A C 1
ATOM 5755 O O . ALA A 1 730 ? 28.458 56.249 27.233 1.00 36.69 730 ALA A O 1
ATOM 5756 N N . ARG A 1 731 ? 29.399 54.918 25.676 1.00 29.22 731 ARG A N 1
ATOM 5757 C CA . ARG A 1 731 ? 30.796 55.262 25.974 1.00 29.22 731 ARG A CA 1
ATOM 5758 C C . ARG A 1 731 ? 31.769 54.855 24.869 1.00 29.22 731 ARG A C 1
ATOM 5760 O O . ARG A 1 731 ? 31.698 53.777 24.289 1.00 29.22 731 ARG A O 1
ATOM 5767 N N . SER A 1 732 ? 32.653 55.812 24.626 1.00 31.36 732 SER A N 1
ATOM 5768 C CA . SER A 1 732 ? 33.902 55.823 23.877 1.00 31.36 732 SER A CA 1
ATOM 5769 C C . SER A 1 732 ? 35.008 54.971 24.508 1.00 31.36 732 SER A C 1
ATOM 5771 O O . SER A 1 732 ? 35.077 54.931 25.733 1.00 31.36 732 SER A O 1
ATOM 5773 N N . SER A 1 733 ? 35.929 54.461 23.680 1.00 28.92 733 SER A N 1
ATOM 5774 C CA . SER A 1 733 ? 37.404 54.416 23.875 1.00 28.92 733 SER A CA 1
ATOM 5775 C C . SER A 1 733 ? 37.996 53.492 22.790 1.00 28.92 733 SER A C 1
ATOM 5777 O O . SER A 1 733 ? 37.604 52.332 22.721 1.00 28.92 733 SER A O 1
ATOM 5779 N N . THR A 1 734 ? 38.635 54.007 21.734 1.00 30.75 734 THR A N 1
ATOM 5780 C CA . THR A 1 734 ? 40.086 54.292 21.567 1.00 30.75 734 THR A CA 1
ATOM 5781 C C . THR A 1 734 ? 40.997 53.058 21.405 1.00 30.75 734 THR A C 1
ATOM 5783 O O . THR A 1 734 ? 41.170 52.284 22.340 1.00 30.75 734 THR A O 1
ATOM 5786 N N . ASP A 1 735 ? 41.624 53.020 20.212 1.00 31.53 735 ASP A N 1
ATOM 5787 C CA . ASP A 1 735 ? 42.953 52.486 19.821 1.00 31.53 735 ASP A CA 1
ATOM 5788 C C . ASP A 1 735 ? 43.113 51.015 19.319 1.00 31.53 735 ASP A C 1
ATOM 5790 O O . ASP A 1 735 ? 42.283 50.163 19.622 1.00 31.53 735 ASP A O 1
ATOM 5794 N N . PRO A 1 736 ? 44.130 50.688 18.469 1.00 46.53 736 PRO A N 1
ATOM 5795 C CA . PRO A 1 736 ? 44.188 51.054 17.037 1.00 46.53 736 PRO A CA 1
ATOM 5796 C C . PRO A 1 736 ? 44.693 49.937 16.063 1.00 46.53 736 PRO A C 1
ATOM 5798 O O . PRO A 1 736 ? 45.568 49.160 16.412 1.00 46.53 736 PRO A O 1
ATOM 5801 N N . LEU A 1 737 ? 44.258 50.010 14.783 1.00 30.38 737 LEU A N 1
ATOM 5802 C CA . LEU A 1 737 ? 44.952 49.627 13.509 1.00 30.38 737 LEU A CA 1
ATOM 5803 C C . LEU A 1 737 ? 45.423 48.147 13.282 1.00 30.38 737 LEU A C 1
ATOM 5805 O O . LEU A 1 737 ? 45.604 47.421 14.246 1.00 30.38 737 LEU A O 1
ATOM 5809 N N . PRO A 1 738 ? 45.640 47.653 12.023 1.00 46.38 738 PRO A N 1
ATOM 5810 C CA . PRO A 1 738 ? 46.021 48.400 10.820 1.00 46.38 738 PRO A CA 1
ATOM 5811 C C . PRO A 1 738 ? 45.246 48.139 9.507 1.00 46.38 738 PRO A C 1
ATOM 5813 O O . PRO A 1 738 ? 44.429 47.239 9.345 1.00 46.38 738 PRO A O 1
ATOM 5816 N N . LYS A 1 739 ? 45.567 49.045 8.576 1.00 34.81 739 LYS A N 1
ATOM 5817 C CA . LYS A 1 739 ? 45.065 49.311 7.221 1.00 34.81 739 LYS A CA 1
ATOM 5818 C C . LYS A 1 739 ? 45.365 48.198 6.206 1.00 34.81 739 LYS A C 1
ATOM 5820 O O . LYS A 1 739 ? 46.465 47.659 6.196 1.00 34.81 739 LYS A O 1
ATOM 5825 N N . ALA A 1 740 ? 44.480 48.053 5.218 1.00 32.28 740 ALA A N 1
ATOM 5826 C CA . ALA A 1 740 ? 44.856 47.714 3.844 1.00 32.28 740 ALA A CA 1
ATOM 5827 C C . ALA A 1 740 ? 43.956 48.467 2.845 1.00 32.28 740 ALA A C 1
ATOM 5829 O O . ALA A 1 740 ? 42.793 48.751 3.123 1.00 32.28 740 ALA A O 1
ATOM 5830 N N . ALA A 1 741 ? 44.570 48.876 1.737 1.00 30.83 741 ALA A N 1
ATOM 5831 C CA . ALA A 1 741 ? 44.182 49.942 0.818 1.00 30.83 741 ALA A CA 1
ATOM 5832 C C . ALA A 1 741 ? 43.061 49.583 -0.190 1.00 30.83 741 ALA A C 1
ATOM 5834 O O . ALA A 1 741 ? 42.735 48.417 -0.373 1.00 30.83 741 ALA A O 1
ATOM 5835 N N . GLY A 1 742 ? 42.482 50.624 -0.817 1.00 30.89 742 GLY A N 1
ATOM 5836 C CA . GLY A 1 742 ? 41.329 50.606 -1.746 1.00 30.89 742 GLY A CA 1
ATOM 5837 C C . GLY A 1 742 ? 41.584 50.000 -3.148 1.00 30.89 742 GLY A C 1
ATOM 5838 O O . GLY A 1 742 ? 42.419 49.107 -3.233 1.00 30.89 742 GLY A O 1
ATOM 5839 N N . PRO A 1 743 ? 40.925 50.440 -4.258 1.00 46.78 743 PRO A N 1
ATOM 5840 C CA . PRO A 1 743 ? 40.269 51.738 -4.490 1.00 46.78 743 PRO A CA 1
ATOM 5841 C C . PRO A 1 743 ? 38.855 51.721 -5.147 1.00 46.78 743 PRO A C 1
ATOM 5843 O O . PRO A 1 743 ? 38.333 50.710 -5.603 1.00 46.78 743 PRO A O 1
ATOM 5846 N N . LYS A 1 744 ? 38.262 52.927 -5.184 1.00 38.50 744 LYS A N 1
ATOM 5847 C CA . LYS A 1 744 ? 37.105 53.417 -5.979 1.00 38.50 744 LYS A CA 1
ATOM 5848 C C . LYS A 1 744 ? 37.378 53.351 -7.512 1.00 38.50 744 LYS A C 1
ATOM 5850 O O . LYS A 1 744 ? 38.549 53.301 -7.877 1.00 38.50 744 LYS A O 1
ATOM 5855 N N . PRO A 1 745 ? 36.361 53.428 -8.410 1.00 48.41 745 PRO A N 1
ATOM 5856 C CA . PRO A 1 745 ? 35.763 54.718 -8.807 1.00 48.41 745 PRO A CA 1
ATOM 5857 C C . PRO A 1 745 ? 34.225 54.760 -8.935 1.00 48.41 745 PRO A C 1
ATOM 5859 O O . PRO A 1 745 ? 33.523 53.757 -8.987 1.00 48.41 745 PRO A O 1
ATOM 5862 N N . LYS A 1 746 ? 33.746 56.011 -8.938 1.00 36.88 746 LYS A N 1
ATOM 5863 C CA . LYS A 1 746 ? 32.377 56.511 -9.121 1.00 36.88 746 LYS A CA 1
ATOM 5864 C C . LYS A 1 746 ? 31.912 56.418 -10.586 1.00 36.88 746 LYS A C 1
ATOM 5866 O O . LYS A 1 746 ? 32.745 56.521 -11.477 1.00 36.88 746 LYS A O 1
ATOM 5871 N N . ALA A 1 747 ? 30.587 56.463 -10.771 1.00 32.81 747 ALA A N 1
ATOM 5872 C CA . ALA A 1 747 ? 29.829 57.479 -11.536 1.00 32.81 747 ALA A CA 1
ATOM 5873 C C . ALA A 1 747 ? 28.775 56.879 -12.487 1.00 32.81 747 ALA A C 1
ATOM 5875 O O . ALA A 1 747 ? 29.083 56.006 -13.287 1.00 32.81 747 ALA A O 1
ATOM 5876 N N . GLY A 1 748 ? 27.547 57.414 -12.420 1.00 31.55 748 GLY A N 1
ATOM 5877 C CA . GLY A 1 748 ? 26.530 57.265 -13.470 1.00 31.55 748 GLY A CA 1
ATOM 5878 C C . GLY A 1 748 ? 25.136 56.848 -12.988 1.00 31.55 748 GLY A C 1
ATOM 5879 O O . GLY A 1 748 ? 24.731 55.713 -13.202 1.00 31.55 748 GLY A O 1
ATOM 5880 N N . GLN A 1 749 ? 24.382 57.766 -12.372 1.00 38.84 749 GLN A N 1
ATOM 5881 C CA . GLN A 1 749 ? 22.907 57.723 -12.394 1.00 38.84 749 GLN A CA 1
ATOM 5882 C C . GLN A 1 749 ? 22.401 58.412 -13.669 1.00 38.84 749 GLN A C 1
ATOM 5884 O O . GLN A 1 749 ? 23.040 59.363 -14.122 1.00 38.84 749 GLN A O 1
ATOM 5889 N N . PRO A 1 750 ? 21.234 57.997 -14.193 1.00 43.03 750 PRO A N 1
ATOM 5890 C CA . PRO A 1 750 ? 20.141 58.968 -14.361 1.00 43.03 750 PRO A CA 1
ATOM 5891 C C . PRO A 1 750 ? 18.764 58.334 -13.976 1.00 43.03 750 PRO A C 1
ATOM 5893 O O . PRO A 1 750 ? 18.751 57.264 -13.365 1.00 43.03 750 PRO A O 1
ATOM 5896 N N . PRO A 1 751 ? 17.604 59.005 -14.136 1.00 46.09 751 PRO A N 1
ATOM 5897 C CA . PRO A 1 751 ? 16.841 59.553 -13.017 1.00 46.09 751 PRO A CA 1
ATOM 5898 C C . PRO A 1 751 ? 15.522 58.806 -12.740 1.00 46.09 751 PRO A C 1
ATOM 5900 O O . PRO A 1 751 ? 14.995 58.060 -13.561 1.00 46.09 751 PRO A O 1
ATOM 5903 N N . LYS A 1 752 ? 14.960 59.065 -11.554 1.00 44.53 752 LYS A N 1
ATOM 5904 C CA . LYS A 1 752 ? 13.613 58.651 -11.135 1.00 44.53 752 LYS A CA 1
ATOM 5905 C C . LYS A 1 752 ? 12.532 59.334 -11.981 1.00 44.53 752 LYS A C 1
ATOM 5907 O O . LYS A 1 752 ? 12.540 60.555 -12.097 1.00 44.53 752 LYS A O 1
ATOM 5912 N N . ALA A 1 753 ? 11.533 58.564 -12.412 1.00 35.28 753 ALA A N 1
ATOM 5913 C CA . ALA A 1 753 ? 10.241 59.075 -12.857 1.00 35.28 753 ALA A CA 1
ATOM 5914 C C . ALA A 1 753 ? 9.091 58.230 -12.277 1.00 35.28 753 ALA A C 1
ATOM 5916 O O . ALA A 1 753 ? 9.027 57.028 -12.510 1.00 35.28 753 ALA A O 1
ATOM 5917 N N . GLY A 1 754 ? 8.184 58.900 -11.559 1.00 37.41 754 GLY A N 1
ATOM 5918 C CA . GLY A 1 754 ? 6.735 58.724 -11.723 1.00 37.41 754 GLY A CA 1
ATOM 5919 C C . GLY A 1 754 ? 6.004 57.647 -10.898 1.00 37.41 754 GLY A C 1
ATOM 5920 O O . GLY A 1 754 ? 6.402 56.488 -10.922 1.00 37.41 754 GLY A O 1
ATOM 5921 N N . PRO A 1 755 ? 4.898 57.997 -10.206 1.00 44.22 755 PRO A N 1
ATOM 5922 C CA . PRO A 1 755 ? 4.139 57.092 -9.345 1.00 44.22 755 PRO A CA 1
ATOM 5923 C C . PRO A 1 755 ? 3.110 56.239 -10.110 1.00 44.22 755 PRO A C 1
ATOM 5925 O O . PRO A 1 755 ? 2.450 56.689 -11.043 1.00 44.22 755 PRO A O 1
ATOM 5928 N N . THR A 1 756 ? 2.929 55.005 -9.642 1.00 40.62 756 THR A N 1
ATOM 5929 C CA . THR A 1 756 ? 1.886 54.046 -10.046 1.00 40.62 756 THR A CA 1
ATOM 5930 C C . THR A 1 756 ? 0.462 54.559 -9.781 1.00 40.62 756 THR A C 1
ATOM 5932 O O . THR A 1 756 ? 0.202 55.037 -8.671 1.00 40.62 756 THR A O 1
ATOM 5935 N N . PRO A 1 757 ? -0.496 54.391 -10.716 1.00 45.38 757 PRO A N 1
ATOM 5936 C CA . PRO A 1 757 ? -1.895 54.714 -10.477 1.00 45.38 757 PRO A CA 1
ATOM 5937 C C . PRO A 1 757 ? -2.657 53.583 -9.770 1.00 45.38 757 PRO A C 1
ATOM 5939 O O . PRO A 1 757 ? -2.316 52.401 -9.820 1.00 45.38 757 PRO A O 1
ATOM 5942 N N . LYS A 1 758 ? -3.710 54.027 -9.084 1.00 36.19 758 LYS A N 1
ATOM 5943 C CA . LYS A 1 758 ? -4.616 53.308 -8.189 1.00 36.19 758 LYS A CA 1
ATOM 5944 C C . LYS A 1 758 ? -5.424 52.213 -8.899 1.00 36.19 758 LYS A C 1
ATOM 5946 O O . LYS A 1 758 ? -5.850 52.368 -10.039 1.00 36.19 758 LYS A O 1
ATOM 5951 N N . ALA A 1 759 ? -5.687 51.144 -8.152 1.00 38.56 759 ALA A N 1
ATOM 5952 C CA . ALA A 1 759 ? -6.572 50.044 -8.511 1.00 38.56 759 ALA A CA 1
ATOM 5953 C C . ALA A 1 759 ? -8.015 50.517 -8.781 1.00 38.56 759 ALA A C 1
ATOM 5955 O O . ALA A 1 759 ? -8.608 51.219 -7.961 1.00 38.56 759 ALA A O 1
ATOM 5956 N N . GLY A 1 760 ? -8.573 50.094 -9.919 1.00 39.44 760 GLY A N 1
ATOM 5957 C CA . GLY A 1 760 ? -9.987 50.251 -10.263 1.00 39.44 760 GLY A CA 1
ATOM 5958 C C . GLY A 1 760 ? -10.891 49.177 -9.628 1.00 39.44 760 GLY A C 1
ATOM 5959 O O . GLY A 1 760 ? -10.394 48.151 -9.152 1.00 39.44 760 GLY A O 1
ATOM 5960 N N . PRO A 1 761 ? -12.221 49.392 -9.595 1.00 43.56 761 PRO A N 1
ATOM 5961 C CA . PRO A 1 761 ? -13.164 48.571 -8.841 1.00 43.56 761 PRO A CA 1
ATOM 5962 C C . PRO A 1 761 ? -13.627 47.324 -9.611 1.00 43.56 761 PRO A C 1
ATOM 5964 O O . PRO A 1 761 ? -13.796 47.340 -10.828 1.00 43.56 761 PRO A O 1
ATOM 5967 N N . LYS A 1 762 ? -13.894 46.244 -8.865 1.00 40.34 762 LYS A N 1
ATOM 5968 C CA . LYS A 1 762 ? -14.492 44.990 -9.358 1.00 40.34 762 LYS A CA 1
ATOM 5969 C C . LYS A 1 762 ? -15.925 45.211 -9.880 1.00 40.34 762 LYS A C 1
ATOM 5971 O O . LYS A 1 762 ? -16.702 45.876 -9.190 1.00 40.34 762 LYS A O 1
ATOM 5976 N N . PRO A 1 763 ? -16.329 44.593 -11.006 1.00 42.75 763 PRO A N 1
ATOM 5977 C CA . PRO A 1 763 ? -17.711 44.642 -11.462 1.00 42.75 763 PRO A CA 1
ATOM 5978 C C . PRO A 1 763 ? -18.609 43.674 -10.676 1.00 42.75 763 PRO A C 1
ATOM 5980 O O . PRO A 1 763 ? -18.232 42.544 -10.357 1.00 42.75 763 PRO A O 1
ATOM 5983 N N . LYS A 1 764 ? -19.816 44.160 -10.369 1.00 36.84 764 LYS A N 1
ATOM 5984 C CA . LYS A 1 764 ? -20.941 43.427 -9.775 1.00 36.84 764 LYS A CA 1
ATOM 5985 C C . LYS A 1 764 ? -21.492 42.411 -10.782 1.00 36.84 764 LYS A C 1
ATOM 5987 O O . LYS A 1 764 ? -21.783 42.773 -11.919 1.00 36.84 764 LYS A O 1
ATOM 5992 N N . SER A 1 765 ? -21.683 41.166 -10.353 1.00 38.03 765 SER A N 1
ATOM 5993 C CA . SER A 1 765 ? -22.401 40.148 -11.119 1.00 38.03 765 SER A CA 1
ATOM 5994 C C . SER A 1 765 ? -23.905 40.434 -11.102 1.00 38.03 765 SER A C 1
ATOM 5996 O O . SER A 1 765 ? -24.551 40.449 -10.054 1.00 38.03 765 SER A O 1
ATOM 5998 N N . VAL A 1 766 ? -24.451 40.679 -12.291 1.00 37.03 766 VAL A N 1
ATOM 5999 C CA . VAL A 1 766 ? -25.884 40.803 -12.565 1.00 37.03 766 VAL A CA 1
ATOM 6000 C C . VAL A 1 766 ? -26.473 39.404 -12.730 1.00 37.03 766 VAL A C 1
ATOM 6002 O O . VAL A 1 766 ? -25.939 38.577 -13.467 1.00 37.03 766 VAL A O 1
ATOM 6005 N N . GLY A 1 767 ? -27.573 39.144 -12.024 1.00 39.50 767 GLY A N 1
ATOM 6006 C CA . GLY A 1 767 ? -28.347 37.915 -12.138 1.00 39.50 767 GLY A CA 1
ATOM 6007 C C . GLY A 1 767 ? -29.175 37.842 -13.422 1.00 39.50 767 GLY A C 1
ATOM 6008 O O . GLY A 1 767 ? -29.652 38.849 -13.934 1.00 39.50 767 GLY A O 1
ATOM 6009 N N . ARG A 1 768 ? -29.369 36.616 -13.905 1.00 34.09 768 ARG A N 1
ATOM 6010 C CA . ARG A 1 768 ? -30.394 36.139 -14.852 1.00 34.09 768 ARG A CA 1
ATOM 6011 C C . ARG A 1 768 ? -30.251 34.612 -14.859 1.00 34.09 768 ARG A C 1
ATOM 6013 O O . ARG A 1 768 ? -29.135 34.122 -14.830 1.00 34.09 768 ARG A O 1
ATOM 6020 N N . GLY A 1 769 ? -31.274 33.776 -14.876 1.00 30.92 769 GLY A N 1
ATOM 6021 C CA . GLY A 1 769 ? -32.713 33.947 -14.960 1.00 30.92 769 GLY A CA 1
ATOM 6022 C C . GLY A 1 769 ? -33.304 32.541 -15.126 1.00 30.92 769 GLY A C 1
ATOM 6023 O O . GLY A 1 769 ? -32.697 31.684 -15.763 1.00 30.92 769 GLY A O 1
ATOM 6024 N N . LYS A 1 770 ? -34.471 32.303 -14.523 1.00 41.00 770 LYS A N 1
ATOM 6025 C CA . LYS A 1 770 ? -35.313 31.117 -14.741 1.00 41.00 770 LYS A CA 1
ATOM 6026 C C . LYS A 1 770 ? -35.528 30.867 -16.239 1.00 41.00 770 LYS A C 1
ATOM 6028 O O . LYS A 1 770 ? -35.892 31.806 -16.943 1.00 41.00 770 LYS A O 1
ATOM 6033 N N . LYS A 1 771 ? -35.496 29.604 -16.676 1.00 33.72 771 LYS A N 1
ATOM 6034 C CA . LYS A 1 771 ? -36.373 29.117 -17.752 1.00 33.72 771 LYS A CA 1
ATOM 6035 C C . LYS A 1 771 ? -36.761 27.653 -17.537 1.00 33.72 771 LYS A C 1
ATOM 6037 O O . LYS A 1 771 ? -36.063 26.891 -16.882 1.00 33.72 771 LYS A O 1
ATOM 6042 N N . ARG A 1 772 ? -37.976 27.387 -18.005 1.00 39.28 772 ARG A N 1
ATOM 6043 C CA . ARG A 1 772 ? -38.890 26.276 -17.746 1.00 39.28 772 ARG A CA 1
ATOM 6044 C C . ARG A 1 772 ? -38.628 25.069 -18.661 1.00 39.28 772 ARG A C 1
ATOM 6046 O O . ARG A 1 772 ? -38.099 25.237 -19.751 1.00 39.28 772 ARG A O 1
ATOM 6053 N N . SER A 1 773 ? -39.086 23.918 -18.166 1.00 41.56 773 SER A N 1
ATOM 6054 C CA . SER A 1 773 ? -39.649 22.729 -18.835 1.00 41.56 773 SER A CA 1
ATOM 6055 C C . SER A 1 773 ? -39.675 22.651 -20.369 1.00 41.56 773 SER A C 1
ATOM 6057 O O . SER A 1 773 ? -40.236 23.536 -21.013 1.00 41.56 773 SER A O 1
ATOM 6059 N N . ALA A 1 774 ? -39.313 21.476 -20.892 1.00 34.78 774 ALA A N 1
ATOM 6060 C CA . ALA A 1 774 ? -40.132 20.740 -21.858 1.00 34.78 774 ALA A CA 1
ATOM 6061 C C . ALA A 1 774 ? -39.784 19.240 -21.828 1.00 34.78 774 ALA A C 1
ATOM 6063 O O . ALA A 1 774 ? -38.618 18.860 -21.776 1.00 34.78 774 ALA A O 1
ATOM 6064 N N . THR A 1 775 ? -40.835 18.433 -21.814 1.00 38.84 775 THR A N 1
ATOM 6065 C CA . THR A 1 775 ? -40.918 16.990 -22.038 1.00 38.84 775 THR A CA 1
ATOM 6066 C C . THR A 1 775 ? -40.746 16.644 -23.519 1.00 38.84 775 THR A C 1
ATOM 6068 O O . THR A 1 775 ? -41.367 17.294 -24.358 1.00 38.84 775 THR A O 1
ATOM 6071 N N . SER A 1 776 ? -39.996 15.577 -23.804 1.00 40.97 776 SER A N 1
ATOM 6072 C CA . SER A 1 776 ? -40.324 14.490 -24.746 1.00 40.97 776 SER A CA 1
ATOM 6073 C C . SER A 1 776 ? -39.369 13.332 -24.489 1.00 40.97 776 SER A C 1
ATOM 6075 O O . SER A 1 776 ? -38.147 13.611 -24.540 1.00 40.97 776 SER A O 1
#

pLDDT: mean 73.12, std 24.46, range [21.61, 98.31]

Secondary structure (DSSP, 8-state):
------------------------PPPP--------------------------------SPPPPPHHHHHHHHHHHHHHTTHHHHHHHHHHGGG-HHHHHHTT-----SSPPPTTSHHHHHHHHHHHHHHHHHHHHHHHHHHHHHHHHHSTTGGGGGGG-SSHHHHHHHHHHHHHHHHHHHHHHHHHHH--SHHHHHHHHHHHH-GGGGSHHHHHHHHHHHHTTT-TT-HHHHHHHHHHHS----HHHHHHHHHHHHHHHHHHHSTT-----HHHHHHHHHSSTT-SS-PPP-PPPHHHHHHHHHHHH-----SS-TTTSS---SPPPSS---S-HHHHHHHH---SHHHHHHHHHHHHHHHH--GGGGGGGGGGGG--TTEEEEETTEEEEEEEEETTEEEEEEEEEEEETTEEEEEPPP----S---PEEE------TTT---EEEEEEEPPGGG--GGGTT-SSEEEESS--EEHHHHHHHTT----HHHHHHHHHHTT-------SPBPTTSPBPPPHHHHHHHHHHHH-TTS-HHHHHHHHHHHH----------HHHHHHHHTS-HHHHHSTTTHHHHHHHHHHHHHHHHHHHHHTTTTTTT-------TTTGGGSGGGGTSTT-EEEE-TTT--EEEEEEE--TTT-SEEEEEE--GGGG---HHHHHHHHHHHHHHHHHHHS--GGGGGGSPPHHHHHHHHHHHHHHHT------------------------------------PPPPPPPPPPPPP---------